Protein AF-0000000068535642 (afdb_homodimer)

Radius of gyration: 36.72 Å; Cα contacts (8 Å, |Δi|>4): 1705; chains: 2; bounding box: 105×111×89 Å

Nearest PDB structures (foldseek):
  6xg8-assembly1_B  TM=6.666E-01  e=3.489E-07  Acetivibrio thermocellus ATCC 27405
  6xg8-assembly1_A  TM=5.953E-01  e=3.306E-07  Acetivibrio thermocellus ATCC 27405
  6xgw-assembly1_B  TM=6.362E-01  e=1.494E-06  Acetivibrio thermocellus ATCC 27405
  6xgx-assembly1_B  TM=4.660E-01  e=2.065E-06  Acetivibrio thermocellus ATCC 27405
  6xg8-assembly1_B  TM=6.320E-01  e=1.899E-07  Acetivibrio thermocellus ATCC 27405

Solvent-accessible surface area (backbone atoms only — not comparable to full-atom values): 71840 Å² total; per-residue (Å²): 140,82,88,74,85,85,79,80,75,80,78,79,74,78,76,72,79,66,80,69,74,74,65,77,70,72,72,71,72,70,78,73,75,77,75,80,67,74,76,75,71,72,68,76,67,70,66,78,71,70,67,76,56,65,58,49,70,69,77,58,82,90,52,56,78,87,56,51,78,53,89,85,73,82,68,96,43,70,68,56,48,52,50,49,51,43,52,37,26,47,66,45,15,54,54,67,37,83,42,75,72,40,60,46,76,88,46,77,84,57,86,47,70,74,42,72,44,50,27,38,58,30,35,47,81,75,81,79,82,67,69,54,70,81,61,80,65,56,47,43,42,66,57,24,72,19,25,68,87,37,73,48,32,62,59,91,59,41,35,81,39,34,62,59,34,74,89,66,37,52,80,48,69,65,56,51,52,50,50,51,31,30,48,54,35,66,49,51,62,70,42,51,42,38,23,56,15,49,67,65,56,25,53,88,68,44,53,51,53,64,63,52,53,47,47,48,44,54,66,72,66,36,58,91,42,74,65,54,22,51,50,50,45,48,51,47,52,54,50,48,30,70,76,37,75,66,31,43,72,50,75,43,57,45,98,84,67,42,85,38,32,37,38,43,27,50,44,44,21,50,48,41,35,77,73,28,38,51,33,33,35,43,45,71,44,71,57,68,14,85,75,52,40,32,39,31,39,33,33,25,48,46,44,61,73,39,80,38,68,45,30,39,34,39,30,57,51,87,46,38,68,49,42,33,50,51,53,48,52,49,34,66,72,63,67,64,76,38,52,23,38,33,27,63,96,42,70,36,54,52,53,20,37,55,69,72,38,64,84,32,47,71,34,37,41,44,39,66,55,60,63,44,42,57,77,75,44,52,79,46,92,61,31,70,60,50,52,51,52,48,50,44,50,61,73,63,40,89,43,74,66,56,32,55,53,52,51,51,50,51,34,59,74,67,66,43,81,80,39,63,70,59,50,52,47,60,74,47,37,80,37,44,41,54,79,74,48,32,79,42,59,43,71,60,70,57,58,61,65,55,53,50,46,44,49,44,60,50,60,60,57,53,40,59,42,53,56,37,60,51,35,48,29,50,51,52,32,49,53,52,51,51,51,51,40,52,52,27,49,50,70,55,26,43,59,71,66,68,65,92,49,52,44,55,51,51,41,53,69,38,28,22,59,58,49,34,47,55,44,43,47,38,58,63,54,74,74,56,86,74,89,68,90,69,61,66,48,73,39,83,86,78,62,49,70,49,50,70,74,26,41,38,46,17,46,58,43,71,45,42,69,55,51,54,51,32,58,73,71,64,60,52,71,71,56,67,89,69,60,50,68,61,36,28,63,78,60,85,60,72,37,76,73,48,74,77,68,52,80,54,72,85,50,45,71,53,52,51,49,42,40,51,53,49,55,55,43,48,60,52,46,62,70,27,44,83,36,68,68,53,44,69,71,100,131,88,85,67,85,79,84,80,71,80,76,77,74,75,76,70,78,67,81,67,74,76,65,79,65,74,64,76,69,70,79,74,75,76,76,78,67,73,77,75,71,72,69,76,68,71,67,78,72,70,67,76,58,64,57,48,70,68,77,59,83,90,52,58,79,87,54,50,76,53,87,84,73,83,68,95,43,71,70,56,48,51,50,49,51,43,52,37,26,47,65,46,15,53,54,69,38,82,43,75,72,37,58,47,76,88,47,75,83,58,83,46,72,74,41,72,42,51,28,37,58,29,35,47,82,74,79,80,82,65,69,54,69,81,62,81,64,55,47,46,43,68,56,25,71,20,26,68,85,38,72,48,32,62,61,89,60,41,36,80,39,34,61,62,34,74,87,65,36,51,81,49,70,65,54,52,52,50,50,52,31,30,47,55,35,67,48,51,61,70,41,51,40,39,24,56,16,49,65,64,56,25,53,87,67,42,54,51,52,63,64,53,53,47,47,47,42,53,66,73,67,36,61,91,42,72,66,53,22,52,48,48,46,49,51,48,52,53,49,48,30,68,77,37,72,66,31,42,72,50,77,42,59,45,96,84,68,41,84,38,33,36,36,42,26,51,44,44,21,52,47,40,36,78,73,27,37,52,33,35,35,43,46,70,44,82,41,74,12,84,77,58,39,34,40,31,38,34,34,25,48,46,44,62,72,40,80,38,68,47,32,39,33,41,30,58,52,88,44,38,68,52,42,32,49,50,52,47,54,49,35,67,71,62,68,63,77,38,53,23,38,33,27,63,95,44,70,37,52,52,52,20,37,56,69,72,39,65,84,30,45,72,34,37,40,45,40,65,55,58,63,42,44,56,76,74,45,52,78,45,92,60,33,71,60,50,50,52,52,48,51,44,51,59,74,63,40,88,40,73,68,55,33,56,54,51,51,52,49,50,32,60,72,67,65,43,80,81,39,62,68,59,51,50,47,60,74,47,38,79,36,42,43,52,81,73,47,32,79,41,60,41,71,59,72,56,56,62,64,57,52,49,46,45,48,46,60,49,61,58,58,56,42,59,42,55,58,38,61,51,35,46,28,52,50,52,33,49,51,51,50,50,50,52,41,52,52,26,48,51,71,55,27,43,59,71,66,67,64,90,50,52,45,55,53,50,40,54,71,37,29,20,59,58,50,34,46,56,44,42,47,38,57,61,54,74,74,54,86,74,89,69,90,70,61,68,48,72,39,83,87,78,62,47,69,49,49,69,74,27,41,38,44,17,45,57,42,70,42,44,68,55,49,53,52,32,58,72,72,63,59,51,71,72,54,67,89,69,59,50,69,61,37,27,62,79,59,87,61,73,39,75,75,47,76,74,68,50,80,52,73,86,48,46,71,53,50,50,48,42,41,52,54,49,56,54,43,48,58,52,46,62,72,27,43,84,37,68,68,52,42,69,70,100

Secondary structure (DSSP, 8-state):
-------------------------------------------------------B----TTS-GGGS--TT---SSHHHHHHHHHHHHHHHT--EEEEEEEE-SSSSSS--EEEEEEEETT-S--------TT--PPB-------BSS---BSS---HHHHTTSGGG----HHHHHHHHHHHHTT--HHHHHHHHHHHHTSGGG-SS-HHHHHHHIIIIIS-SSHHHHHHHHHHHHHHHHHH-TT-EEEEEE-TTS-EEEEEEE-HHHHHHHHHHTTEEEEEEE-S-STT-PPEEEEEEE-TTS-EEEEEEEE-S-SSHHHHHHHHHHHHHHHSS--SEEEE-S-HHHHHHHHHH-TTSEEEE-HHHHHHHHHHHHTTSTTHHHHHHHHHHHHHH--SHHHHHHHHHHHHHHTT-TT-HHHHHHHHTGGGT-GGGTTTS--TTTTSHHHHHHHHHHHHTS-S--TTHHHHHHHHHHHHHHHHHHHHHHHHH-BPPPSS--HHHHHHHHHB-HHHHHHHHHHHHGGGS--SS---EEEETTTTEEEETT-HHHHHSS--HHHHHHHHHTT--S--GGGS-GGGBSSS--GGGGSPPP---TTS-HHHHHHHHHHHHHHHHHHHHTT-HHHHHH-/-------------------------------------------------------B----TTS-GGGS--TT---SSHHHHHHHHHHHHHHHT--EEEEEEEE-SSSTTS--EEEEEEEETT-S--------TT--PPB-------BSS---BSS---HHHHTTSGGG----HHHHHHHHHHHHTT--HHHHHHHHHHHHTSGGG-SS-HHHHHHHIIIIIS-SSHHHHHHHHHHHHHHHHHH-TT-EEEEEE-TTS-EEEEEEE-HHHHHHHHHHTTEEEEEEE----TT-PPEEEEEEE-TTS-EEEEEEEE-S-SSHHHHHHHHHHHHHHHSS--SEEEE-S-HHHHHHHHHH-TTSEEEE-HHHHHHHHHHHHTTSTTHHHHHHHHHHHHHH--SHHHHHHHHHHHHHHTT-TT-HHHHHHHHTGGGT-GGGTTTS--TTTTSHHHHHHHHHHHHTS-S--TTHHHHHHHHHHHHHHHHHHHHHHHHH-BPPPSS--HHHHHHHHHB-HHHHHHHHHHHHGGGS--SS---EEEETTTTEEEETT-HHHHHSS--HHHHHHHHHTT--S--GGGS-GGGBSSS--GGGGSPPP---TTS-HHHHHHHHHHHHHHHHHHHHTT-HHHHHH-

Structure (mmCIF, N/CA/C/O backbone):
data_AF-0000000068535642-model_v1
#
loop_
_entity.id
_entity.type
_entity.pdbx_description
1 polymer 'SWIM-type domain-containing protein'
#
loop_
_atom_site.group_PDB
_atom_site.id
_atom_site.type_symbol
_atom_site.label_atom_id
_atom_site.label_alt_id
_atom_site.label_comp_id
_atom_site.label_asym_id
_atom_site.label_entity_id
_atom_site.label_seq_id
_atom_site.pdbx_PDB_ins_code
_atom_site.Cartn_x
_atom_site.Cartn_y
_atom_site.Cartn_z
_atom_site.occupancy
_atom_site.B_iso_or_equiv
_atom_site.auth_seq_id
_atom_site.auth_comp_id
_atom_site.auth_asym_id
_atom_site.auth_atom_id
_atom_site.pdbx_PDB_model_num
ATOM 1 N N . MET A 1 1 ? -46.625 1.779 -54.188 1 20.45 1 MET A N 1
ATOM 2 C CA . MET A 1 1 ? -47.031 2.076 -52.844 1 20.45 1 MET A CA 1
ATOM 3 C C . MET A 1 1 ? -45.844 2.143 -51.906 1 20.45 1 MET A C 1
ATOM 5 O O . MET A 1 1 ? -45.125 1.157 -51.719 1 20.45 1 MET A O 1
ATOM 9 N N . GLU A 1 2 ? -45.125 3.361 -51.75 1 20.25 2 GLU A N 1
ATOM 10 C CA . GLU A 1 2 ? -43.906 4.117 -51.625 1 20.25 2 GLU A CA 1
ATOM 11 C C . GLU A 1 2 ? -43.406 4.145 -50.156 1 20.25 2 GLU A C 1
ATOM 13 O O . GLU A 1 2 ? -44.156 4.586 -49.281 1 20.25 2 GLU A O 1
ATOM 18 N N . ARG A 1 3 ? -42.562 3.078 -49.781 1 21.7 3 ARG A N 1
ATOM 19 C CA . ARG A 1 3 ? -42 2.42 -48.625 1 21.7 3 ARG A CA 1
ATOM 20 C C . ARG A 1 3 ? -41.312 3.426 -47.688 1 21.7 3 ARG A C 1
ATOM 22 O O . ARG A 1 3 ? -40.219 3.863 -47.969 1 21.7 3 ARG A O 1
ATOM 29 N N . SER A 1 4 ? -42.125 4.363 -47.125 1 19.88 4 SER A N 1
ATOM 30 C CA . SER A 1 4 ? -41.844 5.672 -46.562 1 19.88 4 SER A CA 1
ATOM 31 C C . SER A 1 4 ? -40.781 5.578 -45.469 1 19.88 4 SER A C 1
ATOM 33 O O . SER A 1 4 ? -40.531 4.492 -44.938 1 19.88 4 SER A O 1
ATOM 35 N N . ASN A 1 5 ? -40.312 6.719 -44.875 1 19.91 5 ASN A N 1
ATOM 36 C CA . ASN A 1 5 ? -39.094 7.398 -44.375 1 19.91 5 ASN A CA 1
ATOM 37 C C . ASN A 1 5 ? -38.75 6.945 -42.969 1 19.91 5 ASN A C 1
ATOM 39 O O . ASN A 1 5 ? -39.656 6.797 -42.125 1 19.91 5 ASN A O 1
ATOM 43 N N . PRO A 1 6 ? -37.531 6.371 -42.719 1 22.09 6 PRO A N 1
ATOM 44 C CA . PRO A 1 6 ? -36.75 5.535 -41.781 1 22.09 6 PRO A CA 1
ATOM 45 C C . PRO A 1 6 ? -36.562 6.188 -40.438 1 22.09 6 PRO A C 1
ATOM 47 O O . PRO A 1 6 ? -36.094 7.324 -40.344 1 22.09 6 PRO A O 1
ATOM 50 N N . GLU A 1 7 ? -37.531 6.066 -39.469 1 19.97 7 GLU A N 1
ATOM 51 C CA . GLU A 1 7 ? -37.781 6.637 -38.156 1 19.97 7 GLU A CA 1
ATOM 52 C C . GLU A 1 7 ? -36.562 6.543 -37.25 1 19.97 7 GLU A C 1
ATOM 54 O O . GLU A 1 7 ? -35.938 5.488 -37.188 1 19.97 7 GLU A O 1
ATOM 59 N N . GLY A 1 8 ? -35.875 7.688 -36.938 1 19.48 8 GLY A N 1
ATOM 60 C CA . GLY A 1 8 ? -34.656 8.227 -36.344 1 19.48 8 GLY A CA 1
ATOM 61 C C . GLY A 1 8 ? -34.469 7.82 -34.906 1 19.48 8 GLY A C 1
ATOM 62 O O . GLY A 1 8 ? -35.188 8.312 -34.031 1 19.48 8 GLY A O 1
ATOM 63 N N . LYS A 1 9 ? -34.375 6.496 -34.562 1 21.41 9 LYS A N 1
ATOM 64 C CA . LYS A 1 9 ? -34.375 5.98 -33.188 1 21.41 9 LYS A CA 1
ATOM 65 C C . LYS A 1 9 ? -33.312 6.676 -32.344 1 21.41 9 LYS A C 1
ATOM 67 O O . LYS A 1 9 ? -32.125 6.754 -32.75 1 21.41 9 LYS A O 1
ATOM 72 N N . PRO A 1 10 ? -33.688 7.664 -31.5 1 19.17 10 PRO A N 1
ATOM 73 C CA . PRO A 1 10 ? -32.812 8.555 -30.719 1 19.17 10 PRO A CA 1
ATOM 74 C C . PRO A 1 10 ? -31.828 7.789 -29.828 1 19.17 10 PRO A C 1
ATOM 76 O O . PRO A 1 10 ? -32.188 6.758 -29.266 1 19.17 10 PRO A O 1
ATOM 79 N N . ASN A 1 11 ? -30.5 7.66 -30.234 1 18.42 11 ASN A N 1
ATOM 80 C CA . ASN A 1 11 ? -29.281 7.027 -29.75 1 18.42 11 ASN A CA 1
ATOM 81 C C . ASN A 1 11 ? -29 7.41 -28.297 1 18.42 11 ASN A C 1
ATOM 83 O O . ASN A 1 11 ? -28.812 8.586 -28 1 18.42 11 ASN A O 1
ATOM 87 N N . SER A 1 12 ? -29.734 6.781 -27.328 1 19.02 12 SER A N 1
ATOM 88 C CA . SER A 1 12 ? -29.672 6.973 -25.891 1 19.02 12 SER A CA 1
ATOM 89 C C . SER A 1 12 ? -28.234 6.875 -25.375 1 19.02 12 SER A C 1
ATOM 91 O O . SER A 1 12 ? -27.578 5.84 -25.531 1 19.02 12 SER A O 1
ATOM 93 N N . THR A 1 13 ? -27.438 7.977 -25.516 1 18.81 13 THR A N 1
ATOM 94 C CA . THR A 1 13 ? -26.031 8.195 -25.188 1 18.81 13 THR A CA 1
ATOM 95 C C . THR A 1 13 ? -25.766 7.832 -23.719 1 18.81 13 THR A C 1
ATOM 97 O O . THR A 1 13 ? -26.406 8.367 -22.812 1 18.81 13 THR A O 1
ATOM 100 N N . VAL A 1 14 ? -25.547 6.566 -23.453 1 20.05 14 VAL A N 1
ATOM 101 C CA . VAL A 1 14 ? -25.188 5.965 -22.156 1 20.05 14 VAL A CA 1
ATOM 102 C C . VAL A 1 14 ? -24.016 6.723 -21.531 1 20.05 14 VAL A C 1
ATOM 104 O O . VAL A 1 14 ? -22.938 6.793 -22.125 1 20.05 14 VAL A O 1
ATOM 107 N N . ILE A 1 15 ? -24.312 7.914 -20.859 1 19.91 15 ILE A N 1
ATOM 108 C CA . ILE A 1 15 ? -23.359 8.789 -20.203 1 19.91 15 ILE A CA 1
ATOM 109 C C . ILE A 1 15 ? -22.562 7.988 -19.172 1 19.91 15 ILE A C 1
ATOM 111 O O . ILE A 1 15 ? -23.125 7.457 -18.219 1 19.91 15 ILE A O 1
ATOM 115 N N . ASN A 1 16 ? -21.672 7.145 -19.625 1 18.88 16 ASN A N 1
ATOM 116 C CA . ASN A 1 16 ? -20.703 6.434 -18.797 1 18.88 16 ASN A CA 1
ATOM 117 C C . ASN A 1 16 ? -20.016 7.363 -17.812 1 18.88 16 ASN A C 1
ATOM 119 O O . ASN A 1 16 ? -19.438 8.383 -18.203 1 18.88 16 ASN A O 1
ATOM 123 N N . ALA A 1 17 ? -20.578 7.418 -16.578 1 20.53 17 ALA A N 1
ATOM 124 C CA . ALA A 1 17 ? -20.172 8.211 -15.414 1 20.53 17 ALA A CA 1
ATOM 125 C C . ALA A 1 17 ? -18.688 8.008 -15.117 1 20.53 17 ALA A C 1
ATOM 127 O O . ALA A 1 17 ? -18.281 6.93 -14.672 1 20.53 17 ALA A O 1
ATOM 128 N N . SER A 1 18 ? -17.828 8.352 -16.125 1 20.17 18 SER A N 1
ATOM 129 C CA . SER A 1 18 ? -16.391 8.375 -15.922 1 20.17 18 SER A CA 1
ATOM 130 C C . SER A 1 18 ? -16.031 9.039 -14.602 1 20.17 18 SER A C 1
ATOM 132 O O . SER A 1 18 ? -16.516 10.125 -14.289 1 20.17 18 SER A O 1
ATOM 134 N N . GLU A 1 19 ? -15.891 8.172 -13.609 1 20.25 19 GLU A N 1
ATOM 135 C CA . GLU A 1 19 ? -15.406 8.523 -12.281 1 20.25 19 GLU A CA 1
ATOM 136 C C . GLU A 1 19 ? -14.234 9.492 -12.367 1 20.25 19 GLU A C 1
ATOM 138 O O . GLU A 1 19 ? -13.195 9.18 -12.945 1 20.25 19 GLU A O 1
ATOM 143 N N . GLY A 1 20 ? -14.57 10.719 -12.703 1 19.41 20 GLY A N 1
ATOM 144 C CA . GLY A 1 20 ? -13.719 11.875 -12.922 1 19.41 20 GLY A CA 1
ATOM 145 C C . GLY A 1 20 ? -12.648 12.031 -11.859 1 19.41 20 GLY A C 1
ATOM 146 O O . GLY A 1 20 ? -12.859 11.68 -10.695 1 19.41 20 GLY A O 1
ATOM 147 N N . ASN A 1 21 ? -11.445 11.641 -12.297 1 19.91 21 ASN A N 1
ATOM 148 C CA . ASN A 1 21 ? -10.18 12.102 -11.742 1 19.91 21 ASN A CA 1
ATOM 149 C C . ASN A 1 21 ? -10.242 13.57 -11.344 1 19.91 21 ASN A C 1
ATOM 151 O O . ASN A 1 21 ? -10.391 14.445 -12.203 1 19.91 21 ASN A O 1
ATOM 155 N N . ASP A 1 22 ? -11 13.898 -10.414 1 20.2 22 ASP A N 1
ATOM 156 C CA . ASP A 1 22 ? -11.031 15.273 -9.922 1 20.2 22 ASP A CA 1
ATOM 157 C C . ASP A 1 22 ? -9.617 15.844 -9.812 1 20.2 22 ASP A C 1
ATOM 159 O O . ASP A 1 22 ? -8.922 15.594 -8.828 1 20.2 22 ASP A O 1
ATOM 163 N N . GLU A 1 23 ? -8.719 15.516 -10.758 1 20.02 23 GLU A N 1
ATOM 164 C CA . GLU A 1 23 ? -7.621 16.484 -10.641 1 20.02 23 GLU A CA 1
ATOM 165 C C . GLU A 1 23 ? -8.148 17.906 -10.602 1 20.02 23 GLU A C 1
ATOM 167 O O . GLU A 1 23 ? -8.773 18.375 -11.547 1 20.02 23 GLU A O 1
ATOM 172 N N . LEU A 1 24 ? -8.734 18.391 -9.508 1 21.78 24 LEU A N 1
ATOM 173 C CA . LEU A 1 24 ? -8.906 19.828 -9.406 1 21.78 24 LEU A CA 1
ATOM 174 C C . LEU A 1 24 ? -7.68 20.562 -9.922 1 21.78 24 LEU A C 1
ATOM 176 O O . LEU A 1 24 ? -6.637 20.578 -9.258 1 21.78 24 LEU A O 1
ATOM 180 N N . ASN A 1 25 ? -7.219 20.219 -11.195 1 20.14 25 ASN A N 1
ATOM 181 C CA . ASN A 1 25 ? -6.316 21.219 -11.742 1 20.14 25 ASN A CA 1
ATOM 182 C C . ASN A 1 25 ? -6.938 22.609 -11.703 1 20.14 25 ASN A C 1
ATOM 184 O O . ASN A 1 25 ? -7.832 22.922 -12.492 1 20.14 25 ASN A O 1
ATOM 188 N N . ASP A 1 26 ? -7.371 23.109 -10.656 1 20.78 26 ASP A N 1
ATOM 189 C CA . ASP A 1 26 ? -7.898 24.469 -10.578 1 20.78 26 ASP A CA 1
ATOM 190 C C . ASP A 1 26 ? -7.012 25.453 -11.352 1 20.78 26 ASP A C 1
ATOM 192 O O . ASP A 1 26 ? -7.094 26.656 -11.148 1 20.78 26 ASP A O 1
ATOM 196 N N . ASP A 1 27 ? -6.055 24.953 -12.164 1 21.2 27 ASP A N 1
ATOM 197 C CA . ASP A 1 27 ? -5.305 26.031 -12.773 1 21.2 27 ASP A CA 1
ATOM 198 C C . ASP A 1 27 ? -6.176 26.812 -13.758 1 21.2 27 ASP A C 1
ATOM 200 O O . ASP A 1 27 ? -6.148 26.562 -14.961 1 21.2 27 ASP A O 1
ATOM 204 N N . GLY A 1 28 ? -7.48 26.969 -13.539 1 20.28 28 GLY A N 1
ATOM 205 C CA . GLY A 1 28 ? -8.148 27.859 -14.477 1 20.28 28 GLY A CA 1
ATOM 206 C C . GLY A 1 28 ? -7.332 29.094 -14.82 1 20.28 28 GLY A C 1
ATOM 207 O O . GLY A 1 28 ? -7.188 29.984 -13.984 1 20.28 28 GLY A O 1
ATOM 208 N N . VAL A 1 29 ? -6.285 28.875 -15.57 1 21.36 29 VAL A N 1
ATOM 209 C CA . VAL A 1 29 ? -5.621 30.031 -16.172 1 21.36 29 VAL A CA 1
ATOM 210 C C . VAL A 1 29 ? -6.633 30.844 -16.984 1 21.36 29 VAL A C 1
ATOM 212 O O . VAL A 1 29 ? -7.152 30.359 -17.984 1 21.36 29 VAL A O 1
ATOM 215 N N . VAL A 1 30 ? -7.707 31.359 -16.391 1 20.67 30 VAL A N 1
ATOM 216 C CA . VAL A 1 30 ? -8.477 32.375 -17.109 1 20.67 30 VAL A CA 1
ATOM 217 C C . VAL A 1 30 ? -7.531 33.312 -17.859 1 20.67 30 VAL A C 1
ATOM 219 O O . VAL A 1 30 ? -6.582 33.812 -17.266 1 20.67 30 VAL A O 1
ATOM 222 N N . ASN A 1 31 ? -7.41 33.094 -19.156 1 20.28 31 ASN A N 1
ATOM 223 C CA . ASN A 1 31 ? -6.781 34 -20.094 1 20.28 31 ASN A CA 1
ATOM 224 C C . ASN A 1 31 ? -7.371 35.406 -19.984 1 20.28 31 ASN A C 1
ATOM 226 O O . ASN A 1 31 ? -8.414 35.688 -20.578 1 20.28 31 ASN A O 1
ATOM 230 N N . GLN A 1 32 ? -7.586 35.969 -18.781 1 18.94 32 GLN A N 1
ATOM 231 C CA . GLN A 1 32 ? -8.062 37.344 -18.781 1 18.94 32 GLN A CA 1
ATOM 232 C C . GLN A 1 32 ? -7.211 38.219 -19.688 1 18.94 32 GLN A C 1
ATOM 234 O O . GLN A 1 32 ? -5.98 38.125 -19.656 1 18.94 32 GLN A O 1
ATOM 239 N N . GLU A 1 33 ? -7.75 38.594 -20.875 1 21.41 33 GLU A N 1
ATOM 240 C CA . GLU A 1 33 ? -7.32 39.688 -21.75 1 21.41 33 GLU A CA 1
ATOM 241 C C . GLU A 1 33 ? -6.781 40.875 -20.953 1 21.41 33 GLU A C 1
ATOM 243 O O . GLU A 1 33 ? -7.133 41.031 -19.781 1 21.41 33 GLU A O 1
ATOM 248 N N . GLY A 1 34 ? -5.797 41.719 -21.625 1 21.31 34 GLY A N 1
ATOM 249 C CA . GLY A 1 34 ? -4.836 42.75 -21.297 1 21.31 34 GLY A CA 1
ATOM 250 C C . GLY A 1 34 ? -5.48 44.031 -20.781 1 21.31 34 GLY A C 1
ATOM 251 O O . GLY A 1 34 ? -4.859 45.094 -20.781 1 21.31 34 GLY A O 1
ATOM 252 N N . SER A 1 35 ? -6.699 44.062 -20.172 1 20.83 35 SER A N 1
ATOM 253 C CA . SER A 1 35 ? -7.016 45.469 -19.969 1 20.83 35 SER A CA 1
ATOM 254 C C . SER A 1 35 ? -5.836 46.219 -19.359 1 20.83 35 SER A C 1
ATOM 256 O O . SER A 1 35 ? -5.055 45.656 -18.594 1 20.83 35 SER A O 1
ATOM 258 N N . LEU A 1 36 ? -5.461 47.438 -20 1 22.48 36 LEU A N 1
ATOM 259 C CA . LEU A 1 36 ? -4.449 48.438 -19.688 1 22.48 36 LEU A CA 1
ATOM 260 C C . LEU A 1 36 ? -4.527 48.844 -18.219 1 22.48 36 LEU A C 1
ATOM 262 O O . LEU A 1 36 ? -5.371 49.656 -17.844 1 22.48 36 LEU A O 1
ATOM 266 N N . VAL A 1 37 ? -4.875 47.938 -17.391 1 22.94 37 VAL A N 1
ATOM 267 C CA . VAL A 1 37 ? -4.945 48.562 -16.078 1 22.94 37 VAL A CA 1
ATOM 268 C C . VAL A 1 37 ? -3.656 49.344 -15.812 1 22.94 37 VAL A C 1
ATOM 270 O O . VAL A 1 37 ? -2.559 48.812 -16 1 22.94 37 VAL A O 1
ATOM 273 N N . ASP A 1 38 ? -3.779 50.656 -15.906 1 20.8 38 ASP A N 1
ATOM 274 C CA . ASP A 1 38 ? -2.789 51.656 -15.539 1 20.8 38 ASP A CA 1
ATOM 275 C C . ASP A 1 38 ? -1.975 51.219 -14.328 1 20.8 38 ASP A C 1
ATOM 277 O O . ASP A 1 38 ? -2.484 50.5 -13.461 1 20.8 38 ASP A O 1
ATOM 281 N N . GLU A 1 39 ? -0.737 51.25 -14.555 1 22.06 39 GLU A N 1
ATOM 282 C CA . GLU A 1 39 ? 0.444 51 -13.734 1 22.06 39 GLU A CA 1
ATOM 283 C C . GLU A 1 39 ? 0.351 51.719 -12.391 1 22.06 39 GLU A C 1
ATOM 285 O O . GLU A 1 39 ? 0.728 52.875 -12.266 1 22.06 39 GLU A O 1
ATOM 290 N N . ILE A 1 40 ? -0.893 51.812 -11.805 1 21.19 40 ILE A N 1
ATOM 291 C CA . ILE A 1 40 ? -0.693 52.594 -10.602 1 21.19 40 ILE A CA 1
ATOM 292 C C . ILE A 1 40 ? 0.429 52 -9.758 1 21.19 40 ILE A C 1
ATOM 294 O O . ILE A 1 40 ? 0.342 50.844 -9.328 1 21.19 40 ILE A O 1
ATOM 298 N N . THR A 1 41 ? 1.632 52.406 -10.047 1 21.81 41 THR A N 1
ATOM 299 C CA . THR A 1 41 ? 2.877 52.219 -9.312 1 21.81 41 THR A CA 1
ATOM 300 C C . THR A 1 41 ? 2.689 52.562 -7.832 1 21.81 41 THR A C 1
ATOM 302 O O . THR A 1 41 ? 2.857 53.719 -7.418 1 21.81 41 THR A O 1
ATOM 305 N N . ASP A 1 42 ? 1.51 52.312 -7.332 1 20.66 42 ASP A N 1
ATOM 306 C CA . ASP A 1 42 ? 1.566 52.781 -5.957 1 20.66 42 ASP A CA 1
ATOM 307 C C . ASP A 1 42 ? 2.76 52.188 -5.211 1 20.66 42 ASP A C 1
ATOM 309 O O . ASP A 1 42 ? 2.893 50.969 -5.113 1 20.66 42 ASP A O 1
ATOM 313 N N . VAL A 1 43 ? 3.852 52.844 -5.348 1 22 43 VAL A N 1
ATOM 314 C CA . VAL A 1 43 ? 5.059 52.719 -4.535 1 22 43 VAL A CA 1
ATOM 315 C C . VAL A 1 43 ? 4.684 52.688 -3.055 1 22 43 VAL A C 1
ATOM 317 O O . VAL A 1 43 ? 4.086 53.625 -2.539 1 22 43 VAL A O 1
ATOM 320 N N . MET A 1 44 ? 4.09 51.625 -2.662 1 23.39 44 MET A N 1
ATOM 321 C CA . MET A 1 44 ? 3.977 51.594 -1.208 1 23.39 44 MET A CA 1
ATOM 322 C C . MET A 1 44 ? 5.238 52.125 -0.546 1 23.39 44 MET A C 1
ATOM 324 O O . MET A 1 44 ? 6.312 51.531 -0.666 1 23.39 44 MET A O 1
ATOM 328 N N . VAL A 1 45 ? 5.441 53.406 -0.639 1 23.67 45 VAL A N 1
ATOM 329 C CA . VAL A 1 45 ? 6.406 54.031 0.256 1 23.67 45 VAL A CA 1
ATOM 330 C C . VAL A 1 45 ? 6.164 53.562 1.689 1 23.67 45 VAL A C 1
ATOM 332 O O . VAL A 1 45 ? 5.105 53.812 2.264 1 23.67 45 VAL A O 1
ATOM 335 N N . MET A 1 46 ? 6.531 52.344 1.999 1 25.77 46 MET A N 1
ATOM 336 C CA . MET A 1 46 ? 6.625 52.062 3.424 1 25.77 46 MET A CA 1
ATOM 337 C C . MET A 1 46 ? 7.055 53.281 4.219 1 25.77 46 MET A C 1
ATOM 339 O O . MET A 1 46 ? 8.07 53.906 3.902 1 25.77 46 MET A O 1
ATOM 343 N N . ARG A 1 47 ? 6.184 54.125 4.426 1 25.95 47 ARG A N 1
ATOM 344 C CA . ARG A 1 47 ? 6.586 55.062 5.473 1 25.95 47 ARG A CA 1
ATOM 345 C C . ARG A 1 47 ? 7.508 54.406 6.484 1 25.95 47 ARG A C 1
ATOM 347 O O . ARG A 1 47 ? 7.414 53.188 6.703 1 25.95 47 ARG A O 1
ATOM 354 N N . ASN A 1 48 ? 8.672 55 6.805 1 25.36 48 ASN A N 1
ATOM 355 C CA . ASN A 1 48 ? 9.742 54.781 7.773 1 25.36 48 ASN A CA 1
ATOM 356 C C . ASN A 1 48 ? 9.188 54.375 9.133 1 25.36 48 ASN A C 1
ATOM 358 O O . ASN A 1 48 ? 9.742 54.719 10.172 1 25.36 48 ASN A O 1
ATOM 362 N N . ASP A 1 49 ? 7.918 54.281 9.266 1 25.77 49 ASP A N 1
ATOM 363 C CA . ASP A 1 49 ? 7.598 53.938 10.648 1 25.77 49 ASP A CA 1
ATOM 364 C C . ASP A 1 49 ? 8.438 52.75 11.125 1 25.77 49 ASP A C 1
ATOM 366 O O . ASP A 1 49 ? 8.672 51.812 10.383 1 25.77 49 ASP A O 1
ATOM 370 N N . GLU A 1 50 ? 9.273 53 12.125 1 26.94 50 GLU A N 1
ATOM 371 C CA . GLU A 1 50 ? 10.242 52.25 12.93 1 26.94 50 GLU A CA 1
ATOM 372 C C . GLU A 1 50 ? 9.719 50.844 13.242 1 26.94 50 GLU A C 1
ATOM 374 O O . GLU A 1 50 ? 8.938 50.656 14.172 1 26.94 50 GLU A O 1
ATOM 379 N N . LEU A 1 51 ? 9.039 50.25 12.461 1 30.5 51 LEU A N 1
ATOM 380 C CA . LEU A 1 51 ? 9.008 48.844 12.867 1 30.5 51 LEU A CA 1
ATOM 381 C C . LEU A 1 51 ? 10.281 48.469 13.602 1 30.5 51 LEU A C 1
ATOM 383 O O . LEU A 1 51 ? 11.383 48.656 13.086 1 30.5 51 LEU A O 1
ATOM 387 N N . ASP A 1 52 ? 10.32 48.812 14.805 1 30.81 52 ASP A N 1
ATOM 388 C CA . ASP A 1 52 ? 11.406 48.438 15.711 1 30.81 52 ASP A CA 1
ATOM 389 C C . ASP A 1 52 ? 12.062 47.125 15.281 1 30.81 52 ASP A C 1
ATOM 391 O O . ASP A 1 52 ? 11.609 46.062 15.664 1 30.81 52 ASP A O 1
ATOM 395 N N . LEU A 1 53 ? 12.297 46.938 14.148 1 38.06 53 LEU A N 1
ATOM 396 C CA . LEU A 1 53 ? 13.289 45.938 13.719 1 38.06 53 LEU A CA 1
ATOM 397 C C . LEU A 1 53 ? 14.461 45.906 14.695 1 38.06 53 LEU A C 1
ATOM 399 O O . LEU A 1 53 ? 15.414 46.656 14.57 1 38.06 53 LEU A O 1
ATOM 403 N N . ARG A 1 54 ? 14.188 45.906 15.844 1 37.88 54 ARG A N 1
ATOM 404 C CA . ARG A 1 54 ? 15.312 45.688 16.75 1 37.88 54 ARG A CA 1
ATOM 405 C C . ARG A 1 54 ? 16.344 44.75 16.141 1 37.88 54 ARG A C 1
ATOM 407 O O . ARG A 1 54 ? 16 43.625 15.758 1 37.88 54 ARG A O 1
ATOM 414 N N . HIS A 1 55 ? 17.172 45.219 15.312 1 45.78 55 HIS A N 1
ATOM 415 C CA . HIS A 1 55 ? 18.453 44.594 14.992 1 45.78 55 HIS A CA 1
ATOM 416 C C . HIS A 1 55 ? 18.953 43.75 16.156 1 45.78 55 HIS A C 1
ATOM 418 O O . HIS A 1 55 ? 19.234 44.281 17.234 1 45.78 55 HIS A O 1
ATOM 424 N N . GLU A 1 56 ? 18.312 42.844 16.422 1 52.84 56 GLU A N 1
ATOM 425 C CA . GLU A 1 56 ? 18.812 42.031 17.531 1 52.84 56 GLU A CA 1
ATOM 426 C C . GLU A 1 56 ? 20.125 41.344 17.172 1 52.84 56 GLU A C 1
ATOM 428 O O . GLU A 1 56 ? 20.297 40.875 16.047 1 52.84 56 GLU A O 1
ATOM 433 N N . LEU A 1 57 ? 21.141 41.781 17.781 1 58.69 57 LEU A N 1
ATOM 434 C CA . LEU A 1 57 ? 22.406 41.062 17.734 1 58.69 57 LEU A CA 1
ATOM 435 C C . LEU A 1 57 ? 22.188 39.562 17.797 1 58.69 57 LEU A C 1
ATOM 437 O O . LEU A 1 57 ? 21.344 39.094 18.578 1 58.69 57 LEU A O 1
ATOM 441 N N . PRO A 1 58 ? 22.688 38.875 16.656 1 71.25 58 PRO A N 1
ATOM 442 C CA . PRO A 1 58 ? 22.562 37.406 16.703 1 71.25 58 PRO A CA 1
ATOM 443 C C . PRO A 1 58 ? 22.984 36.812 18.062 1 71.25 58 PRO A C 1
ATOM 445 O O . PRO A 1 58 ? 23.844 37.375 18.734 1 71.25 58 PRO A O 1
ATOM 448 N N . ASP A 1 59 ? 22.156 36.062 18.609 1 75.5 59 ASP A N 1
ATOM 449 C CA . ASP A 1 59 ? 22.484 35.344 19.828 1 75.5 59 ASP A CA 1
ATOM 450 C C . ASP A 1 59 ? 23.609 34.344 19.578 1 75.5 59 ASP A C 1
ATOM 452 O O . ASP A 1 59 ? 23.375 33.281 18.969 1 75.5 59 ASP A O 1
ATOM 456 N N . HIS A 1 60 ? 24.891 34.781 19.969 1 80.06 60 HIS A N 1
ATOM 457 C CA . HIS A 1 60 ? 26.047 33.906 19.75 1 80.06 60 HIS A CA 1
ATOM 458 C C . HIS A 1 60 ? 26.281 33 20.938 1 80.06 60 HIS A C 1
ATOM 460 O O . HIS A 1 60 ? 27.375 32.438 21.109 1 80.06 60 HIS A O 1
ATOM 466 N N . SER A 1 61 ? 25.266 32.844 21.797 1 75.5 61 SER A N 1
ATOM 467 C CA . SER A 1 61 ? 25.453 32.094 23.031 1 75.5 61 SER A CA 1
ATOM 468 C C . SER A 1 61 ? 25.906 30.672 22.75 1 75.5 61 SER A C 1
ATOM 470 O O . SER A 1 61 ? 26.688 30.094 23.516 1 75.5 61 SER A O 1
ATOM 472 N N . GLY A 1 62 ? 25.594 30.047 21.75 1 74.38 62 GLY A N 1
ATOM 473 C CA . GLY A 1 62 ? 25.984 28.656 21.5 1 74.38 62 GLY A CA 1
ATOM 474 C C . GLY A 1 62 ? 27.156 28.531 20.562 1 74.38 62 GLY A C 1
ATOM 475 O O . GLY A 1 62 ? 27.484 27.422 20.109 1 74.38 62 GLY A O 1
ATOM 476 N N . LEU A 1 63 ? 27.875 29.625 20.375 1 86.06 63 LEU A N 1
ATOM 477 C CA . LEU A 1 63 ? 28.969 29.578 19.406 1 86.06 63 LEU A CA 1
ATOM 478 C C . LEU A 1 63 ? 30.297 29.953 20.062 1 86.06 63 LEU A C 1
ATOM 480 O O . LEU A 1 63 ? 30.328 30.75 21 1 86.06 63 LEU A O 1
ATOM 484 N N . SER A 1 64 ? 31.297 29.25 19.719 1 86.94 64 SER A N 1
ATOM 485 C CA . SER A 1 64 ? 32.625 29.609 20.172 1 86.94 64 SER A CA 1
ATOM 486 C C . SER A 1 64 ? 33.156 30.844 19.438 1 86.94 64 SER A C 1
ATOM 488 O O . SER A 1 64 ? 32.688 31.172 18.359 1 86.94 64 SER A O 1
ATOM 490 N N . GLU A 1 65 ? 34.094 31.562 20 1 85.75 65 GLU A N 1
ATOM 491 C CA . GLU A 1 65 ? 34.656 32.781 19.438 1 85.75 65 GLU A CA 1
ATOM 492 C C . GLU A 1 65 ? 35.312 32.531 18.078 1 85.75 65 GLU A C 1
ATOM 494 O O . GLU A 1 65 ? 35.281 33.375 17.188 1 85.75 65 GLU A O 1
ATOM 499 N N . ALA A 1 66 ? 35.75 31.266 17.953 1 87.81 66 ALA A N 1
ATOM 500 C CA . ALA A 1 66 ? 36.406 30.891 16.719 1 87.81 66 ALA A CA 1
ATOM 501 C C . ALA A 1 66 ? 35.406 30.688 15.586 1 87.81 66 ALA A C 1
ATOM 503 O O . ALA A 1 66 ? 35.781 30.719 14.414 1 87.81 66 ALA A O 1
ATOM 504 N N . GLU A 1 67 ? 34.188 30.578 15.961 1 91.19 67 GLU A N 1
ATOM 505 C CA . GLU A 1 67 ? 33.156 30.281 14.969 1 91.19 67 GLU A CA 1
ATOM 506 C C . GLU A 1 67 ? 32.469 31.547 14.484 1 91.19 67 GLU A C 1
ATOM 508 O O . GLU A 1 67 ? 31.672 31.516 13.547 1 91.19 67 GLU A O 1
ATOM 513 N N . ILE A 1 68 ? 32.75 32.656 15.055 1 91.62 68 ILE A N 1
ATOM 514 C CA . ILE A 1 68 ? 32.125 33.906 14.711 1 91.62 68 ILE A CA 1
ATOM 515 C C . ILE A 1 68 ? 33.031 34.688 13.727 1 91.62 68 ILE A C 1
ATOM 517 O O . ILE A 1 68 ? 34.219 34.875 13.977 1 91.62 68 ILE A O 1
ATOM 521 N N . PRO A 1 69 ? 32.438 35.031 12.656 1 91.88 69 PRO A N 1
ATOM 522 C CA . PRO A 1 69 ? 33.219 35.781 11.68 1 91.88 69 PRO A CA 1
ATOM 523 C C . PRO A 1 69 ? 33.688 37.156 12.211 1 91.88 69 PRO A C 1
ATOM 525 O O . PRO A 1 69 ? 32.906 37.906 12.789 1 91.88 69 PRO A O 1
ATOM 528 N N . VAL A 1 70 ? 34.938 37.406 12.047 1 90 70 VAL A N 1
ATOM 529 C CA . VAL A 1 70 ? 35.531 38.688 12.438 1 90 70 VAL A CA 1
ATOM 530 C C . VAL A 1 70 ? 36.312 39.25 11.266 1 90 70 VAL A C 1
ATOM 532 O O . VAL A 1 70 ? 36.875 38.5 10.453 1 90 70 VAL A O 1
ATOM 535 N N . ILE A 1 71 ? 36.219 40.594 11.219 1 89.44 71 ILE A N 1
ATOM 536 C CA . ILE A 1 71 ? 36.938 41.25 10.141 1 89.44 71 ILE A CA 1
ATOM 537 C C . ILE A 1 71 ? 38.438 41 10.289 1 89.44 71 ILE A C 1
ATOM 539 O O . ILE A 1 71 ? 39 41.125 11.375 1 89.44 71 ILE A O 1
ATOM 543 N N . GLY A 1 72 ? 39.062 40.531 9.297 1 86.62 72 GLY A N 1
ATOM 544 C CA . GLY A 1 72 ? 40.5 40.281 9.305 1 86.62 72 GLY A CA 1
ATOM 545 C C . GLY A 1 72 ? 40.844 38.812 9.289 1 86.62 72 GLY A C 1
ATOM 546 O O . GLY A 1 72 ? 42.031 38.438 9.18 1 86.62 72 GLY A O 1
ATOM 547 N N . MET A 1 73 ? 39.875 37.969 9.391 1 90.56 73 MET A N 1
ATOM 548 C CA . MET A 1 73 ? 40.094 36.5 9.352 1 90.56 73 MET A CA 1
ATOM 549 C C . MET A 1 73 ? 40.656 36.062 7.996 1 90.56 73 MET A C 1
ATOM 551 O O . MET A 1 73 ? 40.25 36.594 6.961 1 90.56 73 MET A O 1
ATOM 555 N N . SER A 1 74 ? 41.656 35.156 7.93 1 90.25 74 SER A N 1
ATOM 556 C CA . SER A 1 74 ? 42.25 34.656 6.703 1 90.25 74 SER A CA 1
ATOM 557 C C . SER A 1 74 ? 41.938 33.188 6.48 1 90.25 74 SER A C 1
ATOM 559 O O . SER A 1 74 ? 41.938 32.406 7.434 1 90.25 74 SER A O 1
ATOM 561 N N . PHE A 1 75 ? 41.656 32.906 5.234 1 91.62 75 PHE A N 1
ATOM 562 C CA . PHE A 1 75 ? 41.344 31.531 4.844 1 91.62 75 PHE A CA 1
ATOM 563 C C . PHE A 1 75 ? 42.25 31.062 3.713 1 91.62 75 PHE A C 1
ATOM 565 O O . PHE A 1 75 ? 42.75 31.891 2.934 1 91.62 75 PHE A O 1
ATOM 572 N N . ASP A 1 76 ? 42.469 29.781 3.559 1 89.19 76 ASP A N 1
ATOM 573 C CA . ASP A 1 76 ? 43.375 29.219 2.557 1 89.19 76 ASP A CA 1
ATOM 574 C C . ASP A 1 76 ? 42.75 29.281 1.164 1 89.19 76 ASP A C 1
ATOM 576 O O . ASP A 1 76 ? 43.469 29.297 0.158 1 89.19 76 ASP A O 1
ATOM 580 N N . SER A 1 77 ? 41.469 29.094 1.16 1 88.5 77 SER A N 1
ATOM 581 C CA . SER A 1 77 ? 40.781 29.094 -0.118 1 88.5 77 SER A CA 1
ATOM 582 C C . SER A 1 77 ? 39.375 29.703 0.021 1 88.5 77 SER A C 1
ATOM 584 O O . SER A 1 77 ? 38.844 29.828 1.133 1 88.5 77 SER A O 1
ATOM 586 N N . LEU A 1 78 ? 38.875 30.094 -1.065 1 86.06 78 LEU A N 1
ATOM 587 C CA . LEU A 1 78 ? 37.562 30.719 -1.102 1 86.06 78 LEU A CA 1
ATOM 588 C C . LEU A 1 78 ? 36.469 29.734 -0.65 1 86.06 78 LEU A C 1
ATOM 590 O O . LEU A 1 78 ? 35.594 30.078 0.144 1 86.06 78 LEU A O 1
ATOM 594 N N . PRO A 1 79 ? 36.531 28.484 -1.055 1 88.56 79 PRO A N 1
ATOM 595 C CA . PRO A 1 79 ? 35.531 27.531 -0.603 1 88.56 79 PRO A CA 1
ATOM 596 C C . PRO A 1 79 ? 35.531 27.312 0.909 1 88.56 79 PRO A C 1
ATOM 598 O O . PRO A 1 79 ? 34.5 27.094 1.521 1 88.56 79 PRO A O 1
ATOM 601 N N . LEU A 1 80 ? 36.656 27.453 1.438 1 91.25 80 LEU A N 1
ATOM 602 C CA . LEU A 1 80 ? 36.75 27.266 2.881 1 91.25 80 LEU A CA 1
ATOM 603 C C . LEU A 1 80 ? 36.094 28.438 3.621 1 91.25 80 LEU A C 1
ATOM 605 O O . LEU A 1 80 ? 35.531 28.25 4.691 1 91.25 80 LEU A O 1
ATOM 609 N N . ALA A 1 81 ? 36.25 29.625 3.037 1 90.69 81 ALA A N 1
ATOM 610 C CA . ALA A 1 81 ? 35.594 30.797 3.623 1 90.69 81 ALA A CA 1
ATOM 611 C C . ALA A 1 81 ? 34.094 30.672 3.518 1 90.69 81 ALA A C 1
ATOM 613 O O . ALA A 1 81 ? 33.375 31.031 4.449 1 90.69 81 ALA A O 1
ATOM 614 N N . GLN A 1 82 ? 33.688 30.156 2.408 1 91.12 82 GLN A N 1
ATOM 615 C CA . GLN A 1 82 ? 32.281 29.969 2.201 1 91.12 82 GLN A CA 1
ATOM 616 C C . GLN A 1 82 ? 31.719 28.922 3.164 1 91.12 82 GLN A C 1
ATOM 618 O O . GLN A 1 82 ? 30.625 29.094 3.721 1 91.12 82 GLN A O 1
ATOM 623 N N . GLU A 1 83 ? 32.438 27.906 3.355 1 91.56 83 GLU A N 1
ATOM 624 C CA . GLU A 1 83 ? 32.031 26.828 4.266 1 91.56 83 GLU A CA 1
ATOM 625 C C . GLU A 1 83 ? 31.969 27.328 5.707 1 91.56 83 GLU A C 1
ATOM 627 O O . GLU A 1 83 ? 31.078 26.953 6.469 1 91.56 83 GLU A O 1
ATOM 632 N N . PHE A 1 84 ? 33 28.125 6.02 1 92.5 84 PHE A N 1
ATOM 633 C CA . PHE A 1 84 ? 33.031 28.688 7.359 1 92.5 84 PHE A CA 1
ATOM 634 C C . PHE A 1 84 ? 31.781 29.516 7.637 1 92.5 84 PHE A C 1
ATOM 636 O O . PHE A 1 84 ? 31.141 29.344 8.672 1 92.5 84 PHE A O 1
ATOM 643 N N . TYR A 1 85 ? 31.484 30.375 6.742 1 92.44 85 TYR A N 1
ATOM 644 C CA . TYR A 1 85 ? 30.328 31.234 6.93 1 92.44 85 TYR A CA 1
ATOM 645 C C . TYR A 1 85 ? 29.031 30.422 6.891 1 92.44 85 TYR A C 1
ATOM 647 O O . TYR A 1 85 ? 28.078 30.734 7.602 1 92.44 85 TYR A O 1
ATOM 655 N N . ALA A 1 86 ? 28.969 29.453 6.078 1 90.88 86 ALA A N 1
ATOM 656 C CA . ALA A 1 86 ? 27.797 28.594 6.004 1 90.88 86 ALA A CA 1
ATOM 657 C C . ALA A 1 86 ? 27.594 27.844 7.32 1 90.88 86 ALA A C 1
ATOM 659 O O . ALA A 1 86 ? 26.453 27.656 7.758 1 90.88 86 ALA A O 1
ATOM 660 N N . ASN A 1 87 ? 28.656 27.422 7.879 1 90 87 ASN A N 1
ATOM 661 C CA . ASN A 1 87 ? 28.562 26.734 9.172 1 90 87 ASN A CA 1
ATOM 662 C C . ASN A 1 87 ? 28.078 27.688 10.266 1 90 87 ASN A C 1
ATOM 664 O O . ASN A 1 87 ? 27.312 27.297 11.141 1 90 87 ASN A O 1
ATOM 668 N N . TYR A 1 88 ? 28.672 28.922 10.172 1 92.12 88 TYR A N 1
ATOM 669 C CA . TYR A 1 88 ? 28.203 29.953 11.094 1 92.12 88 TYR A CA 1
ATOM 670 C C . TYR A 1 88 ? 26.703 30.203 10.914 1 92.12 88 TYR A C 1
ATOM 672 O O . TYR A 1 88 ? 25.969 30.297 11.898 1 92.12 88 TYR A O 1
ATOM 680 N N . ALA A 1 89 ? 26.328 30.266 9.656 1 91.38 89 ALA A N 1
ATOM 681 C CA . ALA A 1 89 ? 24.922 30.531 9.32 1 91.38 89 ALA A CA 1
ATOM 682 C C . ALA A 1 89 ? 24.016 29.406 9.805 1 91.38 89 ALA A C 1
ATOM 684 O O . ALA A 1 89 ? 22.922 29.656 10.305 1 91.38 89 ALA A O 1
ATOM 685 N N . LYS A 1 90 ? 24.453 28.234 9.703 1 88.94 90 LYS A N 1
ATOM 686 C CA . LYS A 1 90 ? 23.672 27.062 10.141 1 88.94 90 LYS A CA 1
ATOM 687 C C . LYS A 1 90 ? 23.469 27.078 11.648 1 88.94 90 LYS A C 1
ATOM 689 O O . LYS A 1 90 ? 22.375 26.781 12.133 1 88.94 90 LYS A O 1
ATOM 694 N N . LYS A 1 91 ? 24.438 27.422 12.336 1 89.38 91 LYS A N 1
ATOM 695 C CA . LYS A 1 91 ? 24.375 27.422 13.797 1 89.38 91 LYS A CA 1
ATOM 696 C C . LYS A 1 91 ? 23.531 28.594 14.297 1 89.38 91 LYS A C 1
ATOM 698 O O . LYS A 1 91 ? 22.906 28.5 15.359 1 89.38 91 LYS A O 1
ATOM 703 N N . LEU A 1 92 ? 23.578 29.688 13.555 1 89.19 92 LEU A N 1
ATOM 704 C CA . LEU A 1 92 ? 22.766 30.844 13.945 1 89.19 92 LEU A CA 1
ATOM 705 C C . LEU A 1 92 ? 21.328 30.672 13.492 1 89.19 92 LEU A C 1
ATOM 707 O O . LEU A 1 92 ? 20.406 31.188 14.141 1 89.19 92 LEU A O 1
ATOM 711 N N . GLY A 1 93 ? 21.141 30.078 12.312 1 8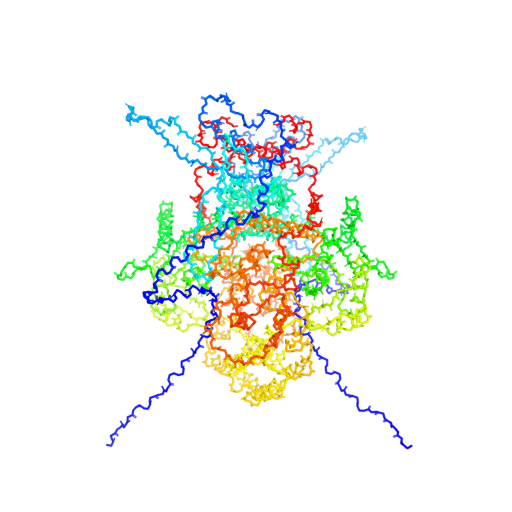8.12 93 GLY A N 1
ATOM 712 C CA . GLY A 1 93 ? 19.797 29.812 11.867 1 88.12 93 GLY A CA 1
ATOM 713 C C . GLY A 1 93 ? 19.406 30.609 10.633 1 88.12 93 GLY A C 1
ATOM 714 O O . GLY A 1 93 ? 18.297 31.141 10.57 1 88.12 93 GLY A O 1
ATOM 715 N N . PHE A 1 94 ? 20.266 30.828 9.719 1 89.62 94 PHE A N 1
ATOM 716 C CA . PHE A 1 94 ? 19.922 31.469 8.453 1 89.62 94 PHE A CA 1
ATOM 717 C C . PHE A 1 94 ? 20.688 30.828 7.301 1 89.62 94 PHE A C 1
ATOM 719 O O . PHE A 1 94 ? 21.391 29.828 7.496 1 89.62 94 PHE A O 1
ATOM 726 N N . VAL A 1 95 ? 20.438 31.219 6.035 1 91.25 95 VAL A N 1
ATOM 727 C CA . VAL A 1 95 ? 21.062 30.641 4.852 1 91.25 95 VAL A CA 1
ATOM 728 C C . VAL A 1 95 ? 21.891 31.688 4.133 1 91.25 95 VAL A C 1
ATOM 730 O O . VAL A 1 95 ? 21.562 32.875 4.141 1 91.25 95 VAL A O 1
ATOM 733 N N . THR A 1 96 ? 23 31.219 3.58 1 91.62 96 THR A N 1
ATOM 734 C CA . THR A 1 96 ? 23.938 32.156 2.945 1 91.62 96 THR A CA 1
ATOM 735 C C . THR A 1 96 ? 23.797 32.094 1.426 1 91.62 96 THR A C 1
ATOM 737 O O . THR A 1 96 ? 23.297 31.109 0.878 1 91.62 96 THR A O 1
ATOM 740 N N . LYS A 1 97 ? 24.094 33.125 0.767 1 89.88 97 LYS A N 1
ATOM 741 C CA . LYS A 1 97 ? 24.172 33.188 -0.689 1 89.88 97 LYS A CA 1
ATOM 742 C C . LYS A 1 97 ? 25.359 34.062 -1.131 1 89.88 97 LYS A C 1
ATOM 744 O O . LYS A 1 97 ? 25.781 34.938 -0.399 1 89.88 97 LYS A O 1
ATOM 749 N N . VAL A 1 98 ? 25.906 33.656 -2.27 1 88.88 98 VAL A N 1
ATOM 750 C CA . VAL A 1 98 ? 27.031 34.406 -2.818 1 88.88 98 VAL A CA 1
ATOM 751 C C . VAL A 1 98 ? 26.516 35.5 -3.758 1 88.88 98 VAL A C 1
ATOM 753 O O . VAL A 1 98 ? 25.625 35.25 -4.57 1 88.88 98 VAL A O 1
ATOM 756 N N . ARG A 1 99 ? 26.922 36.656 -3.418 1 85.12 99 ARG A N 1
ATOM 757 C CA . ARG A 1 99 ? 26.562 37.75 -4.297 1 85.12 99 ARG A CA 1
ATOM 758 C C . ARG A 1 99 ? 27.797 38.594 -4.645 1 85.12 99 ARG A C 1
ATOM 760 O O . ARG A 1 99 ? 28.844 38.469 -3.984 1 85.12 99 ARG A O 1
ATOM 767 N N . ASN A 1 100 ? 27.797 39.406 -5.734 1 80.38 100 ASN A N 1
ATOM 768 C CA . ASN A 1 100 ? 28.781 40.406 -6.141 1 80.38 100 ASN A CA 1
ATOM 769 C C . ASN A 1 100 ? 30.172 39.812 -6.324 1 80.38 100 ASN A C 1
ATOM 771 O O . ASN A 1 100 ? 31.125 40.25 -5.695 1 80.38 100 ASN A O 1
ATOM 775 N N . THR A 1 101 ? 30.25 38.75 -7.172 1 81.44 101 THR A N 1
ATOM 776 C CA . THR A 1 101 ? 31.562 38.156 -7.477 1 81.44 101 THR A CA 1
ATOM 777 C C . THR A 1 101 ? 32.281 38.969 -8.555 1 81.44 101 THR A C 1
ATOM 779 O O . THR A 1 101 ? 31.75 39.125 -9.656 1 81.44 101 THR A O 1
ATOM 782 N N . ASN A 1 102 ? 33.281 39.75 -8.18 1 78.56 102 ASN A N 1
ATOM 783 C CA . ASN A 1 102 ? 34.094 40.5 -9.125 1 78.56 102 ASN A CA 1
ATOM 784 C C . ASN A 1 102 ? 35.312 39.688 -9.555 1 78.56 102 ASN A C 1
ATOM 786 O O . ASN A 1 102 ? 36 39.062 -8.727 1 78.56 102 ASN A O 1
ATOM 790 N N . PHE A 1 103 ? 35.5 39.562 -10.867 1 80.38 103 PHE A N 1
ATOM 791 C CA . PHE A 1 103 ? 36.625 38.781 -11.398 1 80.38 103 PHE A CA 1
ATOM 792 C C . PHE A 1 103 ? 37.75 39.688 -11.836 1 80.38 103 PHE A C 1
ATOM 794 O O . PHE A 1 103 ? 37.562 40.875 -12.109 1 80.38 103 PHE A O 1
ATOM 801 N N . ASP A 1 104 ? 38.969 39.125 -11.781 1 70.69 104 ASP A N 1
ATOM 802 C CA . ASP A 1 104 ? 40.125 39.875 -12.25 1 70.69 104 ASP A CA 1
ATOM 803 C C . ASP A 1 104 ? 40.094 40.094 -13.758 1 70.69 104 ASP A C 1
ATOM 805 O O . ASP A 1 104 ? 40.062 39.125 -14.531 1 70.69 104 ASP A O 1
ATOM 809 N N . LYS A 1 105 ? 39.875 41.281 -14.25 1 71.94 105 LYS A N 1
ATOM 810 C CA . LYS A 1 105 ? 39.781 41.625 -15.672 1 71.94 105 LYS A CA 1
ATOM 811 C C . LYS A 1 105 ? 41.125 41.469 -16.359 1 71.94 105 LYS A C 1
ATOM 813 O O . LYS A 1 105 ? 41.219 41.438 -17.578 1 71.94 105 LYS A O 1
ATOM 818 N N . THR A 1 106 ? 42.219 41.656 -15.609 1 65 106 THR A N 1
ATOM 819 C CA . THR A 1 106 ? 43.531 41.625 -16.266 1 65 106 THR A CA 1
ATOM 820 C C . THR A 1 106 ? 43.875 40.188 -16.688 1 65 106 THR A C 1
ATOM 822 O O . THR A 1 106 ? 44.781 40 -17.484 1 65 106 THR A O 1
ATOM 825 N N . ARG A 1 107 ? 43.375 39.219 -15.93 1 57.56 107 ARG A N 1
ATOM 826 C CA . ARG A 1 107 ? 43.656 37.812 -16.281 1 57.56 107 ARG A CA 1
ATOM 827 C C . ARG A 1 107 ? 42.406 37.156 -16.875 1 57.56 107 ARG A C 1
ATOM 829 O O . ARG A 1 107 ? 41.531 36.719 -16.141 1 57.56 107 ARG A O 1
ATOM 836 N N . LYS A 1 108 ? 42.156 37.438 -18.109 1 56.06 108 LYS A N 1
ATOM 837 C CA . LYS A 1 108 ? 41 37.062 -18.922 1 56.06 108 LYS A CA 1
ATOM 838 C C . LYS A 1 108 ? 40.625 35.594 -18.672 1 56.06 108 LYS A C 1
ATOM 840 O O . LYS A 1 108 ? 39.438 35.25 -18.703 1 56.06 108 LYS A O 1
ATOM 845 N N . ASP A 1 109 ? 41.531 34.75 -18.641 1 55.19 109 ASP A N 1
ATOM 846 C CA . ASP A 1 109 ? 41.312 33.312 -18.844 1 55.19 109 ASP A CA 1
ATOM 847 C C . ASP A 1 109 ? 40.844 32.656 -17.547 1 55.19 109 ASP A C 1
ATOM 849 O O . ASP A 1 109 ? 40.219 31.594 -17.578 1 55.19 109 ASP A O 1
ATOM 853 N N . ALA A 1 110 ? 41.531 33.125 -16.391 1 57.94 110 ALA A N 1
ATOM 854 C CA . ALA A 1 110 ? 41.219 32.344 -15.203 1 57.94 110 ALA A CA 1
ATOM 855 C C . ALA A 1 110 ? 40.156 33.031 -14.344 1 57.94 110 ALA A C 1
ATOM 857 O O . ALA A 1 110 ? 40.344 34.188 -13.977 1 57.94 110 ALA A O 1
ATOM 858 N N . LYS A 1 111 ? 38.938 32.938 -14.477 1 64.38 111 LYS A N 1
ATOM 859 C CA . LYS A 1 111 ? 37.812 33.438 -13.719 1 64.38 111 LYS A CA 1
ATOM 860 C C . LYS A 1 111 ? 38.031 33.312 -12.219 1 64.38 111 LYS A C 1
ATOM 862 O O . LYS A 1 111 ? 37.312 32.594 -11.531 1 64.38 111 LYS A O 1
ATOM 867 N N . ILE A 1 112 ? 39.219 33.844 -11.867 1 69.5 112 ILE A N 1
ATOM 868 C CA . ILE A 1 112 ? 39.5 33.812 -10.438 1 69.5 112 ILE A CA 1
ATOM 869 C C . ILE A 1 112 ? 38.75 34.969 -9.75 1 69.5 112 ILE A C 1
ATOM 871 O O . ILE A 1 112 ? 38.969 36.125 -10.094 1 69.5 112 ILE A O 1
ATOM 875 N N . PRO A 1 113 ? 37.938 34.719 -8.773 1 77.81 113 PRO A N 1
ATOM 876 C CA . PRO A 1 113 ? 37.188 35.781 -8.062 1 77.81 113 PRO A CA 1
ATOM 877 C C . PRO A 1 113 ? 38.125 36.625 -7.18 1 77.81 113 PRO A C 1
ATOM 879 O O . PRO A 1 113 ? 38.969 36.094 -6.477 1 77.81 113 PRO A O 1
ATOM 882 N N . ILE A 1 114 ? 38.219 37.969 -7.41 1 76.38 114 ILE A N 1
ATOM 883 C CA . ILE A 1 114 ? 39 38.875 -6.598 1 76.38 114 ILE A CA 1
ATOM 884 C C . ILE A 1 114 ? 38.219 39.25 -5.332 1 76.38 114 ILE A C 1
ATOM 886 O O . ILE A 1 114 ? 38.781 39.312 -4.242 1 76.38 114 ILE A O 1
ATOM 890 N N . ASN A 1 115 ? 36.938 39.562 -5.488 1 82 115 ASN A N 1
ATOM 891 C CA . ASN A 1 115 ? 36.094 39.938 -4.359 1 82 115 ASN A CA 1
ATOM 892 C C . ASN A 1 115 ? 34.75 39.219 -4.441 1 82 115 ASN A C 1
ATOM 894 O O . ASN A 1 115 ? 34.188 39.062 -5.527 1 82 115 ASN A O 1
ATOM 898 N N . GLN A 1 116 ? 34.406 38.594 -3.328 1 87.62 116 GLN A N 1
ATOM 899 C CA . GLN A 1 116 ? 33.094 37.938 -3.23 1 87.62 116 GLN A CA 1
ATOM 900 C C . GLN A 1 116 ? 32.438 38.281 -1.908 1 87.62 116 GLN A C 1
ATOM 902 O O . GLN A 1 116 ? 33.094 38.375 -0.869 1 87.62 116 GLN A O 1
ATOM 907 N N . SER A 1 117 ? 31.234 38.688 -2.01 1 87.94 117 SER A N 1
ATOM 908 C CA . SER A 1 117 ? 30.484 38.938 -0.79 1 87.94 117 SER A CA 1
ATOM 909 C C . SER A 1 117 ? 29.516 37.812 -0.463 1 87.94 117 SER A C 1
ATOM 911 O O . SER A 1 117 ? 28.812 37.312 -1.348 1 87.94 117 SER A O 1
ATOM 913 N N . LEU A 1 118 ? 29.547 37.344 0.796 1 91.56 118 LEU A N 1
ATOM 914 C CA . LEU A 1 118 ? 28.641 36.344 1.305 1 91.56 118 LEU A CA 1
ATOM 915 C C . LEU A 1 118 ? 27.516 36.969 2.131 1 91.56 118 LEU A C 1
ATOM 917 O O . LEU A 1 118 ? 27.781 37.562 3.17 1 91.56 118 LEU A O 1
ATOM 921 N N . HIS A 1 119 ? 26.297 36.812 1.605 1 91.25 119 HIS A N 1
ATOM 922 C CA . HIS A 1 119 ? 25.141 37.5 2.193 1 91.25 119 HIS A CA 1
ATOM 923 C C . HIS A 1 119 ? 24.141 36.5 2.756 1 91.25 119 HIS A C 1
ATOM 925 O O . HIS A 1 119 ? 24.25 35.281 2.502 1 91.25 119 HIS A O 1
ATOM 931 N N . CYS A 1 120 ? 23.25 37.031 3.631 1 90.56 120 CYS A N 1
ATOM 932 C CA . CYS A 1 120 ? 22.047 36.312 3.99 1 90.56 120 CYS A CA 1
ATOM 933 C C . CYS A 1 120 ? 21.109 36.156 2.793 1 90.56 120 CYS A C 1
ATOM 935 O O . CYS A 1 120 ? 21.016 37.094 1.976 1 90.56 120 CYS A O 1
ATOM 937 N N . THR A 1 121 ? 20.453 35.062 2.605 1 88.31 121 THR A N 1
ATOM 938 C CA . THR A 1 121 ? 19.562 34.812 1.478 1 88.31 121 THR A CA 1
ATOM 939 C C . THR A 1 121 ? 18.359 35.75 1.534 1 88.31 121 THR A C 1
ATOM 941 O O . THR A 1 121 ? 17.656 35.906 0.538 1 88.31 121 THR A O 1
ATOM 944 N N . ARG A 1 122 ? 18.125 36.281 2.662 1 86.88 122 ARG A N 1
ATOM 945 C CA . ARG A 1 122 ? 16.953 37.125 2.811 1 86.88 122 ARG A CA 1
ATOM 946 C C . ARG A 1 122 ? 17.281 38.594 2.467 1 86.88 122 ARG A C 1
ATOM 948 O O . ARG A 1 122 ? 16.547 39.5 2.824 1 86.88 122 ARG A O 1
ATOM 955 N N . GLU A 1 123 ? 18.453 38.594 1.752 1 85.25 123 GLU A N 1
ATOM 956 C CA . GLU A 1 123 ? 18.828 39.906 1.272 1 85.25 123 GLU A CA 1
ATOM 957 C C . GLU A 1 123 ? 18 40.344 0.06 1 85.25 123 GLU A C 1
ATOM 959 O O . GLU A 1 123 ? 17.484 39.469 -0.666 1 85.25 123 GLU A O 1
ATOM 964 N N . GLY A 1 124 ? 17.828 41.594 -0.12 1 77.81 124 GLY A N 1
ATOM 965 C CA . GLY A 1 124 ? 17.141 42.094 -1.304 1 77.81 124 GLY A CA 1
ATOM 966 C C . GLY A 1 124 ? 15.672 42.375 -1.069 1 77.81 124 GLY A C 1
ATOM 967 O O . GLY A 1 124 ? 15.203 42.344 0.07 1 77.81 124 GLY A O 1
ATOM 968 N N . TYR A 1 125 ? 15.102 42.844 -2.066 1 77.62 125 TYR A N 1
ATOM 969 C CA . TYR A 1 125 ? 13.688 43.188 -2.018 1 77.62 125 TYR A CA 1
ATOM 970 C C . TYR A 1 125 ? 12.945 42.625 -3.219 1 77.62 125 TYR A C 1
ATOM 972 O O . TYR A 1 125 ? 13.445 42.656 -4.344 1 77.62 125 TYR A O 1
ATOM 980 N N . ARG A 1 126 ? 12.07 41.656 -2.963 1 73.75 126 ARG A N 1
ATOM 981 C CA . ARG A 1 126 ? 11.25 41.125 -4.047 1 73.75 126 ARG A CA 1
ATOM 982 C C . ARG A 1 126 ? 9.781 41.5 -3.861 1 73.75 126 ARG A C 1
ATOM 984 O O . ARG A 1 126 ? 9.227 41.344 -2.77 1 73.75 126 ARG A O 1
ATOM 991 N N . GLU A 1 127 ? 9.188 42.219 -4.855 1 67.06 127 GLU A N 1
ATOM 992 C CA . GLU A 1 127 ? 7.766 42.531 -4.855 1 67.06 127 GLU A CA 1
ATOM 993 C C . GLU A 1 127 ? 6.996 41.625 -5.809 1 67.06 127 GLU A C 1
ATOM 995 O O . GLU A 1 127 ? 7.449 41.375 -6.922 1 67.06 127 GLU A O 1
ATOM 1000 N N . SER A 1 128 ? 6.07 40.781 -5.23 1 69.88 128 SER A N 1
ATOM 1001 C CA . SER A 1 128 ? 5.25 39.969 -6.098 1 69.88 128 SER A CA 1
ATOM 1002 C C . SER A 1 128 ? 4.297 40.781 -6.945 1 69.88 128 SER A C 1
ATOM 1004 O O . SER A 1 128 ? 3.668 41.719 -6.438 1 69.88 128 SER A O 1
ATOM 1006 N N . HIS A 1 129 ? 4.473 40.594 -8.211 1 64.94 129 HIS A N 1
ATOM 1007 C CA . HIS A 1 129 ? 3.564 41.281 -9.117 1 64.94 129 HIS A CA 1
ATOM 1008 C C . HIS A 1 129 ? 2.357 40.406 -9.461 1 64.94 129 HIS A C 1
ATOM 1010 O O . HIS A 1 129 ? 1.445 40.875 -10.164 1 64.94 129 HIS A O 1
ATOM 1016 N N . VAL A 1 130 ? 2.371 39.188 -9.008 1 60.47 130 VAL A N 1
ATOM 1017 C CA . VAL A 1 130 ? 1.291 38.281 -9.375 1 60.47 130 VAL A CA 1
ATOM 1018 C C . VAL A 1 130 ? 0.118 38.469 -8.414 1 60.47 130 VAL A C 1
ATOM 1020 O O . VAL A 1 130 ? 0.286 38.375 -7.191 1 60.47 130 VAL A O 1
ATOM 1023 N N . LYS A 1 131 ? -0.978 39.031 -8.945 1 59.88 131 LYS A N 1
ATOM 1024 C CA . LYS A 1 131 ? -2.18 39.281 -8.156 1 59.88 131 LYS A CA 1
ATOM 1025 C C . LYS A 1 131 ? -3.062 38.031 -8.062 1 59.88 131 LYS A C 1
ATOM 1027 O O . LYS A 1 131 ? -4.277 38.156 -7.887 1 59.88 131 LYS A O 1
ATOM 1032 N N . VAL A 1 132 ? -2.379 36.875 -8.336 1 60.78 132 VAL A N 1
ATOM 1033 C CA . VAL A 1 132 ? -3.242 35.719 -8.281 1 60.78 132 VAL A CA 1
ATOM 1034 C C . VAL A 1 132 ? -3.174 35.094 -6.891 1 60.78 132 VAL A C 1
ATOM 1036 O O . VAL A 1 132 ? -2.086 34.875 -6.348 1 60.78 132 VAL A O 1
ATOM 1039 N N . ALA A 1 133 ? -4.348 35.156 -6.223 1 60.03 133 ALA A N 1
ATOM 1040 C CA . ALA A 1 133 ? -4.52 34.625 -4.871 1 60.03 133 ALA A CA 1
ATOM 1041 C C . ALA A 1 133 ? -4.012 33.188 -4.766 1 60.03 133 ALA A C 1
ATOM 1043 O O . ALA A 1 133 ? -3.686 32.719 -3.672 1 60.03 133 ALA A O 1
ATOM 1044 N N . THR A 1 134 ? -3.826 32.5 -5.945 1 62.12 134 THR A N 1
ATOM 1045 C CA . THR A 1 134 ? -3.527 31.062 -5.867 1 62.12 134 THR A CA 1
ATOM 1046 C C . THR A 1 134 ? -2.023 30.828 -5.766 1 62.12 134 THR A C 1
ATOM 1048 O O . THR A 1 134 ? -1.575 29.688 -5.582 1 62.12 134 THR A O 1
ATOM 1051 N N . ARG A 1 135 ? -1.307 31.969 -5.762 1 61.72 135 ARG A N 1
ATOM 1052 C CA . ARG A 1 135 ? 0.137 31.75 -5.75 1 61.72 135 ARG A CA 1
ATOM 1053 C C . ARG A 1 135 ? 0.612 31.312 -4.371 1 61.72 135 ARG A C 1
ATOM 1055 O O . ARG A 1 135 ? 0.322 31.969 -3.367 1 61.72 135 ARG A O 1
ATOM 1062 N N . SER A 1 136 ? 1.233 30.203 -4.27 1 64.19 136 SER A N 1
ATOM 1063 C CA . SER A 1 136 ? 1.638 29.609 -2.996 1 64.19 136 SER A CA 1
ATOM 1064 C C . SER A 1 136 ? 3.113 29.875 -2.713 1 64.19 136 SER A C 1
ATOM 1066 O O . SER A 1 136 ? 3.6 29.578 -1.616 1 64.19 136 SER A O 1
ATOM 1068 N N . ASN A 1 137 ? 3.752 30.734 -3.549 1 75.44 137 ASN A N 1
ATOM 1069 C CA . ASN A 1 137 ? 5.184 30.859 -3.301 1 75.44 137 ASN A CA 1
ATOM 1070 C C . ASN A 1 137 ? 5.477 31.969 -2.291 1 75.44 137 ASN A C 1
ATOM 1072 O O . ASN A 1 137 ? 4.926 33.062 -2.389 1 75.44 137 ASN A O 1
ATOM 1076 N N . ARG A 1 138 ? 6.32 31.781 -1.419 1 82.75 138 ARG A N 1
ATOM 1077 C CA . ARG A 1 138 ? 6.664 32.719 -0.342 1 82.75 138 ARG A CA 1
ATOM 1078 C C . ARG A 1 138 ? 7.801 33.625 -0.755 1 82.75 138 ARG A C 1
ATOM 1080 O O . ARG A 1 138 ? 8.633 33.281 -1.589 1 82.75 138 ARG A O 1
ATOM 1087 N N . ILE A 1 139 ? 7.684 34.781 -0.293 1 82.31 139 ILE A N 1
ATOM 1088 C CA . ILE A 1 139 ? 8.773 35.75 -0.449 1 82.31 139 ILE A CA 1
ATOM 1089 C C . ILE A 1 139 ? 9.688 35.688 0.776 1 82.31 139 ILE A C 1
ATOM 1091 O O . ILE A 1 139 ? 9.219 35.781 1.911 1 82.31 139 ILE A O 1
ATOM 1095 N N . THR A 1 140 ? 10.938 35.469 0.533 1 83.69 140 THR A N 1
ATOM 1096 C CA . THR A 1 140 ? 11.875 35.281 1.633 1 83.69 140 THR A CA 1
ATOM 1097 C C . THR A 1 140 ? 12.672 36.562 1.861 1 83.69 140 THR A C 1
ATOM 1099 O O . THR A 1 140 ? 13.242 36.781 2.936 1 83.69 140 THR A O 1
ATOM 1102 N N . ALA A 1 141 ? 12.656 37.406 0.879 1 81.44 141 ALA A N 1
ATOM 1103 C CA . ALA A 1 141 ? 13.5 38.594 0.96 1 81.44 141 ALA A CA 1
ATOM 1104 C C . ALA A 1 141 ? 12.93 39.625 1.959 1 81.44 141 ALA A C 1
ATOM 1106 O O . ALA A 1 141 ? 11.742 39.938 1.908 1 81.44 141 ALA A O 1
ATOM 1107 N N . THR A 1 142 ? 13.727 40.094 3.02 1 80.94 142 THR A N 1
ATOM 1108 C CA . THR A 1 142 ? 13.336 41.094 4.012 1 80.94 142 THR A CA 1
ATOM 1109 C C . THR A 1 142 ? 14.336 42.25 4.039 1 80.94 142 THR A C 1
ATOM 1111 O O . THR A 1 142 ? 14.5 42.906 5.07 1 80.94 142 THR A O 1
ATOM 1114 N N . ARG A 1 143 ? 15.117 42.438 3.072 1 81.06 143 ARG A N 1
ATOM 1115 C CA . ARG A 1 143 ? 16.125 43.5 2.988 1 81.06 143 ARG A CA 1
ATOM 1116 C C . ARG A 1 143 ? 17.172 43.344 4.078 1 81.06 143 ARG A C 1
ATOM 1118 O O . ARG A 1 143 ? 17.594 44.312 4.684 1 81.06 143 ARG A O 1
ATOM 1125 N N . CYS A 1 144 ? 17.406 42.125 4.371 1 87.88 144 CYS A N 1
ATOM 1126 C CA . CYS A 1 144 ? 18.422 41.875 5.387 1 87.88 144 CYS A CA 1
ATOM 1127 C C . CYS A 1 144 ? 19.812 42.25 4.895 1 87.88 144 CYS A C 1
ATOM 1129 O O . CYS A 1 144 ? 20.203 41.875 3.789 1 87.88 144 CYS A O 1
ATOM 1131 N N . LYS A 1 145 ? 20.609 42.969 5.672 1 86.31 145 LYS A N 1
ATOM 1132 C CA . LYS A 1 145 ? 21.922 43.469 5.258 1 86.31 145 LYS A CA 1
ATOM 1133 C C . LYS A 1 145 ? 23.031 42.562 5.832 1 86.31 145 LYS A C 1
ATOM 1135 O O . LYS A 1 145 ? 24.219 42.844 5.633 1 86.31 145 LYS A O 1
ATOM 1140 N N . ALA A 1 146 ? 22.625 41.562 6.438 1 90 146 ALA A N 1
ATOM 1141 C CA . ALA A 1 146 ? 23.625 40.688 7.094 1 90 146 ALA A CA 1
ATOM 1142 C C . ALA A 1 146 ? 24.547 40.062 6.07 1 90 146 ALA A C 1
ATOM 1144 O O . ALA A 1 146 ? 24.094 39.531 5.043 1 90 146 ALA A O 1
ATOM 1145 N N . ARG A 1 147 ? 25.859 40.156 6.297 1 91 147 ARG A N 1
ATOM 1146 C CA . ARG A 1 147 ? 26.938 39.531 5.527 1 91 147 ARG A CA 1
ATOM 1147 C C . ARG A 1 147 ? 28.109 39.156 6.434 1 91 147 ARG A C 1
ATOM 1149 O O . ARG A 1 147 ? 28.047 39.344 7.648 1 91 147 ARG A O 1
ATOM 1156 N N . MET A 1 148 ? 29 38.531 5.82 1 89.38 148 MET A N 1
ATOM 1157 C CA . MET A 1 148 ? 30.109 38 6.625 1 89.38 148 MET A CA 1
ATOM 1158 C C . MET A 1 148 ? 30.797 39.156 7.387 1 89.38 148 MET A C 1
ATOM 1160 O O . MET A 1 148 ? 31.328 38.938 8.484 1 89.38 148 MET A O 1
ATOM 1164 N N . VAL A 1 149 ? 30.734 40.438 6.906 1 86.75 149 VAL A N 1
ATOM 1165 C CA . VAL A 1 149 ? 31.422 41.562 7.516 1 86.75 149 VAL A CA 1
ATOM 1166 C C . VAL A 1 149 ? 30.453 42.312 8.414 1 86.75 149 VAL A C 1
ATOM 1168 O O . VAL A 1 149 ? 30.875 43.094 9.289 1 86.75 149 VAL A O 1
ATOM 1171 N N . GLU A 1 150 ? 29.188 42.125 8.258 1 88.56 150 GLU A N 1
ATOM 1172 C CA . GLU A 1 150 ? 28.125 42.719 9.062 1 88.56 150 GLU A CA 1
ATOM 1173 C C . GLU A 1 150 ? 27.125 41.656 9.516 1 88.56 150 GLU A C 1
ATOM 1175 O O . GLU A 1 150 ? 26.266 41.219 8.75 1 88.56 150 GLU A O 1
ATOM 1180 N N . LEU A 1 151 ? 27.141 41.375 10.766 1 89.06 151 LEU A N 1
ATOM 1181 C CA . LEU A 1 151 ? 26.469 40.188 11.242 1 89.06 151 LEU A CA 1
ATOM 1182 C C . LEU A 1 151 ? 25.047 40.5 11.703 1 89.06 151 LEU A C 1
ATOM 1184 O O . LEU A 1 151 ? 24.266 39.594 12.008 1 89.06 151 LEU A O 1
ATOM 1188 N N . ARG A 1 152 ? 24.625 41.719 11.633 1 87.81 152 ARG A N 1
ATOM 1189 C CA . ARG A 1 152 ? 23.312 42.094 12.125 1 87.81 152 ARG A CA 1
ATOM 1190 C C . ARG A 1 152 ? 22.219 41.719 11.133 1 87.81 152 ARG A C 1
ATOM 1192 O O . ARG A 1 152 ? 22.312 42.031 9.938 1 87.81 152 ARG A O 1
ATOM 1199 N N . HIS A 1 153 ? 21.219 41.031 11.609 1 89.38 153 HIS A N 1
ATOM 1200 C CA . HIS A 1 153 ? 20.094 40.625 10.781 1 89.38 153 HIS A CA 1
ATOM 1201 C C . HIS A 1 153 ? 18.859 41.469 11.047 1 89.38 153 HIS A C 1
ATOM 1203 O O . HIS A 1 153 ? 18.688 42 12.148 1 89.38 153 HIS A O 1
ATOM 1209 N N . SER A 1 154 ? 18 41.625 10.062 1 82.75 154 SER A N 1
ATOM 1210 C CA . SER A 1 154 ? 16.719 42.344 10.203 1 82.75 154 SER A CA 1
ATOM 1211 C C . SER A 1 154 ? 15.586 41.375 10.5 1 82.75 154 SER A C 1
ATOM 1213 O O . SER A 1 154 ? 14.414 41.75 10.484 1 82.75 154 SER A O 1
ATOM 1215 N N . HIS A 1 155 ? 15.812 40.188 10.625 1 83 155 HIS A N 1
ATOM 1216 C CA . HIS A 1 155 ? 14.844 39.125 10.891 1 83 155 HIS A CA 1
ATOM 1217 C C . HIS A 1 155 ? 15.344 38.188 11.984 1 83 155 HIS A C 1
ATOM 1219 O O . HIS A 1 155 ? 16.547 38.062 12.211 1 83 155 HIS A O 1
ATOM 1225 N N . PRO A 1 156 ? 14.422 37.562 12.641 1 81.75 156 PRO A N 1
ATOM 1226 C CA . PRO A 1 156 ? 14.859 36.625 13.664 1 81.75 156 PRO A CA 1
ATOM 1227 C C . PRO A 1 156 ? 15.5 35.344 13.078 1 81.75 156 PRO A C 1
ATOM 1229 O O . PRO A 1 156 ? 15.086 34.906 12.008 1 81.75 156 PRO A O 1
ATOM 1232 N N . CYS A 1 157 ? 16.594 34.938 13.734 1 85.88 157 CYS A N 1
ATOM 1233 C CA . CYS A 1 157 ? 17.266 33.719 13.336 1 85.88 157 CYS A CA 1
ATOM 1234 C C . CYS A 1 157 ? 17.094 32.625 14.391 1 85.88 157 CYS A C 1
ATOM 1236 O O . CYS A 1 157 ? 17.172 32.906 15.594 1 85.88 157 CYS A O 1
ATOM 1238 N N . SER A 1 158 ? 16.656 31.516 13.938 1 84.81 158 SER A N 1
ATOM 1239 C CA . SER A 1 158 ? 16.5 30.375 14.836 1 84.81 158 SER A CA 1
ATOM 1240 C C . SER A 1 158 ? 17.188 29.125 14.281 1 84.81 158 SER A C 1
ATOM 1242 O O . SER A 1 158 ? 16.797 28.625 13.227 1 84.81 158 SER A O 1
ATOM 1244 N N . ALA A 1 159 ? 18.156 28.641 15.047 1 84.12 159 ALA A N 1
ATOM 1245 C CA . ALA A 1 159 ? 18.891 27.438 14.625 1 84.12 159 ALA A CA 1
ATOM 1246 C C . ALA A 1 159 ? 17.969 26.219 14.586 1 84.12 159 ALA A C 1
ATOM 1248 O O . ALA A 1 159 ? 18.125 25.359 13.727 1 84.12 159 ALA A O 1
ATOM 1249 N N . GLU A 1 160 ? 17.031 26.219 15.414 1 81.75 160 GLU A N 1
ATOM 1250 C CA . GLU A 1 160 ? 16.125 25.078 15.516 1 81.75 160 GLU A CA 1
ATOM 1251 C C . GLU A 1 160 ? 15.227 24.969 14.289 1 81.75 160 GLU A C 1
ATOM 1253 O O . GLU A 1 160 ? 14.898 23.859 13.844 1 81.75 160 GLU A O 1
ATOM 1258 N N . LYS A 1 161 ? 14.953 26.062 13.82 1 84.38 161 LYS A N 1
ATOM 1259 C CA . LYS A 1 161 ? 14.078 26.078 12.648 1 84.38 161 LYS A CA 1
ATOM 1260 C C . LYS A 1 161 ? 14.875 25.891 11.359 1 84.38 161 LYS A C 1
ATOM 1262 O O . LYS A 1 161 ? 14.398 25.281 10.406 1 84.38 161 LYS A O 1
ATOM 1267 N N . ALA A 1 162 ? 16.078 26.406 11.367 1 84.31 162 ALA A N 1
ATOM 1268 C CA . ALA A 1 162 ? 16.906 26.422 10.156 1 84.31 162 ALA A CA 1
ATOM 1269 C C . ALA A 1 162 ? 17.266 25 9.711 1 84.31 162 ALA A C 1
ATOM 1271 O O . ALA A 1 162 ? 17.484 24.75 8.523 1 84.31 162 ALA A O 1
ATOM 1272 N N . VAL A 1 163 ? 17.281 24.094 10.688 1 82.56 163 VAL A N 1
ATOM 1273 C CA . VAL A 1 163 ? 17.625 22.719 10.375 1 82.56 163 VAL A CA 1
ATOM 1274 C C . VAL A 1 163 ? 16.609 22.141 9.383 1 82.56 163 VAL A C 1
ATOM 1276 O O . VAL A 1 163 ? 16.922 21.219 8.633 1 82.56 163 VAL A O 1
ATOM 1279 N N . HIS A 1 164 ? 15.477 22.719 9.328 1 86.44 164 HIS A N 1
ATOM 1280 C CA . HIS A 1 164 ? 14.406 22.203 8.484 1 86.44 164 HIS A CA 1
ATOM 1281 C C . HIS A 1 164 ? 14.352 22.922 7.148 1 86.44 164 HIS A C 1
ATOM 1283 O O . HIS A 1 164 ? 13.523 22.609 6.293 1 86.44 164 HIS A O 1
ATOM 1289 N N . TYR A 1 165 ? 15.281 23.906 6.98 1 87.44 165 TYR A N 1
ATOM 1290 C CA . TYR A 1 165 ? 15.336 24.594 5.691 1 87.44 165 TYR A CA 1
ATOM 1291 C C . TYR A 1 165 ? 15.82 23.656 4.594 1 87.44 165 TYR A C 1
ATOM 1293 O O . TYR A 1 165 ? 16.656 22.781 4.844 1 87.44 165 TYR A O 1
ATOM 1301 N N . HIS A 1 166 ? 15.305 23.828 3.422 1 85.62 166 HIS A N 1
ATOM 1302 C CA . HIS A 1 166 ? 15.617 22.953 2.293 1 85.62 166 HIS A CA 1
ATOM 1303 C C . HIS A 1 166 ? 17.109 22.953 1.998 1 85.62 166 HIS A C 1
ATOM 1305 O O . HIS A 1 166 ? 17.672 21.938 1.566 1 85.62 166 HIS A O 1
ATOM 1311 N N . GLU A 1 167 ? 17.781 24.094 2.275 1 86.25 167 GLU A N 1
ATOM 1312 C CA . GLU A 1 167 ? 19.203 24.234 1.957 1 86.25 167 GLU A CA 1
ATOM 1313 C C . GLU A 1 167 ? 20.062 23.359 2.861 1 86.25 167 GLU A C 1
ATOM 1315 O O . GLU A 1 167 ? 21.188 23.016 2.506 1 86.25 167 GLU A O 1
ATOM 1320 N N . TYR A 1 168 ? 19.578 23.062 3.996 1 87.25 168 TYR A N 1
ATOM 1321 C CA . TYR A 1 168 ? 20.391 22.297 4.938 1 87.25 168 TYR A CA 1
ATOM 1322 C C . TYR A 1 168 ? 19.969 20.828 4.941 1 87.25 168 TYR A C 1
ATOM 1324 O O . TYR A 1 168 ? 20.516 20.016 5.691 1 87.25 168 TYR A O 1
ATOM 1332 N N . ARG A 1 169 ? 18.984 20.469 4.145 1 88.44 169 ARG A N 1
ATOM 1333 C CA . ARG A 1 169 ? 18.547 19.078 4.027 1 88.44 169 ARG A CA 1
ATOM 1334 C C . ARG A 1 169 ? 19.312 18.359 2.924 1 88.44 169 ARG A C 1
ATOM 1336 O O . ARG A 1 169 ? 19.672 18.969 1.916 1 88.44 169 ARG A O 1
ATOM 1343 N N . GLU A 1 170 ? 19.656 17.156 3.197 1 88.56 170 GLU A N 1
ATOM 1344 C CA . GLU A 1 170 ? 20.406 16.391 2.211 1 88.56 170 GLU A CA 1
ATOM 1345 C C . GLU A 1 170 ? 19.922 14.938 2.164 1 88.56 170 GLU A C 1
ATOM 1347 O O . GLU A 1 170 ? 19.812 14.281 3.203 1 88.56 170 GLU A O 1
ATOM 1352 N N . LEU A 1 171 ? 19.688 14.539 0.933 1 90.31 171 LEU A N 1
ATOM 1353 C CA . LEU A 1 171 ? 19.375 13.125 0.714 1 90.31 171 LEU A CA 1
ATOM 1354 C C . LEU A 1 171 ? 20.641 12.305 0.556 1 90.31 171 LEU A C 1
ATOM 1356 O O . LEU A 1 171 ? 21.406 12.508 -0.395 1 90.31 171 LEU A O 1
ATOM 1360 N N . THR A 1 172 ? 20.922 11.43 1.474 1 89.06 172 THR A N 1
ATOM 1361 C CA . THR A 1 172 ? 22.109 10.594 1.418 1 89.06 172 THR A CA 1
ATOM 1362 C C . THR A 1 172 ? 22.062 9.648 0.227 1 89.06 172 THR A C 1
ATOM 1364 O O . THR A 1 172 ? 20.984 9.383 -0.315 1 89.06 172 THR A O 1
ATOM 1367 N N . LYS A 1 173 ? 23.188 9.172 -0.231 1 88.56 173 LYS A N 1
ATOM 1368 C CA . LYS A 1 173 ? 23.234 8.219 -1.331 1 88.56 173 LYS A CA 1
ATOM 1369 C C . LYS A 1 173 ? 22.5 6.93 -0.973 1 88.56 173 LYS A C 1
ATOM 1371 O O . LYS A 1 173 ? 21.797 6.352 -1.812 1 88.56 173 LYS A O 1
ATOM 1376 N N . HIS A 1 174 ? 22.703 6.551 0.259 1 90.88 174 HIS A N 1
ATOM 1377 C CA . HIS A 1 174 ? 21.984 5.367 0.73 1 90.88 174 HIS A CA 1
ATOM 1378 C C . HIS A 1 174 ? 20.484 5.539 0.591 1 90.88 174 HIS A C 1
ATOM 1380 O O . HIS A 1 174 ? 19.797 4.648 0.09 1 90.88 174 HIS A O 1
ATOM 1386 N N . ALA A 1 175 ? 19.984 6.676 1.051 1 92.69 175 ALA A N 1
ATOM 1387 C CA . ALA A 1 175 ? 18.547 6.945 0.979 1 92.69 175 ALA A CA 1
ATOM 1388 C C . ALA A 1 175 ? 18.062 6.949 -0.468 1 92.69 175 ALA A C 1
ATOM 1390 O O . ALA A 1 175 ? 16.984 6.418 -0.77 1 92.69 175 ALA A O 1
ATOM 1391 N N . LYS A 1 176 ? 18.891 7.52 -1.327 1 90.75 176 LYS A N 1
ATOM 1392 C CA . LYS A 1 176 ? 18.516 7.578 -2.738 1 90.75 176 LYS A CA 1
ATOM 1393 C C . LYS A 1 176 ? 18.359 6.18 -3.324 1 90.75 176 LYS A C 1
ATOM 1395 O O . LYS A 1 176 ? 17.406 5.914 -4.066 1 90.75 176 LYS A O 1
ATOM 1400 N N . TYR A 1 177 ? 19.234 5.344 -2.959 1 87.94 177 TYR A N 1
ATOM 1401 C CA . TYR A 1 177 ? 19.203 3.99 -3.498 1 87.94 177 TYR A CA 1
ATOM 1402 C C . TYR A 1 177 ? 18.031 3.197 -2.92 1 87.94 177 TYR A C 1
ATOM 1404 O O . TYR A 1 177 ? 17.375 2.441 -3.635 1 87.94 177 TYR A O 1
ATOM 1412 N N . VAL A 1 178 ? 17.781 3.4 -1.649 1 90.81 178 VAL A N 1
ATOM 1413 C CA . VAL A 1 178 ? 16.656 2.721 -1.022 1 90.81 178 VAL A CA 1
ATOM 1414 C C . VAL A 1 178 ? 15.344 3.213 -1.639 1 90.81 178 VAL A C 1
ATOM 1416 O O . VAL A 1 178 ? 14.43 2.422 -1.892 1 90.81 178 VAL A O 1
ATOM 1419 N N . ILE A 1 179 ? 15.266 4.523 -1.84 1 91.94 179 ILE A N 1
ATOM 1420 C CA . ILE A 1 179 ? 14.07 5.113 -2.438 1 91.94 179 ILE A CA 1
ATOM 1421 C C . ILE A 1 179 ? 13.844 4.516 -3.824 1 91.94 179 ILE A C 1
ATOM 1423 O O . ILE A 1 179 ? 12.711 4.164 -4.172 1 91.94 179 ILE A O 1
ATOM 1427 N N . THR A 1 180 ? 14.898 4.348 -4.547 1 86.75 180 THR A N 1
ATOM 1428 C CA . THR A 1 180 ? 14.797 3.803 -5.898 1 86.75 180 THR A CA 1
ATOM 1429 C C . THR A 1 180 ? 14.328 2.352 -5.859 1 86.75 180 THR A C 1
ATOM 1431 O O . THR A 1 180 ? 13.422 1.968 -6.605 1 86.75 180 THR A O 1
ATOM 1434 N N . ASP A 1 181 ? 14.875 1.58 -5.008 1 85.75 181 ASP A N 1
ATOM 1435 C CA . ASP A 1 181 ? 14.508 0.172 -4.891 1 85.75 181 ASP A CA 1
ATOM 1436 C C . ASP A 1 181 ? 13.062 0.017 -4.426 1 85.75 181 ASP A C 1
ATOM 1438 O O . ASP A 1 181 ? 12.336 -0.853 -4.914 1 85.75 181 ASP A O 1
ATOM 1442 N N . ASN A 1 182 ? 12.711 0.823 -3.438 1 88.94 182 ASN A N 1
ATOM 1443 C CA . ASN A 1 182 ? 11.352 0.756 -2.91 1 88.94 182 ASN A CA 1
ATOM 1444 C C . ASN A 1 182 ? 10.328 1.214 -3.943 1 88.94 182 ASN A C 1
ATOM 1446 O O . ASN A 1 182 ? 9.227 0.664 -4.02 1 88.94 182 ASN A O 1
ATOM 1450 N N . ASP A 1 183 ? 10.695 2.217 -4.66 1 86.12 183 ASP A N 1
ATOM 1451 C CA . ASP A 1 183 ? 9.781 2.684 -5.699 1 86.12 183 ASP A CA 1
ATOM 1452 C C . ASP A 1 183 ? 9.562 1.608 -6.762 1 86.12 183 ASP A C 1
ATOM 1454 O O . ASP A 1 183 ? 8.453 1.436 -7.258 1 86.12 183 ASP A O 1
ATOM 1458 N N . GLU A 1 184 ? 10.633 0.943 -7.086 1 81.25 184 GLU A N 1
ATOM 1459 C CA . GLU A 1 184 ? 10.547 -0.14 -8.062 1 81.25 184 GLU A CA 1
ATOM 1460 C C . GLU A 1 184 ? 9.672 -1.281 -7.539 1 81.25 184 GLU A C 1
ATOM 1462 O O . GLU A 1 184 ? 9.047 -1.996 -8.32 1 81.25 184 GLU A O 1
ATOM 1467 N N . ALA A 1 185 ? 9.695 -1.44 -6.258 1 84.69 185 ALA A N 1
ATOM 1468 C CA . ALA A 1 185 ? 8.891 -2.484 -5.629 1 84.69 185 ALA A CA 1
ATOM 1469 C C . ALA A 1 185 ? 7.434 -2.049 -5.492 1 84.69 185 ALA A C 1
ATOM 1471 O O . ALA A 1 185 ? 6.57 -2.85 -5.129 1 84.69 185 ALA A O 1
ATOM 1472 N N . GLY A 1 186 ? 7.133 -0.777 -5.785 1 80.81 186 GLY A N 1
ATOM 1473 C CA . GLY A 1 186 ? 5.773 -0.263 -5.707 1 80.81 186 GLY A CA 1
ATOM 1474 C C . GLY A 1 186 ? 5.402 0.231 -4.324 1 80.81 186 GLY A C 1
ATOM 1475 O O . GLY A 1 186 ? 4.223 0.276 -3.971 1 80.81 186 GLY A O 1
ATOM 1476 N N . ILE A 1 187 ? 6.406 0.491 -3.541 1 87.06 187 ILE A N 1
ATOM 1477 C CA . ILE A 1 187 ? 6.152 1.015 -2.203 1 87.06 187 ILE A CA 1
ATOM 1478 C C . ILE A 1 187 ? 5.891 2.518 -2.279 1 87.06 187 ILE A C 1
ATOM 1480 O O . ILE A 1 187 ? 6.613 3.244 -2.969 1 87.06 187 ILE A O 1
ATOM 1484 N N . ARG A 1 188 ? 4.895 2.998 -1.567 1 84.69 188 ARG A N 1
ATOM 1485 C CA . ARG A 1 188 ? 4.516 4.406 -1.572 1 84.69 188 ARG A CA 1
ATOM 1486 C C . ARG A 1 188 ? 5.609 5.27 -0.946 1 84.69 188 ARG A C 1
ATOM 1488 O O . ARG A 1 188 ? 6.316 4.82 -0.043 1 84.69 188 ARG A O 1
ATOM 1495 N N . PRO A 1 189 ? 5.668 6.516 -1.436 1 89.69 189 PRO A N 1
ATOM 1496 C CA . PRO A 1 189 ? 6.711 7.406 -0.925 1 89.69 189 PRO A CA 1
ATOM 1497 C C . PRO A 1 189 ? 6.594 7.656 0.577 1 89.69 189 PRO A C 1
ATOM 1499 O O . PRO A 1 189 ? 7.609 7.746 1.273 1 89.69 189 PRO A O 1
ATOM 1502 N N . ASN A 1 190 ? 5.426 7.793 1.055 1 88 190 ASN A N 1
ATOM 1503 C CA . ASN A 1 190 ? 5.25 8.039 2.482 1 88 190 ASN A CA 1
ATOM 1504 C C . ASN A 1 190 ? 5.758 6.859 3.316 1 88 190 ASN A C 1
ATOM 1506 O O . ASN A 1 190 ? 6.344 7.059 4.383 1 88 190 ASN A O 1
ATOM 1510 N N . LYS A 1 191 ? 5.5 5.609 2.861 1 89.12 191 LYS A N 1
ATOM 1511 C CA . LYS A 1 191 ? 5.969 4.43 3.582 1 89.12 191 LYS A CA 1
ATOM 1512 C C . LYS A 1 191 ? 7.484 4.285 3.475 1 89.12 191 LYS A C 1
ATOM 1514 O O . LYS A 1 191 ? 8.133 3.83 4.418 1 89.12 191 LYS A O 1
ATOM 1519 N N . THR A 1 192 ? 7.945 4.645 2.277 1 92.44 192 THR A N 1
ATOM 1520 C CA . THR A 1 192 ? 9.398 4.637 2.113 1 92.44 192 THR A CA 1
ATOM 1521 C C . THR A 1 192 ? 10.055 5.605 3.09 1 92.44 192 THR A C 1
ATOM 1523 O O . THR A 1 192 ? 11.086 5.281 3.691 1 92.44 192 THR A O 1
ATOM 1526 N N . TYR A 1 193 ? 9.43 6.797 3.24 1 94.19 193 TYR A N 1
ATOM 1527 C CA . TYR A 1 193 ? 9.938 7.785 4.184 1 94.19 193 TYR A CA 1
ATOM 1528 C C . TYR A 1 193 ? 9.93 7.234 5.605 1 94.19 193 TYR A C 1
ATOM 1530 O O . TYR A 1 193 ? 10.914 7.379 6.34 1 94.19 193 TYR A O 1
ATOM 1538 N N . LEU A 1 194 ? 8.922 6.531 5.957 1 88.88 194 LEU A N 1
ATOM 1539 C CA . LEU A 1 194 ? 8.797 5.984 7.305 1 88.88 194 LEU A CA 1
ATOM 1540 C C . LEU A 1 194 ? 9.805 4.867 7.535 1 88.88 194 LEU A C 1
ATOM 1542 O O . LEU A 1 194 ? 10.344 4.727 8.633 1 88.88 194 LEU A O 1
ATOM 1546 N N . ALA A 1 195 ? 10 4.035 6.52 1 90.19 195 ALA A N 1
ATOM 1547 C CA . ALA A 1 195 ? 10.984 2.963 6.641 1 90.19 195 ALA A CA 1
ATOM 1548 C C . ALA A 1 195 ? 12.383 3.523 6.898 1 90.19 195 ALA A C 1
ATOM 1550 O O . ALA A 1 195 ? 13.125 3 7.734 1 90.19 195 ALA A O 1
ATOM 1551 N N . LEU A 1 196 ? 12.719 4.605 6.176 1 91.88 196 LEU A N 1
ATOM 1552 C CA . LEU A 1 196 ? 14.023 5.246 6.355 1 91.88 196 LEU A CA 1
ATOM 1553 C C . LEU A 1 196 ? 14.109 5.922 7.719 1 91.88 196 LEU A C 1
ATOM 1555 O O . LEU A 1 196 ? 15.172 5.93 8.344 1 91.88 196 LEU A O 1
ATOM 1559 N N . ALA A 1 197 ? 12.977 6.527 8.125 1 89.31 197 ALA A N 1
ATOM 1560 C CA . ALA A 1 197 ? 12.938 7.145 9.453 1 89.31 197 ALA A CA 1
ATOM 1561 C C . ALA A 1 197 ? 13.156 6.105 10.547 1 89.31 197 ALA A C 1
ATOM 1563 O O . ALA A 1 197 ? 13.875 6.355 11.516 1 89.31 197 ALA A O 1
ATOM 1564 N N . ASN A 1 198 ? 12.555 4.953 10.383 1 85.19 198 ASN A N 1
ATOM 1565 C CA . ASN A 1 198 ? 12.695 3.885 11.359 1 85.19 198 ASN A CA 1
ATOM 1566 C C . ASN A 1 198 ? 14.133 3.377 11.43 1 85.19 198 ASN A C 1
ATOM 1568 O O . ASN A 1 198 ? 14.617 2.994 12.5 1 85.19 198 ASN A O 1
ATOM 1572 N N . GLU A 1 199 ? 14.789 3.352 10.289 1 85.69 199 GLU A N 1
ATOM 1573 C CA . GLU A 1 199 ? 16.172 2.885 10.234 1 85.69 199 GLU A CA 1
ATOM 1574 C C . GLU A 1 199 ? 17.078 3.732 11.117 1 85.69 199 GLU A C 1
ATOM 1576 O O . GLU A 1 199 ? 18.047 3.225 11.695 1 85.69 199 GLU A O 1
ATOM 1581 N N . VAL A 1 200 ? 16.75 5.078 11.258 1 86.06 200 VAL A N 1
ATOM 1582 C CA . VAL A 1 200 ? 17.641 5.977 11.992 1 86.06 200 VAL A CA 1
ATOM 1583 C C . VAL A 1 200 ? 17.062 6.242 13.383 1 86.06 200 VAL A C 1
ATOM 1585 O O . VAL A 1 200 ? 17.672 6.965 14.18 1 86.06 200 VAL A O 1
ATOM 1588 N N . GLY A 1 201 ? 15.93 5.758 13.727 1 79.62 201 GLY A N 1
ATOM 1589 C CA . GLY A 1 201 ? 15.359 5.91 15.055 1 79.62 201 GLY A CA 1
ATOM 1590 C C . GLY A 1 201 ? 14.305 7 15.133 1 79.62 201 GLY A C 1
ATOM 1591 O O . GLY A 1 201 ? 14.125 7.617 16.188 1 79.62 201 GLY A O 1
ATOM 1592 N N . GLY A 1 202 ? 13.75 7.359 14.016 1 83.69 202 GLY A N 1
ATOM 1593 C CA . GLY A 1 202 ? 12.68 8.344 14.016 1 83.69 202 GLY A CA 1
ATOM 1594 C C . GLY A 1 202 ? 12.852 9.406 12.953 1 83.69 202 GLY A C 1
ATOM 1595 O O . GLY A 1 202 ? 13.953 9.602 12.43 1 83.69 202 GLY A O 1
ATOM 1596 N N . PRO A 1 203 ? 11.797 10.102 12.648 1 85.69 203 PRO A N 1
ATOM 1597 C CA . PRO A 1 203 ? 11.844 11.133 11.609 1 85.69 203 PRO A CA 1
ATOM 1598 C C . PRO A 1 203 ? 12.711 12.328 12.008 1 85.69 203 PRO A C 1
ATOM 1600 O O . PRO A 1 203 ? 13.258 13.016 11.141 1 85.69 203 PRO A O 1
ATOM 1603 N N . SER A 1 204 ? 12.852 12.57 13.305 1 84.5 204 SER A N 1
ATOM 1604 C CA . SER A 1 204 ? 13.617 13.719 13.781 1 84.5 204 SER A CA 1
ATOM 1605 C C . SER A 1 204 ? 15.109 13.547 13.492 1 84.5 204 SER A C 1
ATOM 1607 O O . SER A 1 204 ? 15.852 14.523 13.422 1 84.5 204 SER A O 1
ATOM 1609 N N . LYS A 1 205 ? 15.523 12.359 13.227 1 85.31 205 LYS A N 1
ATOM 1610 C CA . LYS A 1 205 ? 16.938 12.086 13.023 1 85.31 205 LYS A CA 1
ATOM 1611 C C . LYS A 1 205 ? 17.281 12.016 11.539 1 85.31 205 LYS A C 1
ATOM 1613 O O . LYS A 1 205 ? 18.438 11.844 11.164 1 85.31 205 LYS A O 1
ATOM 1618 N N . LEU A 1 206 ? 16.297 12.172 10.734 1 88.81 206 LEU A N 1
ATOM 1619 C CA . LEU A 1 206 ? 16.516 12.133 9.297 1 88.81 206 LEU A CA 1
ATOM 1620 C C . LEU A 1 206 ? 16.969 13.492 8.781 1 88.81 206 LEU A C 1
ATOM 1622 O O . LEU A 1 206 ? 16.484 14.531 9.234 1 88.81 206 LEU A O 1
ATOM 1626 N N . SER A 1 207 ? 17.875 13.531 7.871 1 89.38 207 SER A N 1
ATOM 1627 C CA . SER A 1 207 ? 18.391 14.766 7.309 1 89.38 207 SER A CA 1
ATOM 1628 C C . SER A 1 207 ? 17.531 15.273 6.164 1 89.38 207 SER A C 1
ATOM 1630 O O . SER A 1 207 ? 17.891 16.234 5.477 1 89.38 207 SER A O 1
ATOM 1632 N N . PHE A 1 208 ? 16.484 14.609 5.871 1 92.69 208 PHE A N 1
ATOM 1633 C CA . PHE A 1 208 ? 15.609 15.016 4.781 1 92.69 208 PHE A CA 1
ATOM 1634 C C . PHE A 1 208 ? 14.148 14.82 5.164 1 92.69 208 PHE A C 1
ATOM 1636 O O . PHE A 1 208 ? 13.844 14.164 6.164 1 92.69 208 PHE A O 1
ATOM 1643 N N . SER A 1 209 ? 13.289 15.438 4.406 1 91.38 209 SER A N 1
ATOM 1644 C CA . SER A 1 209 ? 11.859 15.383 4.695 1 91.38 209 SER A CA 1
ATOM 1645 C C . SER A 1 209 ? 11.133 14.445 3.727 1 91.38 209 SER A C 1
ATOM 1647 O O . SER A 1 209 ? 11.734 13.953 2.77 1 91.38 209 SER A O 1
ATOM 1649 N N . GLU A 1 210 ? 9.906 14.18 4.098 1 91.88 210 GLU A N 1
ATOM 1650 C CA . GLU A 1 210 ? 9.07 13.367 3.221 1 91.88 210 GLU A CA 1
ATOM 1651 C C . GLU A 1 210 ? 8.922 14.016 1.845 1 91.88 210 GLU A C 1
ATOM 1653 O O . GLU A 1 210 ? 8.891 13.312 0.829 1 91.88 210 GLU A O 1
ATOM 1658 N N . LYS A 1 211 ? 8.828 15.305 1.834 1 90.12 211 LYS A N 1
ATOM 1659 C CA . LYS A 1 211 ? 8.719 16.047 0.578 1 90.12 211 LYS A CA 1
ATOM 1660 C C . LYS A 1 211 ? 9.938 15.82 -0.304 1 90.12 211 LYS A C 1
ATOM 1662 O O . LYS A 1 211 ? 9.828 15.75 -1.529 1 90.12 211 LYS A O 1
ATOM 1667 N N . ASP A 1 212 ? 11.039 15.742 0.378 1 92.94 212 ASP A N 1
ATOM 1668 C CA . ASP A 1 212 ? 12.266 15.5 -0.379 1 92.94 212 ASP A CA 1
ATOM 1669 C C . ASP A 1 212 ? 12.219 14.141 -1.074 1 92.94 212 ASP A C 1
ATOM 1671 O O . ASP A 1 212 ? 12.703 14 -2.199 1 92.94 212 ASP A O 1
ATOM 1675 N N . VAL A 1 213 ? 11.703 13.172 -0.371 1 93.81 213 VAL A N 1
ATOM 1676 C CA . VAL A 1 213 ? 11.555 11.836 -0.951 1 93.81 213 VAL A CA 1
ATOM 1677 C C . VAL A 1 213 ? 10.625 11.898 -2.16 1 93.81 213 VAL A C 1
ATOM 1679 O O . VAL A 1 213 ? 10.945 11.367 -3.225 1 93.81 213 VAL A O 1
ATOM 1682 N N . LYS A 1 214 ? 9.531 12.578 -2.039 1 90.56 214 LYS A N 1
ATOM 1683 C CA . LYS A 1 214 ? 8.57 12.711 -3.127 1 90.56 214 LYS A CA 1
ATOM 1684 C C . LYS A 1 214 ? 9.172 13.461 -4.309 1 90.56 214 LYS A C 1
ATOM 1686 O O . LYS A 1 214 ? 8.977 13.07 -5.465 1 90.56 214 LYS A O 1
ATOM 1691 N N . ASN A 1 215 ? 9.898 14.508 -3.975 1 89.19 215 ASN A N 1
ATOM 1692 C CA . ASN A 1 215 ? 10.547 15.289 -5.023 1 89.19 215 ASN A CA 1
ATOM 1693 C C . ASN A 1 215 ? 11.586 14.461 -5.777 1 89.19 215 ASN A C 1
ATOM 1695 O O . ASN A 1 215 ? 11.703 14.57 -7 1 89.19 215 ASN A O 1
ATOM 1699 N N . TYR A 1 216 ? 12.328 13.734 -5.027 1 91.69 216 TYR A N 1
ATOM 1700 C CA . TYR A 1 216 ? 13.328 12.883 -5.664 1 91.69 216 TYR A CA 1
ATOM 1701 C C . TYR A 1 216 ? 12.672 11.906 -6.633 1 91.69 216 TYR A C 1
ATOM 1703 O O . TYR A 1 216 ? 13.164 11.703 -7.75 1 91.69 216 TYR A O 1
ATOM 1711 N N . ILE A 1 217 ? 11.617 11.32 -6.234 1 87.56 217 ILE A N 1
ATOM 1712 C CA . ILE A 1 217 ? 10.906 10.352 -7.066 1 87.56 217 ILE A CA 1
ATOM 1713 C C . ILE A 1 217 ? 10.352 11.047 -8.305 1 87.56 217 ILE A C 1
ATOM 1715 O O . ILE A 1 217 ? 10.516 10.555 -9.43 1 87.56 217 ILE A O 1
ATOM 1719 N N . THR A 1 218 ? 9.75 12.219 -8.133 1 83 218 THR A N 1
ATOM 1720 C CA . THR A 1 218 ? 9.117 12.945 -9.234 1 83 218 THR A CA 1
ATOM 1721 C C . THR A 1 218 ? 10.164 13.438 -10.227 1 83 218 THR A C 1
ATOM 1723 O O . THR A 1 218 ? 9.953 13.375 -11.438 1 83 218 THR A O 1
ATOM 1726 N N . ARG A 1 219 ? 11.328 13.836 -9.719 1 82.5 219 ARG A N 1
ATOM 1727 C CA . ARG A 1 219 ? 12.344 14.445 -10.57 1 82.5 219 ARG A CA 1
ATOM 1728 C C . ARG A 1 219 ? 13.203 13.375 -11.242 1 82.5 219 ARG A C 1
ATOM 1730 O O . ARG A 1 219 ? 13.578 13.516 -12.406 1 82.5 219 ARG A O 1
ATOM 1737 N N . ASN A 1 220 ? 13.523 12.375 -10.469 1 77.69 220 ASN A N 1
ATOM 1738 C CA . ASN A 1 220 ? 14.539 11.445 -10.953 1 77.69 220 ASN A CA 1
ATOM 1739 C C . ASN A 1 220 ? 13.922 10.148 -11.453 1 77.69 220 ASN A C 1
ATOM 1741 O O . ASN A 1 220 ? 14.508 9.453 -12.289 1 77.69 220 ASN A O 1
ATOM 1745 N N . LEU A 1 221 ? 12.836 9.852 -10.961 1 75.38 221 LEU A N 1
ATOM 1746 C CA . LEU A 1 221 ? 12.328 8.523 -11.273 1 75.38 221 LEU A CA 1
ATOM 1747 C C . LEU A 1 221 ? 11.094 8.609 -12.164 1 75.38 221 LEU A C 1
ATOM 1749 O O . LEU A 1 221 ? 10.672 7.613 -12.75 1 75.38 221 LEU A O 1
ATOM 1753 N N . ARG A 1 222 ? 10.492 9.828 -12.211 1 72.06 222 ARG A N 1
ATOM 1754 C CA . ARG A 1 222 ? 9.328 9.992 -13.07 1 72.06 222 ARG A CA 1
ATOM 1755 C C . ARG A 1 222 ? 9.648 10.898 -14.258 1 72.06 222 ARG A C 1
ATOM 1757 O O . ARG A 1 222 ? 10.516 11.773 -14.164 1 72.06 222 ARG A O 1
ATOM 1764 N N . CYS A 1 223 ? 9.18 10.43 -15.336 1 61.75 223 CYS A N 1
ATOM 1765 C CA . CYS A 1 223 ? 9.391 11.258 -16.516 1 61.75 223 CYS A CA 1
ATOM 1766 C C . CYS A 1 223 ? 8.336 12.344 -16.625 1 61.75 223 CYS A C 1
ATOM 1768 O O . CYS A 1 223 ? 7.176 12.125 -16.266 1 61.75 223 CYS A O 1
ATOM 1770 N N . SER A 1 224 ? 8.734 13.586 -16.703 1 58.09 224 SER A N 1
ATOM 1771 C CA . SER A 1 224 ? 7.824 14.719 -16.812 1 58.09 224 SER A CA 1
ATOM 1772 C C . SER A 1 224 ? 7.055 14.68 -18.141 1 58.09 224 SER A C 1
ATOM 1774 O O . SER A 1 224 ? 5.926 15.172 -18.219 1 58.09 224 SER A O 1
ATOM 1776 N N . ASP A 1 225 ? 7.715 14.102 -19.047 1 64.62 225 ASP A N 1
ATOM 1777 C CA . ASP A 1 225 ? 7.141 14.195 -20.391 1 64.62 225 ASP A CA 1
ATOM 1778 C C . ASP A 1 225 ? 6.75 12.812 -20.922 1 64.62 225 ASP A C 1
ATOM 1780 O O . ASP A 1 225 ? 7.461 11.836 -20.688 1 64.62 225 ASP A O 1
ATOM 1784 N N . ASP A 1 226 ? 5.566 12.711 -21.516 1 66.12 226 ASP A N 1
ATOM 1785 C CA . ASP A 1 226 ? 5.035 11.492 -22.109 1 66.12 226 ASP A CA 1
ATOM 1786 C C . ASP A 1 226 ? 6.008 10.906 -23.125 1 66.12 226 ASP A C 1
ATOM 1788 O O . ASP A 1 226 ? 6.168 9.688 -23.219 1 66.12 226 ASP A O 1
ATOM 1792 N N . ASN A 1 227 ? 6.688 11.789 -23.734 1 70.56 227 ASN A N 1
ATOM 1793 C CA . ASN A 1 227 ? 7.609 11.336 -24.766 1 70.56 227 ASN A CA 1
ATOM 1794 C C . ASN A 1 227 ? 8.828 10.641 -24.172 1 70.56 227 ASN A C 1
ATOM 1796 O O . ASN A 1 227 ? 9.328 9.656 -24.719 1 70.56 227 ASN A O 1
ATOM 1800 N N . GLU A 1 228 ? 9.195 11.109 -23.062 1 73.75 228 GLU A N 1
ATOM 1801 C CA . GLU A 1 228 ? 10.344 10.492 -22.391 1 73.75 228 GLU A CA 1
ATOM 1802 C C . GLU A 1 228 ? 9.992 9.102 -21.859 1 73.75 228 GLU A C 1
ATOM 1804 O O . GLU A 1 228 ? 10.828 8.195 -21.891 1 73.75 228 GLU A O 1
ATOM 1809 N N . ASP A 1 229 ? 8.797 8.992 -21.484 1 73.62 229 ASP A N 1
ATOM 1810 C CA . ASP A 1 229 ? 8.336 7.695 -21 1 73.62 229 ASP A CA 1
ATOM 1811 C C . ASP A 1 229 ? 8.297 6.668 -22.125 1 73.62 229 ASP A C 1
ATOM 1813 O O . ASP A 1 229 ? 8.688 5.512 -21.938 1 73.62 229 ASP A O 1
ATOM 1817 N N . PHE A 1 230 ? 7.898 7.105 -23.203 1 76 230 PHE A N 1
ATOM 1818 C CA . PHE A 1 230 ? 7.812 6.207 -24.344 1 76 230 PHE A CA 1
ATOM 1819 C C . PHE A 1 230 ? 9.203 5.824 -24.844 1 76 230 PHE A C 1
ATOM 1821 O O . PHE A 1 230 ? 9.43 4.68 -25.25 1 76 230 PHE A O 1
ATOM 1828 N N . GLN A 1 231 ? 10.039 6.77 -24.766 1 78.31 231 GLN A N 1
ATOM 1829 C CA . GLN A 1 231 ? 11.406 6.473 -25.172 1 78.31 231 GLN A CA 1
ATOM 1830 C C . GLN A 1 231 ? 12.07 5.496 -24.203 1 78.31 231 GLN A C 1
ATOM 1832 O O . GLN A 1 231 ? 12.836 4.625 -24.625 1 78.31 231 GLN A O 1
ATOM 1837 N N . GLY A 1 232 ? 11.742 5.684 -22.969 1 78.31 232 GLY A N 1
ATOM 1838 C CA . GLY A 1 232 ? 12.242 4.742 -21.984 1 78.31 232 GLY A CA 1
ATOM 1839 C C . GLY A 1 232 ? 11.742 3.324 -22.203 1 78.31 232 GLY A C 1
ATOM 1840 O O . GLY A 1 232 ? 12.5 2.363 -22.062 1 78.31 232 GLY A O 1
ATOM 1841 N N . MET A 1 233 ? 10.531 3.205 -22.594 1 81.31 233 MET A N 1
ATOM 1842 C CA . MET A 1 233 ? 9.938 1.903 -22.891 1 81.31 233 MET A CA 1
ATOM 1843 C C . MET A 1 233 ? 10.586 1.276 -24.125 1 81.31 233 MET A C 1
ATOM 1845 O O . MET A 1 233 ? 10.906 0.087 -24.125 1 81.31 233 MET A O 1
ATOM 1849 N N . MET A 1 234 ? 10.797 2.139 -25.062 1 83.69 234 MET A N 1
ATOM 1850 C CA . MET A 1 234 ? 11.422 1.657 -26.297 1 83.69 234 MET A CA 1
ATOM 1851 C C . MET A 1 234 ? 12.844 1.174 -26.031 1 83.69 234 MET A C 1
ATOM 1853 O O . MET A 1 234 ? 13.25 0.136 -26.547 1 83.69 234 MET A O 1
ATOM 1857 N N . ASN A 1 235 ? 13.492 1.915 -25.234 1 82.69 235 ASN A N 1
ATOM 1858 C CA . ASN A 1 235 ? 14.852 1.511 -24.891 1 82.69 235 ASN A CA 1
ATOM 1859 C C . ASN A 1 235 ? 14.867 0.178 -24.156 1 82.69 235 ASN A C 1
ATOM 1861 O O . ASN A 1 235 ? 15.766 -0.643 -24.359 1 82.69 235 ASN A O 1
ATOM 1865 N N . TYR A 1 236 ? 13.938 0.044 -23.375 1 84.19 236 TYR A N 1
ATOM 1866 C CA . TYR A 1 236 ? 13.82 -1.219 -22.656 1 84.19 236 TYR A CA 1
ATOM 1867 C C . TYR A 1 236 ? 13.57 -2.375 -23.609 1 84.19 236 TYR A C 1
ATOM 1869 O O . TYR A 1 236 ? 14.195 -3.432 -23.5 1 84.19 236 TYR A O 1
ATOM 1877 N N . PHE A 1 237 ? 12.672 -2.201 -24.531 1 88.62 237 PHE A N 1
ATOM 1878 C CA . PHE A 1 237 ? 12.336 -3.256 -25.484 1 88.62 237 PHE A CA 1
ATOM 1879 C C . PHE A 1 237 ? 13.555 -3.635 -26.328 1 88.62 237 PHE A C 1
ATOM 1881 O O . PHE A 1 237 ? 13.82 -4.816 -26.547 1 88.62 237 PHE A O 1
ATOM 1888 N N . VAL A 1 238 ? 14.188 -2.594 -26.703 1 89.69 238 VAL A N 1
ATOM 1889 C CA . VAL A 1 238 ? 15.367 -2.832 -27.531 1 89.69 238 VAL A CA 1
ATOM 1890 C C . VAL A 1 238 ? 16.422 -3.602 -26.719 1 89.69 238 VAL A C 1
ATOM 1892 O O . VAL A 1 238 ? 17.016 -4.559 -27.219 1 89.69 238 VAL A O 1
ATOM 1895 N N . ARG A 1 239 ? 16.609 -3.252 -25.547 1 87 239 ARG A N 1
ATOM 1896 C CA . ARG A 1 239 ? 17.578 -3.926 -24.688 1 87 239 ARG A CA 1
ATOM 1897 C C . ARG A 1 239 ? 17.172 -5.375 -24.438 1 87 239 ARG A C 1
ATOM 1899 O O . ARG A 1 239 ? 18.016 -6.273 -24.453 1 87 239 ARG A O 1
ATOM 1906 N N . MET A 1 240 ? 15.93 -5.57 -24.125 1 88.12 240 MET A N 1
ATOM 1907 C CA . MET A 1 240 ? 15.445 -6.922 -23.859 1 88.12 240 MET A CA 1
ATOM 1908 C C . MET A 1 240 ? 15.625 -7.816 -25.078 1 88.12 240 MET A C 1
ATOM 1910 O O . MET A 1 240 ? 15.945 -9 -24.953 1 88.12 240 MET A O 1
ATOM 1914 N N . LYS A 1 241 ? 15.406 -7.25 -26.234 1 91.38 241 LYS A N 1
ATOM 1915 C CA . LYS A 1 241 ? 15.586 -8 -27.469 1 91.38 241 LYS A CA 1
ATOM 1916 C C . LYS A 1 241 ? 17.062 -8.32 -27.719 1 91.38 241 LYS A C 1
ATOM 1918 O O . LYS A 1 241 ? 17.375 -9.367 -28.281 1 91.38 241 LYS A O 1
ATOM 1923 N N . GLU A 1 242 ? 17.891 -7.453 -27.297 1 89.94 242 GLU A N 1
ATOM 1924 C CA . GLU A 1 242 ? 19.328 -7.684 -27.422 1 89.94 242 GLU A CA 1
ATOM 1925 C C . GLU A 1 242 ? 19.797 -8.805 -26.5 1 89.94 242 GLU A C 1
ATOM 1927 O O . GLU A 1 242 ? 20.672 -9.594 -26.875 1 89.94 242 GLU A O 1
ATOM 1932 N N . ILE A 1 243 ? 19.234 -8.859 -25.359 1 87.25 243 ILE A N 1
ATOM 1933 C CA . ILE A 1 243 ? 19.609 -9.883 -24.391 1 87.25 243 ILE A CA 1
ATOM 1934 C C . ILE A 1 243 ? 19.094 -11.242 -24.844 1 87.25 243 ILE A C 1
ATOM 1936 O O . ILE A 1 243 ? 19.812 -12.242 -24.797 1 87.25 243 ILE A O 1
ATOM 1940 N N . ASN A 1 244 ? 17.828 -11.266 -25.234 1 90.69 244 ASN A N 1
ATOM 1941 C CA . ASN A 1 244 ? 17.203 -12.477 -25.75 1 90.69 244 ASN A CA 1
ATOM 1942 C C . ASN A 1 244 ? 16.422 -12.195 -27.031 1 90.69 244 ASN A C 1
ATOM 1944 O O . ASN A 1 244 ? 15.359 -11.562 -27 1 90.69 244 ASN A O 1
ATOM 1948 N N . PRO A 1 245 ? 16.859 -12.703 -28.062 1 92.19 245 PRO A N 1
ATOM 1949 C CA . PRO A 1 245 ? 16.25 -12.414 -29.359 1 92.19 245 PRO A CA 1
ATOM 1950 C C . PRO A 1 245 ? 14.805 -12.914 -29.453 1 92.19 245 PRO A C 1
ATOM 1952 O O . PRO A 1 245 ? 14.055 -12.484 -30.328 1 92.19 245 PRO A O 1
ATOM 1955 N N . ASN A 1 246 ? 14.398 -13.742 -28.594 1 92.62 246 ASN A N 1
ATOM 1956 C CA . ASN A 1 246 ? 13.039 -14.258 -28.656 1 92.62 246 ASN A CA 1
ATOM 1957 C C . ASN A 1 246 ? 12.055 -13.32 -27.953 1 92.62 246 ASN A C 1
ATOM 1959 O O . ASN A 1 246 ? 10.844 -13.555 -27.969 1 92.62 246 ASN A O 1
ATOM 1963 N N . PHE A 1 247 ? 12.656 -12.32 -27.406 1 93.06 247 PHE A N 1
ATOM 1964 C CA . PHE A 1 247 ? 11.789 -11.258 -26.906 1 93.06 247 PHE A CA 1
ATOM 1965 C C . PHE A 1 247 ? 11.078 -10.555 -28.062 1 93.06 247 PHE A C 1
ATOM 1967 O O . PHE A 1 247 ? 11.719 -10.148 -29.031 1 93.06 247 PHE A O 1
ATOM 1974 N N . PHE A 1 248 ? 9.742 -10.445 -27.938 1 96 248 PHE A N 1
ATOM 1975 C CA . PHE A 1 248 ? 8.953 -9.867 -29.016 1 96 248 PHE A CA 1
ATOM 1976 C C . PHE A 1 248 ? 8.281 -8.578 -28.562 1 96 248 PHE A C 1
ATOM 1978 O O . PHE A 1 248 ? 7.785 -8.492 -27.438 1 96 248 PHE A O 1
ATOM 1985 N N . TYR A 1 249 ? 8.391 -7.574 -29.406 1 94.25 249 TYR A N 1
ATOM 1986 C CA . TYR A 1 249 ? 7.621 -6.363 -29.141 1 94.25 249 TYR A CA 1
ATOM 1987 C C . TYR A 1 249 ? 7.133 -5.727 -30.438 1 94.25 249 TYR A C 1
ATOM 1989 O O . TYR A 1 249 ? 7.707 -5.953 -31.5 1 94.25 249 TYR A O 1
ATOM 1997 N N . ALA A 1 250 ? 6.008 -5.102 -30.391 1 95.38 250 ALA A N 1
ATOM 1998 C CA . ALA A 1 250 ? 5.422 -4.344 -31.5 1 95.38 250 ALA A CA 1
ATOM 1999 C C . ALA A 1 250 ? 4.836 -3.023 -31.016 1 95.38 250 ALA A C 1
ATOM 2001 O O . ALA A 1 250 ? 4.242 -2.963 -29.922 1 95.38 250 ALA A O 1
ATOM 2002 N N . ILE A 1 251 ? 5.109 -1.982 -31.781 1 92.12 251 ILE A N 1
ATOM 2003 C CA . ILE A 1 251 ? 4.613 -0.659 -31.422 1 92.12 251 ILE A CA 1
ATOM 2004 C C . ILE A 1 251 ? 3.785 -0.092 -32.562 1 92.12 251 ILE A C 1
ATOM 2006 O O . ILE A 1 251 ? 4.168 -0.214 -33.75 1 92.12 251 ILE A O 1
ATOM 2010 N N . ASP A 1 252 ? 2.615 0.367 -32.156 1 90.88 252 ASP A N 1
ATOM 2011 C CA . ASP A 1 252 ? 1.747 1.041 -33.125 1 90.88 252 ASP A CA 1
ATOM 2012 C C . ASP A 1 252 ? 1.837 2.559 -32.969 1 90.88 252 ASP A C 1
ATOM 2014 O O . ASP A 1 252 ? 1.699 3.088 -31.859 1 90.88 252 ASP A O 1
ATOM 2018 N N . VAL A 1 253 ? 2.18 3.258 -34 1 87.12 253 VAL A N 1
ATOM 2019 C CA . VAL A 1 253 ? 2.275 4.715 -34 1 87.12 253 VAL A CA 1
ATOM 2020 C C . VAL A 1 253 ? 1.321 5.297 -35.031 1 87.12 253 VAL A C 1
ATOM 2022 O O . VAL A 1 253 ? 1.023 4.652 -36.031 1 87.12 253 VAL A O 1
ATOM 2025 N N . ASP A 1 254 ? 0.774 6.41 -34.688 1 82.69 254 ASP A N 1
ATOM 2026 C CA . ASP A 1 254 ? -0.126 7.066 -35.656 1 82.69 254 ASP A CA 1
ATOM 2027 C C . ASP A 1 254 ? 0.655 7.738 -36.781 1 82.69 254 ASP A C 1
ATOM 2029 O O . ASP A 1 254 ? 1.884 7.652 -36.812 1 82.69 254 ASP A O 1
ATOM 2033 N N . ASP A 1 255 ? -0.151 8.375 -37.656 1 81.25 255 ASP A N 1
ATOM 2034 C CA . ASP A 1 255 ? 0.428 9.031 -38.812 1 81.25 255 ASP A CA 1
ATOM 2035 C C . ASP A 1 255 ? 1.377 10.148 -38.406 1 81.25 255 ASP A C 1
ATOM 2037 O O . ASP A 1 255 ? 2.326 10.469 -39.125 1 81.25 255 ASP A O 1
ATOM 2041 N N . ASP A 1 256 ? 1.142 10.789 -37.188 1 79.94 256 ASP A N 1
ATOM 2042 C CA . ASP A 1 256 ? 1.999 11.844 -36.656 1 79.94 256 ASP A CA 1
ATOM 2043 C C . ASP A 1 256 ? 3.109 11.273 -35.781 1 79.94 256 ASP A C 1
ATOM 2045 O O . ASP A 1 256 ? 3.764 12.008 -35.031 1 79.94 256 ASP A O 1
ATOM 2049 N N . ASN A 1 257 ? 3.281 10.008 -35.844 1 78.5 257 ASN A N 1
ATOM 2050 C CA . ASN A 1 257 ? 4.309 9.289 -35.094 1 78.5 257 ASN A CA 1
ATOM 2051 C C . ASN A 1 257 ? 4.07 9.375 -33.562 1 78.5 257 ASN A C 1
ATOM 2053 O O . ASN A 1 257 ? 5.02 9.445 -32.781 1 78.5 257 ASN A O 1
ATOM 2057 N N . LYS A 1 258 ? 2.811 9.594 -33.281 1 79.5 258 LYS A N 1
ATOM 2058 C CA . LYS A 1 258 ? 2.445 9.562 -31.875 1 79.5 258 LYS A CA 1
ATOM 2059 C C . LYS A 1 258 ? 2.094 8.148 -31.422 1 79.5 258 LYS A C 1
ATOM 2061 O O . LYS A 1 258 ? 1.468 7.395 -32.156 1 79.5 258 LYS A O 1
ATOM 2066 N N . PHE A 1 259 ? 2.521 7.836 -30.234 1 81.69 259 PHE A N 1
ATOM 2067 C CA . PHE A 1 259 ? 2.328 6.508 -29.656 1 81.69 259 PHE A CA 1
ATOM 2068 C C . PHE A 1 259 ? 0.846 6.164 -29.578 1 81.69 259 PHE A C 1
ATOM 2070 O O . PHE A 1 259 ? 0.04 6.977 -29.125 1 81.69 259 PHE A O 1
ATOM 2077 N N . LYS A 1 260 ? 0.474 4.965 -30.047 1 85.25 260 LYS A N 1
ATOM 2078 C CA . LYS A 1 260 ? -0.901 4.48 -29.953 1 85.25 260 LYS A CA 1
ATOM 2079 C C . LYS A 1 260 ? -0.992 3.254 -29.047 1 85.25 260 LYS A C 1
ATOM 2081 O O . LYS A 1 260 ? -1.632 3.299 -28 1 85.25 260 LYS A O 1
ATOM 2086 N N . SER A 1 261 ? -0.358 2.131 -29.516 1 88.12 261 SER A N 1
ATOM 2087 C CA . SER A 1 261 ? -0.416 0.89 -28.75 1 88.12 261 SER A CA 1
ATOM 2088 C C . SER A 1 261 ? 0.923 0.161 -28.766 1 88.12 261 SER A C 1
ATOM 2090 O O . SER A 1 261 ? 1.767 0.431 -29.625 1 88.12 261 SER A O 1
ATOM 2092 N N . ALA A 1 262 ? 1.113 -0.623 -27.75 1 89.38 262 ALA A N 1
ATOM 2093 C CA . ALA A 1 262 ? 2.322 -1.44 -27.688 1 89.38 262 ALA A CA 1
ATOM 2094 C C . ALA A 1 262 ? 2.01 -2.838 -27.156 1 89.38 262 ALA A C 1
ATOM 2096 O O . ALA A 1 262 ? 1.14 -3.002 -26.297 1 89.38 262 ALA A O 1
ATOM 2097 N N . LEU A 1 263 ? 2.625 -3.803 -27.734 1 93.12 263 LEU A N 1
ATOM 2098 C CA . LEU A 1 263 ? 2.549 -5.188 -27.281 1 93.12 263 LEU A CA 1
ATOM 2099 C C . LEU A 1 263 ? 3.943 -5.762 -27.047 1 93.12 263 LEU A C 1
ATOM 2101 O O . LEU A 1 263 ? 4.855 -5.527 -27.844 1 93.12 263 LEU A O 1
ATOM 2105 N N . TRP A 1 264 ? 4.145 -6.379 -25.922 1 91.69 264 TRP A N 1
ATOM 2106 C CA . TRP A 1 264 ? 5.418 -7.059 -25.719 1 91.69 264 TRP A CA 1
ATOM 2107 C C . TRP A 1 264 ? 5.207 -8.414 -25.047 1 91.69 264 TRP A C 1
ATOM 2109 O O . TRP A 1 264 ? 4.281 -8.578 -24.25 1 91.69 264 TRP A O 1
ATOM 2119 N N . VAL A 1 265 ? 5.965 -9.344 -25.406 1 93.31 265 VAL A N 1
ATOM 2120 C CA . VAL A 1 265 ? 5.945 -10.719 -24.906 1 93.31 265 VAL A CA 1
ATOM 2121 C C . VAL A 1 265 ? 7.367 -11.172 -24.594 1 93.31 265 VAL A C 1
ATOM 2123 O O . VAL A 1 265 ? 8.188 -11.328 -25.5 1 93.31 265 VAL A O 1
ATOM 2126 N N . ASP A 1 266 ? 7.605 -11.398 -23.328 1 91.12 266 ASP A N 1
ATOM 2127 C CA . ASP A 1 266 ? 8.914 -11.898 -22.906 1 91.12 266 ASP A CA 1
ATOM 2128 C C . ASP A 1 266 ? 9.188 -13.281 -23.484 1 91.12 266 ASP A C 1
ATOM 2130 O O . ASP A 1 266 ? 8.258 -14.023 -23.812 1 91.12 266 ASP A O 1
ATOM 2134 N N . ALA A 1 267 ? 10.508 -13.602 -23.562 1 92.69 267 ALA A N 1
ATOM 2135 C CA . ALA A 1 267 ? 10.922 -14.875 -24.156 1 92.69 267 ALA A CA 1
ATOM 2136 C C . ALA A 1 267 ? 10.344 -16.047 -23.375 1 92.69 267 ALA A C 1
ATOM 2138 O O . ALA A 1 267 ? 9.922 -17.047 -23.969 1 92.69 267 ALA A O 1
ATOM 2139 N N . ARG A 1 268 ? 10.32 -15.938 -22.125 1 92.56 268 ARG A N 1
ATOM 2140 C CA . ARG A 1 268 ? 9.781 -17 -21.281 1 92.56 268 ARG A CA 1
ATOM 2141 C C . ARG A 1 268 ? 8.281 -17.156 -21.469 1 92.56 268 ARG A C 1
ATOM 2143 O O . ARG A 1 268 ? 7.758 -18.266 -21.531 1 92.56 268 ARG A O 1
ATOM 2150 N N . CYS A 1 269 ? 7.621 -16.047 -21.594 1 92.38 269 CYS A N 1
ATOM 2151 C CA . CYS A 1 269 ? 6.18 -16.062 -21.812 1 92.38 269 CYS A CA 1
ATOM 2152 C C . CYS A 1 269 ? 5.824 -16.672 -23.156 1 92.38 269 CYS A C 1
ATOM 2154 O O . CYS A 1 269 ? 4.863 -17.438 -23.266 1 92.38 269 CYS A O 1
ATOM 2156 N N . ARG A 1 270 ? 6.625 -16.344 -24.109 1 93.81 270 ARG A N 1
ATOM 2157 C CA . ARG A 1 270 ? 6.422 -16.875 -25.453 1 93.81 270 ARG A CA 1
ATOM 2158 C C . ARG A 1 270 ? 6.594 -18.391 -25.469 1 93.81 270 ARG A C 1
ATOM 2160 O O . ARG A 1 270 ? 5.789 -19.109 -26.078 1 93.81 270 ARG A O 1
ATOM 2167 N N . ALA A 1 271 ? 7.555 -18.828 -24.766 1 93.94 271 ALA A N 1
ATOM 2168 C CA . ALA A 1 271 ? 7.824 -20.266 -24.703 1 93.94 271 ALA A CA 1
ATOM 2169 C C . ALA A 1 271 ? 6.758 -20.984 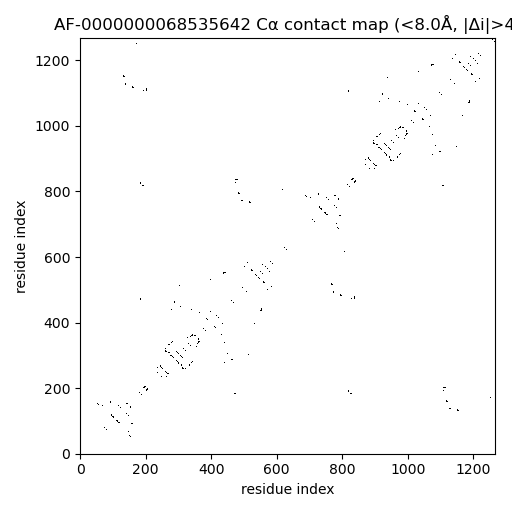-23.891 1 93.94 271 ALA A C 1
ATOM 2171 O O . ALA A 1 271 ? 6.383 -22.125 -24.219 1 93.94 271 ALA A O 1
ATOM 2172 N N . SER A 1 272 ? 6.266 -20.375 -22.859 1 93.81 272 SER A N 1
ATOM 2173 C CA . SER A 1 272 ? 5.266 -21.016 -22 1 93.81 272 SER A CA 1
ATOM 2174 C C . SER A 1 272 ? 3.926 -21.141 -22.719 1 93.81 272 SER A C 1
ATOM 2176 O O . SER A 1 272 ? 3.104 -21.984 -22.359 1 93.81 272 SER A O 1
ATOM 2178 N N . TYR A 1 273 ? 3.76 -20.328 -23.719 1 95.31 273 TYR A N 1
ATOM 2179 C CA . TYR A 1 273 ? 2.514 -20.359 -24.469 1 95.31 273 TYR A CA 1
ATOM 2180 C C . TYR A 1 273 ? 2.334 -21.719 -25.156 1 95.31 273 TYR A C 1
ATOM 2182 O O . TYR A 1 273 ? 1.207 -22.172 -25.359 1 95.31 273 TYR A O 1
ATOM 2190 N N . GLU A 1 274 ? 3.395 -22.344 -25.422 1 92 274 GLU A N 1
ATOM 2191 C CA . GLU A 1 274 ? 3.326 -23.656 -26.062 1 92 274 GLU A CA 1
ATOM 2192 C C . GLU A 1 274 ? 2.65 -24.688 -25.156 1 92 274 GLU A C 1
ATOM 2194 O O . GLU A 1 274 ? 2 -25.609 -25.641 1 92 274 GLU A O 1
ATOM 2199 N N . TYR A 1 275 ? 2.75 -24.453 -23.953 1 93.5 275 TYR A N 1
ATOM 2200 C CA . TYR A 1 275 ? 2.223 -25.422 -23 1 93.5 275 TYR A CA 1
ATOM 2201 C C . TYR A 1 275 ? 0.886 -24.953 -22.438 1 93.5 275 TYR A C 1
ATOM 2203 O O . TYR A 1 275 ? 0.039 -25.781 -22.078 1 93.5 275 TYR A O 1
ATOM 2211 N N . TYR A 1 276 ? 0.701 -23.656 -22.375 1 92.94 276 TYR A N 1
ATOM 2212 C CA . TYR A 1 276 ? -0.441 -23.156 -21.609 1 92.94 276 TYR A CA 1
ATOM 2213 C C . TYR A 1 276 ? -1.292 -22.219 -22.469 1 92.94 276 TYR A C 1
ATOM 2215 O O . TYR A 1 276 ? -2.111 -21.469 -21.938 1 92.94 276 TYR A O 1
ATOM 2223 N N . GLY A 1 277 ? -1.136 -22.234 -23.719 1 91.19 277 GLY A N 1
ATOM 2224 C CA . GLY A 1 277 ? -1.847 -21.312 -24.594 1 91.19 277 GLY A CA 1
ATOM 2225 C C . GLY A 1 277 ? -3.232 -21.812 -24.969 1 91.19 277 GLY A C 1
ATOM 2226 O O . GLY A 1 277 ? -3.887 -21.234 -25.844 1 91.19 277 GLY A O 1
ATOM 2227 N N . ASP A 1 278 ? -3.76 -22.875 -24.328 1 92.19 278 ASP A N 1
ATOM 2228 C CA . ASP A 1 278 ? -5.086 -23.406 -24.625 1 92.19 278 ASP A CA 1
ATOM 2229 C C . ASP A 1 278 ? -6.18 -22.422 -24.219 1 92.19 278 ASP A C 1
ATOM 2231 O O . ASP A 1 278 ? -7.109 -22.156 -24.969 1 92.19 278 ASP A O 1
ATOM 2235 N N . VAL A 1 279 ? -6.027 -21.953 -23.078 1 93.12 279 VAL A N 1
ATOM 2236 C CA . VAL A 1 279 ? -6.984 -20.969 -22.578 1 93.12 279 VAL A CA 1
ATOM 2237 C C . VAL A 1 279 ? -6.238 -19.734 -22.078 1 93.12 279 VAL A C 1
ATOM 2239 O O . VAL A 1 279 ? -5.273 -19.844 -21.328 1 93.12 279 VAL A O 1
ATOM 2242 N N . VAL A 1 280 ? -6.742 -18.578 -22.516 1 93.12 280 VAL A N 1
ATOM 2243 C CA . VAL A 1 280 ? -6.078 -17.328 -22.156 1 93.12 280 VAL A CA 1
ATOM 2244 C C . VAL A 1 280 ? -7.109 -16.328 -21.641 1 93.12 280 VAL A C 1
ATOM 2246 O O . VAL A 1 280 ? -8.219 -16.234 -22.172 1 93.12 280 VAL A O 1
ATOM 2249 N N . SER A 1 281 ? -6.809 -15.695 -20.578 1 91.12 281 SER A N 1
ATOM 2250 C CA . SER A 1 281 ? -7.617 -14.586 -20.078 1 91.12 281 SER A CA 1
ATOM 2251 C C . SER A 1 281 ? -7.004 -13.242 -20.469 1 91.12 281 SER A C 1
ATOM 2253 O O . SER A 1 281 ? -5.793 -13.047 -20.344 1 91.12 281 SER A O 1
ATOM 2255 N N . PHE A 1 282 ? -7.812 -12.453 -21.062 1 89.88 282 PHE A N 1
ATOM 2256 C CA . PHE A 1 282 ? -7.391 -11.109 -21.453 1 89.88 282 PHE A CA 1
ATOM 2257 C C . PHE A 1 282 ? -8.172 -10.055 -20.688 1 89.88 282 PHE A C 1
ATOM 2259 O O . PHE A 1 282 ? -9.398 -9.992 -20.766 1 89.88 282 PHE A O 1
ATOM 2266 N N . ASP A 1 283 ? -7.473 -9.273 -19.906 1 81.19 283 ASP A N 1
ATOM 2267 C CA . ASP A 1 283 ? -8.117 -8.297 -19.031 1 81.19 283 ASP A CA 1
ATOM 2268 C C . ASP A 1 283 ? -7.434 -6.934 -19.125 1 81.19 283 ASP A C 1
ATOM 2270 O O . ASP A 1 283 ? -6.203 -6.855 -19.172 1 81.19 283 ASP A O 1
ATOM 2274 N N . THR A 1 284 ? -8.312 -5.977 -19.344 1 75.94 284 THR A N 1
ATOM 2275 C CA . THR A 1 284 ? -7.785 -4.617 -19.375 1 75.94 284 THR A CA 1
ATOM 2276 C C . THR A 1 284 ? -7.988 -3.918 -18.031 1 75.94 284 THR A C 1
ATOM 2278 O O . THR A 1 284 ? -9 -4.133 -17.375 1 75.94 284 THR A O 1
ATOM 2281 N N . THR A 1 285 ? -7.066 -3.49 -17.516 1 63.03 285 THR A N 1
ATOM 2282 C CA . THR A 1 285 ? -7.211 -2.682 -16.297 1 63.03 285 THR A CA 1
ATOM 2283 C C . THR A 1 285 ? -7.098 -1.196 -16.625 1 63.03 285 THR A C 1
ATOM 2285 O O . THR A 1 285 ? -6.316 -0.806 -17.5 1 63.03 285 THR A O 1
ATOM 2288 N N . TYR A 1 286 ? -8.32 -0.523 -16.562 1 49.84 286 TYR A N 1
ATOM 2289 C CA . TYR A 1 286 ? -8.383 0.896 -16.891 1 49.84 286 TYR A CA 1
ATOM 2290 C C . TYR A 1 286 ? -7.25 1.659 -16.203 1 49.84 286 TYR A C 1
ATOM 2292 O O . TYR A 1 286 ? -6.555 1.112 -15.352 1 49.84 286 TYR A O 1
ATOM 2300 N N . ARG A 1 287 ? -7.578 3.113 -15.586 1 51.25 287 ARG A N 1
ATOM 2301 C CA . ARG A 1 287 ? -6.98 4.441 -15.648 1 51.25 287 ARG A CA 1
ATOM 2302 C C . ARG A 1 287 ? -5.809 4.559 -14.672 1 51.25 287 ARG A C 1
ATOM 2304 O O . ARG A 1 287 ? -5.297 5.656 -14.445 1 51.25 287 ARG A O 1
ATOM 2311 N N . ARG A 1 288 ? -5.234 3.836 -14.039 1 50.69 288 ARG A N 1
ATOM 2312 C CA . ARG A 1 288 ? -4.488 4.574 -13.023 1 50.69 288 ARG A CA 1
ATOM 2313 C C . ARG A 1 288 ? -3.195 5.145 -13.594 1 50.69 288 ARG A C 1
ATOM 2315 O O . ARG A 1 288 ? -2.426 5.793 -12.883 1 50.69 288 ARG A O 1
ATOM 2322 N N . ASN A 1 289 ? -2.947 4.773 -15.086 1 52.09 289 ASN A N 1
ATOM 2323 C CA . ASN A 1 289 ? -1.653 5.344 -15.445 1 52.09 289 ASN A CA 1
ATOM 2324 C C . ASN A 1 289 ? -1.753 6.844 -15.703 1 52.09 289 ASN A C 1
ATOM 2326 O O . ASN A 1 289 ? -2.846 7.367 -15.93 1 52.09 289 ASN A O 1
ATOM 2330 N N . ARG A 1 290 ? -0.731 7.465 -15.398 1 56.56 290 ARG A N 1
ATOM 2331 C CA . ARG A 1 290 ? -0.624 8.906 -15.609 1 56.56 290 ARG A CA 1
ATOM 2332 C C . ARG A 1 290 ? -1.121 9.297 -17 1 56.56 290 ARG A C 1
ATOM 2334 O O . ARG A 1 290 ? -1.626 10.406 -17.188 1 56.56 290 ARG A O 1
ATOM 2341 N N . HIS A 1 291 ? -0.983 8.297 -17.953 1 61.84 291 HIS A N 1
ATOM 2342 C CA . HIS A 1 291 ? -1.304 8.633 -19.328 1 61.84 291 HIS A CA 1
ATOM 2343 C C . HIS A 1 291 ? -2.721 8.195 -19.703 1 61.84 291 HIS A C 1
ATOM 2345 O O . HIS A 1 291 ? -3.199 8.477 -20.797 1 61.84 291 HIS A O 1
ATOM 2351 N N . GLY A 1 292 ? -3.312 7.539 -18.75 1 64.31 292 GLY A N 1
ATOM 2352 C CA . GLY A 1 292 ? -4.676 7.094 -18.984 1 64.31 292 GLY A CA 1
ATOM 2353 C C . GLY A 1 292 ? -4.766 5.949 -19.984 1 64.31 292 GLY A C 1
ATOM 2354 O O . GLY A 1 292 ? -5.781 5.793 -20.672 1 64.31 292 GLY A O 1
ATOM 2355 N N . LEU A 1 293 ? -3.594 5.328 -20.344 1 73.44 293 LEU A N 1
ATOM 2356 C CA . LEU A 1 293 ? -3.596 4.23 -21.297 1 73.44 293 LEU A CA 1
ATOM 2357 C C . LEU A 1 293 ? -3.957 2.914 -20.625 1 73.44 293 LEU A C 1
ATOM 2359 O O . LEU A 1 293 ? -3.334 2.531 -19.625 1 73.44 293 LEU A O 1
ATOM 2363 N N . PRO A 1 294 ? -4.957 2.238 -21.172 1 78.5 294 PRO A N 1
ATOM 2364 C CA . PRO A 1 294 ? -5.316 0.954 -20.562 1 78.5 294 PRO A CA 1
ATOM 2365 C C . PRO A 1 294 ? -4.211 -0.093 -20.703 1 78.5 294 PRO A C 1
ATOM 2367 O O . PRO A 1 294 ? -3.598 -0.214 -21.766 1 78.5 294 PRO A O 1
ATOM 2370 N N . PHE A 1 295 ? -3.871 -0.734 -19.641 1 81.62 295 PHE A N 1
ATOM 2371 C CA . PHE A 1 295 ? -2.941 -1.857 -19.625 1 81.62 295 PHE A CA 1
ATOM 2372 C C . PHE A 1 295 ? -3.689 -3.182 -19.734 1 81.62 295 PHE A C 1
ATOM 2374 O O . PHE A 1 295 ? -4.707 -3.383 -19.078 1 81.62 295 PHE A O 1
ATOM 2381 N N . ALA A 1 296 ? -3.281 -3.986 -20.594 1 84.69 296 ALA A N 1
ATOM 2382 C CA . ALA A 1 296 ? -3.91 -5.289 -20.781 1 84.69 296 ALA A CA 1
ATOM 2383 C C . ALA A 1 296 ? -2.9 -6.418 -20.594 1 84.69 296 ALA A C 1
ATOM 2385 O O . ALA A 1 296 ? -1.717 -6.258 -20.891 1 84.69 296 ALA A O 1
ATOM 2386 N N . SER A 1 297 ? -3.344 -7.531 -20.109 1 87.44 297 SER A N 1
ATOM 2387 C CA . SER A 1 297 ? -2.477 -8.688 -19.891 1 87.44 297 SER A CA 1
ATOM 2388 C C . SER A 1 297 ? -3.119 -9.969 -20.406 1 87.44 297 SER A C 1
ATOM 2390 O O . SER A 1 297 ? -4.336 -10.133 -20.328 1 87.44 297 SER A O 1
ATOM 2392 N N . PHE A 1 298 ? -2.281 -10.781 -20.984 1 90.19 298 PHE A N 1
ATOM 2393 C CA . PHE A 1 298 ? -2.65 -12.141 -21.344 1 90.19 298 PHE A CA 1
ATOM 2394 C C . PHE A 1 298 ? -2.234 -13.125 -20.25 1 90.19 298 PHE A C 1
ATOM 2396 O O . PHE A 1 298 ? -1.047 -13.258 -19.938 1 90.19 298 PHE A O 1
ATOM 2403 N N . ILE A 1 299 ? -3.211 -13.766 -19.688 1 89.38 299 ILE A N 1
ATOM 2404 C CA . ILE A 1 299 ? -2.922 -14.625 -18.531 1 89.38 299 ILE A CA 1
ATOM 2405 C C . ILE A 1 299 ? -3.342 -16.062 -18.844 1 89.38 299 ILE A C 1
ATOM 2407 O O . ILE A 1 299 ? -4.422 -16.297 -19.391 1 89.38 299 ILE A O 1
ATOM 2411 N N . GLY A 1 300 ? -2.447 -16.953 -18.578 1 91.19 300 GLY A N 1
ATOM 2412 C CA . GLY A 1 300 ? -2.744 -18.375 -18.641 1 91.19 300 GLY A CA 1
ATOM 2413 C C . GLY A 1 300 ? -2.65 -19.062 -17.297 1 91.19 300 GLY A C 1
ATOM 2414 O O . GLY A 1 300 ? -2.578 -18.406 -16.25 1 91.19 300 GLY A O 1
ATOM 2415 N N . VAL A 1 301 ? -2.787 -20.391 -17.328 1 91.5 301 VAL A N 1
ATOM 2416 C CA . VAL A 1 301 ? -2.674 -21.203 -16.125 1 91.5 301 VAL A CA 1
ATOM 2417 C C . VAL A 1 301 ? -1.569 -22.25 -16.297 1 91.5 301 VAL A C 1
ATOM 2419 O O . VAL A 1 301 ? -1.551 -22.984 -17.281 1 91.5 301 VAL A O 1
ATOM 2422 N N . ASN A 1 302 ? -0.67 -22.281 -15.375 1 93 302 ASN A N 1
ATOM 2423 C CA . ASN A 1 302 ? 0.441 -23.219 -15.508 1 93 302 ASN A CA 1
ATOM 2424 C C . ASN A 1 302 ? 0.081 -24.594 -14.953 1 93 302 ASN A C 1
ATOM 2426 O O . ASN A 1 302 ? -1.082 -24.859 -14.641 1 93 302 ASN A O 1
ATOM 2430 N N . HIS A 1 303 ? 1.008 -25.547 -14.875 1 94.81 303 HIS A N 1
ATOM 2431 C CA . HIS A 1 303 ? 0.771 -26.938 -14.516 1 94.81 303 HIS A CA 1
ATOM 2432 C C . HIS A 1 303 ? 0.447 -27.078 -13.039 1 94.81 303 HIS A C 1
ATOM 2434 O O . HIS A 1 303 ? -0.023 -28.125 -12.594 1 94.81 303 HIS A O 1
ATOM 2440 N N . HIS A 1 304 ? 0.679 -26.047 -12.234 1 93.25 304 HIS A N 1
ATOM 2441 C CA . HIS A 1 304 ? 0.315 -26.047 -10.82 1 93.25 304 HIS A CA 1
ATOM 2442 C C . HIS A 1 304 ? -1.07 -25.453 -10.602 1 93.25 304 HIS A C 1
ATOM 2444 O O . HIS A 1 304 ? -1.516 -25.297 -9.461 1 93.25 304 HIS A O 1
ATOM 2450 N N . GLY A 1 305 ? -1.721 -25.109 -11.656 1 90.56 305 GLY A N 1
ATOM 2451 C CA . GLY A 1 305 ? -3.02 -24.469 -11.531 1 90.56 305 GLY A CA 1
ATOM 2452 C C . GLY A 1 305 ? -2.928 -23 -11.133 1 90.56 305 GLY A C 1
ATOM 2453 O O . GLY A 1 305 ? -3.883 -22.438 -10.594 1 90.56 305 GLY A O 1
ATOM 2454 N N . LYS A 1 306 ? -1.827 -22.438 -11.328 1 89.12 306 LYS A N 1
ATOM 2455 C CA . LYS A 1 306 ? -1.614 -21.031 -10.969 1 89.12 306 LYS A CA 1
ATOM 2456 C C . LYS A 1 306 ? -1.499 -20.156 -12.211 1 89.12 306 LYS A C 1
ATOM 2458 O O . LYS A 1 306 ? -1.107 -20.625 -13.281 1 89.12 306 LYS A O 1
ATOM 2463 N N . SER A 1 307 ? -1.789 -18.906 -12.047 1 87.88 307 SER A N 1
ATOM 2464 C CA . SER A 1 307 ? -1.776 -17.969 -13.172 1 87.88 307 SER A CA 1
ATOM 2465 C C . SER A 1 307 ? -0.355 -17.703 -13.656 1 87.88 307 SER A C 1
ATOM 2467 O O . SER A 1 307 ? 0.579 -17.641 -12.852 1 87.88 307 SER A O 1
ATOM 2469 N N . THR A 1 308 ? -0.203 -17.609 -14.875 1 88.88 308 THR A N 1
ATOM 2470 C CA . THR A 1 308 ? 1.067 -17.266 -15.508 1 88.88 308 THR A CA 1
ATOM 2471 C C . THR A 1 308 ? 0.875 -16.188 -16.562 1 88.88 308 THR A C 1
ATOM 2473 O O . THR A 1 308 ? -0.213 -16.062 -17.141 1 88.88 308 THR A O 1
ATOM 2476 N N . LEU A 1 309 ? 1.897 -15.438 -16.828 1 88.56 309 LEU A N 1
ATOM 2477 C CA . LEU A 1 309 ? 1.83 -14.352 -17.797 1 88.56 309 LEU A CA 1
ATOM 2478 C C . LEU A 1 309 ? 2.223 -14.828 -19.188 1 88.56 309 LEU A C 1
ATOM 2480 O O . LEU A 1 309 ? 3.195 -15.57 -19.344 1 88.56 309 LEU A O 1
ATOM 2484 N N . LEU A 1 310 ? 1.43 -14.406 -20.188 1 92.69 310 LEU A N 1
ATOM 2485 C CA . LEU A 1 310 ? 1.683 -14.844 -21.562 1 92.69 310 LEU A CA 1
ATOM 2486 C C . LEU A 1 310 ? 1.928 -13.648 -22.484 1 92.69 310 LEU A C 1
ATOM 2488 O O . LEU A 1 310 ? 2.23 -13.82 -23.656 1 92.69 310 LEU A O 1
ATOM 2492 N N . GLY A 1 311 ? 1.732 -12.508 -21.938 1 90.12 311 GLY A N 1
ATOM 2493 C CA . GLY A 1 311 ? 1.971 -11.281 -22.688 1 90.12 311 GLY A CA 1
ATOM 2494 C C . GLY A 1 311 ? 1.295 -10.07 -22.062 1 90.12 311 GLY A C 1
ATOM 2495 O O . GLY A 1 311 ? 0.438 -10.211 -21.188 1 90.12 311 GLY A O 1
ATOM 2496 N N . CYS A 1 312 ? 1.721 -8.906 -22.562 1 88.06 312 CYS A N 1
ATOM 2497 C CA . CYS A 1 312 ? 1.143 -7.66 -22.078 1 88.06 312 CYS A CA 1
ATOM 2498 C C . CYS A 1 312 ? 0.979 -6.656 -23.219 1 88.06 312 CYS A C 1
ATOM 2500 O O . CYS A 1 312 ? 1.649 -6.762 -24.25 1 88.06 312 CYS A O 1
ATOM 2502 N N . ALA A 1 313 ? 0.011 -5.742 -22.984 1 88.56 313 ALA A N 1
ATOM 2503 C CA . ALA A 1 313 ? -0.222 -4.719 -24 1 88.56 313 ALA A CA 1
ATOM 2504 C C . ALA A 1 313 ? -0.642 -3.398 -23.359 1 88.56 313 ALA A C 1
ATOM 2506 O O . ALA A 1 313 ? -1.22 -3.383 -22.266 1 88.56 313 ALA A O 1
ATOM 2507 N N . LEU A 1 314 ? -0.204 -2.346 -24 1 84.12 314 LEU A N 1
ATOM 2508 C CA . LEU A 1 314 ? -0.699 -1.003 -23.719 1 84.12 314 LEU A CA 1
ATOM 2509 C C . LEU A 1 314 ? -1.562 -0.494 -24.875 1 84.12 314 LEU A C 1
ATOM 2511 O O . LEU A 1 314 ? -1.138 -0.513 -26.031 1 84.12 314 LEU A O 1
ATOM 2515 N N . LEU A 1 315 ? -2.766 -0.084 -24.5 1 85.44 315 LEU A N 1
ATOM 2516 C CA . LEU A 1 315 ? -3.703 0.329 -25.547 1 85.44 315 LEU A CA 1
ATOM 2517 C C . LEU A 1 315 ? -3.883 1.844 -25.547 1 85.44 315 LEU A C 1
ATOM 2519 O O . LEU A 1 315 ? -3.912 2.469 -24.484 1 85.44 315 LEU A O 1
ATOM 2523 N N . GLY A 1 316 ? -3.842 2.457 -26.734 1 76.56 316 GLY A N 1
ATOM 2524 C CA . GLY A 1 316 ? -4.141 3.877 -26.828 1 76.56 316 GLY A CA 1
ATOM 2525 C C . GLY A 1 316 ? -5.574 4.211 -26.453 1 76.56 316 GLY A C 1
ATOM 2526 O O . GLY A 1 316 ? -5.84 5.258 -25.859 1 76.56 316 GLY A O 1
ATOM 2527 N N . ASN A 1 317 ? -6.41 3.408 -26.844 1 78.25 317 ASN A N 1
ATOM 2528 C CA . ASN A 1 317 ? -7.828 3.52 -26.531 1 78.25 317 ASN A CA 1
ATOM 2529 C C . ASN A 1 317 ? -8.492 2.148 -26.453 1 78.25 317 ASN A C 1
ATOM 2531 O O . ASN A 1 317 ? -7.859 1.13 -26.734 1 78.25 317 ASN A O 1
ATOM 2535 N N . GLU A 1 318 ? -9.688 2.197 -26 1 78.94 318 GLU A N 1
ATOM 2536 C CA . GLU A 1 318 ? -10.414 0.938 -25.875 1 78.94 318 GLU A CA 1
ATOM 2537 C C . GLU A 1 318 ? -11.43 0.762 -27 1 78.94 318 GLU A C 1
ATOM 2539 O O . GLU A 1 318 ? -12.555 0.326 -26.766 1 78.94 318 GLU A O 1
ATOM 2544 N N . GLU A 1 319 ? -10.914 1.102 -28.156 1 85.19 319 GLU A N 1
ATOM 2545 C CA . GLU A 1 319 ? -11.758 0.938 -29.344 1 85.19 319 GLU A CA 1
ATOM 2546 C C . GLU A 1 319 ? -11.422 -0.351 -30.078 1 85.19 319 GLU A C 1
ATOM 2548 O O . GLU A 1 319 ? -10.391 -0.971 -29.828 1 85.19 319 GLU A O 1
ATOM 2553 N N . ILE A 1 320 ? -12.266 -0.733 -31.031 1 90.12 320 ILE A N 1
ATOM 2554 C CA . ILE A 1 320 ? -12.172 -2.01 -31.734 1 90.12 320 ILE A CA 1
ATOM 2555 C C . ILE A 1 320 ? -10.852 -2.086 -32.5 1 90.12 320 ILE A C 1
ATOM 2557 O O . ILE A 1 320 ? -10.133 -3.08 -32.406 1 90.12 320 ILE A O 1
ATOM 2561 N N . PRO A 1 321 ? -10.414 -1.031 -33.125 1 90.38 321 PRO A N 1
ATOM 2562 C CA . PRO A 1 321 ? -9.18 -1.146 -33.906 1 90.38 321 PRO A CA 1
ATOM 2563 C C . PRO A 1 321 ? -7.953 -1.387 -33.031 1 90.38 321 PRO A C 1
ATOM 2565 O O . PRO A 1 321 ? -7.031 -2.104 -33.438 1 90.38 321 PRO A O 1
ATOM 2568 N N . SER A 1 322 ? -7.969 -0.818 -31.906 1 90.56 322 SER A N 1
ATOM 2569 C CA . SER A 1 322 ? -6.855 -1.017 -30.984 1 90.56 322 SER A CA 1
ATOM 2570 C C . SER A 1 322 ? -6.77 -2.469 -30.531 1 90.56 322 SER A C 1
ATOM 2572 O O . SER A 1 322 ? -5.68 -3.047 -30.484 1 90.56 322 SER A O 1
ATOM 2574 N N . PHE A 1 323 ? -7.906 -3.02 -30.25 1 94.31 323 PHE A N 1
ATOM 2575 C CA . PHE A 1 323 ? -7.934 -4.418 -29.844 1 94.31 323 PHE A CA 1
ATOM 2576 C C . PHE A 1 323 ? -7.559 -5.328 -31 1 94.31 323 PHE A C 1
ATOM 2578 O O . PHE A 1 323 ? -6.859 -6.324 -30.812 1 94.31 323 PHE A O 1
ATOM 2585 N N . GLU A 1 324 ? -8.023 -4.984 -32.156 1 95.88 324 GLU A N 1
ATOM 2586 C CA . GLU A 1 324 ? -7.688 -5.77 -33.344 1 95.88 324 GLU A CA 1
ATOM 2587 C C . GLU A 1 324 ? -6.176 -5.809 -33.562 1 95.88 324 GLU A C 1
ATOM 2589 O O . GLU A 1 324 ? -5.617 -6.863 -33.875 1 95.88 324 GLU A O 1
ATOM 2594 N N . TRP A 1 325 ? -5.621 -4.684 -33.406 1 95.31 325 TRP A N 1
ATOM 2595 C CA . TRP A 1 325 ? -4.18 -4.602 -33.594 1 95.31 325 TRP A CA 1
ATOM 2596 C C . TRP A 1 325 ? -3.445 -5.465 -32.562 1 95.31 325 TRP A C 1
ATOM 2598 O O . TRP A 1 325 ? -2.533 -6.215 -32.938 1 95.31 325 TRP A O 1
ATOM 2608 N N . VAL A 1 326 ? -3.803 -5.402 -31.328 1 95.25 326 VAL A N 1
ATOM 2609 C CA . VAL A 1 326 ? -3.145 -6.129 -30.25 1 95.25 326 VAL A CA 1
ATOM 2610 C C . VAL A 1 326 ? -3.268 -7.633 -30.5 1 95.25 326 VAL A C 1
ATOM 2612 O O . VAL A 1 326 ? -2.279 -8.367 -30.406 1 95.25 326 VAL A O 1
ATOM 2615 N N . PHE A 1 327 ? -4.453 -8.094 -30.844 1 96.81 327 PHE A N 1
ATOM 2616 C CA . PHE A 1 327 ? -4.668 -9.516 -31.062 1 96.81 327 PHE A CA 1
ATOM 2617 C C . PHE A 1 327 ? -3.916 -9.992 -32.312 1 96.81 327 PHE A C 1
ATOM 2619 O O . PHE A 1 327 ? -3.379 -11.102 -32.312 1 96.81 327 PHE A O 1
ATOM 2626 N N . THR A 1 328 ? -3.887 -9.133 -33.25 1 96.56 328 THR A N 1
ATOM 2627 C CA . THR A 1 328 ? -3.172 -9.492 -34.469 1 96.56 328 THR A CA 1
ATOM 2628 C C . THR A 1 328 ? -1.681 -9.656 -34.188 1 96.56 328 THR A C 1
ATOM 2630 O O . THR A 1 328 ? -1.073 -10.648 -34.625 1 96.56 328 THR A O 1
ATOM 2633 N N . GLN A 1 329 ? -1.134 -8.695 -33.5 1 96.44 329 GLN A N 1
ATOM 2634 C CA . GLN A 1 329 ? 0.288 -8.758 -33.156 1 96.44 329 GLN A CA 1
ATOM 2635 C C . GLN A 1 329 ? 0.585 -9.922 -32.219 1 96.44 329 GLN A C 1
ATOM 2637 O O . GLN A 1 329 ? 1.637 -10.562 -32.312 1 96.44 329 GLN A O 1
ATOM 2642 N N . TRP A 1 330 ? -0.289 -10.133 -31.312 1 96.12 330 TRP A N 1
ATOM 2643 C CA . TRP A 1 330 ? -0.102 -11.219 -30.359 1 96.12 330 TRP A CA 1
ATOM 2644 C C . TRP A 1 330 ? -0.088 -12.57 -31.062 1 96.12 330 TRP A C 1
ATOM 2646 O O . TRP A 1 330 ? 0.766 -13.414 -30.781 1 96.12 330 TRP A O 1
ATOM 2656 N N . VAL A 1 331 ? -0.987 -12.773 -32 1 95.5 331 VAL A N 1
ATOM 2657 C CA . VAL A 1 331 ? -1.053 -14.016 -32.781 1 95.5 331 VAL A CA 1
ATOM 2658 C C . VAL A 1 331 ? 0.19 -14.156 -33.656 1 95.5 331 VAL A C 1
ATOM 2660 O O . VAL A 1 331 ? 0.718 -15.258 -33.812 1 95.5 331 VAL A O 1
ATOM 2663 N N . ARG A 1 332 ? 0.613 -13.07 -34.125 1 94.75 332 ARG A N 1
ATOM 2664 C CA . ARG A 1 332 ? 1.841 -13.078 -34.938 1 94.75 332 ARG A CA 1
ATOM 2665 C C . ARG A 1 332 ? 3.025 -13.547 -34.094 1 94.75 332 ARG A C 1
ATOM 2667 O O . ARG A 1 332 ? 3.896 -14.266 -34.594 1 94.75 332 ARG A O 1
ATOM 2674 N N . CYS A 1 333 ? 3.064 -13.164 -32.875 1 94.75 333 CYS A N 1
ATOM 2675 C CA . CYS A 1 333 ? 4.148 -13.508 -31.953 1 94.75 333 CYS A CA 1
ATOM 2676 C C . CYS A 1 333 ? 4.074 -14.977 -31.547 1 94.75 333 CYS A C 1
ATOM 2678 O O . CYS A 1 333 ? 5.066 -15.703 -31.656 1 94.75 333 CYS A O 1
ATOM 2680 N N . ILE A 1 334 ? 2.9 -15.414 -31.141 1 92.56 334 ILE A N 1
ATOM 2681 C CA . ILE A 1 334 ? 2.766 -16.734 -30.531 1 92.56 334 ILE A CA 1
ATOM 2682 C C . ILE A 1 334 ? 2.535 -17.781 -31.625 1 92.56 334 ILE A C 1
ATOM 2684 O O . ILE A 1 334 ? 2.77 -18.969 -31.406 1 92.56 334 ILE A O 1
ATOM 2688 N N . GLY A 1 335 ? 2.004 -17.438 -32.75 1 89.19 335 GLY A N 1
ATOM 2689 C CA . GLY A 1 335 ? 1.853 -18.344 -33.875 1 89.19 335 GLY A CA 1
ATOM 2690 C C . GLY A 1 335 ? 0.477 -18.969 -33.969 1 89.19 335 GLY A C 1
ATOM 2691 O O . GLY A 1 335 ? -0.155 -18.984 -35.031 1 89.19 335 GLY A O 1
ATOM 2692 N N . THR A 1 336 ? -0.012 -19.547 -32.812 1 92.44 336 THR A N 1
ATOM 2693 C CA . THR A 1 336 ? -1.303 -20.234 -32.812 1 92.44 336 THR A CA 1
ATOM 2694 C C . THR A 1 336 ? -2.275 -19.547 -31.859 1 92.44 336 THR A C 1
ATOM 2696 O O . THR A 1 336 ? -1.922 -19.25 -30.719 1 92.44 336 THR A O 1
ATOM 2699 N N . ALA A 1 337 ? -3.502 -19.375 -32.375 1 94.81 337 ALA A N 1
ATOM 2700 C CA . ALA A 1 337 ? -4.535 -18.766 -31.547 1 94.81 337 ALA A CA 1
ATOM 2701 C C . ALA A 1 337 ? -4.98 -19.719 -30.438 1 94.81 337 ALA A C 1
ATOM 2703 O O . ALA A 1 337 ? -4.934 -20.938 -30.594 1 94.81 337 ALA A O 1
ATOM 2704 N N . PRO A 1 338 ? -5.32 -19.141 -29.344 1 95.12 338 PRO A N 1
ATOM 2705 C CA . PRO A 1 338 ? -5.824 -20 -28.266 1 95.12 338 PRO A CA 1
ATOM 2706 C C . PRO A 1 338 ? -7.176 -20.625 -28.609 1 95.12 338 PRO A C 1
ATOM 2708 O O . PRO A 1 338 ? -7.895 -20.125 -29.469 1 95.12 338 PRO A O 1
ATOM 2711 N N . LYS A 1 339 ? -7.484 -21.719 -27.938 1 93.75 339 LYS A N 1
ATOM 2712 C CA . LYS A 1 339 ? -8.773 -22.375 -28.125 1 93.75 339 LYS A CA 1
ATOM 2713 C C . LYS A 1 339 ? -9.898 -21.594 -27.453 1 93.75 339 LYS A C 1
ATOM 2715 O O . LYS A 1 339 ? -11.016 -21.516 -27.969 1 93.75 339 LYS A O 1
ATOM 2720 N N . GLY A 1 340 ? -9.555 -21.125 -26.344 1 93.81 340 GLY A N 1
ATOM 2721 C CA . GLY A 1 340 ? -10.516 -20.312 -25.609 1 93.81 340 GLY A CA 1
ATOM 2722 C C . GLY A 1 340 ? -9.93 -19.016 -25.078 1 93.81 340 GLY A C 1
ATOM 2723 O O . GLY A 1 340 ? -8.758 -18.969 -24.688 1 93.81 340 GLY A O 1
ATOM 2724 N N . ILE A 1 341 ? -10.734 -17.953 -25.078 1 93.56 341 ILE A N 1
ATOM 2725 C CA . ILE A 1 341 ? -10.312 -16.656 -24.531 1 93.56 341 ILE A CA 1
ATOM 2726 C C . ILE A 1 341 ? -11.406 -16.094 -23.641 1 93.56 341 ILE A C 1
ATOM 2728 O O . ILE A 1 341 ? -12.594 -16.188 -23.953 1 93.56 341 ILE A O 1
ATOM 2732 N N . ILE A 1 342 ? -11.023 -15.641 -22.5 1 92.06 342 ILE A N 1
ATOM 2733 C CA . ILE A 1 342 ? -11.945 -15.055 -21.531 1 92.06 342 ILE A CA 1
ATOM 2734 C C . ILE A 1 342 ? -11.68 -13.562 -21.391 1 92.06 342 ILE A C 1
ATOM 2736 O O . ILE A 1 342 ? -10.531 -13.141 -21.234 1 92.06 342 ILE A O 1
ATOM 2740 N N . THR A 1 343 ? -12.695 -12.719 -21.484 1 91.44 343 THR A N 1
ATOM 2741 C CA . THR A 1 343 ? -12.555 -11.273 -21.359 1 91.44 343 THR A CA 1
ATOM 2742 C C . THR A 1 343 ? -13.664 -10.703 -20.484 1 91.44 343 THR A C 1
ATOM 2744 O O . THR A 1 343 ? -14.594 -11.422 -20.094 1 91.44 343 THR A O 1
ATOM 2747 N N . ASP A 1 344 ? -13.516 -9.453 -20.156 1 86 344 ASP A N 1
ATOM 2748 C CA . ASP A 1 344 ? -14.609 -8.742 -19.5 1 86 344 ASP A CA 1
ATOM 2749 C C . ASP A 1 344 ? -15.734 -8.43 -20.484 1 86 344 ASP A C 1
ATOM 2751 O O . ASP A 1 344 ? -15.602 -8.68 -21.688 1 86 344 ASP A O 1
ATOM 2755 N N . GLN A 1 345 ? -16.797 -7.91 -19.906 1 87 345 GLN A N 1
ATOM 2756 C CA . GLN A 1 345 ? -17.938 -7.547 -20.75 1 87 345 GLN A CA 1
ATOM 2757 C C . GLN A 1 345 ? -17.641 -6.293 -21.562 1 87 345 GLN A C 1
ATOM 2759 O O . GLN A 1 345 ? -17.922 -5.176 -21.109 1 87 345 GLN A O 1
ATOM 2764 N N . CYS A 1 346 ? -17.047 -6.441 -22.719 1 86.31 346 CYS A N 1
ATOM 2765 C CA . CYS A 1 346 ? -16.672 -5.332 -23.578 1 86.31 346 CYS A CA 1
ATOM 2766 C C . CYS A 1 346 ? -17.016 -5.633 -25.031 1 86.31 346 CYS A C 1
ATOM 2768 O O . CYS A 1 346 ? -16.469 -6.574 -25.625 1 86.31 346 CYS A O 1
ATOM 2770 N N . LYS A 1 347 ? -17.875 -4.824 -25.578 1 87.75 347 LYS A N 1
ATOM 2771 C CA . LYS A 1 347 ? -18.328 -5.027 -26.953 1 87.75 347 LYS A CA 1
ATOM 2772 C C . LYS A 1 347 ? -17.188 -4.836 -27.938 1 87.75 347 LYS A C 1
ATOM 2774 O O . LYS A 1 347 ? -17.094 -5.555 -28.938 1 87.75 347 LYS A O 1
ATOM 2779 N N . ALA A 1 348 ? -16.359 -3.932 -27.594 1 91.44 348 ALA A N 1
ATOM 2780 C CA . ALA A 1 348 ? -15.234 -3.664 -28.484 1 91.44 348 ALA A CA 1
ATOM 2781 C C . ALA A 1 348 ? -14.297 -4.863 -28.547 1 91.44 348 ALA A C 1
ATOM 2783 O O . ALA A 1 348 ? -13.844 -5.25 -29.625 1 91.44 348 ALA A O 1
ATOM 2784 N N . MET A 1 349 ? -14.062 -5.469 -27.469 1 92.44 349 MET A N 1
ATOM 2785 C CA . MET A 1 349 ? -13.203 -6.648 -27.422 1 92.44 349 MET A CA 1
ATOM 2786 C C . MET A 1 349 ? -13.844 -7.816 -28.172 1 92.44 349 MET A C 1
ATOM 2788 O O . MET A 1 349 ? -13.156 -8.531 -28.906 1 92.44 349 MET A O 1
ATOM 2792 N N . ALA A 1 350 ? -15.102 -7.941 -27.906 1 92.56 350 ALA A N 1
ATOM 2793 C CA . ALA A 1 350 ? -15.82 -9.023 -28.562 1 92.56 350 ALA A CA 1
ATOM 2794 C C . ALA A 1 350 ? -15.773 -8.875 -30.094 1 92.56 350 ALA A C 1
ATOM 2796 O O . ALA A 1 350 ? -15.602 -9.859 -30.812 1 92.56 350 ALA A O 1
ATOM 2797 N N . GLY A 1 351 ? -15.93 -7.652 -30.516 1 93.81 351 GLY A N 1
ATOM 2798 C CA . GLY A 1 351 ? -15.836 -7.398 -31.938 1 93.81 351 GLY A CA 1
ATOM 2799 C C . GLY A 1 351 ? -14.469 -7.703 -32.5 1 93.81 351 GLY A C 1
ATOM 2800 O O . GLY A 1 351 ? -14.359 -8.297 -33.594 1 93.81 351 GLY A O 1
ATOM 2801 N N . ALA A 1 352 ? -13.461 -7.336 -31.844 1 96.06 352 ALA A N 1
ATOM 2802 C CA . ALA A 1 352 ? -12.086 -7.582 -32.281 1 96.06 352 ALA A CA 1
ATOM 2803 C C . ALA A 1 352 ? -11.781 -9.078 -32.312 1 96.06 352 ALA A C 1
ATOM 2805 O O . ALA A 1 352 ? -11.133 -9.562 -33.25 1 96.06 352 ALA A O 1
ATOM 2806 N N . ILE A 1 353 ? -12.273 -9.812 -31.344 1 95.81 353 ILE A N 1
ATOM 2807 C CA . ILE A 1 353 ? -12.031 -11.242 -31.234 1 95.81 353 ILE A CA 1
ATOM 2808 C C . ILE A 1 353 ? -12.719 -11.969 -32.375 1 95.81 353 ILE A C 1
ATOM 2810 O O . ILE A 1 353 ? -12.148 -12.875 -33 1 95.81 353 ILE A O 1
ATOM 2814 N N . ARG A 1 354 ? -13.883 -11.57 -32.688 1 94.69 354 ARG A N 1
ATOM 2815 C CA . ARG A 1 354 ? -14.625 -12.18 -33.781 1 94.69 354 ARG A CA 1
ATOM 2816 C C . ARG A 1 354 ? -13.898 -12 -35.094 1 94.69 354 ARG A C 1
ATOM 2818 O O . ARG A 1 354 ? -13.914 -12.891 -35.969 1 94.69 354 ARG A O 1
ATOM 2825 N N . LYS A 1 355 ? -13.234 -10.938 -35.219 1 95.75 355 LYS A N 1
ATOM 2826 C CA . LYS A 1 355 ? -12.562 -10.609 -36.469 1 95.75 355 LYS A CA 1
ATOM 2827 C C . LYS A 1 355 ? -11.195 -11.273 -36.562 1 95.75 355 LYS A C 1
ATOM 2829 O O . LYS A 1 355 ? -10.852 -11.875 -37.594 1 95.75 355 LYS A O 1
ATOM 2834 N N . VAL A 1 356 ? -10.406 -11.188 -35.531 1 96.44 356 VAL A N 1
ATOM 2835 C CA . VAL A 1 356 ? -9.008 -11.602 -35.562 1 96.44 356 VAL A CA 1
ATOM 2836 C C . VAL A 1 356 ? -8.898 -13.07 -35.156 1 96.44 356 VAL A C 1
ATOM 2838 O O . VAL A 1 356 ? -8.016 -13.789 -35.625 1 96.44 356 VAL A O 1
ATOM 2841 N N . LEU A 1 357 ? -9.766 -13.5 -34.156 1 96.06 357 LEU A N 1
ATOM 2842 C CA . LEU A 1 357 ? -9.75 -14.859 -33.656 1 96.06 357 LEU A CA 1
ATOM 2843 C C . LEU A 1 357 ? -11.086 -15.555 -33.906 1 96.06 357 LEU A C 1
ATOM 2845 O O . LEU A 1 357 ? -11.766 -15.969 -32.969 1 96.06 357 LEU A O 1
ATOM 2849 N N . PRO A 1 358 ? -11.328 -15.852 -35.062 1 93.75 358 PRO A N 1
ATOM 2850 C CA . PRO A 1 358 ? -12.648 -16.391 -35.375 1 93.75 358 PRO A CA 1
ATOM 2851 C C . PRO A 1 358 ? -12.844 -17.812 -34.844 1 93.75 358 PRO A C 1
ATOM 2853 O O . PRO A 1 358 ? -13.969 -18.219 -34.562 1 93.75 358 PRO A O 1
ATOM 2856 N N . ASP A 1 359 ? -11.781 -18.562 -34.719 1 93.5 359 ASP A N 1
ATOM 2857 C CA . ASP A 1 359 ? -11.891 -19.953 -34.312 1 93.5 359 ASP A CA 1
ATOM 2858 C C . ASP A 1 359 ? -11.766 -20.109 -32.781 1 93.5 359 ASP A C 1
ATOM 2860 O O . ASP A 1 359 ? -11.875 -21.203 -32.25 1 93.5 359 ASP A O 1
ATOM 2864 N N . THR A 1 360 ? -11.492 -19.031 -32.125 1 95.38 360 THR A N 1
ATOM 2865 C CA . THR A 1 360 ? -11.352 -19.062 -30.672 1 95.38 360 THR A CA 1
ATOM 2866 C C . THR A 1 360 ? -12.703 -18.875 -29.984 1 95.38 360 THR A C 1
ATOM 2868 O O . THR A 1 360 ? -13.484 -18 -30.375 1 95.38 360 THR A O 1
ATOM 2871 N N . VAL A 1 361 ? -13.008 -19.766 -29.078 1 94.5 361 VAL A N 1
ATOM 2872 C CA . VAL A 1 361 ? -14.242 -19.625 -28.312 1 94.5 361 VAL A CA 1
ATOM 2873 C C . VAL A 1 361 ? -14.109 -18.484 -27.312 1 94.5 361 VAL A C 1
ATOM 2875 O O . VAL A 1 361 ? -13.164 -18.453 -26.516 1 94.5 361 VAL A O 1
ATOM 2878 N N . HIS A 1 362 ? -15.008 -17.562 -27.469 1 93.5 362 HIS A N 1
ATOM 2879 C CA . HIS A 1 362 ? -14.961 -16.375 -26.625 1 93.5 362 HIS A CA 1
ATOM 2880 C C . HIS A 1 362 ? -16 -16.453 -25.516 1 93.5 362 HIS A C 1
ATOM 2882 O O . HIS A 1 362 ? -17.172 -16.719 -25.766 1 93.5 362 HIS A O 1
ATOM 2888 N N . ARG A 1 363 ? -15.547 -16.188 -24.297 1 91.94 363 ARG A N 1
ATOM 2889 C CA . ARG A 1 363 ? -16.438 -16.172 -23.125 1 91.94 363 ARG A CA 1
ATOM 2890 C C . ARG A 1 363 ? -16.172 -14.961 -22.25 1 91.94 363 ARG A C 1
ATOM 2892 O O . ARG A 1 363 ? -15.023 -14.5 -22.156 1 91.94 363 ARG A O 1
ATOM 2899 N N . TRP A 1 364 ? -17.281 -14.516 -21.609 1 90.62 364 TRP A N 1
ATOM 2900 C CA . TRP A 1 364 ? -17.125 -13.438 -20.641 1 90.62 364 TRP A CA 1
ATOM 2901 C C . TRP A 1 364 ? -16.75 -13.984 -19.266 1 90.62 364 TRP A C 1
ATOM 2903 O O . TRP A 1 364 ? -17.125 -15.109 -18.922 1 90.62 364 TRP A O 1
ATOM 2913 N N . CYS A 1 365 ? -15.992 -13.125 -18.594 1 87.94 365 CYS A N 1
ATOM 2914 C CA . CYS A 1 365 ? -15.578 -13.531 -17.266 1 87.94 365 CYS A CA 1
ATOM 2915 C C . CYS A 1 365 ? -16.734 -13.445 -16.281 1 87.94 365 CYS A C 1
ATOM 2917 O O . CYS A 1 365 ? -17.219 -12.352 -15.969 1 87.94 365 CYS A O 1
ATOM 2919 N N . ILE A 1 366 ? -17.172 -14.547 -15.766 1 86.38 366 ILE A N 1
ATOM 2920 C CA . ILE A 1 366 ? -18.328 -14.648 -14.883 1 86.38 366 ILE A CA 1
ATOM 2921 C C . ILE A 1 366 ? -18.047 -13.914 -13.57 1 86.38 366 ILE A C 1
ATOM 2923 O O . ILE A 1 366 ? -18.938 -13.32 -12.977 1 86.38 366 ILE A O 1
ATOM 2927 N N . TRP A 1 367 ? -16.828 -13.938 -13.203 1 81.31 367 TRP A N 1
ATOM 2928 C CA . TRP A 1 367 ? -16.484 -13.273 -11.953 1 81.31 367 TRP A CA 1
ATOM 2929 C C . TRP A 1 367 ? -16.75 -11.781 -12.031 1 81.31 367 TRP A C 1
ATOM 2931 O O . TRP A 1 367 ? -17.297 -11.188 -11.102 1 81.31 367 TRP A O 1
ATOM 2941 N N . HIS A 1 368 ? -16.375 -11.195 -13.055 1 79.69 368 HIS A N 1
ATOM 2942 C CA . HIS A 1 368 ? -16.594 -9.766 -13.242 1 79.69 368 HIS A CA 1
ATOM 2943 C C . HIS A 1 368 ? -18.078 -9.43 -13.273 1 79.69 368 HIS A C 1
ATOM 2945 O O . HIS A 1 368 ? -18.484 -8.375 -12.789 1 79.69 368 HIS A O 1
ATOM 2951 N N . ILE A 1 369 ? -18.781 -10.297 -13.805 1 85.94 369 ILE A N 1
ATOM 2952 C CA . ILE A 1 369 ? -20.219 -10.094 -13.906 1 85.94 369 ILE A CA 1
ATOM 2953 C C . ILE A 1 369 ? -20.844 -10.188 -12.516 1 85.94 369 ILE A C 1
ATOM 2955 O O . ILE A 1 369 ? -21.609 -9.305 -12.109 1 85.94 369 ILE A O 1
ATOM 2959 N N . MET A 1 370 ? -20.484 -11.227 -11.789 1 85.56 370 MET A N 1
ATOM 2960 C CA . MET A 1 370 ? -21.078 -11.477 -10.484 1 85.56 370 MET A CA 1
ATOM 2961 C C . MET A 1 370 ? -20.641 -10.43 -9.469 1 85.56 370 MET A C 1
ATOM 2963 O O . MET A 1 370 ? -21.375 -10.109 -8.539 1 85.56 370 MET A O 1
ATOM 2967 N N . LYS A 1 371 ? -19.5 -9.883 -9.672 1 79.94 371 LYS A N 1
ATOM 2968 C CA . LYS A 1 371 ? -19 -8.844 -8.789 1 79.94 371 LYS A CA 1
ATOM 2969 C C . LYS A 1 371 ? -19.844 -7.578 -8.883 1 79.94 371 LYS A C 1
ATOM 2971 O O . LYS A 1 371 ? -19.969 -6.836 -7.906 1 79.94 371 LYS A O 1
ATOM 2976 N N . LYS A 1 372 ? -20.422 -7.355 -10 1 80.75 372 LYS A N 1
ATOM 2977 C CA . LYS A 1 372 ? -21.234 -6.16 -10.227 1 80.75 372 LYS A CA 1
ATOM 2978 C C . LYS A 1 372 ? -22.609 -6.285 -9.578 1 80.75 372 LYS A C 1
ATOM 2980 O O . LYS A 1 372 ? -23.344 -5.305 -9.477 1 80.75 372 LYS A O 1
ATOM 2985 N N . THR A 1 373 ? -22.906 -7.453 -9.141 1 84.69 373 THR A N 1
ATOM 2986 C CA . THR A 1 373 ? -24.234 -7.727 -8.602 1 84.69 373 THR A CA 1
ATOM 2987 C C . THR A 1 373 ? -24.516 -6.824 -7.402 1 84.69 373 THR A C 1
ATOM 2989 O O . THR A 1 373 ? -25.625 -6.277 -7.285 1 84.69 373 THR A O 1
ATOM 2992 N N . GLN A 1 374 ? -23.5 -6.641 -6.613 1 77.75 374 GLN A N 1
ATOM 2993 C CA . GLN A 1 374 ? -23.719 -5.836 -5.418 1 77.75 374 GLN A CA 1
ATOM 2994 C C . GLN A 1 374 ? -23.984 -4.375 -5.777 1 77.75 374 GLN A C 1
ATOM 2996 O O . GLN A 1 374 ? -24.828 -3.725 -5.164 1 77.75 374 GLN A O 1
ATOM 3001 N N . PHE A 1 375 ? -23.312 -3.98 -6.703 1 74.69 375 PHE A N 1
ATOM 3002 C CA . PHE A 1 375 ? -23.438 -2.594 -7.133 1 74.69 375 PHE A CA 1
ATOM 3003 C C . PHE A 1 375 ? -24.766 -2.379 -7.863 1 74.69 375 PHE A C 1
ATOM 3005 O O . PHE A 1 375 ? -25.422 -1.349 -7.68 1 74.69 375 PHE A O 1
ATOM 3012 N N . LYS A 1 376 ? -25.188 -3.385 -8.656 1 78.81 376 LYS A N 1
ATOM 3013 C CA . LYS A 1 376 ? -26.344 -3.229 -9.531 1 78.81 376 LYS A CA 1
ATOM 3014 C C . LYS A 1 376 ? -27.641 -3.57 -8.797 1 78.81 376 LYS A C 1
ATOM 3016 O O . LYS A 1 376 ? -28.688 -3.004 -9.086 1 78.81 376 LYS A O 1
ATOM 3021 N N . LEU A 1 377 ? -27.516 -4.465 -7.832 1 82.75 377 LEU A N 1
ATOM 3022 C CA . LEU A 1 377 ? -28.75 -4.969 -7.223 1 82.75 377 LEU A CA 1
ATOM 3023 C C . LEU A 1 377 ? -28.766 -4.699 -5.723 1 82.75 377 LEU A C 1
ATOM 3025 O O . LEU A 1 377 ? -29.719 -5.043 -5.031 1 82.75 377 LEU A O 1
ATOM 3029 N N . GLY A 1 378 ? -27.812 -4.082 -5.238 1 74.75 378 GLY A N 1
ATOM 3030 C CA . GLY A 1 378 ? -27.688 -3.871 -3.805 1 74.75 378 GLY A CA 1
ATOM 3031 C C . GLY A 1 378 ? -28.797 -2.994 -3.232 1 74.75 378 GLY A C 1
ATOM 3032 O O . GLY A 1 378 ? -29.094 -3.062 -2.039 1 74.75 378 GLY A O 1
ATOM 3033 N N . GLY A 1 379 ? -29.469 -2.225 -3.986 1 69.25 379 GLY A N 1
ATOM 3034 C CA . GLY A 1 379 ? -30.5 -1.308 -3.525 1 69.25 379 GLY A CA 1
ATOM 3035 C C . GLY A 1 379 ? -31.828 -1.988 -3.27 1 69.25 379 GLY A C 1
ATOM 3036 O O . GLY A 1 379 ? -32.719 -1.408 -2.643 1 69.25 379 GLY A O 1
ATOM 3037 N N . TYR A 1 380 ? -31.906 -3.236 -3.604 1 75.5 380 TYR A N 1
ATOM 3038 C CA . TYR A 1 380 ? -33.188 -3.943 -3.426 1 75.5 380 TYR A CA 1
ATOM 3039 C C . TYR A 1 380 ? -33.312 -4.469 -2 1 75.5 380 TYR A C 1
ATOM 3041 O O . TYR A 1 380 ? -32.312 -4.809 -1.36 1 75.5 380 TYR A O 1
ATOM 3049 N N . THR A 1 381 ? -34.406 -4.473 -1.348 1 72.31 381 THR A N 1
ATOM 3050 C CA . THR A 1 381 ? -34.719 -4.762 0.052 1 72.31 381 THR A CA 1
ATOM 3051 C C . THR A 1 381 ? -34.281 -6.18 0.412 1 72.31 381 THR A C 1
ATOM 3053 O O . THR A 1 381 ? -33.719 -6.406 1.484 1 72.31 381 THR A O 1
ATOM 3056 N N . ARG A 1 382 ? -34.594 -7.246 -0.446 1 82.62 382 ARG A N 1
ATOM 3057 C CA . ARG A 1 382 ? -34.25 -8.641 -0.179 1 82.62 382 ARG A CA 1
ATOM 3058 C C . ARG A 1 382 ? -33 -9.047 -0.938 1 82.62 382 ARG A C 1
ATOM 3060 O O . ARG A 1 382 ? -32.938 -10.125 -1.533 1 82.62 382 ARG A O 1
ATOM 3067 N N . TYR A 1 383 ? -32.031 -8.25 -0.812 1 83.44 383 TYR A N 1
ATOM 3068 C CA . TYR A 1 383 ? -30.844 -8.477 -1.612 1 83.44 383 TYR A CA 1
ATOM 3069 C C . TYR A 1 383 ? -30.156 -9.773 -1.216 1 83.44 383 TYR A C 1
ATOM 3071 O O . TYR A 1 383 ? -29.641 -10.5 -2.07 1 83.44 383 TYR A O 1
ATOM 3079 N N . GLY A 1 384 ? -30.016 -10.062 0.056 1 85.81 384 GLY A N 1
ATOM 3080 C CA . GLY A 1 384 ? -29.406 -11.312 0.488 1 85.81 384 GLY A CA 1
ATOM 3081 C C . GLY A 1 384 ? -30 -12.531 -0.189 1 85.81 384 GLY A C 1
ATOM 3082 O O . GLY A 1 384 ? -29.266 -13.367 -0.728 1 85.81 384 GLY A O 1
ATOM 3083 N N . GLU A 1 385 ? -31.25 -12.609 -0.154 1 90.19 385 GLU A N 1
ATOM 3084 C CA . GLU A 1 385 ? -31.969 -13.711 -0.791 1 90.19 385 GLU A CA 1
ATOM 3085 C C . GLU A 1 385 ? -31.828 -13.648 -2.311 1 90.19 385 GLU A C 1
ATOM 3087 O O . GLU A 1 385 ? -31.656 -14.68 -2.967 1 90.19 385 GLU A O 1
ATOM 3092 N N . LEU A 1 386 ? -31.953 -12.539 -2.773 1 91.5 386 LEU A N 1
ATOM 3093 C CA . LEU A 1 386 ? -31.812 -12.305 -4.207 1 91.5 386 LEU A CA 1
ATOM 3094 C C . LEU A 1 386 ? -30.438 -12.773 -4.695 1 91.5 386 LEU A C 1
ATOM 3096 O O . LEU A 1 386 ? -30.344 -13.5 -5.688 1 91.5 386 LEU A O 1
ATOM 3100 N N . SER A 1 387 ? -29.422 -12.406 -4.012 1 90.38 387 SER A N 1
ATOM 3101 C CA . SER A 1 387 ? -28.062 -12.773 -4.383 1 90.38 387 SER A CA 1
ATOM 3102 C C . SER A 1 387 ? -27.844 -14.281 -4.281 1 90.38 387 SER A C 1
ATOM 3104 O O . SER A 1 387 ? -27.203 -14.883 -5.145 1 90.38 387 SER A O 1
ATOM 3106 N N . ALA A 1 388 ? -28.375 -14.836 -3.291 1 89.5 388 ALA A N 1
ATOM 3107 C CA . ALA A 1 388 ? -28.25 -16.281 -3.104 1 89.5 388 ALA A CA 1
ATOM 3108 C C . ALA A 1 388 ? -28.953 -17.047 -4.227 1 89.5 388 ALA A C 1
ATOM 3110 O O . ALA A 1 388 ? -28.406 -18.016 -4.762 1 89.5 388 ALA A O 1
ATOM 3111 N N . MET A 1 389 ? -30.109 -16.656 -4.516 1 91.94 389 MET A N 1
ATOM 3112 C CA . MET A 1 389 ? -30.859 -17.312 -5.582 1 91.94 389 MET A CA 1
ATOM 3113 C C . MET A 1 389 ? -30.156 -17.141 -6.926 1 91.94 389 MET A C 1
ATOM 3115 O O . MET A 1 389 ? -30.078 -18.094 -7.715 1 91.94 389 MET A O 1
ATOM 3119 N N . MET A 1 390 ? -29.656 -16 -7.172 1 92.88 390 MET A N 1
ATOM 3120 C CA . MET A 1 390 ? -28.922 -15.766 -8.414 1 92.88 390 MET A CA 1
ATOM 3121 C C . MET A 1 390 ? -27.688 -16.656 -8.5 1 92.88 390 MET A C 1
ATOM 3123 O O . MET A 1 390 ? -27.422 -17.25 -9.539 1 92.88 390 MET A O 1
ATOM 3127 N N . ASN A 1 391 ? -26.984 -16.688 -7.461 1 89.31 391 ASN A N 1
ATOM 3128 C CA . ASN A 1 391 ? -25.797 -17.547 -7.422 1 89.31 391 ASN A CA 1
ATOM 3129 C C . ASN A 1 391 ? -26.141 -19 -7.699 1 89.31 391 ASN A C 1
ATOM 3131 O O . ASN A 1 391 ? -25.438 -19.672 -8.453 1 89.31 391 ASN A O 1
ATOM 3135 N N . HIS A 1 392 ? -27.156 -19.406 -7.133 1 86.56 392 HIS A N 1
ATOM 3136 C CA . HIS A 1 392 ? -27.594 -20.781 -7.328 1 86.56 392 HIS A CA 1
ATOM 3137 C C . HIS A 1 392 ? -27.984 -21.047 -8.781 1 86.56 392 HIS A C 1
ATOM 3139 O O . HIS A 1 392 ? -27.594 -22.062 -9.359 1 86.56 392 HIS A O 1
ATOM 3145 N N . ILE A 1 393 ? -28.703 -20.188 -9.32 1 91.12 393 ILE A N 1
ATOM 3146 C CA . ILE A 1 393 ? -29.172 -20.344 -10.688 1 91.12 393 ILE A CA 1
ATOM 3147 C C . ILE A 1 393 ? -27.984 -20.312 -11.648 1 91.12 393 ILE A C 1
ATOM 3149 O O . ILE A 1 393 ? -27.922 -21.109 -12.594 1 91.12 393 ILE A O 1
ATOM 3153 N N . VAL A 1 394 ? -27.047 -19.484 -11.344 1 89.56 394 VAL A N 1
ATOM 3154 C CA . VAL A 1 394 ? -25.922 -19.25 -12.258 1 89.56 394 VAL A CA 1
ATOM 3155 C C . VAL A 1 394 ? -24.953 -20.422 -12.172 1 89.56 394 VAL A C 1
ATOM 3157 O O . VAL A 1 394 ? -24.516 -20.953 -13.195 1 89.56 394 VAL A O 1
ATOM 3160 N N . TYR A 1 395 ? -24.672 -20.922 -11.008 1 82 395 TYR A N 1
ATOM 3161 C CA . TYR A 1 395 ? -23.578 -21.875 -10.852 1 82 395 TYR A CA 1
ATOM 3162 C C . TYR A 1 395 ? -24.109 -23.312 -10.789 1 82 395 TYR A C 1
ATOM 3164 O O . TYR A 1 395 ? -23.391 -24.25 -11.117 1 82 395 TYR A O 1
ATOM 3172 N N . ASN A 1 396 ? -25.328 -23.484 -10.438 1 80.38 396 ASN A N 1
ATOM 3173 C CA . ASN A 1 396 ? -25.766 -24.844 -10.133 1 80.38 396 ASN A CA 1
ATOM 3174 C C . ASN A 1 396 ? -26.891 -25.281 -11.055 1 80.38 396 ASN A C 1
ATOM 3176 O O . ASN A 1 396 ? -27.5 -26.344 -10.836 1 80.38 396 ASN A O 1
ATOM 3180 N N . SER A 1 397 ? -27.141 -24.562 -12.07 1 85 397 SER A N 1
ATOM 3181 C CA . SER A 1 397 ? -28.156 -25.016 -13.008 1 85 397 SER A CA 1
ATOM 3182 C C . SER A 1 397 ? -27.688 -26.234 -13.789 1 85 397 SER A C 1
ATOM 3184 O O . SER A 1 397 ? -26.609 -26.234 -14.367 1 85 397 SER A O 1
ATOM 3186 N N . PRO A 1 398 ? -28.438 -27.328 -13.867 1 80.19 398 PRO A N 1
ATOM 3187 C CA . PRO A 1 398 ? -28 -28.578 -14.516 1 80.19 398 PRO A CA 1
ATOM 3188 C C . PRO A 1 398 ? -28.094 -28.516 -16.031 1 80.19 398 PRO A C 1
ATOM 3190 O O . PRO A 1 398 ? -27.359 -29.203 -16.734 1 80.19 398 PRO A O 1
ATOM 3193 N N . SER A 1 399 ? -29.141 -27.844 -16.5 1 85.12 399 SER A N 1
ATOM 3194 C CA . SER A 1 399 ? -29.359 -27.766 -17.938 1 85.12 399 SER A CA 1
ATOM 3195 C C . SER A 1 399 ? -29.828 -26.391 -18.344 1 85.12 399 SER A C 1
ATOM 3197 O O . SER A 1 399 ? -30.203 -25.578 -17.5 1 85.12 399 SER A O 1
ATOM 3199 N N . SER A 1 400 ? -29.781 -26.203 -19.688 1 89.81 400 SER A N 1
ATOM 3200 C CA . SER A 1 400 ? -30.219 -24.922 -20.219 1 89.81 400 SER A CA 1
ATOM 3201 C C . SER A 1 400 ? -31.719 -24.703 -19.984 1 89.81 400 SER A C 1
ATOM 3203 O O . SER A 1 400 ? -32.156 -23.578 -19.719 1 89.81 400 SER A O 1
ATOM 3205 N N . GLU A 1 401 ? -32.438 -25.766 -20.016 1 90.69 401 GLU A N 1
ATOM 3206 C CA . GLU A 1 401 ? -33.875 -25.672 -19.812 1 90.69 401 GLU A CA 1
ATOM 3207 C C . GLU A 1 401 ? -34.219 -25.312 -18.359 1 90.69 401 GLU A C 1
ATOM 3209 O O . GLU A 1 401 ? -35.062 -24.453 -18.109 1 90.69 401 GLU A O 1
ATOM 3214 N N . SER A 1 402 ? -33.531 -25.969 -17.547 1 88.81 402 SER A N 1
ATOM 3215 C CA . SER A 1 402 ? -33.75 -25.688 -16.141 1 88.81 402 SER A CA 1
ATOM 3216 C C . SER A 1 402 ? -33.375 -24.234 -15.805 1 88.81 402 SER A C 1
ATOM 3218 O O . SER A 1 402 ? -34 -23.609 -14.969 1 88.81 402 SER A O 1
ATOM 3220 N N . PHE A 1 403 ? -32.344 -23.75 -16.484 1 93.44 403 PHE A N 1
ATOM 3221 C CA . PHE A 1 403 ? -31.906 -22.375 -16.266 1 93.44 403 PHE A CA 1
ATOM 3222 C C . PHE A 1 403 ? -33 -21.406 -16.656 1 93.44 403 PHE A C 1
ATOM 3224 O O . PHE A 1 403 ? -33.281 -20.438 -15.93 1 93.44 403 PHE A O 1
ATOM 3231 N N . GLU A 1 404 ? -33.625 -21.625 -17.797 1 94.81 404 GLU A N 1
ATOM 3232 C CA . GLU A 1 404 ? -34.656 -20.719 -18.297 1 94.81 404 GLU A CA 1
ATOM 3233 C C . GLU A 1 404 ? -35.844 -20.625 -17.328 1 94.81 404 GLU A C 1
ATOM 3235 O O . GLU A 1 404 ? -36.344 -19.531 -17.062 1 94.81 404 GLU A O 1
ATOM 3240 N N . VAL A 1 405 ? -36.156 -21.703 -16.75 1 94.06 405 VAL A N 1
ATOM 3241 C CA . VAL A 1 405 ? -37.281 -21.766 -15.812 1 94.06 405 VAL A CA 1
ATOM 3242 C C . VAL A 1 405 ? -36.906 -21.047 -14.523 1 94.06 405 VAL A C 1
ATOM 3244 O O . VAL A 1 405 ? -37.656 -20.219 -14.023 1 94.06 405 VAL A O 1
ATOM 3247 N N . ASP A 1 406 ? -35.781 -21.391 -14.055 1 94.06 406 ASP A N 1
ATOM 3248 C CA . ASP A 1 406 ? -35.344 -20.812 -12.789 1 94.06 406 ASP A CA 1
ATOM 3249 C C . ASP A 1 406 ? -35.125 -19.312 -12.906 1 94.06 406 ASP A C 1
ATOM 3251 O O . ASP A 1 406 ? -35.406 -18.562 -11.969 1 94.06 406 ASP A O 1
ATOM 3255 N N . TRP A 1 407 ? -34.531 -18.922 -14.07 1 95.81 407 TRP A N 1
ATOM 3256 C CA . TRP A 1 407 ? -34.281 -17.5 -14.289 1 95.81 407 TRP A CA 1
ATOM 3257 C C . TRP A 1 407 ? -35.594 -16.703 -14.352 1 95.81 407 TRP A C 1
ATOM 3259 O O . TRP A 1 407 ? -35.688 -15.617 -13.781 1 95.81 407 TRP A O 1
ATOM 3269 N N . ALA A 1 408 ? -36.594 -17.266 -14.969 1 95.06 408 ALA A N 1
ATOM 3270 C CA . ALA A 1 408 ? -37.906 -16.609 -15.039 1 95.06 408 ALA A CA 1
ATOM 3271 C C . ALA A 1 408 ? -38.531 -16.5 -13.656 1 95.06 408 ALA A C 1
ATOM 3273 O O . ALA A 1 408 ? -39.125 -15.469 -13.328 1 95.06 408 ALA A O 1
ATOM 3274 N N . ALA A 1 409 ? -38.406 -17.484 -12.898 1 94.56 409 ALA A N 1
ATOM 3275 C CA . ALA A 1 409 ? -38.938 -17.484 -11.531 1 94.56 409 ALA A CA 1
ATOM 3276 C C . ALA A 1 409 ? -38.219 -16.422 -10.68 1 94.56 409 ALA A C 1
ATOM 3278 O O . ALA A 1 409 ? -38.844 -15.758 -9.859 1 94.56 409 ALA A O 1
ATOM 3279 N N . PHE A 1 410 ? -36.938 -16.344 -10.93 1 94.81 410 PHE A N 1
ATOM 3280 C CA . PHE A 1 410 ? -36.094 -15.375 -10.227 1 94.81 410 PHE A CA 1
ATOM 3281 C C . PHE A 1 410 ? -36.562 -13.945 -10.523 1 94.81 410 PHE A C 1
ATOM 3283 O O . PHE A 1 410 ? -36.719 -13.148 -9.609 1 94.81 410 PHE A O 1
ATOM 3290 N N . ILE A 1 411 ? -36.781 -13.648 -11.75 1 94.31 411 ILE A N 1
ATOM 3291 C CA . ILE A 1 411 ? -37.188 -12.312 -12.172 1 94.31 411 ILE A CA 1
ATOM 3292 C C . ILE A 1 411 ? -38.562 -11.984 -11.602 1 94.31 411 ILE A C 1
ATOM 3294 O O . ILE A 1 411 ? -38.812 -10.867 -11.156 1 94.31 411 ILE A O 1
ATOM 3298 N N . LYS A 1 412 ? -39.438 -12.93 -11.555 1 93.44 412 LYS A N 1
ATOM 3299 C CA . LYS A 1 412 ? -40.812 -12.75 -11.055 1 93.44 412 LYS A CA 1
ATOM 3300 C C . LYS A 1 412 ? -40.812 -12.594 -9.531 1 93.44 412 LYS A C 1
ATOM 3302 O O . LYS A 1 412 ? -41.5 -11.719 -9 1 93.44 412 LYS A O 1
ATOM 3307 N N . GLU A 1 413 ? -40.094 -13.383 -8.922 1 93.44 413 GLU A N 1
ATOM 3308 C CA . GLU A 1 413 ? -40.094 -13.422 -7.461 1 93.44 413 GLU A CA 1
ATOM 3309 C C . GLU A 1 413 ? -39.625 -12.086 -6.879 1 93.44 413 GLU A C 1
ATOM 3311 O O . GLU A 1 413 ? -40.188 -11.609 -5.891 1 93.44 413 GLU A O 1
ATOM 3316 N N . PHE A 1 414 ? -38.688 -11.523 -7.52 1 91.19 414 PHE A N 1
ATOM 3317 C CA . PHE A 1 414 ? -38.125 -10.312 -6.945 1 91.19 414 PHE A CA 1
ATOM 3318 C C . PHE A 1 414 ? -38.531 -9.086 -7.758 1 91.19 414 PHE A C 1
ATOM 3320 O O . PHE A 1 414 ? -37.969 -8.008 -7.586 1 91.19 414 PHE A O 1
ATOM 3327 N N . ALA A 1 415 ? -39.438 -9.297 -8.664 1 86.19 415 ALA A N 1
ATOM 3328 C CA . ALA A 1 415 ? -39.969 -8.211 -9.477 1 86.19 415 ALA A CA 1
ATOM 3329 C C . ALA A 1 415 ? -38.875 -7.434 -10.172 1 86.19 415 ALA A C 1
ATOM 3331 O O . ALA A 1 415 ? -38.812 -6.207 -10.07 1 86.19 415 ALA A O 1
ATOM 3332 N N . LEU A 1 416 ? -38.031 -8.148 -10.891 1 88.56 416 LEU A N 1
ATOM 3333 C CA . LEU A 1 416 ? -36.875 -7.555 -11.523 1 88.56 416 LEU A CA 1
ATOM 3334 C C . LEU A 1 416 ? -37.094 -7.332 -13.008 1 88.56 416 LEU A C 1
ATOM 3336 O O . LEU A 1 416 ? -36.156 -7.137 -13.773 1 88.56 416 LEU A O 1
ATOM 3340 N N . GLY A 1 417 ? -38.25 -7.375 -13.469 1 86.25 417 GLY A N 1
ATOM 3341 C CA . GLY A 1 417 ? -38.594 -7.297 -14.883 1 86.25 417 GLY A CA 1
ATOM 3342 C C . GLY A 1 417 ? -38.094 -6.027 -15.547 1 86.25 417 GLY A C 1
ATOM 3343 O O . GLY A 1 417 ? -37.75 -6.031 -16.734 1 86.25 417 GLY A O 1
ATOM 3344 N N . GLN A 1 418 ? -37.906 -5.02 -14.797 1 82.06 418 GLN A N 1
ATOM 3345 C CA . GLN A 1 418 ? -37.531 -3.734 -15.383 1 82.06 418 GLN A CA 1
ATOM 3346 C C . GLN A 1 418 ? -36.062 -3.465 -15.227 1 82.06 418 GLN A C 1
ATOM 3348 O O . GLN A 1 418 ? -35.562 -2.41 -15.633 1 82.06 418 GLN A O 1
ATOM 3353 N N . ASN A 1 419 ? -35.375 -4.352 -14.734 1 84.88 419 ASN A N 1
ATOM 3354 C CA . ASN A 1 419 ? -33.938 -4.176 -14.578 1 84.88 419 ASN A CA 1
ATOM 3355 C C . ASN A 1 419 ? -33.188 -4.41 -15.891 1 84.88 419 ASN A C 1
ATOM 3357 O O . ASN A 1 419 ? -33.094 -5.547 -16.359 1 84.88 419 ASN A O 1
ATOM 3361 N N . ARG A 1 420 ? -32.688 -3.377 -16.391 1 85.12 420 ARG A N 1
ATOM 3362 C CA . ARG A 1 420 ? -32.062 -3.43 -17.719 1 85.12 420 ARG A CA 1
ATOM 3363 C C . ARG A 1 420 ? -30.797 -4.27 -17.672 1 85.12 420 ARG A C 1
ATOM 3365 O O . ARG A 1 420 ? -30.469 -4.953 -18.656 1 85.12 420 ARG A O 1
ATOM 3372 N N . TRP A 1 421 ? -30.047 -4.191 -16.609 1 88.75 421 TRP A N 1
ATOM 3373 C CA . TRP A 1 421 ? -28.797 -4.945 -16.5 1 88.75 421 TRP A CA 1
ATOM 3374 C C . TRP A 1 421 ? -29.062 -6.445 -16.547 1 88.75 421 TRP A C 1
ATOM 3376 O O . TRP A 1 421 ? -28.375 -7.176 -17.266 1 88.75 421 TRP A O 1
ATOM 3386 N N . LEU A 1 422 ? -30.078 -6.887 -15.875 1 91.94 422 LEU A N 1
ATOM 3387 C CA . LEU A 1 422 ? -30.422 -8.305 -15.875 1 91.94 422 LEU A CA 1
ATOM 3388 C C . LEU A 1 422 ? -30.984 -8.727 -17.219 1 91.94 422 LEU A C 1
ATOM 3390 O O . LEU A 1 422 ? -30.75 -9.852 -17.672 1 91.94 422 LEU A O 1
ATOM 3394 N N . ALA A 1 423 ? -31.688 -7.891 -17.781 1 92.12 423 ALA A N 1
ATOM 3395 C CA . ALA A 1 423 ? -32.219 -8.172 -19.109 1 92.12 423 ALA A CA 1
ATOM 3396 C C . ALA A 1 423 ? -31.094 -8.352 -20.125 1 92.12 423 ALA A C 1
ATOM 3398 O O . ALA A 1 423 ? -31.141 -9.242 -20.969 1 92.12 423 ALA A O 1
ATOM 3399 N N . ASP A 1 424 ? -30.094 -7.551 -19.969 1 91.19 424 ASP A N 1
ATOM 3400 C CA . ASP A 1 424 ? -28.938 -7.648 -20.844 1 91.19 424 ASP A CA 1
ATOM 3401 C C . ASP A 1 424 ? -28.172 -8.945 -20.609 1 91.19 424 ASP A C 1
ATOM 3403 O O . ASP A 1 424 ? -27.688 -9.586 -21.547 1 91.19 424 ASP A O 1
ATOM 3407 N N . LEU A 1 425 ? -28.047 -9.305 -19.375 1 93 425 LEU A N 1
ATOM 3408 C CA . LEU A 1 425 ? -27.359 -10.539 -19.031 1 93 425 LEU A CA 1
ATOM 3409 C C . LEU A 1 425 ? -28.094 -11.75 -19.594 1 93 425 LEU A C 1
ATOM 3411 O O . LEU A 1 425 ? -27.469 -12.688 -20.094 1 93 425 LEU A O 1
ATOM 3415 N N . TYR A 1 426 ? -29.391 -11.641 -19.469 1 94.69 426 TYR A N 1
ATOM 3416 C CA . TYR A 1 426 ? -30.203 -12.734 -20 1 94.69 426 TYR A CA 1
ATOM 3417 C C . TYR A 1 426 ? -30.094 -12.812 -21.516 1 94.69 426 TYR A C 1
ATOM 3419 O O . TYR A 1 426 ? -29.984 -13.906 -22.078 1 94.69 426 TYR A O 1
ATOM 3427 N N . ALA A 1 427 ? -30.062 -11.719 -22.141 1 93.56 427 ALA A N 1
ATOM 3428 C CA . ALA A 1 427 ? -29.969 -11.68 -23.594 1 93.56 427 ALA A CA 1
ATOM 3429 C C . ALA A 1 427 ? -28.641 -12.266 -24.062 1 93.56 427 ALA A C 1
ATOM 3431 O O . ALA A 1 427 ? -28.578 -12.914 -25.109 1 93.56 427 ALA A O 1
ATOM 3432 N N . ASN A 1 428 ? -27.625 -12.102 -23.312 1 93.12 428 ASN A N 1
ATOM 3433 C CA . ASN A 1 428 ? -26.297 -12.578 -23.672 1 93.12 428 ASN A CA 1
ATOM 3434 C C . ASN A 1 428 ? -25.875 -13.781 -22.828 1 93.12 428 ASN A C 1
ATOM 3436 O O . ASN A 1 428 ? -24.688 -14 -22.609 1 93.12 428 ASN A O 1
ATOM 3440 N N . ARG A 1 429 ? -26.766 -14.547 -22.344 1 93.69 429 ARG A N 1
ATOM 3441 C CA . ARG A 1 429 ? -26.5 -15.625 -21.391 1 93.69 429 ARG A CA 1
ATOM 3442 C C . ARG A 1 429 ? -25.562 -16.656 -22 1 93.69 429 ARG A C 1
ATOM 3444 O O . ARG A 1 429 ? -24.797 -17.297 -21.266 1 93.69 429 ARG A O 1
ATOM 3451 N N . ARG A 1 430 ? -25.469 -16.828 -23.25 1 92.25 430 ARG A N 1
ATOM 3452 C CA . ARG A 1 430 ? -24.641 -17.828 -23.906 1 92.25 430 ARG A CA 1
ATOM 3453 C C . ARG A 1 430 ? -23.172 -17.406 -23.906 1 92.25 430 ARG A C 1
ATOM 3455 O O . ARG A 1 430 ? -22.297 -18.219 -24.188 1 92.25 430 ARG A O 1
ATOM 3462 N N . LYS A 1 431 ? -22.953 -16.219 -23.453 1 91.88 431 LYS A N 1
ATOM 3463 C CA . LYS A 1 431 ? -21.578 -15.711 -23.484 1 91.88 431 LYS A CA 1
ATOM 3464 C C . LYS A 1 431 ? -20.922 -15.828 -22.109 1 91.88 431 LYS A C 1
ATOM 3466 O O . LYS A 1 431 ? -19.703 -15.68 -21.984 1 91.88 431 LYS A O 1
ATOM 3471 N N . TRP A 1 432 ? -21.703 -16.156 -21.125 1 90.62 432 TRP A N 1
ATOM 3472 C CA . TRP A 1 432 ? -21.047 -16.094 -19.828 1 90.62 432 TRP A CA 1
ATOM 3473 C C . TRP A 1 432 ? -21.516 -17.234 -18.922 1 90.62 432 TRP A C 1
ATOM 3475 O O . TRP A 1 432 ? -20.812 -17.609 -17.969 1 90.62 432 TRP A O 1
ATOM 3485 N N . LEU A 1 433 ? -22.625 -17.812 -19.156 1 91.12 433 LEU A N 1
ATOM 3486 C CA . LEU A 1 433 ? -23.156 -18.844 -18.281 1 91.12 433 LEU A CA 1
ATOM 3487 C C . LEU A 1 433 ? -22.359 -20.141 -18.422 1 91.12 433 LEU A C 1
ATOM 3489 O O . LEU A 1 433 ? -22.156 -20.625 -19.547 1 91.12 433 LEU A O 1
ATOM 3493 N N . PRO A 1 434 ? -21.984 -20.766 -17.375 1 87.12 434 PRO A N 1
ATOM 3494 C CA . PRO A 1 434 ? -21.141 -21.969 -17.406 1 87.12 434 PRO A CA 1
ATOM 3495 C C . PRO A 1 434 ? -21.812 -23.141 -18.125 1 87.12 434 PRO A C 1
ATOM 3497 O O . PRO A 1 434 ? -21.125 -23.969 -18.734 1 87.12 434 PRO A O 1
ATOM 3500 N N . ILE A 1 435 ? -23.109 -23.281 -18.109 1 87.81 435 ILE A N 1
ATOM 3501 C CA . ILE A 1 435 ? -23.828 -24.422 -18.688 1 87.81 435 ILE A CA 1
ATOM 3502 C C . ILE A 1 435 ? -23.562 -24.5 -20.188 1 87.81 435 ILE A C 1
ATOM 3504 O O . ILE A 1 435 ? -23.562 -25.594 -20.766 1 87.81 435 ILE A O 1
ATOM 3508 N N . PHE A 1 436 ? -23.188 -23.391 -20.766 1 89.31 436 PHE A N 1
ATOM 3509 C CA . PHE A 1 436 ? -22.984 -23.359 -22.203 1 89.31 436 PHE A CA 1
ATOM 3510 C C . PHE A 1 436 ? -21.531 -23.609 -22.562 1 89.31 436 PHE A C 1
ATOM 3512 O O . PHE A 1 436 ? -21.188 -23.75 -23.734 1 89.31 436 PHE A O 1
ATOM 3519 N N . PHE A 1 437 ? -20.672 -23.719 -21.594 1 88.19 437 PHE A N 1
ATOM 3520 C CA . PHE A 1 437 ? -19.234 -23.859 -21.859 1 88.19 437 PHE A CA 1
ATOM 3521 C C . PHE A 1 437 ? -18.672 -25.078 -21.141 1 88.19 437 PHE A C 1
ATOM 3523 O O . PHE A 1 437 ? -17.469 -25.266 -21.078 1 88.19 437 PHE A O 1
ATOM 3530 N N . LYS A 1 438 ? -19.391 -25.922 -20.641 1 85.5 438 LYS A N 1
ATOM 3531 C CA . LYS A 1 438 ? -18.938 -27.031 -19.828 1 85.5 438 LYS A CA 1
ATOM 3532 C C . LYS A 1 438 ? -18.266 -28.109 -20.672 1 85.5 438 LYS A C 1
ATOM 3534 O O . LYS A 1 438 ? -17.5 -28.922 -20.172 1 85.5 438 LYS A O 1
ATOM 3539 N N . THR A 1 439 ? -18.469 -28.062 -21.938 1 87.56 439 THR A N 1
ATOM 3540 C CA . THR A 1 439 ? -17.938 -29.109 -22.812 1 87.56 439 THR A CA 1
ATOM 3541 C C . THR A 1 439 ? -16.562 -28.719 -23.328 1 87.56 439 THR A C 1
ATOM 3543 O O . THR A 1 439 ? -15.852 -29.562 -23.906 1 87.56 439 THR A O 1
ATOM 3546 N N . GLU A 1 440 ? -16.219 -27.531 -23.141 1 90.44 440 GLU A N 1
ATOM 3547 C CA . GLU A 1 440 ? -14.914 -27.062 -23.594 1 90.44 440 GLU A CA 1
ATOM 3548 C C . GLU A 1 440 ? -13.938 -26.953 -22.422 1 90.44 440 GLU A C 1
ATOM 3550 O O . GLU A 1 440 ? -14.344 -26.891 -21.266 1 90.44 440 GLU A O 1
ATOM 3555 N N . PHE A 1 441 ? -12.68 -26.953 -22.781 1 92.31 441 PHE A N 1
ATOM 3556 C CA . PHE A 1 441 ? -11.641 -26.922 -21.75 1 92.31 441 PHE A CA 1
ATOM 3557 C C . PHE A 1 441 ? -11.328 -25.484 -21.359 1 92.31 441 PHE A C 1
ATOM 3559 O O . PHE A 1 441 ? -11.031 -24.641 -22.219 1 92.31 441 PHE A O 1
ATOM 3566 N N . TRP A 1 442 ? -11.352 -25.203 -20.062 1 91.31 442 TRP A N 1
ATOM 3567 C CA . TRP A 1 442 ? -11.109 -23.844 -19.609 1 91.31 442 TRP A CA 1
ATOM 3568 C C . TRP A 1 442 ? -10.086 -23.828 -18.484 1 91.31 442 TRP A C 1
ATOM 3570 O O . TRP A 1 442 ? -9.922 -22.812 -17.797 1 91.31 442 TRP A O 1
ATOM 3580 N N . ALA A 1 443 ? -9.352 -24.891 -18.25 1 89.12 443 ALA A N 1
ATOM 3581 C CA . ALA A 1 443 ? -8.273 -25 -17.266 1 89.12 443 ALA A CA 1
ATOM 3582 C C . ALA A 1 443 ? -8.734 -24.5 -15.891 1 89.12 443 ALA A C 1
ATOM 3584 O O . ALA A 1 443 ? -7.957 -23.875 -15.156 1 89.12 443 ALA A O 1
ATOM 3585 N N . GLY A 1 444 ? -9.984 -24.594 -15.578 1 79.88 444 GLY A N 1
ATOM 3586 C CA . GLY A 1 444 ? -10.484 -24.203 -14.273 1 79.88 444 GLY A CA 1
ATOM 3587 C C . GLY A 1 444 ? -10.578 -22.688 -14.102 1 79.88 444 GLY A C 1
ATOM 3588 O O . GLY A 1 444 ? -10.828 -22.203 -12.992 1 79.88 444 GLY A O 1
ATOM 3589 N N . MET A 1 445 ? -10.227 -21.906 -15.086 1 75.38 445 MET A N 1
ATOM 3590 C CA . MET A 1 445 ? -10.258 -20.453 -15 1 75.38 445 MET A CA 1
ATOM 3591 C C . MET A 1 445 ? -11.672 -19.953 -14.75 1 75.38 445 MET A C 1
ATOM 3593 O O . MET A 1 445 ? -12.586 -20.25 -15.516 1 75.38 445 MET A O 1
ATOM 3597 N N . ARG A 1 446 ? -12.414 -20.766 -14.039 1 54.81 446 ARG A N 1
ATOM 3598 C CA . ARG A 1 446 ? -13.75 -20.25 -13.797 1 54.81 446 ARG A CA 1
ATOM 3599 C C . ARG A 1 446 ? -13.688 -18.906 -13.055 1 54.81 446 ARG A C 1
ATOM 3601 O O . ARG A 1 446 ? -14.391 -17.969 -13.414 1 54.81 446 ARG A O 1
ATOM 3608 N N . SER A 1 447 ? -13.586 -19.219 -11.719 1 41.94 447 SER A N 1
ATOM 3609 C CA . SER A 1 447 ? -14.18 -18.672 -10.5 1 41.94 447 SER A CA 1
ATOM 3610 C C . SER A 1 447 ? -13.469 -17.391 -10.062 1 41.94 447 SER A C 1
ATOM 3612 O O . SER A 1 447 ? -12.367 -17.094 -10.539 1 41.94 447 SER A O 1
ATOM 3614 N N . THR A 1 448 ? -13.922 -16.812 -8.922 1 37.94 448 THR A N 1
ATOM 3615 C CA . THR A 1 448 ? -13.797 -15.672 -8.031 1 37.94 448 THR A CA 1
ATOM 3616 C C . THR A 1 448 ? -12.328 -15.375 -7.746 1 37.94 448 THR A C 1
ATOM 3618 O O . THR A 1 448 ? -11.914 -14.211 -7.719 1 37.94 448 THR A O 1
ATOM 3621 N N . GLN A 1 449 ? -11.703 -16.453 -7.371 1 39.75 449 GLN A N 1
ATOM 3622 C CA . GLN A 1 449 ? -10.469 -16.297 -6.605 1 39.75 449 GLN A CA 1
ATOM 3623 C C . GLN A 1 449 ? -9.289 -15.969 -7.52 1 39.75 449 GLN A C 1
ATOM 3625 O O . GLN A 1 449 ? -8.398 -15.203 -7.145 1 39.75 449 GLN A O 1
ATOM 3630 N N . ARG A 1 450 ? -9.352 -16.578 -8.711 1 41.44 450 ARG A N 1
ATOM 3631 C CA . ARG A 1 450 ? -8.164 -16.375 -9.531 1 41.44 450 ARG A CA 1
ATOM 3632 C C . ARG A 1 450 ? -8.133 -14.969 -10.109 1 41.44 450 ARG A C 1
ATOM 3634 O O . ARG A 1 450 ? -7.062 -14.375 -10.258 1 41.44 450 ARG A O 1
ATOM 3641 N N . SER A 1 451 ? -9.398 -14.625 -10.492 1 43.16 451 SER A N 1
ATOM 3642 C CA . SER A 1 451 ? -9.469 -13.289 -11.07 1 43.16 451 SER A CA 1
ATOM 3643 C C . SER A 1 451 ? -9.062 -12.219 -10.055 1 43.16 451 SER A C 1
ATOM 3645 O O . SER A 1 451 ? -8.469 -11.203 -10.422 1 43.16 451 SER A O 1
ATOM 3647 N N . GLU A 1 452 ? -9.445 -12.57 -8.82 1 45 452 GLU A N 1
ATOM 3648 C CA . GLU A 1 452 ? -8.984 -11.641 -7.797 1 45 452 GLU A CA 1
ATOM 3649 C C . GLU A 1 452 ? -7.457 -11.594 -7.738 1 45 452 GLU A C 1
ATOM 3651 O O . GLU A 1 452 ? -6.875 -10.523 -7.523 1 45 452 GLU A O 1
ATOM 3656 N N . GLN A 1 453 ? -6.977 -12.867 -7.891 1 43.66 453 GLN A N 1
ATOM 3657 C CA . GLN A 1 453 ? -5.52 -12.93 -7.922 1 43.66 453 GLN A CA 1
ATOM 3658 C C . GLN A 1 453 ? -4.965 -12.18 -9.133 1 43.66 453 GLN A C 1
ATOM 3660 O O . GLN A 1 453 ? -3.908 -11.547 -9.047 1 43.66 453 GLN A O 1
ATOM 3665 N N . HIS A 1 454 ? -5.77 -12.398 -10.211 1 44.91 454 HIS A N 1
ATOM 3666 C CA . HIS A 1 454 ? -5.395 -11.695 -11.43 1 44.91 454 HIS A CA 1
ATOM 3667 C C . HIS A 1 454 ? -5.414 -10.18 -11.227 1 44.91 454 HIS A C 1
ATOM 3669 O O . HIS A 1 454 ? -4.504 -9.477 -11.664 1 44.91 454 HIS A O 1
ATOM 3675 N N . ALA A 1 455 ? -6.598 -9.93 -10.648 1 43.75 455 ALA A N 1
ATOM 3676 C CA . ALA A 1 455 ? -6.715 -8.5 -10.367 1 43.75 455 ALA A CA 1
ATOM 3677 C C . ALA A 1 455 ? -5.559 -8.016 -9.5 1 43.75 455 ALA A C 1
ATOM 3679 O O . ALA A 1 455 ? -5.078 -6.895 -9.664 1 43.75 455 ALA A O 1
ATOM 3680 N N . ARG A 1 456 ? -5.137 -9.016 -8.711 1 45.91 456 ARG A N 1
ATOM 3681 C CA . ARG A 1 456 ? -4.02 -8.695 -7.828 1 45.91 456 ARG A CA 1
ATOM 3682 C C . ARG A 1 456 ? -2.723 -8.555 -8.617 1 45.91 456 ARG A C 1
ATOM 3684 O O . ARG A 1 456 ? -1.879 -7.715 -8.289 1 45.91 456 ARG A O 1
ATOM 3691 N N . ILE A 1 457 ? -2.576 -9.625 -9.508 1 41.22 457 ILE A N 1
ATOM 3692 C CA . ILE A 1 457 ? -1.36 -9.539 -10.312 1 41.22 457 ILE A CA 1
ATOM 3693 C C . ILE A 1 457 ? -1.275 -8.172 -10.977 1 41.22 457 ILE A C 1
ATOM 3695 O O . ILE A 1 457 ? -0.204 -7.562 -11.023 1 41.22 457 ILE A O 1
ATOM 3699 N N . LEU A 1 458 ? -2.467 -7.824 -11.516 1 43.25 458 LEU A N 1
ATOM 3700 C CA . LEU A 1 458 ? -2.504 -6.59 -12.289 1 43.25 458 LEU A CA 1
ATOM 3701 C C . LEU A 1 458 ? -2.447 -5.371 -11.383 1 43.25 458 LEU A C 1
ATOM 3703 O O . LEU A 1 458 ? -1.943 -4.316 -11.773 1 43.25 458 LEU A O 1
ATOM 3707 N N . TRP A 1 459 ? -3.123 -5.59 -10.219 1 42.91 459 TRP A N 1
ATOM 3708 C CA . TRP A 1 459 ? -3.057 -4.465 -9.289 1 42.91 459 TRP A CA 1
ATOM 3709 C C . TRP A 1 459 ? -1.611 -4.051 -9.039 1 42.91 459 TRP A C 1
ATOM 3711 O O . TRP A 1 459 ? -1.345 -2.914 -8.641 1 42.91 459 TRP A O 1
ATOM 3721 N N . TRP A 1 460 ? -0.84 -4.984 -9.312 1 41.66 460 TRP A N 1
ATOM 3722 C CA . TRP A 1 460 ? 0.57 -4.719 -9.047 1 41.66 460 TRP A CA 1
ATOM 3723 C C . TRP A 1 460 ? 1.155 -3.783 -10.102 1 41.66 460 TRP A C 1
ATOM 3725 O O . TRP A 1 460 ? 2.262 -3.266 -9.938 1 41.66 460 TRP A O 1
ATOM 3735 N N . ILE A 1 461 ? 0.522 -3.855 -11.305 1 40.88 461 ILE A N 1
ATOM 3736 C CA . ILE A 1 461 ? 1.171 -3.01 -12.297 1 40.88 461 ILE A CA 1
ATOM 3737 C C . ILE A 1 461 ? 0.659 -1.576 -12.172 1 40.88 461 ILE A C 1
ATOM 3739 O O . ILE A 1 461 ? -0.456 -1.268 -12.602 1 40.88 461 ILE A O 1
ATOM 3743 N N . PRO A 1 462 ? 0.921 -0.902 -11.148 1 38.88 462 PRO A N 1
ATOM 3744 C CA . PRO A 1 462 ? 0.5 0.493 -10.992 1 38.88 462 PRO A CA 1
ATOM 3745 C C . PRO A 1 462 ? 0.515 1.259 -12.312 1 38.88 462 PRO A C 1
ATOM 3747 O O . PRO A 1 462 ? 1.106 0.798 -13.297 1 38.88 462 PRO A O 1
ATOM 3750 N N . ALA A 1 463 ? 0.051 2.479 -12.32 1 39.16 463 ALA A N 1
ATOM 3751 C CA . ALA A 1 463 ? 0.022 3.521 -13.344 1 39.16 463 ALA A CA 1
ATOM 3752 C C . ALA A 1 463 ? 1.305 3.514 -14.164 1 39.16 463 ALA A C 1
ATOM 3754 O O . ALA A 1 463 ? 2.398 3.338 -13.625 1 39.16 463 ALA A O 1
ATOM 3755 N N . LEU A 1 464 ? 1.171 3.164 -15.508 1 42.66 464 LEU A N 1
ATOM 3756 C CA . LEU A 1 464 ? 2.16 3.139 -16.578 1 42.66 464 LEU A CA 1
ATOM 3757 C C . LEU A 1 464 ? 3.168 4.273 -16.406 1 42.66 464 LEU A C 1
ATOM 3759 O O . LEU A 1 464 ? 3.004 5.344 -17 1 42.66 464 LEU A O 1
ATOM 3763 N N . GLN A 1 465 ? 3.467 4.699 -15.328 1 43.22 465 GLN A N 1
ATOM 3764 C CA . GLN A 1 465 ? 4.645 5.559 -15.344 1 43.22 465 GLN A CA 1
ATOM 3765 C C . GLN A 1 465 ? 5.816 4.867 -16.031 1 43.22 465 GLN A C 1
ATOM 3767 O O . GLN A 1 465 ? 5.801 3.65 -16.234 1 43.22 465 GLN A O 1
ATOM 3772 N N . GLU A 1 466 ? 6.703 5.582 -16.734 1 46.66 466 GLU A N 1
ATOM 3773 C CA . GLU A 1 466 ? 7.934 5.109 -17.359 1 46.66 466 GLU A CA 1
ATOM 3774 C C . GLU A 1 466 ? 8.328 3.736 -16.812 1 46.66 466 GLU A C 1
ATOM 3776 O O . GLU A 1 466 ? 8.852 2.902 -17.562 1 46.66 466 GLU A O 1
ATOM 3781 N N . TRP A 1 467 ? 7.898 3.486 -15.578 1 52.97 467 TRP A N 1
ATOM 3782 C CA . TRP A 1 467 ? 8.609 2.498 -14.773 1 52.97 467 TRP A CA 1
ATOM 3783 C C . TRP A 1 467 ? 7.77 1.234 -14.602 1 52.97 467 TRP A C 1
ATOM 3785 O O . TRP A 1 467 ? 8.055 0.408 -13.734 1 52.97 467 TRP A O 1
ATOM 3795 N N . PHE A 1 468 ? 6.934 1.137 -15.711 1 61.28 468 PHE A N 1
ATOM 3796 C CA . PHE A 1 468 ? 6.133 -0.081 -15.641 1 61.28 468 PHE A CA 1
ATOM 3797 C C . PHE A 1 468 ? 6.98 -1.306 -15.961 1 61.28 468 PHE A C 1
ATOM 3799 O O . PHE A 1 468 ? 6.723 -2.398 -15.453 1 61.28 468 PHE A O 1
ATOM 3806 N N . VAL A 1 469 ? 8.07 -0.914 -16.672 1 65.19 469 VAL A N 1
ATOM 3807 C CA . VAL A 1 469 ? 8.859 -2.037 -17.172 1 65.19 469 VAL A CA 1
ATOM 3808 C C . VAL A 1 469 ? 9.555 -2.742 -16.016 1 65.19 469 VAL A C 1
ATOM 3810 O O . VAL A 1 469 ? 9.68 -3.969 -16.016 1 65.19 469 VAL A O 1
ATOM 3813 N N . HIS A 1 470 ? 9.875 -1.916 -15.023 1 68.12 470 HIS A N 1
ATOM 3814 C CA . HIS A 1 470 ? 10.531 -2.545 -13.883 1 68.12 470 HIS A CA 1
ATOM 3815 C C . HIS A 1 470 ? 9.547 -3.352 -13.047 1 68.12 470 HIS A C 1
ATOM 3817 O O . HIS A 1 470 ? 9.891 -4.406 -12.516 1 68.12 470 HIS A O 1
ATOM 3823 N N . LYS A 1 471 ? 8.43 -2.846 -13.086 1 74.38 471 LYS A N 1
ATOM 3824 C CA . LYS A 1 471 ? 7.395 -3.572 -12.359 1 74.38 471 LYS A CA 1
ATOM 3825 C C . LYS A 1 471 ? 7.02 -4.863 -13.086 1 74.38 471 LYS A C 1
ATOM 3827 O O . LYS A 1 471 ? 6.719 -5.875 -12.445 1 74.38 471 LYS A O 1
ATOM 3832 N N . TYR A 1 472 ? 7.27 -4.77 -14.414 1 79.31 472 TYR A N 1
ATOM 3833 C CA . TYR A 1 472 ? 7.035 -5.957 -15.234 1 79.31 472 TYR A CA 1
ATOM 3834 C C . TYR A 1 472 ? 8.047 -7.047 -14.914 1 79.31 472 TYR A C 1
ATOM 3836 O O . TYR A 1 472 ? 7.684 -8.211 -14.734 1 79.31 472 TYR A O 1
ATOM 3844 N N . ASP A 1 473 ? 9.242 -6.641 -14.742 1 80.81 473 ASP A N 1
ATOM 3845 C CA . ASP A 1 473 ? 10.305 -7.594 -14.438 1 80.81 473 ASP A CA 1
ATOM 3846 C C . ASP A 1 473 ? 10.102 -8.219 -13.055 1 80.81 473 ASP A C 1
ATOM 3848 O O . ASP A 1 473 ? 10.391 -9.398 -12.859 1 80.81 473 ASP A O 1
ATOM 3852 N N . ASN A 1 474 ? 9.672 -7.414 -12.188 1 81.19 474 ASN A N 1
ATOM 3853 C CA . ASN A 1 474 ? 9.422 -7.914 -10.844 1 81.19 474 ASN A CA 1
ATOM 3854 C C . ASN A 1 474 ? 8.305 -8.945 -10.82 1 81.19 474 ASN A C 1
ATOM 3856 O O . ASN A 1 474 ? 8.398 -9.953 -10.125 1 81.19 474 ASN A O 1
ATOM 3860 N N . VAL A 1 475 ? 7.32 -8.727 -11.633 1 81.56 475 VAL A N 1
ATOM 3861 C CA . VAL A 1 475 ? 6.191 -9.648 -11.688 1 81.56 475 VAL A CA 1
ATOM 3862 C C . VAL A 1 475 ? 6.629 -10.969 -12.32 1 81.56 475 VAL A C 1
ATOM 3864 O O . VAL A 1 475 ? 6.34 -12.047 -11.797 1 81.56 475 VAL A O 1
ATOM 3867 N N . LEU A 1 476 ? 7.328 -10.789 -13.414 1 85.25 476 LEU A N 1
ATOM 3868 C CA . LEU A 1 476 ? 7.797 -11.984 -14.102 1 85.25 476 LEU A CA 1
ATOM 3869 C C . LEU A 1 476 ? 8.75 -12.781 -13.219 1 85.25 476 LEU A C 1
ATOM 3871 O O . LEU A 1 476 ? 8.648 -14.008 -13.141 1 85.25 476 LEU A O 1
ATOM 3875 N N . GLY A 1 477 ? 9.602 -12.047 -12.57 1 85.5 477 GLY A N 1
ATOM 3876 C CA . GLY A 1 477 ? 10.57 -12.711 -11.703 1 85.5 477 GLY A CA 1
ATOM 3877 C C . GLY A 1 477 ? 9.922 -13.406 -10.523 1 85.5 477 GLY A C 1
ATOM 3878 O O . GLY A 1 477 ? 10.328 -14.516 -10.156 1 85.5 477 GLY A O 1
ATOM 3879 N N . THR A 1 478 ? 8.961 -12.828 -9.969 1 86.12 478 THR A N 1
ATOM 3880 C CA . THR A 1 478 ? 8.281 -13.406 -8.82 1 86.12 478 THR A CA 1
ATOM 3881 C C . THR A 1 478 ? 7.473 -14.641 -9.234 1 86.12 478 THR A C 1
ATOM 3883 O O . THR A 1 478 ? 7.434 -15.633 -8.508 1 86.12 478 THR A O 1
ATOM 3886 N N . LYS A 1 479 ? 6.828 -14.555 -10.359 1 87.62 479 LYS A N 1
ATOM 3887 C CA . LYS A 1 479 ? 6.051 -15.688 -10.844 1 87.62 479 LYS A CA 1
ATOM 3888 C C . LYS A 1 479 ? 6.961 -16.875 -11.164 1 87.62 479 LYS A C 1
ATOM 3890 O O . LYS A 1 479 ? 6.609 -18.031 -10.875 1 87.62 479 LYS A O 1
ATOM 3895 N N . GLU A 1 480 ? 8.031 -16.531 -11.766 1 89.56 480 GLU A N 1
ATOM 3896 C CA . GLU A 1 480 ? 9.008 -17.578 -12.062 1 89.56 480 GLU A CA 1
ATOM 3897 C C . GLU A 1 480 ? 9.516 -18.234 -10.781 1 89.56 480 GLU A C 1
ATOM 3899 O O . GLU A 1 480 ? 9.578 -19.453 -10.695 1 89.56 480 GLU A O 1
ATOM 3904 N N . GLN A 1 481 ? 9.828 -17.375 -9.828 1 89.56 481 GLN A N 1
ATOM 3905 C CA . GLN A 1 481 ? 10.367 -17.891 -8.57 1 89.56 481 GLN A CA 1
ATOM 3906 C C . GLN A 1 481 ? 9.336 -18.766 -7.852 1 89.56 481 GLN A C 1
ATOM 3908 O O . GLN A 1 481 ? 9.68 -19.797 -7.285 1 89.56 481 GLN A O 1
ATOM 3913 N N . LYS A 1 482 ? 8.141 -18.422 -7.891 1 89.44 482 LYS A N 1
ATOM 3914 C CA . LYS A 1 482 ? 7.086 -19.188 -7.238 1 89.44 482 LYS A CA 1
ATOM 3915 C C . LYS A 1 482 ? 6.883 -20.531 -7.926 1 89.44 482 LYS A C 1
ATOM 3917 O O . LYS A 1 482 ? 6.641 -21.547 -7.262 1 89.44 482 LYS A O 1
ATOM 3922 N N . GLU A 1 483 ? 6.934 -20.516 -9.211 1 91.44 483 GLU A N 1
ATOM 3923 C CA . GLU A 1 483 ? 6.809 -21.75 -9.969 1 91.44 483 GLU A CA 1
ATOM 3924 C C . GLU A 1 483 ? 7.949 -22.719 -9.633 1 91.44 483 GLU A C 1
ATOM 3926 O O . GLU A 1 483 ? 7.727 -23.906 -9.453 1 91.44 483 GLU A O 1
ATOM 3931 N N . LEU A 1 484 ? 9.141 -22.156 -9.539 1 90 484 LEU A N 1
ATOM 3932 C CA . LEU A 1 484 ? 10.305 -22.969 -9.211 1 90 484 LEU A CA 1
ATOM 3933 C C . LEU A 1 484 ? 10.18 -23.547 -7.801 1 90 484 LEU A C 1
ATOM 3935 O O . LEU A 1 484 ? 10.547 -24.703 -7.566 1 90 484 LEU A O 1
ATOM 3939 N N . GLU A 1 485 ? 9.695 -22.781 -6.941 1 90.69 485 GLU A N 1
ATOM 3940 C CA . GLU A 1 485 ? 9.492 -23.25 -5.574 1 90.69 485 GLU A CA 1
ATOM 3941 C C . GLU A 1 485 ? 8.445 -24.359 -5.512 1 90.69 485 GLU A C 1
ATOM 3943 O O . GLU A 1 485 ? 8.594 -25.312 -4.758 1 90.69 485 GLU A O 1
ATOM 3948 N N . ASP A 1 486 ? 7.406 -24.219 -6.281 1 91.88 486 ASP A N 1
ATOM 3949 C CA . ASP A 1 486 ? 6.379 -25.266 -6.328 1 91.88 486 ASP A CA 1
ATOM 3950 C C . ASP A 1 486 ? 6.938 -26.562 -6.91 1 91.88 486 ASP A C 1
ATOM 3952 O O . ASP A 1 486 ? 6.621 -27.641 -6.426 1 91.88 486 ASP A O 1
ATOM 3956 N N . ASP A 1 487 ? 7.742 -26.406 -7.926 1 91.19 487 ASP A N 1
ATOM 3957 C CA . ASP A 1 487 ? 8.383 -27.578 -8.516 1 91.19 487 ASP A CA 1
ATOM 3958 C C . ASP A 1 487 ? 9.305 -28.266 -7.512 1 91.19 487 ASP A C 1
ATOM 3960 O O . ASP A 1 487 ? 9.336 -29.5 -7.438 1 91.19 487 ASP A O 1
ATOM 3964 N N . ALA A 1 488 ? 10.023 -27.438 -6.793 1 89.62 488 ALA A N 1
ATOM 3965 C CA . ALA A 1 488 ? 10.922 -27.984 -5.785 1 89.62 488 ALA A CA 1
ATOM 3966 C C . ALA A 1 488 ? 10.148 -28.688 -4.68 1 89.62 488 ALA A C 1
ATOM 3968 O O . ALA A 1 488 ? 10.57 -29.75 -4.199 1 89.62 488 ALA A O 1
ATOM 3969 N N . ALA A 1 489 ? 9.078 -28.172 -4.305 1 88.56 489 ALA A N 1
ATOM 3970 C CA . ALA A 1 489 ? 8.25 -28.781 -3.27 1 88.56 489 ALA A CA 1
ATOM 3971 C C . ALA A 1 489 ? 7.695 -30.125 -3.734 1 88.56 489 ALA A C 1
ATOM 3973 O O . ALA A 1 489 ? 7.586 -31.062 -2.943 1 88.56 489 ALA A O 1
ATOM 3974 N N . ASP A 1 490 ? 7.312 -30.188 -5.008 1 89 490 ASP A N 1
ATOM 3975 C CA . ASP A 1 490 ? 6.789 -31.422 -5.578 1 89 490 ASP A CA 1
ATOM 3976 C C . ASP A 1 490 ? 7.871 -32.5 -5.641 1 89 490 ASP A C 1
ATOM 3978 O O . ASP A 1 490 ? 7.578 -33.688 -5.512 1 89 490 ASP A O 1
ATOM 3982 N N . SER A 1 491 ? 9.07 -32.062 -5.859 1 84.75 491 SER A N 1
ATOM 3983 C CA . SER A 1 491 ? 10.188 -33 -5.934 1 84.75 491 SER A CA 1
ATOM 3984 C C . SER A 1 491 ? 10.586 -33.469 -4.543 1 84.75 491 SER A C 1
ATOM 3986 O O . SER A 1 491 ? 11.109 -34.594 -4.398 1 84.75 491 SER A O 1
ATOM 3988 N N . LYS A 1 492 ? 10.359 -32.75 -3.541 1 84.69 492 LYS A N 1
ATOM 3989 C CA . LYS A 1 492 ? 10.781 -33.062 -2.18 1 84.69 492 LYS A CA 1
ATOM 3990 C C . LYS A 1 492 ? 9.82 -34.031 -1.513 1 84.69 492 LYS A C 1
ATOM 3992 O O . LYS A 1 492 ? 10.242 -34.875 -0.729 1 84.69 492 LYS A O 1
ATOM 3997 N N . GLY A 1 493 ? 8.523 -33.781 -1.821 1 83.25 493 GLY A N 1
ATOM 3998 C CA . GLY A 1 493 ? 7.559 -34.625 -1.161 1 83.25 493 GLY A CA 1
ATOM 3999 C C . GLY A 1 493 ? 6.223 -34.688 -1.874 1 83.25 493 GLY A C 1
ATOM 4000 O O . GLY A 1 493 ? 5.984 -33.938 -2.814 1 83.25 493 GLY A O 1
ATOM 4001 N N . ALA A 1 494 ? 5.43 -35.75 -1.378 1 84.5 494 ALA A N 1
ATOM 4002 C CA . ALA A 1 494 ? 4.117 -35.938 -1.989 1 84.5 494 ALA A CA 1
ATOM 4003 C C . ALA A 1 494 ? 3.012 -35.906 -0.937 1 84.5 494 ALA A C 1
ATOM 4005 O O . ALA A 1 494 ? 3.244 -36.25 0.227 1 84.5 494 ALA A O 1
ATOM 4006 N N . ILE A 1 495 ? 1.83 -35.406 -1.396 1 86.62 495 ILE A N 1
ATOM 4007 C CA . ILE A 1 495 ? 0.645 -35.469 -0.548 1 86.62 495 ILE A CA 1
ATOM 4008 C C . ILE A 1 495 ? 0.15 -36.906 -0.419 1 86.62 495 ILE A C 1
ATOM 4010 O O . ILE A 1 495 ? 0.068 -37.625 -1.413 1 86.62 495 ILE A O 1
ATOM 4014 N N . PRO A 1 496 ? -0.154 -37.281 0.771 1 83.31 496 PRO A N 1
ATOM 4015 C CA . PRO A 1 496 ? -0.569 -38.688 0.957 1 83.31 496 PRO A CA 1
ATOM 4016 C C . PRO A 1 496 ? -1.953 -38.969 0.377 1 83.31 496 PRO A C 1
ATOM 4018 O O . PRO A 1 496 ? -2.797 -38.062 0.312 1 83.31 496 PRO A O 1
ATOM 4021 N N . CYS A 1 497 ? -2.092 -40.188 -0.028 1 82.88 497 CYS A N 1
ATOM 4022 C CA . CYS A 1 497 ? -3.387 -40.656 -0.521 1 82.88 497 CYS A CA 1
ATOM 4023 C C . CYS A 1 497 ? -4.363 -40.875 0.628 1 82.88 497 CYS A C 1
ATOM 4025 O O . CYS A 1 497 ? -3.957 -41.219 1.737 1 82.88 497 CYS A O 1
ATOM 4027 N N . ILE A 1 498 ? -5.547 -40.531 0.438 1 76.94 498 ILE A N 1
ATOM 4028 C CA . ILE A 1 498 ? -6.582 -40.719 1.446 1 76.94 498 ILE A CA 1
ATOM 4029 C C . ILE A 1 498 ? -7.129 -42.156 1.349 1 76.94 498 ILE A C 1
ATOM 4031 O O . ILE A 1 498 ? -7.316 -42.812 2.367 1 76.94 498 ILE A O 1
ATOM 4035 N N . GLY A 1 499 ? -7.406 -42.625 0.147 1 71.06 499 GLY A N 1
ATOM 4036 C CA . GLY A 1 499 ? -7.945 -43.969 -0.027 1 71.06 499 GLY A CA 1
ATOM 4037 C C . GLY A 1 499 ? -6.934 -44.938 -0.584 1 71.06 499 GLY A C 1
ATOM 4038 O O . GLY A 1 499 ? -5.789 -44.562 -0.855 1 71.06 499 GLY A O 1
ATOM 4039 N N . SER A 1 500 ? -7.141 -46.25 -0.437 1 62.66 500 SER A N 1
ATOM 4040 C CA . SER A 1 500 ? -6.246 -47.344 -0.833 1 62.66 500 SER A CA 1
ATOM 4041 C C . SER A 1 500 ? -6.426 -47.688 -2.305 1 62.66 500 SER A C 1
ATOM 4043 O O . SER A 1 500 ? -5.934 -48.719 -2.764 1 62.66 500 SER A O 1
ATOM 4045 N N . THR A 1 501 ? -6.961 -46.75 -3.047 1 71.81 501 THR A N 1
ATOM 4046 C CA . THR A 1 501 ? -7.23 -47.156 -4.414 1 71.81 501 THR A CA 1
ATOM 4047 C C . THR A 1 501 ? -6.035 -46.875 -5.316 1 71.81 501 THR A C 1
ATOM 4049 O O . THR A 1 501 ? -5.234 -46 -5.035 1 71.81 501 THR A O 1
ATOM 4052 N N . GLY A 1 502 ? -5.75 -47.719 -6.262 1 82.75 502 GLY A N 1
ATOM 4053 C CA . GLY A 1 502 ? -4.715 -47.562 -7.27 1 82.75 502 GLY A CA 1
ATOM 4054 C C . GLY A 1 502 ? -4.852 -46.281 -8.086 1 82.75 502 GLY A C 1
ATOM 4055 O O . GLY A 1 502 ? -3.855 -45.75 -8.547 1 82.75 502 GLY A O 1
ATOM 4056 N N . ILE A 1 503 ? -6.039 -45.812 -8.078 1 86.56 503 ILE A N 1
ATOM 4057 C CA . ILE A 1 503 ? -6.32 -44.594 -8.867 1 86.56 503 ILE A CA 1
ATOM 4058 C C . ILE A 1 503 ? -5.664 -43.406 -8.211 1 86.56 503 ILE A C 1
ATOM 4060 O O . ILE A 1 503 ? -4.996 -42.594 -8.883 1 86.56 503 ILE A O 1
ATOM 4064 N N . GLU A 1 504 ? -5.848 -43.219 -6.973 1 86.75 504 GLU A N 1
ATOM 4065 C CA . GLU A 1 504 ? -5.273 -42.094 -6.258 1 86.75 504 GLU A CA 1
ATOM 4066 C C . GLU A 1 504 ? -3.748 -42.094 -6.332 1 86.75 504 GLU A C 1
ATOM 4068 O O . GLU A 1 504 ? -3.117 -41.062 -6.477 1 86.75 504 GLU A O 1
ATOM 4073 N N . ARG A 1 505 ? -3.229 -43.188 -6.281 1 87.31 505 ARG A N 1
ATOM 4074 C CA . ARG A 1 505 ? -1.776 -43.344 -6.34 1 87.31 505 ARG A CA 1
ATOM 4075 C C . ARG A 1 505 ? -1.242 -42.938 -7.711 1 87.31 505 ARG A C 1
ATOM 4077 O O . ARG A 1 505 ? -0.172 -42.312 -7.812 1 87.31 505 ARG A O 1
ATOM 4084 N N . GLN A 1 506 ? -1.957 -43.375 -8.664 1 91.12 506 GLN A N 1
ATOM 4085 C CA . GLN A 1 506 ? -1.554 -43 -10.016 1 91.12 506 GLN A CA 1
ATOM 4086 C C . GLN A 1 506 ? -1.522 -41.469 -10.188 1 91.12 506 GLN A C 1
ATOM 4088 O O . GLN A 1 506 ? -0.559 -40.938 -10.719 1 91.12 506 GLN A O 1
ATOM 4093 N N . PHE A 1 507 ? -2.525 -40.844 -9.695 1 92.06 507 PHE A N 1
ATOM 4094 C CA . PHE A 1 507 ? -2.578 -39.375 -9.82 1 92.06 507 PHE A CA 1
ATOM 4095 C C . PHE A 1 507 ? -1.566 -38.719 -8.891 1 92.06 507 PHE A C 1
ATOM 4097 O O . PHE A 1 507 ? -1.028 -37.656 -9.203 1 92.06 507 PHE A O 1
ATOM 4104 N N . GLN A 1 508 ? -1.331 -39.281 -7.77 1 89.81 508 GLN A N 1
ATOM 4105 C CA . GLN A 1 508 ? -0.313 -38.75 -6.859 1 89.81 508 GLN A CA 1
ATOM 4106 C C . GLN A 1 508 ? 1.057 -38.719 -7.531 1 89.81 508 GLN A C 1
ATOM 4108 O O . GLN A 1 508 ? 1.822 -37.781 -7.34 1 89.81 508 GLN A O 1
ATOM 4113 N N . GLN A 1 509 ? 1.304 -39.688 -8.383 1 88.88 509 GLN A N 1
ATOM 4114 C CA . GLN A 1 509 ? 2.604 -39.812 -9.031 1 88.88 509 GLN A CA 1
ATOM 4115 C C . GLN A 1 509 ? 2.682 -38.906 -10.273 1 88.88 509 GLN A C 1
ATOM 4117 O O . GLN A 1 509 ? 3.76 -38.438 -10.633 1 88.88 509 GLN A O 1
ATOM 4122 N N . GLU A 1 510 ? 1.583 -38.719 -10.836 1 92.81 510 GLU A N 1
ATOM 4123 C CA . GLU A 1 510 ? 1.61 -38.062 -12.141 1 92.81 510 GLU A CA 1
ATOM 4124 C C . GLU A 1 510 ? 1.316 -36.562 -12.016 1 92.81 510 GLU A C 1
ATOM 4126 O O . GLU A 1 510 ? 1.912 -35.75 -12.727 1 92.81 510 GLU A O 1
ATOM 4131 N N . TYR A 1 511 ? 0.416 -36.188 -11.18 1 94.19 511 TYR A N 1
ATOM 4132 C CA . TYR A 1 511 ? -0.036 -34.812 -11.102 1 94.19 511 TYR A CA 1
ATOM 4133 C C . TYR A 1 511 ? 0.777 -34.031 -10.078 1 94.19 511 TYR A C 1
ATOM 4135 O O . TYR A 1 511 ? 1.397 -34.625 -9.188 1 94.19 511 TYR A O 1
ATOM 4143 N N . THR A 1 512 ? 0.852 -32.719 -10.359 1 94.06 512 THR A N 1
ATOM 4144 C CA . THR A 1 512 ? 1.44 -31.844 -9.352 1 94.06 512 THR A CA 1
ATOM 4145 C C . THR A 1 512 ? 0.632 -31.891 -8.055 1 94.06 512 THR A C 1
ATOM 4147 O O . THR A 1 512 ? -0.543 -32.25 -8.062 1 94.06 512 THR A O 1
ATOM 4150 N N . SER A 1 513 ? 1.245 -31.562 -6.969 1 90.38 513 SER A N 1
ATOM 4151 C CA . SER A 1 513 ? 0.609 -31.656 -5.656 1 90.38 513 SER A CA 1
ATOM 4152 C C . SER A 1 513 ? -0.653 -30.797 -5.594 1 90.38 513 SER A C 1
ATOM 4154 O O . SER A 1 513 ? -1.652 -31.203 -4.996 1 90.38 513 SER A O 1
ATOM 4156 N N . ASN A 1 514 ? -0.626 -29.656 -6.211 1 89.38 514 ASN A N 1
ATOM 4157 C CA . ASN A 1 514 ? -1.784 -28.781 -6.184 1 89.38 514 ASN A CA 1
ATOM 4158 C C . ASN A 1 514 ? -2.967 -29.375 -6.938 1 89.38 514 ASN A C 1
ATOM 4160 O O . ASN A 1 514 ? -4.098 -29.344 -6.449 1 89.38 514 ASN A O 1
ATOM 4164 N N . MET A 1 515 ? -2.658 -29.938 -8.07 1 91.5 515 MET A N 1
ATOM 4165 C CA . MET A 1 515 ? -3.727 -30.516 -8.875 1 91.5 515 MET A CA 1
ATOM 4166 C C . MET A 1 515 ? -4.211 -31.828 -8.273 1 91.5 515 MET A C 1
ATOM 4168 O O . MET A 1 515 ? -5.395 -32.156 -8.367 1 91.5 515 MET A O 1
ATOM 4172 N N . PHE A 1 516 ? -3.283 -32.531 -7.66 1 91.38 516 PHE A N 1
ATOM 4173 C CA . PHE A 1 516 ? -3.662 -33.781 -6.973 1 91.38 516 PHE A CA 1
ATOM 4174 C C . PHE A 1 516 ? -4.582 -33.469 -5.793 1 91.38 516 PHE A C 1
ATOM 4176 O O . PHE A 1 516 ? -5.551 -34.188 -5.555 1 91.38 516 PHE A O 1
ATOM 4183 N N . ARG A 1 517 ? -4.281 -32.406 -5.102 1 88.12 517 ARG A N 1
ATOM 4184 C CA . ARG A 1 517 ? -5.129 -32 -3.988 1 88.12 517 ARG A CA 1
ATOM 4185 C C . ARG A 1 517 ? -6.531 -31.656 -4.469 1 88.12 517 ARG A C 1
ATOM 4187 O O . ARG A 1 517 ? -7.52 -31.984 -3.811 1 88.12 517 ARG A O 1
ATOM 4194 N N . THR A 1 518 ? -6.59 -31 -5.555 1 86.06 518 THR A N 1
ATOM 4195 C CA . THR A 1 518 ? -7.887 -30.656 -6.137 1 86.06 518 THR A CA 1
ATOM 4196 C C . THR A 1 518 ? -8.672 -31.922 -6.473 1 86.06 518 THR A C 1
ATOM 4198 O O . THR A 1 518 ? -9.891 -31.969 -6.289 1 86.06 518 THR A O 1
ATOM 4201 N N . LEU A 1 519 ? -8.016 -32.906 -6.902 1 87 519 LEU A N 1
ATOM 4202 C CA . LEU A 1 519 ? -8.633 -34.188 -7.23 1 87 519 LEU A CA 1
ATOM 4203 C C . LEU A 1 519 ? -9.117 -34.906 -5.969 1 87 519 LEU A C 1
ATOM 4205 O O . LEU A 1 519 ? -10.195 -35.5 -5.961 1 87 519 LEU A O 1
ATOM 4209 N N . GLN A 1 520 ? -8.32 -34.75 -4.918 1 84.25 520 GLN A N 1
ATOM 4210 C CA . GLN A 1 520 ? -8.688 -35.406 -3.656 1 84.25 520 GLN A CA 1
ATOM 4211 C C . GLN A 1 520 ? -9.938 -34.75 -3.057 1 84.25 520 GLN A C 1
ATOM 4213 O O . GLN A 1 520 ? -10.766 -35.438 -2.457 1 84.25 520 GLN A O 1
ATOM 4218 N N . LEU A 1 521 ? -10.016 -33.531 -3.221 1 78 521 LEU A N 1
ATOM 4219 C CA . LEU A 1 521 ? -11.172 -32.812 -2.688 1 78 521 LEU A CA 1
ATOM 4220 C C . LEU A 1 521 ? -12.453 -33.219 -3.41 1 78 521 LEU A C 1
ATOM 4222 O O . LEU A 1 521 ? -13.531 -33.219 -2.812 1 78 521 LEU A O 1
ATOM 4226 N N . GLU A 1 522 ? -12.391 -33.531 -4.645 1 75.62 522 GLU A N 1
ATOM 4227 C CA . GLU A 1 522 ? -13.531 -34.031 -5.395 1 75.62 522 GLU A CA 1
ATOM 4228 C C . GLU A 1 522 ? -13.992 -35.375 -4.855 1 75.62 522 GLU A C 1
ATOM 4230 O O . GLU A 1 522 ? -15.188 -35.656 -4.816 1 75.62 522 GLU A O 1
ATOM 4235 N N . LYS A 1 523 ? -13.062 -36.062 -4.332 1 66.69 523 LYS A N 1
ATOM 4236 C CA . LYS A 1 523 ? -13.375 -37.406 -3.859 1 66.69 523 LYS A CA 1
ATOM 4237 C C . LYS A 1 523 ? -14.062 -37.375 -2.498 1 66.69 523 LYS A C 1
ATOM 4239 O O . LYS A 1 523 ? -14.898 -38.219 -2.193 1 66.69 523 LYS A O 1
ATOM 4244 N N . VAL A 1 524 ? -13.672 -36.344 -1.693 1 62.66 524 VAL A N 1
ATOM 4245 C CA . VAL A 1 524 ? -14.227 -36.25 -0.347 1 62.66 524 VAL A CA 1
ATOM 4246 C C . VAL A 1 524 ? -15.648 -35.719 -0.413 1 62.66 524 VAL A C 1
ATOM 4248 O O . VAL A 1 524 ? -16.453 -35.969 0.493 1 62.66 524 VAL A O 1
ATOM 4251 N N . PHE A 1 525 ? -16.047 -34.938 -1.373 1 57.19 525 PHE A N 1
ATOM 4252 C CA . PHE A 1 525 ? -17.391 -34.375 -1.492 1 57.19 525 PHE A CA 1
ATOM 4253 C C . PHE A 1 525 ? -18.422 -35.5 -1.555 1 57.19 525 PHE A C 1
ATOM 4255 O O . PHE A 1 525 ? -19.609 -35.25 -1.741 1 57.19 525 PHE A O 1
ATOM 4262 N N . TRP A 1 526 ? -18.094 -36.75 -1.316 1 51.16 526 TRP A N 1
ATOM 4263 C CA . TRP A 1 526 ? -19.031 -37.875 -1.325 1 51.16 526 TRP A CA 1
ATOM 4264 C C . TRP A 1 526 ? -20.219 -37.594 -0.413 1 51.16 526 TRP A C 1
ATOM 4266 O O . TRP A 1 526 ? -21.328 -38.062 -0.674 1 51.16 526 TRP A O 1
ATOM 4276 N N . GLY A 1 527 ? -20.047 -36.656 0.557 1 48.25 527 GLY A N 1
ATOM 4277 C CA . GLY A 1 527 ? -21.109 -36.594 1.542 1 48.25 527 GLY A CA 1
ATOM 4278 C C . GLY A 1 527 ? -22.016 -35.375 1.375 1 48.25 527 GLY A C 1
ATOM 4279 O O . GLY A 1 527 ? -22.953 -35.188 2.146 1 48.25 527 GLY A O 1
ATOM 4280 N N . LYS A 1 528 ? -21.719 -34.531 0.488 1 52.22 528 LYS A N 1
ATOM 4281 C CA . LYS A 1 528 ? -22.594 -33.375 0.472 1 52.22 528 LYS A CA 1
ATOM 4282 C C . LYS A 1 528 ? -23.844 -33.625 -0.365 1 52.22 528 LYS A C 1
ATOM 4284 O O . LYS A 1 528 ? -23.812 -34.469 -1.278 1 52.22 528 LYS A O 1
ATOM 4289 N N . PRO A 1 529 ? -24.984 -33.188 0.109 1 50.44 529 PRO A N 1
ATOM 4290 C CA . PRO A 1 529 ? -26.25 -33.406 -0.598 1 50.44 529 PRO A CA 1
ATOM 4291 C C . PRO A 1 529 ? -26.156 -33.031 -2.082 1 50.44 529 PRO A C 1
ATOM 4293 O O . PRO A 1 529 ? -25.594 -32 -2.441 1 50.44 529 PRO A O 1
ATOM 4296 N N . VAL A 1 530 ? -26.203 -34.094 -2.879 1 55.38 530 VAL A N 1
ATOM 4297 C CA . VAL A 1 530 ? -26.156 -34 -4.336 1 55.38 530 VAL A CA 1
ATOM 4298 C C . VAL A 1 530 ? -27.406 -33.281 -4.848 1 55.38 530 VAL A C 1
ATOM 4300 O O . VAL A 1 530 ? -28.531 -33.75 -4.578 1 55.38 530 VAL A O 1
ATOM 4303 N N . TYR A 1 531 ? -27.375 -32.062 -5.242 1 58.38 531 TYR A N 1
ATOM 4304 C CA . TYR A 1 531 ? -28.516 -31.297 -5.73 1 58.38 531 TYR A CA 1
ATOM 4305 C C . TYR A 1 531 ? -29.016 -31.859 -7.055 1 58.38 531 TYR A C 1
ATOM 4307 O O . TYR A 1 531 ? -30.219 -31.781 -7.348 1 58.38 531 TYR A O 1
ATOM 4315 N N . HIS A 1 532 ? -28.125 -32.5 -7.855 1 71 532 HIS A N 1
ATOM 4316 C CA . HIS A 1 532 ? -28.547 -32.938 -9.18 1 71 532 HIS A CA 1
ATOM 4317 C C . HIS A 1 532 ? -27.984 -34.312 -9.508 1 71 532 HIS A C 1
ATOM 4319 O O . HIS A 1 532 ? -26.938 -34.688 -8.977 1 71 532 HIS A O 1
ATOM 4325 N N . THR A 1 533 ? -28.797 -35.125 -10.148 1 79.44 533 THR A N 1
ATOM 4326 C CA . THR A 1 533 ? -28.359 -36.406 -10.664 1 79.44 533 THR A CA 1
ATOM 4327 C C . THR A 1 533 ? -27.719 -36.281 -12.031 1 79.44 533 THR A C 1
ATOM 4329 O O . THR A 1 533 ? -28.219 -35.531 -12.891 1 79.44 533 THR A O 1
ATOM 4332 N N . PHE A 1 534 ? -26.547 -36.844 -12.148 1 85.44 534 PHE A N 1
ATOM 4333 C CA . PHE A 1 534 ? -25.844 -36.812 -13.422 1 85.44 534 PHE A CA 1
ATOM 4334 C C . PHE A 1 534 ? -25.719 -38.219 -14.023 1 85.44 534 PHE A C 1
ATOM 4336 O O . PHE A 1 534 ? -25.531 -39.188 -13.289 1 85.44 534 PHE A O 1
ATOM 4343 N N . ILE A 1 535 ? -25.797 -38.281 -15.328 1 88.69 535 ILE A N 1
ATOM 4344 C CA . ILE A 1 535 ? -25.641 -39.531 -16.047 1 88.69 535 ILE A CA 1
ATOM 4345 C C . ILE A 1 535 ? -24.188 -39.75 -16.422 1 88.69 535 ILE A C 1
ATOM 4347 O O . ILE A 1 535 ? -23.562 -38.875 -17.031 1 88.69 535 ILE A O 1
ATOM 4351 N N . VAL A 1 536 ? -23.688 -40.906 -15.961 1 93.75 536 VAL A N 1
ATOM 4352 C CA . VAL A 1 536 ? -22.312 -41.25 -16.312 1 93.75 536 VAL A CA 1
ATOM 4353 C C . VAL A 1 536 ? -22.328 -42.406 -17.297 1 93.75 536 VAL A C 1
ATOM 4355 O O . VAL A 1 536 ? -22.922 -43.469 -17.047 1 93.75 536 VAL A O 1
ATOM 4358 N N . GLN A 1 537 ? -21.75 -42.125 -18.438 1 94.25 537 GLN A N 1
ATOM 4359 C CA . GLN A 1 537 ? -21.578 -43.188 -19.438 1 94.25 537 GLN A CA 1
ATOM 4360 C C . GLN A 1 537 ? -20.25 -43.938 -19.203 1 94.25 537 GLN A C 1
ATOM 4362 O O . GLN A 1 537 ? -19.188 -43.312 -19.141 1 94.25 537 GLN A O 1
ATOM 4367 N N . PHE A 1 538 ? -20.391 -45.25 -19.031 1 94.44 538 PHE A N 1
ATOM 4368 C CA . PHE A 1 538 ? -19.219 -46.062 -18.734 1 94.44 538 PHE A CA 1
ATOM 4369 C C . PHE A 1 538 ? -19.109 -47.219 -19.703 1 94.44 538 PHE A C 1
ATOM 4371 O O . PHE A 1 538 ? -20.062 -47.969 -19.906 1 94.44 538 PHE A O 1
ATOM 4378 N N . ASP A 1 539 ? -17.969 -47.281 -20.391 1 92.25 539 ASP A N 1
ATOM 4379 C CA . ASP A 1 539 ? -17.672 -48.406 -21.25 1 92.25 539 ASP A CA 1
ATOM 4380 C C . ASP A 1 539 ? -16.781 -49.438 -20.531 1 92.25 539 ASP A C 1
ATOM 4382 O O . ASP A 1 539 ? -15.594 -49.188 -20.312 1 92.25 539 ASP A O 1
ATOM 4386 N N . PRO A 1 540 ? -17.203 -50.594 -20.328 1 88 540 PRO A N 1
ATOM 4387 C CA . PRO A 1 540 ? -16.438 -51.594 -19.562 1 88 540 PRO A CA 1
ATOM 4388 C C . PRO A 1 540 ? -15.234 -52.125 -20.328 1 88 540 PRO A C 1
ATOM 4390 O O . PRO A 1 540 ? -14.258 -52.562 -19.719 1 88 540 PRO A O 1
ATOM 4393 N N . LEU A 1 541 ? -15.289 -52.062 -21.625 1 87.5 541 LEU A N 1
ATOM 4394 C CA . LEU A 1 541 ? -14.188 -52.594 -22.422 1 87.5 541 LEU A CA 1
ATOM 4395 C C . LEU A 1 541 ? -13.008 -51.625 -22.422 1 87.5 541 LEU A C 1
ATOM 4397 O O . LEU A 1 541 ? -11.891 -52.031 -22.078 1 87.5 541 LEU A O 1
ATOM 4401 N N . SER A 1 542 ? -13.273 -50.406 -22.703 1 87.94 542 SER A N 1
ATOM 4402 C CA . SER A 1 542 ? -12.219 -49.406 -22.781 1 87.94 542 SER A CA 1
ATOM 4403 C C . SER A 1 542 ? -12.008 -48.719 -21.438 1 87.94 542 SER A C 1
ATOM 4405 O O . SER A 1 542 ? -11 -48.062 -21.234 1 87.94 542 SER A O 1
ATOM 4407 N N . GLN A 1 543 ? -12.906 -48.938 -20.531 1 87.75 543 GLN A N 1
ATOM 4408 C CA . GLN A 1 543 ? -12.906 -48.344 -19.203 1 87.75 543 GLN A CA 1
ATOM 4409 C C . GLN A 1 543 ? -12.969 -46.812 -19.297 1 87.75 543 GLN A C 1
ATOM 4411 O O . GLN A 1 543 ? -12.469 -46.125 -18.406 1 87.75 543 GLN A O 1
ATOM 4416 N N . LYS A 1 544 ? -13.492 -46.312 -20.359 1 91.88 544 LYS A N 1
ATOM 4417 C CA . LYS A 1 544 ? -13.672 -44.875 -20.531 1 91.88 544 LYS A CA 1
ATOM 4418 C C . LYS A 1 544 ? -15.039 -44.438 -20 1 91.88 544 LYS A C 1
ATOM 4420 O O . LYS A 1 544 ? -16.016 -45.156 -20.094 1 91.88 544 LYS A O 1
ATOM 4425 N N . SER A 1 545 ? -15.008 -43.312 -19.359 1 93.5 545 SER A N 1
ATOM 4426 C CA . SER A 1 545 ? -16.234 -42.781 -18.781 1 93.5 545 SER A CA 1
ATOM 4427 C C . SER A 1 545 ? -16.438 -41.312 -19.188 1 93.5 545 SER A C 1
ATOM 4429 O O . SER A 1 545 ? -15.477 -40.594 -19.453 1 93.5 545 SER A O 1
ATOM 4431 N N . ARG A 1 546 ? -17.672 -40.938 -19.328 1 93.19 546 ARG A N 1
ATOM 4432 C CA . ARG A 1 546 ? -18.047 -39.562 -19.562 1 93.19 546 ARG A CA 1
ATOM 4433 C C . ARG A 1 546 ? -19.219 -39.156 -18.688 1 93.19 546 ARG A C 1
ATOM 4435 O O . ARG A 1 546 ? -20.234 -39.875 -18.609 1 93.19 546 ARG A O 1
ATOM 4442 N N . CYS A 1 547 ? -19.016 -38.156 -17.938 1 92 547 CYS A N 1
ATOM 4443 C CA . CYS A 1 547 ? -20.047 -37.656 -17.031 1 92 547 CYS A CA 1
ATOM 4444 C C . CYS A 1 547 ? -20.734 -36.406 -17.594 1 92 547 CYS A C 1
ATOM 4446 O O . CYS A 1 547 ? -20.094 -35.594 -18.234 1 92 547 CYS A O 1
ATOM 4448 N N . GLU A 1 548 ? -21.953 -36.312 -17.328 1 88.06 548 GLU A N 1
ATOM 4449 C CA . GLU A 1 548 ? -22.719 -35.188 -17.812 1 88.06 548 GLU A CA 1
ATOM 4450 C C . GLU A 1 548 ? -22.312 -33.875 -17.109 1 88.06 548 GLU A C 1
ATOM 4452 O O . GLU A 1 548 ? -22.641 -32.781 -17.578 1 88.06 548 GLU A O 1
ATOM 4457 N N . CYS A 1 549 ? -21.641 -33.969 -16.031 1 85.25 549 CYS A N 1
ATOM 4458 C CA . CYS A 1 549 ? -21.188 -32.781 -15.344 1 85.25 549 CYS A CA 1
ATOM 4459 C C . CYS A 1 549 ? -20.062 -32.094 -16.125 1 85.25 549 CYS A C 1
ATOM 4461 O O . CYS A 1 549 ? -19.828 -30.906 -15.961 1 85.25 549 CYS A O 1
ATOM 4463 N N . ASN A 1 550 ? -19.328 -32.812 -16.938 1 89.5 550 ASN A N 1
ATOM 4464 C CA . ASN A 1 550 ? -18.281 -32.375 -17.844 1 89.5 550 ASN A CA 1
ATOM 4465 C C . ASN A 1 550 ? -17.141 -31.688 -17.094 1 89.5 550 ASN A C 1
ATOM 4467 O O . ASN A 1 550 ? -16.562 -30.719 -17.594 1 89.5 550 ASN A O 1
ATOM 4471 N N . LYS A 1 551 ? -16.859 -32.156 -15.898 1 89.06 551 LYS A N 1
ATOM 4472 C CA . LYS A 1 551 ? -15.766 -31.562 -15.125 1 89.06 551 LYS A CA 1
ATOM 4473 C C . LYS A 1 551 ? -14.414 -31.906 -15.75 1 89.06 551 LYS A C 1
ATOM 4475 O O . LYS A 1 551 ? -13.516 -31.062 -15.781 1 89.06 551 LYS A O 1
ATOM 4480 N N . PHE A 1 552 ? -14.273 -33.094 -16.172 1 92.81 552 PHE A N 1
ATOM 4481 C CA . PHE A 1 552 ? -13.016 -33.469 -16.797 1 92.81 552 PHE A CA 1
ATOM 4482 C C . PHE A 1 552 ? -12.781 -32.656 -18.078 1 92.81 552 PHE A C 1
ATOM 4484 O O . PHE A 1 552 ? -11.672 -32.188 -18.312 1 92.81 552 PHE A O 1
ATOM 4491 N N . GLU A 1 553 ? -13.812 -32.438 -18.812 1 91.5 553 GLU A N 1
ATOM 4492 C CA . GLU A 1 553 ? -13.703 -31.719 -20.062 1 91.5 553 GLU A CA 1
ATOM 4493 C C . GLU A 1 553 ? -13.414 -30.234 -19.812 1 91.5 553 GLU A C 1
ATOM 4495 O O . GLU A 1 553 ? -12.688 -29.609 -20.578 1 91.5 553 GLU A O 1
ATOM 4500 N N . SER A 1 554 ? -13.883 -29.812 -18.797 1 89.81 554 SER A N 1
ATOM 4501 C CA . SER A 1 554 ? -13.789 -28.375 -18.547 1 89.81 554 SER A CA 1
ATOM 4502 C C . SER A 1 554 ? -12.516 -28.031 -17.781 1 89.81 554 SER A C 1
ATOM 4504 O O . SER A 1 554 ? -11.859 -27.016 -18.062 1 89.81 554 SER A O 1
ATOM 4506 N N . VAL A 1 555 ? -12.148 -28.812 -16.766 1 90.44 555 VAL A N 1
ATOM 4507 C CA . VAL A 1 555 ? -11.055 -28.484 -15.859 1 90.44 555 VAL A CA 1
ATOM 4508 C C . VAL A 1 555 ? -9.891 -29.438 -16.094 1 90.44 555 VAL A C 1
ATOM 4510 O O . VAL A 1 555 ? -8.734 -29.109 -15.812 1 90.44 555 VAL A O 1
ATOM 4513 N N . GLY A 1 556 ? -10.148 -30.562 -16.516 1 90.44 556 GLY A N 1
ATOM 4514 C CA . GLY A 1 556 ? -9.109 -31.562 -16.703 1 90.44 556 GLY A CA 1
ATOM 4515 C C . GLY A 1 556 ? -8.922 -32.469 -15.5 1 90.44 556 GLY A C 1
ATOM 4516 O O . GLY A 1 556 ? -7.879 -33.094 -15.352 1 90.44 556 GLY A O 1
ATOM 4517 N N . ILE A 1 557 ? -9.883 -32.438 -14.562 1 91.81 557 ILE A N 1
ATOM 4518 C CA . ILE A 1 557 ? -9.852 -33.312 -13.383 1 91.81 557 ILE A CA 1
ATOM 4519 C C . ILE A 1 557 ? -11.109 -34.156 -13.328 1 91.81 557 ILE A C 1
ATOM 4521 O O . ILE A 1 557 ? -12.203 -33.688 -13.648 1 91.81 557 ILE A O 1
ATOM 4525 N N . LEU A 1 558 ? -10.914 -35.375 -13.008 1 91.44 558 LEU A N 1
ATOM 4526 C CA . LEU A 1 558 ? -12.047 -36.312 -12.945 1 91.44 558 LEU A CA 1
ATOM 4527 C C . LEU A 1 558 ? -13 -35.938 -11.82 1 91.44 558 LEU A C 1
ATOM 4529 O O . LEU A 1 558 ? -12.562 -35.531 -10.742 1 91.44 558 LEU A O 1
ATOM 4533 N N . CYS A 1 559 ? -14.266 -36.094 -12.141 1 88.88 559 CYS A N 1
ATOM 4534 C CA . CYS A 1 559 ? -15.289 -35.719 -11.172 1 88.88 559 CYS A CA 1
ATOM 4535 C C . CYS A 1 559 ? -15.594 -36.844 -10.219 1 88.88 559 CYS A C 1
ATOM 4537 O O . CYS A 1 559 ? -15.242 -38 -10.492 1 88.88 559 CYS A O 1
ATOM 4539 N N . TYR A 1 560 ? -16.25 -36.531 -9.219 1 86 560 TYR A N 1
ATOM 4540 C CA . TYR A 1 560 ? -16.656 -37.531 -8.211 1 86 560 TYR A CA 1
ATOM 4541 C C . TYR A 1 560 ? -17.609 -38.562 -8.797 1 86 560 TYR A C 1
ATOM 4543 O O . TYR A 1 560 ? -17.594 -39.719 -8.406 1 86 560 TYR A O 1
ATOM 4551 N N . HIS A 1 561 ? -18.422 -38.188 -9.789 1 87.12 561 HIS A N 1
ATOM 4552 C CA . HIS A 1 561 ? -19.391 -39.094 -10.398 1 87.12 561 HIS A CA 1
ATOM 4553 C C . HIS A 1 561 ? -18.703 -40.25 -11.094 1 87.12 561 HIS A C 1
ATOM 4555 O O . HIS A 1 561 ? -19.125 -41.406 -10.961 1 87.12 561 HIS A O 1
ATOM 4561 N N . ILE A 1 562 ? -17.656 -39.906 -11.711 1 90.25 562 ILE A N 1
ATOM 4562 C CA . ILE A 1 562 ? -16.906 -40.938 -12.414 1 90.25 562 ILE A CA 1
ATOM 4563 C C . ILE A 1 562 ? -16.234 -41.875 -11.406 1 90.25 562 ILE A C 1
ATOM 4565 O O . ILE A 1 562 ? -16.234 -43.094 -11.578 1 90.25 562 ILE A O 1
ATOM 4569 N N . PHE A 1 563 ? -15.742 -41.344 -10.344 1 88.44 563 PHE A N 1
ATOM 4570 C CA . PHE A 1 563 ? -15.094 -42.156 -9.32 1 88.44 563 PHE A CA 1
ATOM 4571 C C . PHE A 1 563 ? -16.094 -43.125 -8.688 1 88.44 563 PHE A C 1
ATOM 4573 O O . PHE A 1 563 ? -15.742 -44.25 -8.383 1 88.44 563 PHE A O 1
ATOM 4580 N N . ALA A 1 564 ? -17.25 -42.594 -8.516 1 85.75 564 ALA A N 1
ATOM 4581 C CA . ALA A 1 564 ? -18.297 -43.438 -7.918 1 85.75 564 ALA A CA 1
ATOM 4582 C C . ALA A 1 564 ? -18.609 -44.625 -8.82 1 85.75 564 ALA A C 1
ATOM 4584 O O . ALA A 1 564 ? -18.734 -45.75 -8.336 1 85.75 564 ALA A O 1
ATOM 4585 N N . VAL A 1 565 ? -18.719 -44.375 -10.07 1 89.69 565 VAL A N 1
ATOM 4586 C CA . VAL A 1 565 ? -19 -45.438 -11.031 1 89.69 565 VAL A CA 1
ATOM 4587 C C . VAL A 1 565 ? -17.828 -46.406 -11.109 1 89.69 565 VAL A C 1
ATOM 4589 O O . VAL A 1 565 ? -18 -47.625 -11.156 1 89.69 565 VAL A O 1
ATOM 4592 N N . TRP A 1 566 ? -16.641 -45.875 -11.125 1 89.38 566 TRP A N 1
ATOM 4593 C CA . TRP A 1 566 ? -15.43 -46.688 -11.195 1 89.38 566 TRP A CA 1
ATOM 4594 C C . TRP A 1 566 ? -15.305 -47.562 -9.961 1 89.38 566 TRP A C 1
ATOM 4596 O O . TRP A 1 566 ? -14.828 -48.719 -10.047 1 89.38 566 TRP A O 1
ATOM 4606 N N . SER A 1 567 ? -15.695 -47.031 -8.836 1 84.12 567 SER A N 1
ATOM 4607 C CA . SER A 1 567 ? -15.68 -47.812 -7.613 1 84.12 567 SER A CA 1
ATOM 4608 C C . SER A 1 567 ? -16.672 -48.969 -7.691 1 84.12 567 SER A C 1
ATOM 4610 O O . SER A 1 567 ? -16.391 -50.094 -7.23 1 84.12 567 SER A O 1
ATOM 4612 N N . TYR A 1 568 ? -17.766 -48.688 -8.297 1 85.5 568 TYR A N 1
ATOM 4613 C CA . TYR A 1 568 ? -18.812 -49.688 -8.438 1 85.5 568 TYR A CA 1
ATOM 4614 C C . TYR A 1 568 ? -18.359 -50.844 -9.352 1 85.5 568 TYR A C 1
ATOM 4616 O O . TYR A 1 568 ? -18.609 -52 -9.07 1 85.5 568 TYR A O 1
ATOM 4624 N N . TYR A 1 569 ? -17.672 -50.531 -10.336 1 88.44 569 TYR A N 1
ATOM 4625 C CA . TYR A 1 569 ? -17.234 -51.5 -11.312 1 88.44 569 TYR A CA 1
ATOM 4626 C C . TYR A 1 569 ? -15.82 -52 -11.008 1 88.44 569 TYR A C 1
ATOM 4628 O O . TYR A 1 569 ? -15.219 -52.719 -11.812 1 88.44 569 TYR A O 1
ATOM 4636 N N . ARG A 1 570 ? -15.172 -51.5 -9.891 1 86.31 570 ARG A N 1
ATOM 4637 C CA . ARG A 1 570 ? -13.875 -51.906 -9.375 1 86.31 570 ARG A CA 1
ATOM 4638 C C . ARG A 1 570 ? -12.773 -51.625 -10.391 1 86.31 570 ARG A C 1
ATOM 4640 O O . ARG A 1 570 ? -11.961 -52.531 -10.688 1 86.31 570 ARG A O 1
ATOM 4647 N N . VAL A 1 571 ? -12.867 -50.5 -10.969 1 87.44 571 VAL A N 1
ATOM 4648 C CA . VAL A 1 571 ? -11.781 -50.031 -11.82 1 87.44 571 VAL A CA 1
ATOM 4649 C C . VAL A 1 571 ? -10.578 -49.625 -10.969 1 87.44 571 VAL A C 1
ATOM 4651 O O . VAL A 1 571 ? -10.719 -48.844 -10.016 1 87.44 571 VAL A O 1
ATOM 4654 N N . ASP A 1 572 ? -9.391 -50.156 -11.289 1 85.38 572 ASP A N 1
ATOM 4655 C CA . ASP A 1 572 ? -8.227 -49.906 -10.438 1 85.38 572 ASP A CA 1
ATOM 4656 C C . ASP A 1 572 ? -7.168 -49.094 -11.188 1 85.38 572 ASP A C 1
ATOM 4658 O O . ASP A 1 572 ? -6.227 -48.562 -10.578 1 85.38 572 ASP A O 1
ATOM 4662 N N . THR A 1 573 ? -7.34 -49 -12.453 1 89.31 573 THR A N 1
ATOM 4663 C CA . THR A 1 573 ? -6.348 -48.25 -13.242 1 89.31 573 THR A CA 1
ATOM 4664 C C . THR A 1 573 ? -7.012 -47.156 -14.07 1 89.31 573 THR A C 1
ATOM 4666 O O . THR A 1 573 ? -8.086 -47.375 -14.633 1 89.31 573 THR A O 1
ATOM 4669 N N . VAL A 1 574 ? -6.363 -46.094 -14.07 1 91.38 574 VAL A N 1
ATOM 4670 C CA . VAL A 1 574 ? -6.891 -44.969 -14.828 1 91.38 574 VAL A CA 1
ATOM 4671 C C . VAL A 1 574 ? -6.367 -45 -16.266 1 91.38 574 VAL A C 1
ATOM 4673 O O . VAL A 1 574 ? -5.156 -45.062 -16.484 1 91.38 574 VAL A O 1
ATOM 4676 N N . PRO A 1 575 ? -7.254 -44.969 -17.125 1 90.69 575 PRO A N 1
ATOM 4677 C CA . PRO A 1 575 ? -6.793 -44.875 -18.5 1 90.69 575 PRO A CA 1
ATOM 4678 C C . PRO A 1 575 ? -5.941 -43.625 -18.75 1 90.69 575 PRO A C 1
ATOM 4680 O O . PRO A 1 575 ? -6.191 -42.562 -18.156 1 90.69 575 PRO A O 1
ATOM 4683 N N . SER A 1 576 ? -4.992 -43.688 -19.641 1 90.12 576 SER A N 1
ATOM 4684 C CA . SER A 1 576 ? -4.004 -42.625 -19.891 1 90.12 576 SER A CA 1
ATOM 4685 C C . SER A 1 576 ? -4.656 -41.375 -20.453 1 90.12 576 SER A C 1
ATOM 4687 O O . SER A 1 576 ? -4.121 -40.281 -20.297 1 90.12 576 SER A O 1
ATOM 4689 N N . CYS A 1 577 ? -5.816 -41.562 -21.047 1 91.12 577 CYS A N 1
ATOM 4690 C CA . CYS A 1 577 ? -6.48 -40.438 -21.641 1 91.12 577 CYS A CA 1
ATOM 4691 C C . CYS A 1 577 ? -6.938 -39.438 -20.578 1 91.12 577 CYS A C 1
ATOM 4693 O O . CYS A 1 577 ? -7.172 -38.25 -20.875 1 91.12 577 CYS A O 1
ATOM 4695 N N . TYR A 1 578 ? -7.027 -39.938 -19.328 1 93.56 578 TYR A N 1
ATOM 4696 C CA . TYR A 1 578 ? -7.52 -39.062 -18.266 1 93.56 578 TYR A CA 1
ATOM 4697 C C . TYR A 1 578 ? -6.363 -38.375 -17.547 1 93.56 578 TYR A C 1
ATOM 4699 O O . TYR A 1 578 ? -6.582 -37.5 -16.688 1 93.56 578 TYR A O 1
ATOM 4707 N N . VAL A 1 579 ? -5.164 -38.781 -17.828 1 92.94 579 VAL A N 1
ATOM 4708 C CA . VAL A 1 579 ? -3.982 -38.125 -17.266 1 92.94 579 VAL A CA 1
ATOM 4709 C C . VAL A 1 579 ? -3.441 -37.094 -18.234 1 92.94 579 VAL A C 1
ATOM 4711 O O . VAL A 1 579 ? -2.76 -37.406 -19.203 1 92.94 579 VAL A O 1
ATOM 4714 N N . LEU A 1 580 ? -3.715 -35.906 -17.922 1 93 580 LEU A N 1
ATOM 4715 C CA . LEU A 1 580 ? -3.338 -34.812 -18.828 1 93 580 LEU A CA 1
ATOM 4716 C C . LEU A 1 580 ? -1.898 -34.375 -18.578 1 93 580 LEU A C 1
ATOM 4718 O O . LEU A 1 580 ? -1.521 -34.062 -17.438 1 93 580 LEU A O 1
ATOM 4722 N N . PRO A 1 581 ? -1.123 -34.25 -19.625 1 92.25 581 PRO A N 1
ATOM 4723 C CA . PRO A 1 581 ? 0.257 -33.781 -19.469 1 92.25 581 PRO A CA 1
ATOM 4724 C C . PRO A 1 581 ? 0.343 -32.375 -18.922 1 92.25 581 PRO A C 1
ATOM 4726 O O . PRO A 1 581 ? 1.332 -32.031 -18.266 1 92.25 581 PRO A O 1
ATOM 4729 N N . ARG A 1 582 ? -0.669 -31.641 -19.078 1 91.94 582 ARG A N 1
ATOM 4730 C CA . ARG A 1 582 ? -0.664 -30.25 -18.641 1 91.94 582 ARG A CA 1
ATOM 4731 C C . ARG A 1 582 ? -0.541 -30.156 -17.125 1 91.94 582 ARG A C 1
ATOM 4733 O O . ARG A 1 582 ? 0.034 -29.188 -16.594 1 91.94 582 ARG A O 1
ATOM 4740 N N . TRP A 1 583 ? -1.094 -31.141 -16.438 1 94.56 583 TRP A N 1
ATOM 4741 C CA . TRP A 1 583 ? -1.1 -31.109 -14.977 1 94.56 583 TRP A CA 1
ATOM 4742 C C . TRP A 1 583 ? 0.013 -31.969 -14.406 1 94.56 583 TRP A C 1
ATOM 4744 O O . TRP A 1 583 ? 0.155 -32.094 -13.188 1 94.56 583 TRP A O 1
ATOM 4754 N N . SER A 1 584 ? 0.837 -32.562 -15.266 1 94.19 584 SER A N 1
ATOM 4755 C CA . SER A 1 584 ? 1.814 -33.562 -14.836 1 94.19 584 SER A CA 1
ATOM 4756 C C . SER A 1 584 ? 3.082 -32.906 -14.305 1 94.19 584 SER A C 1
ATOM 4758 O O . SER A 1 584 ? 3.539 -31.891 -14.852 1 94.19 584 SER A O 1
ATOM 4760 N N . LYS A 1 585 ? 3.633 -33.469 -13.281 1 91.94 585 LYS A N 1
ATOM 4761 C CA . LYS A 1 585 ? 4.895 -32.969 -12.742 1 91.94 585 LYS A CA 1
ATOM 4762 C C . LYS A 1 585 ? 6.086 -33.625 -13.43 1 91.94 585 LYS A C 1
ATOM 4764 O O . LYS A 1 585 ? 7.223 -33.156 -13.289 1 91.94 585 LYS A O 1
ATOM 4769 N N . ASN A 1 586 ? 5.781 -34.594 -14.25 1 88.88 586 ASN A N 1
ATOM 4770 C CA . ASN A 1 586 ? 6.859 -35.375 -14.852 1 88.88 586 ASN A CA 1
ATOM 4771 C C . ASN A 1 586 ? 7.199 -34.844 -16.25 1 88.88 586 ASN A C 1
ATOM 4773 O O . ASN A 1 586 ? 8.164 -35.312 -16.859 1 88.88 586 ASN A O 1
ATOM 4777 N N . VAL A 1 587 ? 6.484 -33.938 -16.703 1 90.62 587 VAL A N 1
ATOM 4778 C CA . VAL A 1 587 ? 6.738 -33.406 -18.047 1 90.62 587 VAL A CA 1
ATOM 4779 C C . VAL A 1 587 ? 7.848 -32.344 -17.969 1 90.62 587 VAL A C 1
ATOM 4781 O O . VAL A 1 587 ? 7.816 -31.469 -17.109 1 90.62 587 VAL A O 1
ATOM 4784 N N . ILE A 1 588 ? 8.844 -32.562 -18.75 1 87.25 588 ILE A N 1
ATOM 4785 C CA . ILE A 1 588 ? 9.922 -31.562 -18.828 1 87.25 588 ILE A CA 1
ATOM 4786 C C . ILE A 1 588 ? 9.492 -30.391 -19.703 1 87.25 588 ILE A C 1
ATOM 4788 O O . ILE A 1 588 ? 9.172 -30.578 -20.875 1 87.25 588 ILE A O 1
ATOM 4792 N N . ARG A 1 589 ? 9.5 -29.344 -19.125 1 91.25 589 ARG A N 1
ATOM 4793 C CA . ARG A 1 589 ? 9.055 -28.141 -19.828 1 91.25 589 ARG A CA 1
ATOM 4794 C C . ARG A 1 589 ? 10.242 -27.234 -20.188 1 91.25 589 ARG A C 1
ATOM 4796 O O . ARG A 1 589 ? 10.914 -26.703 -19.297 1 91.25 589 ARG A O 1
ATOM 4803 N N . LYS A 1 590 ? 10.406 -26.953 -21.391 1 89.06 590 LYS A N 1
ATOM 4804 C CA . LYS A 1 590 ? 11.594 -26.297 -21.922 1 89.06 590 LYS A CA 1
ATOM 4805 C C . LYS A 1 590 ? 11.648 -24.828 -21.516 1 89.06 590 LYS A C 1
ATOM 4807 O O . LYS A 1 590 ? 12.734 -24.25 -21.406 1 89.06 590 LYS A O 1
ATOM 4812 N N . TYR A 1 591 ? 10.508 -24.297 -21.281 1 91.81 591 TYR A N 1
ATOM 4813 C CA . TYR A 1 591 ? 10.516 -22.875 -20.984 1 91.81 591 TYR A CA 1
ATOM 4814 C C . TYR A 1 591 ? 11.164 -22.609 -19.625 1 91.81 591 TYR A C 1
ATOM 4816 O O . TYR A 1 591 ? 11.555 -21.469 -19.328 1 91.81 591 TYR A O 1
ATOM 4824 N N . THR A 1 592 ? 11.305 -23.609 -18.766 1 87.06 592 THR A N 1
ATOM 4825 C CA . THR A 1 592 ? 11.883 -23.453 -17.438 1 87.06 592 THR A CA 1
ATOM 4826 C C . THR A 1 592 ? 13.383 -23.156 -17.531 1 87.06 592 THR A C 1
ATOM 4828 O O . THR A 1 592 ? 13.984 -22.672 -16.578 1 87.06 592 THR A O 1
ATOM 4831 N N . TYR A 1 593 ? 13.922 -23.359 -18.719 1 85.56 593 TYR A N 1
ATOM 4832 C CA . TYR A 1 593 ? 15.344 -23.109 -18.906 1 85.56 593 TYR A CA 1
ATOM 4833 C C . TYR A 1 593 ? 15.594 -21.641 -19.25 1 85.56 593 TYR A C 1
ATOM 4835 O O . TYR A 1 593 ? 16.734 -21.172 -19.203 1 85.56 593 TYR A O 1
ATOM 4843 N N . ILE A 1 594 ? 14.562 -21 -19.609 1 88.38 594 ILE A N 1
ATOM 4844 C CA . ILE A 1 594 ? 14.688 -19.578 -19.906 1 88.38 594 ILE A CA 1
ATOM 4845 C C . ILE A 1 594 ? 14.516 -18.766 -18.641 1 88.38 594 ILE A C 1
ATOM 4847 O O . ILE A 1 594 ? 13.453 -18.766 -18.016 1 88.38 594 ILE A O 1
ATOM 4851 N N . LYS A 1 595 ? 15.555 -18.109 -18.25 1 82.75 595 LYS A N 1
ATOM 4852 C CA . LYS A 1 595 ? 15.5 -17.312 -17.031 1 82.75 595 LYS A CA 1
ATOM 4853 C C . LYS A 1 595 ? 14.992 -15.898 -17.328 1 82.75 595 LYS A C 1
ATOM 4855 O O . LYS A 1 595 ? 15.273 -15.336 -18.375 1 82.75 595 LYS A O 1
ATOM 4860 N N . SER A 1 596 ? 14.156 -15.516 -16.359 1 80 596 SER A N 1
ATOM 4861 C CA . SER A 1 596 ? 13.672 -14.141 -16.484 1 80 596 SER A CA 1
ATOM 4862 C C . SER A 1 596 ? 14.789 -13.141 -16.25 1 80 596 SER A C 1
ATOM 4864 O O . SER A 1 596 ? 15.68 -13.375 -15.422 1 80 596 SER A O 1
ATOM 4866 N N . ILE A 1 597 ? 14.758 -12.125 -17.047 1 73.81 597 ILE A N 1
ATOM 4867 C CA . ILE A 1 597 ? 15.797 -11.102 -16.953 1 73.81 597 ILE A CA 1
ATOM 4868 C C . ILE A 1 597 ? 15.312 -9.961 -16.062 1 73.81 597 ILE A C 1
ATOM 4870 O O . ILE A 1 597 ? 14.164 -9.516 -16.172 1 73.81 597 ILE A O 1
ATOM 4874 N N . HIS A 1 598 ? 16.094 -9.703 -15.078 1 73 598 HIS A N 1
ATOM 4875 C CA . HIS A 1 598 ? 15.828 -8.539 -14.242 1 73 598 HIS A CA 1
ATOM 4876 C C . HIS A 1 598 ? 16.719 -7.363 -14.641 1 73 598 HIS A C 1
ATOM 4878 O O . HIS A 1 598 ? 17.922 -7.383 -14.406 1 73 598 HIS A O 1
ATOM 4884 N N . ASP A 1 599 ? 15.969 -6.484 -15.43 1 67.75 599 ASP A N 1
ATOM 4885 C CA . ASP A 1 599 ? 16.719 -5.344 -15.945 1 67.75 599 ASP A CA 1
ATOM 4886 C C . ASP A 1 599 ? 17.156 -4.418 -14.812 1 67.75 599 ASP A C 1
ATOM 4888 O O . ASP A 1 599 ? 16.312 -3.781 -14.164 1 67.75 599 ASP A O 1
ATOM 4892 N N . VAL A 1 600 ? 18.469 -4.543 -14.5 1 58.88 600 VAL A N 1
ATOM 4893 C CA . VAL A 1 600 ? 19.094 -3.701 -13.484 1 58.88 600 VAL A CA 1
ATOM 4894 C C . VAL A 1 600 ? 19.453 -2.346 -14.078 1 58.88 600 VAL A C 1
ATOM 4896 O O . VAL A 1 600 ? 20.062 -1.508 -13.414 1 58.88 600 VAL A O 1
ATOM 4899 N N . ALA A 1 601 ? 19.125 -2.176 -15.289 1 54.06 601 ALA A N 1
ATOM 4900 C CA . ALA A 1 601 ? 19.625 -0.993 -15.992 1 54.06 601 ALA A CA 1
ATOM 4901 C C . ALA A 1 601 ? 19.219 0.284 -15.258 1 54.06 601 ALA A C 1
ATOM 4903 O O . ALA A 1 601 ? 19.891 1.312 -15.383 1 54.06 601 ALA A O 1
ATOM 4904 N N . ARG A 1 602 ? 18.094 0.284 -14.477 1 57.81 602 ARG A N 1
ATOM 4905 C CA . ARG A 1 602 ? 17.875 1.553 -13.789 1 57.81 602 ARG A CA 1
ATOM 4906 C C . ARG A 1 602 ? 19.031 1.871 -12.844 1 57.81 602 ARG A C 1
ATOM 4908 O O . ARG A 1 602 ? 19.25 3.035 -12.508 1 57.81 602 ARG A O 1
ATOM 4915 N N . SER A 1 603 ? 19.719 0.762 -12.492 1 61.66 603 SER A N 1
ATOM 4916 C CA . SER A 1 603 ? 20.734 1.034 -11.492 1 61.66 603 SER A CA 1
ATOM 4917 C C . SER A 1 603 ? 22.062 1.396 -12.148 1 61.66 603 SER A C 1
ATOM 4919 O O . SER A 1 603 ? 22.547 0.679 -13.031 1 61.66 603 SER A O 1
ATOM 4921 N N . ASN A 1 604 ? 22.312 2.672 -12.086 1 71 604 ASN A N 1
ATOM 4922 C CA . ASN A 1 604 ? 23.609 3.168 -12.531 1 71 604 ASN A CA 1
ATOM 4923 C C . ASN A 1 604 ? 24.75 2.334 -11.969 1 71 604 ASN A C 1
ATOM 4925 O O . ASN A 1 604 ? 24.562 1.588 -11 1 71 604 ASN A O 1
ATOM 4929 N N . GLU A 1 605 ? 25.781 2.309 -12.672 1 77.44 605 GLU A N 1
ATOM 4930 C CA . GLU A 1 605 ? 26.969 1.57 -12.266 1 77.44 605 GLU A CA 1
ATOM 4931 C C . GLU A 1 605 ? 27.375 1.928 -10.836 1 77.44 605 GLU A C 1
ATOM 4933 O O . GLU A 1 605 ? 27.781 1.057 -10.07 1 77.44 605 GLU A O 1
ATOM 4938 N N . SER A 1 606 ? 27.078 3.189 -10.547 1 80.25 606 SER A N 1
ATOM 4939 C CA . SER A 1 606 ? 27.406 3.633 -9.203 1 80.25 606 SER A CA 1
ATOM 4940 C C . SER A 1 606 ? 26.484 2.998 -8.172 1 80.25 606 SER A C 1
ATOM 4942 O O . SER A 1 606 ? 26.922 2.627 -7.078 1 80.25 606 SER A O 1
ATOM 4944 N N . HIS A 1 607 ? 25.281 2.814 -8.594 1 82.81 607 HIS A N 1
ATOM 4945 C CA . HIS A 1 607 ? 24.297 2.203 -7.711 1 82.81 607 HIS A CA 1
ATOM 4946 C C . HIS A 1 607 ? 24.609 0.732 -7.465 1 82.81 607 HIS A C 1
ATOM 4948 O O . HIS A 1 607 ? 24.516 0.254 -6.332 1 82.81 607 HIS A O 1
ATOM 4954 N N . ASN A 1 608 ? 25.031 0.083 -8.492 1 82.62 608 ASN A N 1
ATOM 4955 C CA . ASN A 1 608 ? 25.359 -1.333 -8.375 1 82.62 608 ASN A CA 1
ATOM 4956 C C . ASN A 1 608 ? 26.609 -1.546 -7.527 1 82.62 608 ASN A C 1
ATOM 4958 O O . ASN A 1 608 ? 26.672 -2.49 -6.738 1 82.62 608 ASN A O 1
ATOM 4962 N N . MET A 1 609 ? 27.547 -0.593 -7.754 1 86.44 609 MET A N 1
ATOM 4963 C CA . MET A 1 609 ? 28.766 -0.68 -6.965 1 86.44 609 MET A CA 1
ATOM 4964 C C . MET A 1 609 ? 28.484 -0.425 -5.488 1 86.44 609 MET A C 1
ATOM 4966 O O . MET A 1 609 ? 29.016 -1.117 -4.621 1 86.44 609 MET A O 1
ATOM 4970 N N . PHE A 1 610 ? 27.719 0.562 -5.242 1 88.75 610 PHE A N 1
ATOM 4971 C CA . PHE A 1 610 ? 27.328 0.867 -3.871 1 88.75 610 PHE A CA 1
ATOM 4972 C C . PHE A 1 610 ? 26.625 -0.326 -3.229 1 88.75 610 PHE A C 1
ATOM 4974 O O . PHE A 1 610 ? 26.922 -0.684 -2.086 1 88.75 610 PHE A O 1
ATOM 4981 N N . ARG A 1 611 ? 25.812 -1.016 -3.955 1 85.44 611 ARG A N 1
ATOM 4982 C CA . ARG A 1 611 ? 25.062 -2.176 -3.475 1 85.44 611 ARG A CA 1
ATOM 4983 C C . ARG A 1 611 ? 26 -3.328 -3.139 1 85.44 611 ARG A C 1
ATOM 4985 O O . ARG A 1 611 ? 25.828 -4.008 -2.127 1 85.44 611 ARG A O 1
ATOM 4992 N N . GLN A 1 612 ? 26.828 -3.49 -4.023 1 86.94 612 GLN A N 1
ATOM 4993 C CA . GLN A 1 612 ? 27.781 -4.578 -3.824 1 86.94 612 GLN A CA 1
ATOM 4994 C C . GLN A 1 612 ? 28.641 -4.344 -2.582 1 86.94 612 GLN A C 1
ATOM 4996 O O . GLN A 1 612 ? 28.859 -5.262 -1.793 1 86.94 612 GLN A O 1
ATOM 5001 N N . LEU A 1 613 ? 29.078 -3.074 -2.441 1 90.12 613 LEU A N 1
ATOM 5002 C CA . LEU A 1 613 ? 29.875 -2.729 -1.273 1 90.12 613 LEU A CA 1
ATOM 5003 C C . LEU A 1 613 ? 29.078 -2.934 0.011 1 90.12 613 LEU A C 1
ATOM 5005 O O . LEU A 1 613 ? 29.594 -3.502 0.979 1 90.12 613 LEU A O 1
ATOM 5009 N N . CYS A 1 614 ? 27.859 -2.521 -0.027 1 90.25 614 CYS A N 1
ATOM 5010 C CA . CYS A 1 614 ? 27.031 -2.639 1.16 1 90.25 614 CYS A CA 1
ATOM 5011 C C . CYS A 1 614 ? 26.703 -4.098 1.462 1 90.25 614 CYS A C 1
ATOM 5013 O O . CYS A 1 614 ? 26.703 -4.512 2.623 1 90.25 614 CYS A O 1
ATOM 5015 N N . SER A 1 615 ? 26.453 -4.887 0.423 1 88.75 615 SER A N 1
ATOM 5016 C CA . SER A 1 615 ? 26.156 -6.301 0.608 1 88.75 615 SER A CA 1
ATOM 5017 C C . SER A 1 615 ? 27.312 -7.031 1.267 1 88.75 615 SER A C 1
ATOM 5019 O O . SER A 1 615 ? 27.109 -7.871 2.145 1 88.75 615 SER A O 1
ATOM 5021 N N . GLU A 1 616 ? 28.516 -6.695 0.875 1 90.75 616 GLU A N 1
ATOM 5022 C CA . GLU A 1 616 ? 29.703 -7.305 1.468 1 90.75 616 GLU A CA 1
ATOM 5023 C C . GLU A 1 616 ? 29.875 -6.875 2.924 1 90.75 616 GLU A C 1
ATOM 5025 O O . GLU A 1 616 ? 30.281 -7.68 3.77 1 90.75 616 GLU A O 1
ATOM 5030 N N . PHE A 1 617 ? 29.547 -5.625 3.102 1 92.88 617 PHE A N 1
ATOM 5031 C CA . PHE A 1 617 ? 29.703 -5.129 4.465 1 92.88 617 PHE A CA 1
ATOM 5032 C C . PHE A 1 617 ? 28.672 -5.754 5.391 1 92.88 617 PHE A C 1
ATOM 5034 O O . PHE A 1 617 ? 28.922 -5.949 6.578 1 92.88 617 PHE A O 1
ATOM 5041 N N . TYR A 1 618 ? 27.5 -6.02 4.898 1 91.69 618 TYR A N 1
ATOM 5042 C CA . TYR A 1 618 ? 26.484 -6.656 5.727 1 91.69 618 TYR A CA 1
ATOM 5043 C C . TYR A 1 618 ? 27 -7.977 6.293 1 91.69 618 TYR A C 1
ATOM 5045 O O . TYR A 1 618 ? 26.734 -8.312 7.449 1 91.69 618 TYR A O 1
ATOM 5053 N N . ASN A 1 619 ? 27.703 -8.695 5.465 1 88.69 619 ASN A N 1
ATOM 5054 C CA . ASN A 1 619 ? 28.266 -9.969 5.906 1 88.69 619 ASN A CA 1
ATOM 5055 C C . ASN A 1 619 ? 29.297 -9.781 7.012 1 88.69 619 ASN A C 1
ATOM 5057 O O . ASN A 1 619 ? 29.344 -10.555 7.969 1 88.69 619 ASN A O 1
ATOM 5061 N N . VAL A 1 620 ? 30.062 -8.711 6.867 1 90.81 620 VAL A N 1
ATOM 5062 C CA . VAL A 1 620 ? 31.062 -8.398 7.875 1 90.81 620 VAL A CA 1
ATOM 5063 C C . VAL A 1 620 ? 30.391 -7.949 9.164 1 90.81 620 VAL A C 1
ATOM 5065 O O . VAL A 1 620 ? 30.766 -8.391 10.258 1 90.81 620 VAL A O 1
ATOM 5068 N N . ALA A 1 621 ? 29.453 -7.062 9.008 1 91.5 621 ALA A N 1
ATOM 5069 C CA . ALA A 1 621 ? 28.75 -6.527 10.172 1 91.5 621 ALA A CA 1
ATOM 5070 C C . ALA A 1 621 ? 28.062 -7.637 10.953 1 91.5 621 ALA A C 1
ATOM 5072 O O . ALA A 1 621 ? 28.016 -7.605 12.188 1 91.5 621 ALA A O 1
ATOM 5073 N N . GLN A 1 622 ? 27.562 -8.625 10.266 1 88.12 622 GLN A N 1
ATOM 5074 C CA . GLN A 1 622 ? 26.844 -9.734 10.891 1 88.12 622 GLN A CA 1
ATOM 5075 C C . GLN A 1 622 ? 27.781 -10.539 11.797 1 88.12 622 GLN A C 1
ATOM 5077 O O . GLN A 1 622 ? 27.359 -11.023 12.852 1 88.12 622 GLN A O 1
ATOM 5082 N N . GLU A 1 623 ? 28.984 -10.656 11.406 1 87.19 623 GLU A N 1
ATOM 5083 C CA . GLU A 1 623 ? 29.953 -11.438 12.164 1 87.19 623 GLU A CA 1
ATOM 5084 C C . GLU A 1 623 ? 30.438 -10.68 13.398 1 87.19 623 GLU A C 1
ATOM 5086 O O . GLU A 1 623 ? 30.766 -11.289 14.414 1 87.19 623 GLU A O 1
ATOM 5091 N N . PHE A 1 624 ? 30.312 -9.352 13.391 1 87.25 624 PHE A N 1
ATOM 5092 C CA . PHE A 1 624 ? 30.938 -8.562 14.445 1 87.25 624 PHE A CA 1
ATOM 5093 C C . PHE A 1 624 ? 29.891 -8.039 15.422 1 87.25 624 PHE A C 1
ATOM 5095 O O . PHE A 1 624 ? 30.219 -7.586 16.516 1 87.25 624 PHE A O 1
ATOM 5102 N N . VAL A 1 625 ? 28.609 -8.078 15.102 1 85.81 625 VAL A N 1
ATOM 5103 C CA . VAL A 1 625 ? 27.547 -7.477 15.906 1 85.81 625 VAL A CA 1
ATOM 5104 C C . VAL A 1 625 ? 27.344 -8.289 17.188 1 85.81 625 VAL A C 1
ATOM 5106 O O . VAL A 1 625 ? 26.875 -7.762 18.188 1 85.81 625 VAL A O 1
ATOM 5109 N N . ALA A 1 626 ? 27.781 -9.57 17.203 1 80.25 626 ALA A N 1
ATOM 5110 C CA . ALA A 1 626 ? 27.578 -10.438 18.359 1 80.25 626 ALA A CA 1
ATOM 5111 C C . ALA A 1 626 ? 28.438 -10 19.531 1 80.25 626 ALA A C 1
ATOM 5113 O O . ALA A 1 626 ? 28.109 -10.266 20.688 1 80.25 626 ALA A O 1
ATOM 5114 N N . CYS A 1 627 ? 29.594 -9.344 19.234 1 84.06 627 CYS A N 1
ATOM 5115 C CA . CYS A 1 627 ? 30.516 -8.883 20.266 1 84.06 627 CYS A CA 1
ATOM 5116 C C . CYS A 1 627 ? 30.672 -7.367 20.234 1 84.06 627 CYS A C 1
ATOM 5118 O O . CYS A 1 627 ? 31.141 -6.809 19.25 1 84.06 627 CYS A O 1
ATOM 5120 N N . GLU A 1 628 ? 30.312 -6.691 21.297 1 85.69 628 GLU A N 1
ATOM 5121 C CA . GLU A 1 628 ? 30.312 -5.234 21.375 1 85.69 628 GLU A CA 1
ATOM 5122 C C . GLU A 1 628 ? 31.719 -4.672 21.156 1 85.69 628 GLU A C 1
ATOM 5124 O O . GLU A 1 628 ? 31.891 -3.643 20.5 1 85.69 628 GLU A O 1
ATOM 5129 N N . GLU A 1 629 ? 32.688 -5.391 21.734 1 87.06 629 GLU A N 1
ATOM 5130 C CA . GLU A 1 629 ? 34.062 -4.926 21.594 1 87.06 629 GLU A CA 1
ATOM 5131 C C . GLU A 1 629 ? 34.531 -4.988 20.141 1 87.06 629 GLU A C 1
ATOM 5133 O O . GLU A 1 629 ? 35.156 -4.051 19.641 1 87.06 629 GLU A O 1
ATOM 5138 N N . GLU A 1 630 ? 34.156 -6.098 19.547 1 89 630 GLU A N 1
ATOM 5139 C CA . GLU A 1 630 ? 34.562 -6.27 18.156 1 89 630 GLU A CA 1
ATOM 5140 C C . GLU A 1 630 ? 33.812 -5.277 17.25 1 89 630 GLU A C 1
ATOM 5142 O O . GLU A 1 630 ? 34.406 -4.77 16.297 1 89 630 GLU A O 1
ATOM 5147 N N . ALA A 1 631 ? 32.656 -4.957 17.594 1 89.25 631 ALA A N 1
ATOM 5148 C CA . ALA A 1 631 ? 31.859 -4.004 16.812 1 89.25 631 ALA A CA 1
ATOM 5149 C C . ALA A 1 631 ? 32.438 -2.596 16.922 1 89.25 631 ALA A C 1
ATOM 5151 O O . ALA A 1 631 ? 32.469 -1.852 15.938 1 89.25 631 ALA A O 1
ATOM 5152 N N . THR A 1 632 ? 32.938 -2.26 18.109 1 88.5 632 THR A N 1
ATOM 5153 C CA . THR A 1 632 ? 33.531 -0.943 18.328 1 88.5 632 THR A CA 1
ATOM 5154 C C . THR A 1 632 ? 34.812 -0.797 17.516 1 88.5 632 THR A C 1
ATOM 5156 O O . THR A 1 632 ? 35.094 0.266 16.953 1 88.5 632 THR A O 1
ATOM 5159 N N . ILE A 1 633 ? 35.562 -1.907 17.453 1 87.25 633 ILE A N 1
ATOM 5160 C CA . ILE A 1 633 ? 36.812 -1.894 16.688 1 87.25 633 ILE A CA 1
ATOM 5161 C C . ILE A 1 633 ? 36.5 -1.694 15.203 1 87.25 633 ILE A C 1
ATOM 5163 O O . ILE A 1 633 ? 37.156 -0.904 14.523 1 87.25 633 ILE A O 1
ATOM 5167 N N . LEU A 1 634 ? 35.562 -2.363 14.82 1 87.44 634 LEU A N 1
ATOM 5168 C CA . LEU A 1 634 ? 35.188 -2.232 13.422 1 87.44 634 LEU A CA 1
ATOM 5169 C C . LEU A 1 634 ? 34.781 -0.801 13.102 1 87.44 634 LEU A C 1
ATOM 5171 O O . LEU A 1 634 ? 35.125 -0.261 12.055 1 87.44 634 LEU A O 1
ATOM 5175 N N . MET B 1 1 ? -61.094 -0.9 33.406 1 21.73 1 MET B N 1
ATOM 5176 C CA . MET B 1 1 ? -61.656 -1.257 32.094 1 21.73 1 MET B CA 1
ATOM 5177 C C . MET B 1 1 ? -60.531 -1.542 31.109 1 21.73 1 MET B C 1
ATOM 5179 O O . MET B 1 1 ? -59.562 -0.768 31 1 21.73 1 MET B O 1
ATOM 5183 N N . GLU B 1 2 ? -60.219 -2.816 30.406 1 18.47 2 GLU B N 1
ATOM 5184 C CA . GLU B 1 2 ? -59.031 -3.623 30.703 1 18.47 2 GLU B CA 1
ATOM 5185 C C . GLU B 1 2 ? -57.906 -3.293 29.75 1 18.47 2 GLU B C 1
ATOM 5187 O O . GLU B 1 2 ? -58.094 -3.244 28.531 1 18.47 2 GLU B O 1
ATOM 5192 N N . ARG B 1 3 ? -56.875 -2.562 30.172 1 19.77 3 ARG B N 1
ATOM 5193 C CA . ARG B 1 3 ? -55.75 -1.739 29.719 1 19.77 3 ARG B CA 1
ATOM 5194 C C . ARG B 1 3 ? -54.812 -2.541 28.828 1 19.77 3 ARG B C 1
ATOM 5196 O O . ARG B 1 3 ? -53.688 -2.104 28.547 1 19.77 3 ARG B O 1
ATOM 5203 N N . SER B 1 4 ? -55.344 -3.807 28.422 1 18.3 4 SER B N 1
ATOM 5204 C CA . SER B 1 4 ? -54.406 -4.93 28.359 1 18.3 4 SER B CA 1
ATOM 5205 C C . SER B 1 4 ? -53.375 -4.73 27.266 1 18.3 4 SER B C 1
ATOM 5207 O O . SER B 1 4 ? -53.5 -3.822 26.438 1 18.3 4 SER B O 1
ATOM 5209 N N . ASN B 1 5 ? -52.875 -5.871 26.578 1 19.27 5 ASN B N 1
ATOM 5210 C CA . ASN B 1 5 ? -51.594 -6.539 26.391 1 19.27 5 ASN B CA 1
ATOM 5211 C C . ASN B 1 5 ? -50.938 -6.148 25.047 1 19.27 5 ASN B C 1
ATOM 5213 O O . ASN B 1 5 ? -51.438 -6.539 23.984 1 19.27 5 ASN B O 1
ATOM 5217 N N . PRO B 1 6 ? -50.562 -4.875 24.875 1 21.27 6 PRO B N 1
ATOM 5218 C CA . PRO B 1 6 ? -50.406 -4.285 23.531 1 21.27 6 PRO B CA 1
ATOM 5219 C C . PRO B 1 6 ? -49.531 -5.137 22.625 1 21.27 6 PRO B C 1
ATOM 5221 O O . PRO B 1 6 ? -48.781 -5.992 23.094 1 21.27 6 PRO B O 1
ATOM 5224 N N . GLU B 1 7 ? -49.719 -5.023 21.266 1 19.55 7 GLU B N 1
ATOM 5225 C CA . GLU B 1 7 ? -49.469 -5.523 19.906 1 19.55 7 GLU B CA 1
ATOM 5226 C C . GLU B 1 7 ? -48 -5.559 19.594 1 19.55 7 GLU B C 1
ATOM 5228 O O . GLU B 1 7 ? -47.281 -4.566 19.797 1 19.55 7 GLU B O 1
ATOM 5233 N N . GLY B 1 8 ? -47.312 -6.754 19.719 1 19.45 8 GLY B N 1
ATOM 5234 C CA . GLY B 1 8 ? -45.969 -7.34 19.703 1 19.45 8 GLY B CA 1
ATOM 5235 C C . GLY B 1 8 ? -45.188 -6.977 18.469 1 19.45 8 GLY B C 1
ATOM 5236 O O . GLY B 1 8 ? -45.469 -7.445 17.375 1 19.45 8 GLY B O 1
ATOM 5237 N N . LYS B 1 9 ? -44.938 -5.641 18.234 1 21.64 9 LYS B N 1
ATOM 5238 C CA . LYS B 1 9 ? -44.344 -5.102 17.016 1 21.64 9 LYS B CA 1
ATOM 5239 C C . LYS B 1 9 ? -43.094 -5.863 16.625 1 21.64 9 LYS B C 1
ATOM 5241 O O . LYS B 1 9 ? -42.188 -6.047 17.438 1 21.64 9 LYS B O 1
ATOM 5246 N N . PRO B 1 10 ? -43.219 -6.785 15.641 1 19.14 10 PRO B N 1
ATOM 5247 C CA . PRO B 1 10 ? -42.188 -7.754 15.258 1 19.14 10 PRO B CA 1
ATOM 5248 C C . PRO B 1 10 ? -40.844 -7.09 14.945 1 19.14 10 PRO B C 1
ATOM 5250 O O . PRO B 1 10 ? -40.812 -5.969 14.43 1 19.14 10 PRO B O 1
ATOM 5253 N N . ASN B 1 11 ? -39.844 -7.199 15.883 1 18.47 11 ASN B N 1
ATOM 5254 C CA . ASN B 1 11 ? -38.438 -6.742 16.047 1 18.47 11 ASN B CA 1
ATOM 5255 C C . ASN B 1 11 ? -37.625 -6.988 14.781 1 18.47 11 ASN B C 1
ATOM 5257 O O . ASN B 1 11 ? -37.438 -8.141 14.367 1 18.47 11 ASN B O 1
ATOM 5261 N N . SER B 1 12 ? -37.906 -6.141 13.727 1 18.72 12 SER B N 1
ATOM 5262 C CA . SER B 1 12 ? -37.281 -6.188 12.406 1 18.72 12 SER B CA 1
ATOM 5263 C C . SER B 1 12 ? -35.75 -6.27 12.516 1 18.72 12 SER B C 1
ATOM 5265 O O . SER B 1 12 ? -35.125 -5.375 13.07 1 18.72 12 SER B O 1
ATOM 5267 N N . THR B 1 13 ? -35.281 -7.5 12.812 1 18.59 13 THR B N 1
ATOM 5268 C CA . THR B 1 13 ? -33.906 -7.883 13.039 1 18.59 13 THR B CA 1
ATOM 5269 C C . THR B 1 13 ? -33 -7.387 11.898 1 18.59 13 THR B C 1
ATOM 5271 O O . THR B 1 13 ? -33.219 -7.73 10.734 1 18.59 13 THR B O 1
ATOM 5274 N N . VAL B 1 14 ? -32.688 -6.105 11.914 1 19.84 14 VAL B N 1
ATOM 5275 C CA . VAL B 1 14 ? -31.797 -5.418 11 1 19.84 14 VAL B CA 1
ATOM 5276 C C . VAL B 1 14 ? -30.516 -6.219 10.844 1 19.84 14 VAL B C 1
ATOM 5278 O O . VAL B 1 14 ? -29.781 -6.418 11.812 1 19.84 14 VAL B O 1
ATOM 5281 N N . ILE B 1 15 ? -30.594 -7.332 10.016 1 19.91 15 ILE B N 1
ATOM 5282 C CA . ILE B 1 15 ? -29.453 -8.203 9.75 1 19.91 15 ILE B CA 1
ATOM 5283 C C . ILE B 1 15 ? -28.281 -7.375 9.242 1 19.91 15 ILE B C 1
ATOM 5285 O O . ILE B 1 15 ? -28.375 -6.73 8.195 1 19.91 15 ILE B O 1
ATOM 5289 N N . ASN B 1 16 ? -27.688 -6.605 10.148 1 18.86 16 ASN B N 1
ATOM 5290 C CA . ASN B 1 16 ? -26.438 -5.898 9.898 1 18.86 16 ASN B CA 1
ATOM 5291 C C . ASN B 1 16 ? -25.438 -6.789 9.172 1 18.86 16 ASN B C 1
ATOM 5293 O O . ASN B 1 16 ? -25.125 -7.887 9.633 1 18.86 16 ASN B O 1
ATOM 5297 N N . ALA B 1 17 ? -25.484 -6.684 7.828 1 20.36 17 ALA B N 1
ATOM 5298 C CA . ALA B 1 17 ? -24.641 -7.402 6.879 1 20.36 17 ALA B CA 1
ATOM 5299 C C . ALA B 1 17 ? -23.172 -7.289 7.262 1 20.36 17 ALA B C 1
ATOM 5301 O O . ALA B 1 17 ? -22.562 -6.219 7.141 1 20.36 17 ALA B O 1
ATOM 5302 N N . SER B 1 18 ? -22.891 -7.719 8.547 1 20.02 18 SER B N 1
ATOM 5303 C CA . SER B 1 18 ? -21.5 -7.785 8.977 1 20.02 18 SER B CA 1
ATOM 5304 C C . SER B 1 18 ? -20.609 -8.383 7.887 1 20.02 18 SER B C 1
ATOM 5306 O O . SER B 1 18 ? -20.969 -9.383 7.266 1 20.02 18 SER B O 1
ATOM 5308 N N . GLU B 1 19 ? -19.969 -7.465 7.152 1 20.5 19 GLU B N 1
ATOM 5309 C CA . GLU B 1 19 ? -18.922 -7.734 6.18 1 20.5 19 GLU B CA 1
ATOM 5310 C C . GLU B 1 19 ? -17.969 -8.82 6.676 1 20.5 19 GLU B C 1
ATOM 5312 O O . GLU B 1 19 ? -17.266 -8.633 7.668 1 20.5 19 GLU B O 1
ATOM 5317 N N . GLY B 1 20 ? -18.578 -10.016 6.852 1 19.27 20 GLY B N 1
ATOM 5318 C CA . GLY B 1 20 ? -17.938 -11.203 7.398 1 19.27 20 GLY B CA 1
ATOM 5319 C C . GLY B 1 20 ? -16.547 -11.445 6.852 1 19.27 20 GLY B C 1
ATOM 5320 O O . GLY B 1 20 ? -16.25 -11.086 5.711 1 19.27 20 GLY B O 1
ATOM 5321 N N . ASN B 1 21 ? -15.609 -11.219 7.766 1 20.45 21 ASN B N 1
ATOM 5322 C CA . ASN B 1 21 ? -14.258 -11.758 7.777 1 20.45 21 ASN B CA 1
ATOM 5323 C C . ASN B 1 21 ? -14.227 -13.211 7.316 1 20.45 21 ASN B C 1
ATOM 5325 O O . ASN B 1 21 ? -14.742 -14.094 8 1 20.45 21 ASN B O 1
ATOM 5329 N N . ASP B 1 22 ? -14.664 -13.492 6.129 1 20.41 22 ASP B N 1
ATOM 5330 C CA . ASP B 1 22 ? -14.539 -14.875 5.676 1 20.41 22 ASP B CA 1
ATOM 5331 C C . ASP B 1 22 ? -13.211 -15.477 6.121 1 20.41 22 ASP B C 1
ATOM 5333 O O . ASP B 1 22 ? -12.156 -15.156 5.566 1 20.41 22 ASP B O 1
ATOM 5337 N N . GLU B 1 23 ? -12.906 -15.297 7.418 1 20.02 23 GLU B N 1
ATOM 5338 C CA . GLU B 1 23 ? -11.891 -16.25 7.863 1 20.02 23 GLU B CA 1
ATOM 5339 C C . GLU B 1 23 ? -12.227 -17.672 7.414 1 20.02 23 GLU B C 1
ATOM 5341 O O . GLU B 1 23 ? -13.289 -18.203 7.758 1 20.02 23 GLU B O 1
ATOM 5346 N N . LEU B 1 24 ? -11.93 -18.062 6.145 1 21.17 24 LEU B N 1
ATOM 5347 C CA . LEU B 1 24 ? -11.922 -19.484 5.816 1 21.17 24 LEU B CA 1
ATOM 5348 C C . LEU B 1 24 ? -11.312 -20.297 6.953 1 21.17 24 LEU B C 1
ATOM 5350 O O . LEU B 1 24 ? -10.094 -20.297 7.145 1 21.17 24 LEU B O 1
ATOM 5354 N N . ASN B 1 25 ? -11.797 -19.984 8.234 1 19.92 25 ASN B N 1
ATOM 5355 C CA . ASN B 1 25 ? -11.375 -21 9.195 1 19.92 25 ASN B CA 1
ATOM 5356 C C . ASN B 1 25 ? -11.742 -22.406 8.734 1 19.92 25 ASN B C 1
ATOM 5358 O O . ASN B 1 25 ? -12.922 -22.75 8.68 1 19.92 25 ASN B O 1
ATOM 5362 N N . ASP B 1 26 ? -11.188 -22.922 7.762 1 20.92 26 ASP B N 1
ATOM 5363 C CA . ASP B 1 26 ? -11.344 -24.312 7.328 1 20.92 26 ASP B CA 1
ATOM 5364 C C . ASP B 1 26 ? -11.289 -25.266 8.523 1 20.92 26 ASP B C 1
ATOM 5366 O O . ASP B 1 26 ? -11.258 -26.484 8.344 1 20.92 26 ASP B O 1
ATOM 5370 N N . ASP B 1 27 ? -11.102 -24.656 9.734 1 21.09 27 ASP B N 1
ATOM 5371 C CA . ASP B 1 27 ? -10.828 -25.703 10.703 1 21.09 27 ASP B CA 1
ATOM 5372 C C . ASP B 1 27 ? -12.094 -26.5 11.023 1 21.09 27 ASP B C 1
ATOM 5374 O O . ASP B 1 27 ? -12.203 -27.094 12.094 1 21.09 27 ASP B O 1
ATOM 5378 N N . GLY B 1 28 ? -13.172 -26.391 10.297 1 20.59 28 GLY B N 1
ATOM 5379 C CA . GLY B 1 28 ? -14.25 -27.219 10.828 1 20.59 28 GLY B CA 1
ATOM 5380 C C . GLY B 1 28 ? -13.812 -28.609 11.227 1 20.59 28 GLY B C 1
ATOM 5381 O O . GLY B 1 28 ? -13.672 -29.484 10.367 1 20.59 28 GLY B O 1
ATOM 5382 N N . VAL B 1 29 ? -12.977 -28.656 12.258 1 21.61 29 VAL B N 1
ATOM 5383 C CA . VAL B 1 29 ? -12.672 -29.953 12.852 1 21.61 29 VAL B CA 1
ATOM 5384 C C . VAL B 1 29 ? -13.961 -30.641 13.297 1 21.61 29 VAL B C 1
ATOM 5386 O O . VAL B 1 29 ? -14.672 -30.125 14.172 1 21.61 29 VAL B O 1
ATOM 5389 N N . VAL B 1 30 ? -14.867 -30.969 12.414 1 20.7 30 VAL B N 1
ATOM 5390 C CA . VAL B 1 30 ? -15.938 -31.859 12.828 1 20.7 30 VAL B CA 1
ATOM 5391 C C . VAL B 1 30 ? -15.375 -32.938 13.773 1 20.7 30 VAL B C 1
ATOM 5393 O O . VAL B 1 30 ? -14.359 -33.562 13.484 1 20.7 30 VAL B O 1
ATOM 5396 N N . ASN B 1 31 ? -15.656 -32.719 15.055 1 20.34 31 ASN B N 1
ATOM 5397 C CA . ASN B 1 31 ? -15.438 -33.719 16.094 1 20.34 31 ASN B CA 1
ATOM 5398 C C . ASN B 1 31 ? -16.109 -35.062 15.742 1 20.34 31 ASN B C 1
ATOM 5400 O O . ASN B 1 31 ? -17.312 -35.219 15.953 1 20.34 31 ASN B O 1
ATOM 5404 N N . GLN B 1 32 ? -15.992 -35.594 14.523 1 19.19 32 GLN B N 1
ATOM 5405 C CA . GLN B 1 32 ? -16.594 -36.906 14.32 1 19.19 32 GLN B CA 1
ATOM 5406 C C . GLN B 1 32 ? -16.188 -37.875 15.43 1 19.19 32 GLN B C 1
ATOM 5408 O O . GLN B 1 32 ? -15.023 -37.938 15.812 1 19.19 32 GLN B O 1
ATOM 5413 N N . GLU B 1 33 ? -17.125 -38.156 16.375 1 21.52 33 GLU B N 1
ATOM 5414 C CA . GLU B 1 33 ? -17.125 -39.25 17.328 1 21.52 33 GLU B CA 1
ATOM 5415 C C . GLU B 1 33 ? -16.5 -40.5 16.719 1 21.52 33 GLU B C 1
ATOM 5417 O O . GLU B 1 33 ? -16.469 -40.656 15.492 1 21.52 33 GLU B O 1
ATOM 5422 N N . GLY B 1 34 ? -15.867 -41.438 17.656 1 21.16 34 GLY B N 1
ATOM 5423 C CA . GLY B 1 34 ? -14.969 -42.562 17.641 1 21.16 34 GLY B CA 1
ATOM 5424 C C . GLY B 1 34 ? -15.547 -43.781 16.938 1 21.16 34 GLY B C 1
ATOM 5425 O O . GLY B 1 34 ? -15.195 -44.938 17.25 1 21.16 34 GLY B O 1
ATOM 5426 N N . SER B 1 35 ? -16.516 -43.719 15.969 1 20.86 35 SER B N 1
ATOM 5427 C CA . SER B 1 35 ? -16.891 -45.094 15.648 1 20.86 35 SER B CA 1
ATOM 5428 C C . SER B 1 35 ? -15.672 -45.969 15.445 1 20.86 35 SER B C 1
ATOM 5430 O O . SER B 1 35 ? -14.625 -45.5 14.984 1 20.86 35 SER B O 1
ATOM 5432 N N . LEU B 1 36 ? -15.609 -47.156 16.172 1 22.55 36 LEU B N 1
ATOM 5433 C CA . LEU B 1 36 ? -14.656 -48.281 16.188 1 22.55 36 LEU B CA 1
ATOM 5434 C C . LEU B 1 36 ? -14.297 -48.719 14.773 1 22.55 36 LEU B C 1
ATOM 5436 O O . LEU B 1 36 ? -15.047 -49.469 14.141 1 22.55 36 LEU B O 1
ATOM 5440 N N . VAL B 1 37 ? -14.305 -47.812 13.883 1 22.42 37 VAL B N 1
ATOM 5441 C CA . VAL B 1 37 ? -14.023 -48.438 12.602 1 22.42 37 VAL B CA 1
ATOM 5442 C C . VAL B 1 37 ? -12.773 -49.312 12.727 1 22.42 37 VAL B C 1
ATOM 5444 O O . VAL B 1 37 ? -11.742 -48.875 13.234 1 22.42 37 VAL B O 1
ATOM 5447 N N . ASP B 1 38 ? -13.008 -50.625 12.789 1 20.95 38 ASP B N 1
ATOM 5448 C CA . ASP B 1 38 ? -12.023 -51.719 12.734 1 20.95 38 ASP B CA 1
ATOM 5449 C C . ASP B 1 38 ? -10.852 -51.344 11.828 1 20.95 38 ASP B C 1
ATOM 5451 O O . ASP B 1 38 ? -11.031 -50.656 10.828 1 20.95 38 ASP B O 1
ATOM 5455 N N . GLU B 1 39 ? -9.742 -51.438 12.43 1 22.19 39 GLU B N 1
ATOM 5456 C CA . GLU B 1 39 ? -8.359 -51.25 12.016 1 22.19 39 GLU B CA 1
ATOM 5457 C C . GLU B 1 39 ? -8.062 -52 10.727 1 22.19 39 GLU B C 1
ATOM 5459 O O . GLU B 1 39 ? -7.75 -53.188 10.75 1 22.19 39 GLU B O 1
ATOM 5464 N N . ILE B 1 40 ? -9.055 -52.031 9.75 1 21.33 40 ILE B N 1
ATOM 5465 C CA . ILE B 1 40 ? -8.531 -52.844 8.672 1 21.33 40 ILE B CA 1
ATOM 5466 C C . ILE B 1 40 ? -7.141 -52.375 8.266 1 21.33 40 ILE B C 1
ATOM 5468 O O . ILE B 1 40 ? -6.973 -51.219 7.855 1 21.33 40 ILE B O 1
ATOM 5472 N N . THR B 1 41 ? -6.137 -52.906 8.938 1 21.91 41 THR B N 1
ATOM 5473 C CA . THR B 1 41 ? -4.703 -52.812 8.688 1 21.91 41 THR B CA 1
ATOM 5474 C C . THR B 1 41 ? -4.395 -53.156 7.227 1 21.91 41 THR B C 1
ATOM 5476 O O . THR B 1 41 ? -4.328 -54.312 6.848 1 21.91 41 THR B O 1
ATOM 5479 N N . ASP B 1 42 ? -5.289 -52.781 6.352 1 20.72 42 ASP B N 1
ATOM 5480 C CA . ASP B 1 42 ? -4.801 -53.281 5.07 1 20.72 42 ASP B CA 1
ATOM 5481 C C . ASP B 1 42 ? -3.379 -52.812 4.797 1 20.72 42 ASP B C 1
ATOM 5483 O O . ASP B 1 42 ? -3.121 -51.594 4.781 1 20.72 42 ASP B O 1
ATOM 5487 N N . VAL B 1 43 ? -2.453 -53.562 5.277 1 21.98 43 VAL B N 1
ATOM 5488 C CA . VAL B 1 43 ? -1.029 -53.531 4.957 1 21.98 43 VAL B CA 1
ATOM 5489 C C . VAL B 1 43 ? -0.842 -53.5 3.443 1 21.98 43 VAL B C 1
ATOM 5491 O O . VAL B 1 43 ? -1.277 -54.375 2.727 1 21.98 43 VAL B O 1
ATOM 5494 N N . MET B 1 44 ? -1.147 -52.375 2.887 1 23.38 44 MET B N 1
ATOM 5495 C CA . MET B 1 44 ? -0.73 -52.312 1.489 1 23.38 44 MET B CA 1
ATOM 5496 C C . MET B 1 44 ? 0.648 -52.938 1.307 1 23.38 44 MET B C 1
ATOM 5498 O O . MET B 1 44 ? 1.642 -52.438 1.822 1 23.38 44 MET B O 1
ATOM 5502 N N . VAL B 1 45 ? 0.752 -54.219 1.426 1 23.84 45 VAL B N 1
ATOM 5503 C CA . VAL B 1 45 ? 1.943 -54.906 0.938 1 23.84 45 VAL B CA 1
ATOM 5504 C C . VAL B 1 45 ? 2.281 -54.438 -0.47 1 23.84 45 VAL B C 1
ATOM 5506 O O . VAL B 1 45 ? 1.498 -54.625 -1.404 1 23.84 45 VAL B O 1
ATOM 5509 N N . MET B 1 46 ? 2.816 -53.281 -0.589 1 25.69 46 MET B N 1
ATOM 5510 C CA . MET B 1 46 ? 3.451 -52.969 -1.871 1 25.69 46 MET B CA 1
ATOM 5511 C C . MET B 1 46 ? 4.082 -54.219 -2.467 1 25.69 46 MET B C 1
ATOM 5513 O O . MET B 1 46 ? 4.871 -54.906 -1.806 1 25.69 46 MET B O 1
ATOM 5517 N N . ARG B 1 47 ? 3.326 -55.062 -2.996 1 26.09 47 ARG B N 1
ATOM 5518 C CA . ARG B 1 47 ? 4.031 -56.031 -3.814 1 26.09 47 ARG B CA 1
ATOM 5519 C C . ARG B 1 47 ? 5.305 -55.438 -4.406 1 26.09 47 ARG B C 1
ATOM 5521 O O . ARG B 1 47 ? 5.379 -54.219 -4.645 1 26.09 47 ARG B O 1
ATOM 5528 N N . ASN B 1 48 ? 6.484 -56.125 -4.297 1 25.42 48 ASN B N 1
ATOM 5529 C CA . ASN B 1 48 ? 7.848 -55.969 -4.793 1 25.42 48 ASN B CA 1
ATOM 5530 C C . ASN B 1 48 ? 7.871 -55.562 -6.258 1 25.42 48 ASN B C 1
ATOM 5532 O O . ASN B 1 48 ? 8.805 -55.875 -6.996 1 25.42 48 ASN B O 1
ATOM 5536 N N . ASP B 1 49 ? 6.758 -55.406 -6.859 1 25.62 49 ASP B N 1
ATOM 5537 C CA . ASP B 1 49 ? 7.008 -55.094 -8.258 1 25.62 49 ASP B CA 1
ATOM 5538 C C . ASP B 1 49 ? 8.023 -53.938 -8.383 1 25.62 49 ASP B C 1
ATOM 5540 O O . ASP B 1 49 ? 7.984 -53 -7.602 1 25.62 49 ASP B O 1
ATOM 5544 N N . GLU B 1 50 ? 9.188 -54.219 -8.992 1 27.06 50 GLU B N 1
ATOM 5545 C CA . GLU B 1 50 ? 10.414 -53.531 -9.359 1 27.06 50 GLU B CA 1
ATOM 5546 C C . GLU B 1 50 ? 10.133 -52.125 -9.844 1 27.06 50 GLU B C 1
ATOM 5548 O O . GLU B 1 50 ? 9.766 -51.906 -11 1 27.06 50 GLU B O 1
ATOM 5553 N N . LEU B 1 51 ? 9.258 -51.5 -9.367 1 30.42 51 LEU B N 1
ATOM 5554 C CA . LEU B 1 51 ? 9.469 -50.125 -9.758 1 30.42 51 LEU B CA 1
ATOM 5555 C C . LEU B 1 51 ? 10.953 -49.812 -9.922 1 30.42 51 LEU B C 1
ATOM 5557 O O . LEU B 1 51 ? 11.742 -50.062 -9.008 1 30.42 51 LEU B O 1
ATOM 5561 N N . ASP B 1 52 ? 11.445 -50.156 -11.023 1 30.88 52 ASP B N 1
ATOM 5562 C CA . ASP B 1 52 ? 12.82 -49.875 -11.43 1 30.88 52 ASP B CA 1
ATOM 5563 C C . ASP B 1 52 ? 13.32 -48.594 -10.789 1 30.88 52 ASP B C 1
ATOM 5565 O O . ASP B 1 52 ? 13.125 -47.5 -11.336 1 30.88 52 ASP B O 1
ATOM 5569 N N . LEU B 1 53 ? 13.07 -48.375 -9.656 1 37.94 53 LEU B N 1
ATOM 5570 C CA . LEU B 1 53 ? 13.859 -47.406 -8.906 1 37.94 53 LEU B CA 1
ATOM 5571 C C . LEU B 1 53 ? 15.328 -47.469 -9.32 1 37.94 53 LEU B C 1
ATOM 5573 O O . LEU B 1 53 ? 16.078 -48.281 -8.812 1 37.94 53 LEU B O 1
ATOM 5577 N N . ARG B 1 54 ? 15.547 -47.469 -10.484 1 38.22 54 ARG B N 1
ATOM 5578 C CA . ARG B 1 54 ? 16.953 -47.375 -10.891 1 38.22 54 ARG B CA 1
ATOM 5579 C C . ARG B 1 54 ? 17.75 -46.531 -9.914 1 38.22 54 ARG B C 1
ATOM 5581 O O . ARG B 1 54 ? 17.391 -45.375 -9.664 1 38.22 54 ARG B O 1
ATOM 5588 N N . HIS B 1 55 ? 18.172 -47.094 -8.859 1 45.84 55 HIS B N 1
ATOM 5589 C CA . HIS B 1 55 ? 19.281 -46.531 -8.086 1 45.84 55 HIS B CA 1
ATOM 5590 C C . HIS B 1 55 ? 20.25 -45.781 -8.984 1 45.84 55 HIS B C 1
ATOM 5592 O O . HIS B 1 55 ? 20.844 -46.344 -9.891 1 45.84 55 HIS B O 1
ATOM 5598 N N . GLU B 1 56 ? 19.844 -44.812 -9.469 1 53.03 56 GLU B N 1
ATOM 5599 C CA . GLU B 1 56 ? 20.781 -44.094 -10.305 1 53.03 56 GLU B CA 1
ATOM 5600 C C . GLU B 1 56 ? 21.922 -43.5 -9.477 1 53.03 56 GLU B C 1
ATOM 5602 O O . GLU B 1 56 ? 21.703 -43 -8.367 1 53.03 56 GLU B O 1
ATOM 5607 N N . LEU B 1 57 ? 23.047 -44 -9.664 1 59.38 57 LEU B N 1
ATOM 5608 C CA . LEU B 1 57 ? 24.266 -43.375 -9.156 1 59.38 57 LEU B CA 1
ATOM 5609 C C . LEU B 1 57 ? 24.188 -41.875 -9.281 1 59.38 57 LEU B C 1
ATOM 5611 O O . LEU B 1 57 ? 23.734 -41.344 -10.312 1 59.38 57 LEU B O 1
ATOM 5615 N N . PRO B 1 58 ? 24.266 -41.188 -8.016 1 71.88 58 PRO B N 1
ATOM 5616 C CA . PRO B 1 58 ? 24.266 -39.719 -8.102 1 71.88 58 PRO B CA 1
ATOM 5617 C C . PRO B 1 58 ? 25.188 -39.188 -9.195 1 71.88 58 PRO B C 1
ATOM 5619 O O . PRO B 1 58 ? 26.203 -39.812 -9.508 1 71.88 58 PRO B O 1
ATOM 5622 N N . ASP B 1 59 ? 24.688 -38.375 -10.008 1 75.44 59 ASP B N 1
ATOM 5623 C CA . ASP B 1 59 ? 25.5 -37.688 -11.016 1 75.44 59 ASP B CA 1
ATOM 5624 C C . ASP B 1 59 ? 26.531 -36.781 -10.352 1 75.44 59 ASP B C 1
ATOM 5626 O O . ASP B 1 59 ? 26.188 -35.719 -9.852 1 75.44 59 ASP B O 1
ATOM 5630 N N . HIS B 1 60 ? 27.828 -37.312 -10.266 1 80.25 60 HIS B N 1
ATOM 5631 C CA . HIS B 1 60 ? 28.906 -36.562 -9.625 1 80.25 60 HIS B CA 1
ATOM 5632 C C . HIS B 1 60 ? 29.609 -35.656 -10.641 1 80.25 60 HIS B C 1
ATOM 5634 O O . HIS B 1 60 ? 30.734 -35.219 -10.391 1 80.25 60 HIS B O 1
ATOM 5640 N N . SER B 1 61 ? 28.984 -35.469 -11.812 1 75.81 61 SER B N 1
ATOM 5641 C CA . SER B 1 61 ? 29.656 -34.75 -12.883 1 75.81 61 SER B CA 1
ATOM 5642 C C . SER B 1 61 ? 30.078 -33.344 -12.438 1 75.81 61 SER B C 1
ATOM 5644 O O . SER B 1 61 ? 31.125 -32.844 -12.852 1 75.81 61 SER B O 1
ATOM 5646 N N . GLY B 1 62 ? 29.469 -32.688 -11.609 1 74.56 62 GLY B N 1
ATOM 5647 C CA . GLY B 1 62 ? 29.828 -31.328 -11.211 1 74.56 62 GLY B CA 1
ATOM 5648 C C . GLY B 1 62 ? 30.594 -31.266 -9.906 1 74.56 62 GLY B C 1
ATOM 5649 O O . GLY B 1 62 ? 30.812 -30.188 -9.352 1 74.56 62 GLY B O 1
ATOM 5650 N N . LEU B 1 63 ? 31.125 -32.406 -9.477 1 86.25 63 LEU B N 1
ATOM 5651 C CA . LEU B 1 63 ? 31.781 -32.438 -8.18 1 86.25 63 LEU B CA 1
ATOM 5652 C C . LEU B 1 63 ? 33.219 -32.906 -8.32 1 86.25 63 LEU B C 1
ATOM 5654 O O . LEU B 1 63 ? 33.531 -33.719 -9.195 1 86.25 63 LEU B O 1
ATOM 5658 N N . SER B 1 64 ? 34.094 -32.281 -7.645 1 87.12 64 SER B N 1
ATOM 5659 C CA . SER B 1 64 ? 35.469 -32.719 -7.586 1 87.12 64 SER B CA 1
ATOM 5660 C C . SER B 1 64 ? 35.594 -33.969 -6.73 1 87.12 64 SER B C 1
ATOM 5662 O O . SER B 1 64 ? 34.75 -34.281 -5.902 1 87.12 64 SER B O 1
ATOM 5664 N N . GLU B 1 65 ? 36.625 -34.781 -6.91 1 85.81 65 GLU B N 1
ATOM 5665 C CA . GLU B 1 65 ? 36.844 -36.031 -6.191 1 85.81 65 GLU B CA 1
ATOM 5666 C C . GLU B 1 65 ? 36.969 -35.812 -4.691 1 85.81 65 GLU B C 1
ATOM 5668 O O . GLU B 1 65 ? 36.594 -36.656 -3.887 1 85.81 65 GLU B O 1
ATOM 5673 N N . ALA B 1 66 ? 37.438 -34.562 -4.398 1 88.06 66 ALA B N 1
ATOM 5674 C CA . ALA B 1 66 ? 37.625 -34.25 -2.99 1 88.06 66 ALA B CA 1
ATOM 5675 C C . ALA B 1 66 ? 36.312 -33.938 -2.303 1 88.06 66 ALA B C 1
ATOM 5677 O O . ALA B 1 66 ? 36.188 -34 -1.074 1 88.06 66 ALA B O 1
ATOM 5678 N N . GLU B 1 67 ? 35.312 -33.75 -3.082 1 91.25 67 GLU B N 1
ATOM 5679 C CA . GLU B 1 67 ? 34.031 -33.375 -2.527 1 91.25 67 GLU B CA 1
ATOM 5680 C C . GLU B 1 67 ? 33.125 -34.562 -2.35 1 91.25 67 GLU B C 1
ATOM 5682 O O . GLU B 1 67 ? 32.031 -34.469 -1.772 1 91.25 67 GLU B O 1
ATOM 5687 N N . ILE B 1 68 ? 33.5 -35.719 -2.801 1 91.56 68 ILE B N 1
ATOM 5688 C CA . ILE B 1 68 ? 32.719 -36.938 -2.725 1 91.56 68 ILE B CA 1
ATOM 5689 C C . ILE B 1 68 ? 33.125 -37.75 -1.5 1 91.56 68 ILE B C 1
ATOM 5691 O O . ILE B 1 68 ? 34.312 -38.031 -1.311 1 91.56 68 ILE B O 1
ATOM 5695 N N . PRO B 1 69 ? 32.188 -38.031 -0.723 1 91.81 69 PRO B N 1
ATOM 5696 C CA . PRO B 1 69 ? 32.5 -38.844 0.462 1 91.81 69 PRO B CA 1
ATOM 5697 C C . PRO B 1 69 ? 33.031 -40.219 0.112 1 91.81 69 PRO B C 1
ATOM 5699 O O . PRO B 1 69 ? 32.438 -40.906 -0.721 1 91.81 69 PRO B O 1
ATOM 5702 N N . VAL B 1 70 ? 34.094 -40.562 0.708 1 89.94 70 VAL B N 1
ATOM 5703 C CA . VAL B 1 70 ? 34.688 -41.875 0.542 1 89.94 70 VAL B CA 1
ATOM 5704 C C . VAL B 1 70 ? 34.969 -42.5 1.91 1 89.94 70 VAL B C 1
ATOM 5706 O O . VAL B 1 70 ? 35.25 -41.812 2.879 1 89.94 70 VAL B O 1
ATOM 5709 N N . ILE B 1 71 ? 34.75 -43.844 1.892 1 89.69 71 ILE B N 1
ATOM 5710 C CA . ILE B 1 71 ? 35 -44.531 3.145 1 89.69 71 ILE B CA 1
ATOM 5711 C C . ILE B 1 71 ? 36.469 -44.406 3.553 1 89.69 71 ILE B C 1
ATOM 5713 O O . ILE B 1 71 ? 37.344 -44.594 2.734 1 89.69 71 ILE B O 1
ATOM 5717 N N . GLY B 1 72 ? 36.719 -43.969 4.715 1 86.94 72 GLY B N 1
ATOM 5718 C CA . GLY B 1 72 ? 38.062 -43.844 5.227 1 86.94 72 GLY B CA 1
ATOM 5719 C C . GLY B 1 72 ? 38.5 -42.375 5.383 1 86.94 72 GLY B C 1
ATOM 5720 O O . GLY B 1 72 ? 39.594 -42.094 5.906 1 86.94 72 GLY B O 1
ATOM 5721 N N . MET B 1 73 ? 37.688 -41.469 4.957 1 90.75 73 MET B N 1
ATOM 5722 C CA . MET B 1 73 ? 38 -40.031 5.086 1 90.75 73 MET B CA 1
ATOM 5723 C C . MET B 1 73 ? 38.062 -39.625 6.555 1 90.75 73 MET B C 1
ATOM 5725 O O . MET B 1 73 ? 37.25 -40.094 7.367 1 90.75 73 MET B O 1
ATOM 5729 N N . SER B 1 74 ? 39.031 -38.781 6.992 1 90.5 74 SER B N 1
ATOM 5730 C CA . SER B 1 74 ? 39.188 -38.312 8.367 1 90.5 74 SER B CA 1
ATOM 5731 C C . SER B 1 74 ? 38.938 -36.844 8.484 1 90.5 74 SER B C 1
ATOM 5733 O O . SER B 1 74 ? 39.312 -36.062 7.598 1 90.5 74 SER B O 1
ATOM 5735 N N . PHE B 1 75 ? 38.219 -36.5 9.539 1 91.81 75 PHE B N 1
ATOM 5736 C CA . PHE B 1 75 ? 37.906 -35.094 9.82 1 91.81 75 PHE B CA 1
ATOM 5737 C C . PHE B 1 75 ? 38.375 -34.719 11.211 1 91.81 75 PHE B C 1
ATOM 5739 O O . PHE B 1 75 ? 38.5 -35.562 12.102 1 91.81 75 PHE B O 1
ATOM 5746 N N . ASP B 1 76 ? 38.625 -33.438 11.453 1 89.31 76 ASP B N 1
ATOM 5747 C CA . ASP B 1 76 ? 39.156 -32.938 12.727 1 89.31 76 ASP B CA 1
ATOM 5748 C C . ASP B 1 76 ? 38.062 -32.906 13.797 1 89.31 76 ASP B C 1
ATOM 5750 O O . ASP B 1 76 ? 38.375 -32.969 14.992 1 89.31 76 ASP B O 1
ATOM 5754 N N . SER B 1 77 ? 36.875 -32.656 13.344 1 88.5 77 SER B N 1
ATOM 5755 C CA . SER B 1 77 ? 35.781 -32.562 14.281 1 88.5 77 SER B CA 1
ATOM 5756 C C . SER B 1 77 ? 34.469 -33.062 13.641 1 88.5 77 SER B C 1
ATOM 5758 O O . SER B 1 77 ? 34.375 -33.188 12.414 1 88.5 77 SER B O 1
ATOM 5760 N N . LEU B 1 78 ? 33.594 -33.406 14.469 1 86.06 78 LEU B N 1
ATOM 5761 C CA . LEU B 1 78 ? 32.312 -33.938 14.016 1 86.06 78 LEU B CA 1
ATOM 5762 C C . LEU B 1 78 ? 31.547 -32.875 13.219 1 86.06 78 LEU B C 1
ATOM 5764 O O . LEU B 1 78 ? 31 -33.156 12.156 1 86.06 78 LEU B O 1
ATOM 5768 N N . PRO B 1 79 ? 31.531 -31.625 13.648 1 88.5 79 PRO B N 1
ATOM 5769 C CA . PRO B 1 79 ? 30.812 -30.609 12.867 1 88.5 79 PRO B CA 1
ATOM 5770 C C . PRO B 1 79 ? 31.406 -30.422 11.477 1 88.5 79 PRO B C 1
ATOM 5772 O O . PRO B 1 79 ? 30.672 -30.125 10.531 1 88.5 79 PRO B O 1
ATOM 5775 N N . LEU B 1 80 ? 32.625 -30.656 11.359 1 91.31 80 LEU B N 1
ATOM 5776 C CA . LEU B 1 80 ? 33.25 -30.516 10.047 1 91.31 80 LEU B CA 1
ATOM 5777 C C . LEU B 1 80 ? 32.812 -31.625 9.102 1 91.31 80 LEU B C 1
ATOM 5779 O O . LEU B 1 80 ? 32.656 -31.406 7.898 1 91.31 80 LEU B O 1
ATOM 5783 N N . ALA B 1 81 ? 32.688 -32.812 9.695 1 90.75 81 ALA B N 1
ATOM 5784 C CA . ALA B 1 81 ? 32.188 -33.906 8.891 1 90.75 81 ALA B CA 1
ATOM 5785 C C . ALA B 1 81 ? 30.75 -33.688 8.445 1 90.75 81 ALA B C 1
ATOM 5787 O O . ALA B 1 81 ? 30.391 -34 7.309 1 90.75 81 ALA B O 1
ATOM 5788 N N . GLN B 1 82 ? 30.016 -33.156 9.367 1 91.06 82 GLN B N 1
ATOM 5789 C CA . GLN B 1 82 ? 28.625 -32.844 9.047 1 91.06 82 GLN B CA 1
ATOM 5790 C C . GLN B 1 82 ? 28.531 -31.781 7.969 1 91.06 82 GLN B C 1
ATOM 5792 O O . GLN B 1 82 ? 27.703 -31.891 7.051 1 91.06 82 GLN B O 1
ATOM 5797 N N . GLU B 1 83 ? 29.328 -30.812 8.062 1 91.56 83 GLU B N 1
ATOM 5798 C CA . GLU B 1 83 ? 29.359 -29.734 7.082 1 91.56 83 GLU B CA 1
ATOM 5799 C C . GLU B 1 83 ? 29.797 -30.234 5.715 1 91.56 83 GLU B C 1
ATOM 5801 O O . GLU B 1 83 ? 29.281 -29.812 4.688 1 91.56 83 GLU B O 1
ATOM 5806 N N . PHE B 1 84 ? 30.797 -31.109 5.781 1 92.62 84 PHE B N 1
ATOM 5807 C CA . PHE B 1 84 ? 31.281 -31.703 4.535 1 92.62 84 PHE B CA 1
ATOM 5808 C C . PHE B 1 84 ? 30.156 -32.438 3.816 1 92.62 84 PHE B C 1
ATOM 5810 O O . PHE B 1 84 ? 29.938 -32.219 2.619 1 92.62 84 PHE B O 1
ATOM 5817 N N . TYR B 1 85 ? 29.5 -33.25 4.523 1 92.44 85 TYR B N 1
ATOM 5818 C CA . TYR B 1 85 ? 28.422 -34.031 3.914 1 92.44 85 TYR B CA 1
ATOM 5819 C C . TYR B 1 85 ? 27.266 -33.125 3.496 1 92.44 85 TYR B C 1
ATOM 5821 O O . TYR B 1 85 ? 26.609 -33.375 2.48 1 92.44 85 TYR B O 1
ATOM 5829 N N . ALA B 1 86 ? 26.984 -32.125 4.25 1 90.88 86 ALA B N 1
ATOM 5830 C CA . ALA B 1 86 ? 25.938 -31.188 3.912 1 90.88 86 ALA B CA 1
ATOM 5831 C C . ALA B 1 86 ? 26.266 -30.438 2.617 1 90.88 86 ALA B C 1
ATOM 5833 O O . ALA B 1 86 ? 25.375 -30.172 1.803 1 90.88 86 ALA B O 1
ATOM 5834 N N . ASN B 1 87 ? 27.5 -30.109 2.48 1 90 87 ASN B N 1
ATOM 5835 C CA . ASN B 1 87 ? 27.922 -29.438 1.254 1 90 87 ASN B CA 1
ATOM 5836 C C . ASN B 1 87 ? 27.797 -30.359 0.046 1 90 87 ASN B C 1
ATOM 5838 O O . ASN B 1 87 ? 27.422 -29.922 -1.042 1 90 87 ASN B O 1
ATOM 5842 N N . TYR B 1 88 ? 28.219 -31.641 0.325 1 92.06 88 TYR B N 1
ATOM 5843 C CA . TYR B 1 88 ? 28.047 -32.656 -0.715 1 92.06 88 TYR B CA 1
ATOM 5844 C C . TYR B 1 88 ? 26.578 -32.781 -1.094 1 92.06 88 TYR B C 1
ATOM 5846 O O . TYR B 1 88 ? 26.234 -32.844 -2.277 1 92.06 88 TYR B O 1
ATOM 5854 N N . ALA B 1 89 ? 25.75 -32.781 -0.054 1 91.38 89 ALA B N 1
ATOM 5855 C CA . ALA B 1 89 ? 24.312 -32.938 -0.253 1 91.38 89 ALA B CA 1
ATOM 5856 C C . ALA B 1 89 ? 23.734 -31.75 -1.013 1 91.38 89 ALA B C 1
ATOM 5858 O O . ALA B 1 89 ? 22.875 -31.922 -1.883 1 91.38 89 ALA B O 1
ATOM 5859 N N . LYS B 1 90 ? 24.188 -30.609 -0.749 1 88.88 90 LYS B N 1
ATOM 5860 C CA . LYS B 1 90 ? 23.703 -29.406 -1.414 1 88.88 90 LYS B CA 1
ATOM 5861 C C . LYS B 1 90 ? 24.062 -29.422 -2.9 1 88.88 90 LYS B C 1
ATOM 5863 O O . LYS B 1 90 ? 23.234 -29.047 -3.738 1 88.88 90 LYS B O 1
ATOM 5868 N N . LYS B 1 91 ? 25.188 -29.828 -3.201 1 89.38 91 LYS B N 1
ATOM 5869 C CA . LYS B 1 91 ? 25.641 -29.844 -4.586 1 89.38 91 LYS B CA 1
ATOM 5870 C C . LYS B 1 91 ? 24.953 -30.953 -5.379 1 89.38 91 LYS B C 1
ATOM 5872 O O . LYS B 1 91 ? 24.766 -30.828 -6.59 1 89.38 91 LYS B O 1
ATOM 5877 N N . LEU B 1 92 ? 24.641 -32.062 -4.684 1 89.12 92 LEU B N 1
ATOM 5878 C CA . LEU B 1 92 ? 23.953 -33.156 -5.355 1 89.12 92 LEU B CA 1
ATOM 5879 C C . LEU B 1 92 ? 22.453 -32.875 -5.445 1 89.12 92 LEU B C 1
ATOM 5881 O O . LEU B 1 92 ? 21.797 -33.312 -6.379 1 89.12 92 LEU B O 1
ATOM 5885 N N . GLY B 1 93 ? 21.906 -32.25 -4.402 1 88.12 93 GLY B N 1
ATOM 5886 C CA . GLY B 1 93 ? 20.5 -31.875 -4.465 1 88.12 93 GLY B CA 1
ATOM 5887 C C . GLY B 1 93 ? 19.641 -32.625 -3.471 1 88.12 93 GLY B C 1
ATOM 5888 O O . GLY B 1 93 ? 18.547 -33.094 -3.814 1 88.12 93 GLY B O 1
ATOM 5889 N N . PHE B 1 94 ? 20.094 -32.906 -2.309 1 89.62 94 PHE B N 1
ATOM 5890 C CA . PHE B 1 94 ? 19.281 -33.5 -1.258 1 89.62 94 PHE B CA 1
ATOM 5891 C C . PHE B 1 94 ? 19.625 -32.906 0.1 1 89.62 94 PHE B C 1
ATOM 5893 O O . PHE B 1 94 ? 20.422 -31.969 0.188 1 89.62 94 PHE B O 1
ATOM 5900 N N . VAL B 1 95 ? 18.891 -33.281 1.199 1 91.19 95 VAL B N 1
ATOM 5901 C CA . VAL B 1 95 ? 19.094 -32.719 2.537 1 91.19 95 VAL B CA 1
ATOM 5902 C C . VAL B 1 95 ? 19.531 -33.812 3.492 1 91.19 95 VAL B C 1
ATOM 5904 O O . VAL B 1 95 ? 19.125 -34.969 3.346 1 91.19 95 VAL B O 1
ATOM 5907 N N . THR B 1 96 ? 20.406 -33.406 4.402 1 91.69 96 THR B N 1
ATOM 5908 C CA . THR B 1 96 ? 20.969 -34.406 5.312 1 91.69 96 THR B CA 1
ATOM 5909 C C . THR B 1 96 ? 20.297 -34.344 6.68 1 91.69 96 THR B C 1
ATOM 5911 O O . THR B 1 96 ? 19.688 -33.312 7.02 1 91.69 96 THR B O 1
ATOM 5914 N N . LYS B 1 97 ? 20.25 -35.375 7.395 1 89.88 97 LYS B N 1
ATOM 5915 C CA . LYS B 1 97 ? 19.797 -35.438 8.781 1 89.88 97 LYS B CA 1
ATOM 5916 C C . LYS B 1 97 ? 20.672 -36.375 9.602 1 89.88 97 LYS B C 1
ATOM 5918 O O . LYS B 1 97 ? 21.281 -37.312 9.062 1 89.88 97 LYS B O 1
ATOM 5923 N N . VAL B 1 98 ? 20.812 -36.031 10.859 1 88.94 98 VAL B N 1
ATOM 5924 C CA . VAL B 1 98 ? 21.609 -36.844 11.766 1 88.94 98 VAL B CA 1
ATOM 5925 C C . VAL B 1 98 ? 20.719 -37.875 12.445 1 88.94 98 VAL B C 1
ATOM 5927 O O . VAL B 1 98 ? 19.609 -37.562 12.883 1 88.94 98 VAL B O 1
ATOM 5930 N N . ARG B 1 99 ? 21.125 -39.062 12.273 1 85.44 99 ARG B N 1
ATOM 5931 C CA . ARG B 1 99 ? 20.406 -40.125 12.953 1 85.44 99 ARG B CA 1
ATOM 5932 C C . ARG B 1 99 ? 21.375 -41.062 13.703 1 85.44 99 ARG B C 1
ATOM 5934 O O . ARG B 1 99 ? 22.578 -41.031 13.469 1 85.44 99 ARG B O 1
ATOM 5941 N N . ASN B 1 100 ? 20.906 -41.875 14.688 1 80.5 100 ASN B N 1
ATOM 5942 C CA . ASN B 1 100 ? 21.594 -42.938 15.398 1 80.5 100 ASN B CA 1
ATOM 5943 C C . ASN B 1 100 ? 22.859 -42.438 16.078 1 80.5 100 ASN B C 1
ATOM 5945 O O . ASN B 1 100 ? 23.938 -43 15.867 1 80.5 100 ASN B O 1
ATOM 5949 N N . THR B 1 101 ? 22.703 -41.344 16.906 1 82.38 101 THR B N 1
ATOM 5950 C CA . THR B 1 101 ? 23.844 -40.844 17.672 1 82.38 101 THR B CA 1
ATOM 5951 C C . THR B 1 101 ? 24.047 -41.688 18.922 1 82.38 101 THR B C 1
ATOM 5953 O O . THR B 1 101 ? 23.156 -41.781 19.766 1 82.38 101 THR B O 1
ATOM 5956 N N . ASN B 1 102 ? 25.062 -42.5 18.953 1 79.56 102 ASN B N 1
ATOM 5957 C CA . ASN B 1 102 ? 25.422 -43.281 20.125 1 79.56 102 ASN B CA 1
ATOM 5958 C C . ASN B 1 102 ? 26.484 -42.594 20.969 1 79.56 102 ASN B C 1
ATOM 5960 O O . ASN B 1 102 ? 27.453 -42.031 20.438 1 79.56 102 ASN B O 1
ATOM 5964 N N . PHE B 1 103 ? 26.188 -42.438 22.266 1 80.75 103 PHE B N 1
ATOM 5965 C CA . PHE B 1 103 ? 27.094 -41.75 23.172 1 80.75 103 PHE B CA 1
ATOM 5966 C C . PHE B 1 103 ? 27.922 -42.719 23.969 1 80.75 103 PHE B C 1
ATOM 5968 O O . PHE B 1 103 ? 27.531 -43.875 24.141 1 80.75 103 PHE B O 1
ATOM 5975 N N . ASP B 1 104 ? 29.109 -42.25 24.375 1 70.81 104 ASP B N 1
ATOM 5976 C CA . ASP B 1 104 ? 29.969 -43.062 25.219 1 70.81 104 ASP B CA 1
ATOM 5977 C C . ASP B 1 104 ? 29.359 -43.281 26.609 1 70.81 104 ASP B C 1
ATOM 5979 O O . ASP B 1 104 ? 29.125 -42.312 27.328 1 70.81 104 ASP B O 1
ATOM 5983 N N . LYS B 1 105 ? 28.922 -44.438 27.016 1 71.06 105 LYS B N 1
ATOM 5984 C CA . LYS B 1 105 ? 28.312 -44.75 28.297 1 71.06 105 LYS B CA 1
ATOM 5985 C C . LYS B 1 105 ? 29.344 -44.688 29.422 1 71.06 105 LYS B C 1
ATOM 5987 O O . LYS B 1 105 ? 29 -44.625 30.594 1 71.06 105 LYS B O 1
ATOM 5992 N N . THR B 1 106 ? 30.625 -44.969 29.156 1 64.81 106 THR B N 1
ATOM 5993 C CA . THR B 1 106 ? 31.609 -45.031 30.234 1 64.81 106 THR B CA 1
ATOM 5994 C C . THR B 1 106 ? 31.891 -43.625 30.766 1 64.81 106 THR B C 1
ATOM 5996 O O . THR B 1 106 ? 32.438 -43.469 31.859 1 64.81 106 THR B O 1
ATOM 5999 N N . ARG B 1 107 ? 31.828 -42.594 29.922 1 57.34 107 ARG B N 1
ATOM 6000 C CA . ARG B 1 107 ? 32.031 -41.219 30.344 1 57.34 107 ARG B CA 1
ATOM 6001 C C . ARG B 1 107 ? 30.719 -40.469 30.469 1 57.34 107 ARG B C 1
ATOM 6003 O O . ARG B 1 107 ? 30.234 -39.906 29.469 1 57.34 107 ARG B O 1
ATOM 6010 N N . LYS B 1 108 ? 30.016 -40.688 31.516 1 55.53 108 LYS B N 1
ATOM 6011 C CA . LYS B 1 108 ? 28.672 -40.219 31.859 1 55.53 108 LYS B CA 1
ATOM 6012 C C . LYS B 1 108 ? 28.516 -38.75 31.516 1 55.53 108 LYS B C 1
ATOM 6014 O O . LYS B 1 108 ? 27.438 -38.312 31.109 1 55.53 108 LYS B O 1
ATOM 6019 N N . ASP B 1 109 ? 29.406 -37.969 31.812 1 55.47 109 ASP B N 1
ATOM 6020 C CA . ASP B 1 109 ? 29.219 -36.531 31.906 1 55.47 109 ASP B CA 1
ATOM 6021 C C . ASP B 1 109 ? 29.328 -35.875 30.547 1 55.47 109 ASP B C 1
ATOM 6023 O O . ASP B 1 109 ? 28.844 -34.75 30.344 1 55.47 109 ASP B O 1
ATOM 6027 N N . ALA B 1 110 ? 30.375 -36.406 29.672 1 57.34 110 ALA B N 1
ATOM 6028 C CA . ALA B 1 110 ? 30.609 -35.625 28.453 1 57.34 110 ALA B CA 1
ATOM 6029 C C . ALA B 1 110 ? 29.859 -36.25 27.281 1 57.34 110 ALA B C 1
ATOM 6031 O O . ALA B 1 110 ? 30.031 -37.438 26.984 1 57.34 110 ALA B O 1
ATOM 6032 N N . LYS B 1 111 ? 28.656 -36.062 27 1 65.19 111 LYS B N 1
ATOM 6033 C CA . LYS B 1 111 ? 27.812 -36.469 25.891 1 65.19 111 LYS B CA 1
ATOM 6034 C C . LYS B 1 111 ? 28.547 -36.375 24.562 1 65.19 111 LYS B C 1
ATOM 6036 O O . LYS B 1 111 ? 28.156 -35.625 23.672 1 65.19 111 LYS B O 1
ATOM 6041 N N . ILE B 1 112 ? 29.719 -37.031 24.578 1 69.38 112 ILE B N 1
ATOM 6042 C CA . ILE B 1 112 ? 30.484 -37.031 23.344 1 69.38 112 ILE B CA 1
ATOM 6043 C C . ILE B 1 112 ? 29.984 -38.156 22.438 1 69.38 112 ILE B C 1
ATOM 6045 O O . ILE B 1 112 ? 29.953 -39.312 22.828 1 69.38 112 ILE B O 1
ATOM 6049 N N . PRO B 1 113 ? 29.594 -37.844 21.234 1 78.06 113 PRO B N 1
ATOM 6050 C CA . PRO B 1 113 ? 29.094 -38.875 20.297 1 78.06 113 PRO B CA 1
ATOM 6051 C C . PRO B 1 113 ? 30.188 -39.781 19.797 1 78.06 113 PRO B C 1
ATOM 6053 O O . PRO B 1 113 ? 31.281 -39.344 19.453 1 78.06 113 PRO B O 1
ATOM 6056 N N . ILE B 1 114 ? 30.078 -41.156 20.031 1 76.56 114 ILE B N 1
ATOM 6057 C CA . ILE B 1 114 ? 31.031 -42.125 19.547 1 76.56 114 ILE B CA 1
ATOM 6058 C C . ILE B 1 114 ? 30.75 -42.469 18.078 1 76.56 114 ILE B C 1
ATOM 6060 O O . ILE B 1 114 ? 31.672 -42.562 17.266 1 76.56 114 ILE B O 1
ATOM 6064 N N . ASN B 1 115 ? 29.484 -42.688 17.75 1 82.25 115 ASN B N 1
ATOM 6065 C CA . ASN B 1 115 ? 29.062 -43 16.391 1 82.25 115 ASN B CA 1
ATOM 6066 C C . ASN B 1 115 ? 27.844 -42.188 15.992 1 82.25 115 ASN B C 1
ATOM 6068 O O . ASN B 1 115 ? 26.938 -41.938 16.812 1 82.25 115 ASN B O 1
ATOM 6072 N N . GLN B 1 116 ? 27.969 -41.562 14.844 1 87.81 116 GLN B N 1
ATOM 6073 C CA . GLN B 1 116 ? 26.844 -40.812 14.297 1 87.81 116 GLN B CA 1
ATOM 6074 C C . GLN B 1 116 ? 26.656 -41.125 12.812 1 87.81 116 GLN B C 1
ATOM 6076 O O . GLN B 1 116 ? 27.641 -41.281 12.078 1 87.81 116 GLN B O 1
ATOM 6081 N N . SER B 1 117 ? 25.484 -41.406 12.453 1 88.19 117 SER B N 1
ATOM 6082 C CA . SER B 1 117 ? 25.203 -41.625 11.047 1 88.19 117 SER B CA 1
ATOM 6083 C C . SER B 1 117 ? 24.516 -40.438 10.406 1 88.19 117 SER B C 1
ATOM 6085 O O . SER B 1 117 ? 23.594 -39.875 10.992 1 88.19 117 SER B O 1
ATOM 6087 N N . LEU B 1 118 ? 25.031 -40 9.266 1 91.81 118 LEU B N 1
ATOM 6088 C CA . LEU B 1 118 ? 24.453 -38.906 8.477 1 91.81 118 LEU B CA 1
ATOM 6089 C C . LEU B 1 118 ? 23.656 -39.469 7.297 1 91.81 118 LEU B C 1
ATOM 6091 O O . LEU B 1 118 ? 24.234 -40.094 6.41 1 91.81 118 LEU B O 1
ATOM 6095 N N . HIS B 1 119 ? 22.344 -39.219 7.336 1 91.44 119 HIS B N 1
ATOM 6096 C CA . HIS B 1 119 ? 21.438 -39.812 6.359 1 91.44 119 HIS B CA 1
ATOM 6097 C C . HIS B 1 119 ? 20.781 -38.75 5.492 1 91.44 119 HIS B C 1
ATOM 6099 O O . HIS B 1 119 ? 20.875 -37.562 5.781 1 91.44 119 HIS B O 1
ATOM 6105 N N . CYS B 1 120 ? 20.234 -39.25 4.352 1 90.75 120 CYS B N 1
ATOM 6106 C CA . CYS B 1 120 ? 19.281 -38.438 3.594 1 90.75 120 CYS B CA 1
ATOM 6107 C C . CYS B 1 120 ? 18 -38.219 4.379 1 90.75 120 CYS B C 1
ATOM 6109 O O . CYS B 1 120 ? 17.547 -39.125 5.094 1 90.75 120 CYS B O 1
ATOM 6111 N N . THR B 1 121 ? 17.406 -37.062 4.352 1 88.31 121 THR B N 1
ATOM 6112 C CA . THR B 1 121 ? 16.188 -36.719 5.09 1 88.31 121 THR B CA 1
ATOM 6113 C C . THR B 1 121 ? 15.016 -37.562 4.594 1 88.31 121 THR B C 1
ATOM 6115 O O . THR B 1 121 ? 13.992 -37.688 5.277 1 88.31 121 THR B O 1
ATOM 6118 N N . ARG B 1 122 ? 15.156 -38.094 3.441 1 86.88 122 ARG B N 1
ATOM 6119 C CA . ARG B 1 122 ? 14.062 -38.875 2.875 1 86.88 122 ARG B CA 1
ATOM 6120 C C . ARG B 1 122 ? 14.148 -40.312 3.297 1 86.88 122 ARG B C 1
ATOM 6122 O O . ARG B 1 122 ? 13.5 -41.188 2.697 1 86.88 122 ARG B O 1
ATOM 6129 N N . GLU B 1 123 ? 14.977 -40.438 4.352 1 85.38 123 GLU B N 1
ATOM 6130 C CA . GLU B 1 123 ? 15.07 -41.781 4.926 1 85.38 123 GLU B CA 1
ATOM 6131 C C . GLU B 1 123 ? 13.836 -42.094 5.766 1 85.38 123 GLU B C 1
ATOM 6133 O O . GLU B 1 123 ? 13.188 -41.188 6.305 1 85.38 123 GLU B O 1
ATOM 6138 N N . GLY B 1 124 ? 13.492 -43.344 5.82 1 77.94 124 GLY B N 1
ATOM 6139 C CA . GLY B 1 124 ? 12.398 -43.781 6.676 1 77.94 124 GLY B CA 1
ATOM 6140 C C . GLY B 1 124 ? 11.094 -43.969 5.93 1 77.94 124 GLY B C 1
ATOM 6141 O O . GLY B 1 124 ? 11.062 -43.906 4.699 1 77.94 124 GLY B O 1
ATOM 6142 N N . TYR B 1 125 ? 10.172 -44.406 6.641 1 77.69 125 TYR B N 1
ATOM 6143 C CA . TYR B 1 125 ? 8.844 -44.656 6.09 1 77.69 125 TYR B CA 1
ATOM 6144 C C . TYR B 1 125 ? 7.766 -44 6.953 1 77.69 125 TYR B C 1
ATOM 6146 O O . TYR B 1 125 ? 7.828 -44.062 8.188 1 77.69 125 TYR B O 1
ATOM 6154 N N . ARG B 1 126 ? 7.137 -42.969 6.43 1 73.44 126 ARG B N 1
ATOM 6155 C CA . ARG B 1 126 ? 6.031 -42.344 7.16 1 73.44 126 ARG B CA 1
ATOM 6156 C C . ARG B 1 126 ? 4.703 -42.625 6.457 1 73.44 126 ARG B C 1
ATOM 6158 O O . ARG B 1 126 ? 4.586 -42.438 5.246 1 73.44 126 ARG B O 1
ATOM 6165 N N . GLU B 1 127 ? 3.74 -43.281 7.152 1 67.38 127 GLU B N 1
ATOM 6166 C CA . GLU B 1 127 ? 2.389 -43.5 6.641 1 67.38 127 GLU B CA 1
ATOM 6167 C C . GLU B 1 127 ? 1.408 -42.5 7.266 1 67.38 127 GLU B C 1
ATOM 6169 O O . GLU B 1 127 ? 1.449 -42.25 8.477 1 67.38 127 GLU B O 1
ATOM 6174 N N . SER B 1 128 ? 0.832 -41.594 6.414 1 69.62 128 SER B N 1
ATOM 6175 C CA . SER B 1 128 ? -0.168 -40.688 6.945 1 69.62 128 SER B CA 1
ATOM 6176 C C . SER B 1 128 ? -1.426 -41.438 7.383 1 69.62 128 SER B C 1
ATOM 6178 O O . SER B 1 128 ? -1.906 -42.312 6.68 1 69.62 128 SER B O 1
ATOM 6180 N N . HIS B 1 129 ? -1.712 -41.188 8.641 1 65.06 129 HIS B N 1
ATOM 6181 C CA . HIS B 1 129 ? -2.939 -41.812 9.148 1 65.06 129 HIS B CA 1
ATOM 6182 C C . HIS B 1 129 ? -4.109 -40.812 9.039 1 65.06 129 HIS B C 1
ATOM 6184 O O . HIS B 1 129 ? -5.242 -41.188 9.391 1 65.06 129 HIS B O 1
ATOM 6190 N N . VAL B 1 130 ? -3.824 -39.625 8.625 1 60.16 130 VAL B N 1
ATOM 6191 C CA . VAL B 1 130 ? -4.883 -38.625 8.586 1 60.16 130 VAL B CA 1
ATOM 6192 C C . VAL B 1 130 ? -5.676 -38.75 7.289 1 60.16 130 VAL B C 1
ATOM 6194 O O . VAL B 1 130 ? -5.105 -38.719 6.199 1 60.16 130 VAL B O 1
ATOM 6197 N N . LYS B 1 131 ? -6.93 -39.188 7.434 1 59.97 131 LYS B N 1
ATOM 6198 C CA . LYS B 1 131 ? -7.824 -39.406 6.297 1 59.97 131 LYS B CA 1
ATOM 6199 C C . LYS B 1 131 ? -8.508 -38.094 5.891 1 59.97 131 LYS B C 1
ATOM 6201 O O . LYS B 1 131 ? -9.547 -38.125 5.238 1 59.97 131 LYS B O 1
ATOM 6206 N N . VAL B 1 132 ? -7.891 -37 6.43 1 60.66 132 VAL B N 1
ATOM 6207 C CA . VAL B 1 132 ? -8.586 -35.75 6.078 1 60.66 132 VAL B CA 1
ATOM 6208 C C . VAL B 1 132 ? -7.977 -35.156 4.809 1 60.66 132 VAL B C 1
ATOM 6210 O O . VAL B 1 132 ? -6.754 -35.062 4.695 1 60.66 132 VAL B O 1
ATOM 6213 N N . ALA B 1 133 ? -8.82 -35.156 3.75 1 59.94 133 ALA B N 1
ATOM 6214 C CA . ALA B 1 133 ? -8.453 -34.656 2.43 1 59.94 133 ALA B CA 1
ATOM 6215 C C . ALA B 1 133 ? -7.836 -33.281 2.529 1 59.94 133 ALA B C 1
ATOM 6217 O O . ALA B 1 133 ? -7.113 -32.844 1.627 1 59.94 133 ALA B O 1
ATOM 6218 N N . THR B 1 134 ? -8.023 -32.562 3.705 1 62 134 THR B N 1
ATOM 6219 C CA . THR B 1 134 ? -7.617 -31.156 3.756 1 62 134 THR B CA 1
ATOM 6220 C C . THR B 1 134 ? -6.164 -31.031 4.199 1 62 134 THR B C 1
ATOM 6222 O O . THR B 1 134 ? -5.598 -29.938 4.195 1 62 134 THR B O 1
ATOM 6225 N N . ARG B 1 135 ? -5.582 -32.219 4.457 1 61.44 135 ARG B N 1
ATOM 6226 C CA . ARG B 1 135 ? -4.219 -32.094 4.961 1 61.44 135 ARG B CA 1
ATOM 6227 C C . ARG B 1 135 ? -3.252 -31.719 3.848 1 61.44 135 ARG B C 1
ATOM 6229 O O . ARG B 1 135 ? -3.221 -32.375 2.797 1 61.44 135 ARG B O 1
ATOM 6236 N N . SER B 1 136 ? -2.551 -30.672 3.984 1 64.25 136 SER B N 1
ATOM 6237 C CA . SER B 1 136 ? -1.679 -30.125 2.947 1 64.25 136 SER B CA 1
ATOM 6238 C C . SER B 1 136 ? -0.222 -30.5 3.199 1 64.25 136 SER B C 1
ATOM 6240 O O . SER B 1 136 ? 0.641 -30.266 2.352 1 64.25 136 SER B O 1
ATOM 6242 N N . ASN B 1 137 ? 0.01 -31.406 4.207 1 75.44 137 ASN B N 1
ATOM 6243 C CA . ASN B 1 137 ? 1.421 -31.656 4.484 1 75.44 137 ASN B CA 1
ATOM 6244 C C . ASN B 1 137 ? 1.964 -32.781 3.627 1 75.44 137 ASN B C 1
ATOM 6246 O O . ASN B 1 137 ? 1.327 -33.844 3.504 1 75.44 137 ASN B O 1
ATOM 6250 N N . ARG B 1 138 ? 3.074 -32.688 3.104 1 82.75 138 ARG B N 1
ATOM 6251 C CA . ARG B 1 138 ? 3.701 -33.656 2.201 1 82.75 138 ARG B CA 1
ATOM 6252 C C . ARG B 1 138 ? 4.543 -34.656 2.975 1 82.75 138 ARG B C 1
ATOM 6254 O O . ARG B 1 138 ? 5.047 -34.344 4.059 1 82.75 138 ARG B O 1
ATOM 6261 N N . ILE B 1 139 ? 4.5 -35.812 2.496 1 82.75 139 ILE B N 1
ATOM 6262 C CA . ILE B 1 139 ? 5.387 -36.844 3.01 1 82.75 139 ILE B CA 1
ATOM 6263 C C . ILE B 1 139 ? 6.68 -36.844 2.193 1 82.75 139 ILE B C 1
ATOM 6265 O O . ILE B 1 139 ? 6.641 -36.938 0.963 1 82.75 139 ILE B O 1
ATOM 6269 N N . THR B 1 140 ? 7.773 -36.719 2.871 1 83.81 140 THR B N 1
ATOM 6270 C CA . THR B 1 140 ? 9.055 -36.656 2.186 1 83.81 140 THR B CA 1
ATOM 6271 C C . THR B 1 140 ? 9.781 -38 2.232 1 83.81 140 THR B C 1
ATOM 6273 O O . THR B 1 140 ? 10.688 -38.25 1.43 1 83.81 140 THR B O 1
ATOM 6276 N N . ALA B 1 141 ? 9.352 -38.812 3.117 1 81.62 141 ALA B N 1
ATOM 6277 C CA . ALA B 1 141 ? 10.078 -40.062 3.324 1 81.62 141 ALA B CA 1
ATOM 6278 C C . ALA B 1 141 ? 9.836 -41.031 2.174 1 81.62 141 ALA B C 1
ATOM 6280 O O . ALA B 1 141 ? 8.695 -41.281 1.788 1 81.62 141 ALA B O 1
ATOM 6281 N N . THR B 1 142 ? 10.922 -41.594 1.448 1 81.25 142 THR B N 1
ATOM 6282 C CA . THR B 1 142 ? 10.844 -42.562 0.37 1 81.25 142 THR B CA 1
ATOM 6283 C C . THR B 1 142 ? 11.695 -43.812 0.69 1 81.25 142 THR B C 1
ATOM 6285 O O . THR B 1 142 ? 12.172 -44.5 -0.217 1 81.25 142 THR B O 1
ATOM 6288 N N . ARG B 1 143 ? 12.062 -44.031 1.886 1 81 143 ARG B N 1
ATOM 6289 C CA . ARG B 1 143 ? 12.883 -45.156 2.312 1 81 143 ARG B CA 1
ATOM 6290 C C . ARG B 1 143 ? 14.266 -45.094 1.678 1 81 143 ARG B C 1
ATOM 6292 O O . ARG B 1 143 ? 14.82 -46.125 1.268 1 81 143 ARG B O 1
ATOM 6299 N N . CYS B 1 144 ? 14.688 -43.938 1.474 1 87.75 144 CYS B N 1
ATOM 6300 C CA . CYS B 1 144 ? 16.016 -43.75 0.895 1 87.75 144 CYS B CA 1
ATOM 6301 C C . CYS B 1 144 ? 17.094 -44.219 1.85 1 87.75 144 CYS B C 1
ATOM 6303 O O . CYS B 1 144 ? 17.094 -43.875 3.031 1 87.75 144 CYS B O 1
ATOM 6305 N N . LYS B 1 145 ? 18.078 -45 1.408 1 86.31 145 LYS B N 1
ATOM 6306 C CA . LYS B 1 145 ? 19.109 -45.562 2.264 1 86.31 145 LYS B CA 1
ATOM 6307 C C . LYS B 1 145 ? 20.406 -44.781 2.139 1 86.31 145 LYS B C 1
ATOM 6309 O O . LYS B 1 145 ? 21.422 -45.125 2.74 1 86.31 145 LYS B O 1
ATOM 6314 N N . ALA B 1 146 ? 20.328 -43.75 1.441 1 90 146 ALA B N 1
ATOM 6315 C CA . ALA B 1 146 ? 21.547 -42.969 1.197 1 90 146 ALA B CA 1
ATOM 6316 C C . ALA B 1 146 ? 22.094 -42.375 2.496 1 90 146 ALA B C 1
ATOM 6318 O O . ALA B 1 146 ? 21.344 -41.812 3.301 1 90 146 ALA B O 1
ATOM 6319 N N . ARG B 1 147 ? 23.391 -42.562 2.758 1 91.06 147 ARG B N 1
ATOM 6320 C CA . ARG B 1 147 ? 24.156 -42 3.873 1 91.06 147 ARG B CA 1
ATOM 6321 C C . ARG B 1 147 ? 25.594 -41.719 3.451 1 91.06 147 ARG B C 1
ATOM 6323 O O . ARG B 1 147 ? 25.969 -41.938 2.295 1 91.06 147 ARG B O 1
ATOM 6330 N N . MET B 1 148 ? 26.266 -41.156 4.359 1 89.56 148 MET B N 1
ATOM 6331 C CA . MET B 1 148 ? 27.625 -40.75 4.016 1 89.56 148 MET B CA 1
ATOM 6332 C C . MET B 1 148 ? 28.453 -41.938 3.531 1 89.56 148 MET B C 1
ATOM 6334 O O . MET B 1 148 ? 29.344 -41.781 2.701 1 89.56 148 MET B O 1
ATOM 6338 N N . VAL B 1 149 ? 28.109 -43.219 3.947 1 87.12 149 VAL B N 1
ATOM 6339 C CA . VAL B 1 149 ? 28.891 -44.406 3.607 1 87.12 149 VAL B CA 1
ATOM 6340 C C . VAL B 1 149 ? 28.266 -45.094 2.402 1 87.12 149 VAL B C 1
ATOM 6342 O O . VAL B 1 149 ? 28.906 -45.906 1.731 1 87.12 149 VAL B O 1
ATOM 6345 N N . GLU B 1 150 ? 27.047 -44.812 2.098 1 88.75 150 GLU B N 1
ATOM 6346 C CA . GLU B 1 150 ? 26.297 -45.344 0.958 1 88.75 150 GLU B CA 1
ATOM 6347 C C . GLU B 1 150 ? 25.625 -44.188 0.19 1 88.75 150 GLU B C 1
ATOM 6349 O O . GLU B 1 150 ? 24.578 -43.688 0.616 1 88.75 150 GLU B O 1
ATOM 6354 N N . LEU B 1 151 ? 26.109 -43.938 -0.974 1 89.31 151 LEU B N 1
ATOM 6355 C CA . LEU B 1 151 ? 25.734 -42.719 -1.646 1 89.31 151 LEU B CA 1
ATOM 6356 C C . LEU B 1 151 ? 24.562 -42.938 -2.59 1 89.31 151 LEU B C 1
ATOM 6358 O O . LEU B 1 151 ? 24 -41.969 -3.139 1 89.31 151 LEU B O 1
ATOM 6362 N N . ARG B 1 152 ? 24.031 -44.094 -2.699 1 87.75 152 ARG B N 1
ATOM 6363 C CA . ARG B 1 152 ? 22.953 -44.406 -3.641 1 87.75 152 ARG B CA 1
ATOM 6364 C C . ARG B 1 152 ? 21.609 -43.938 -3.098 1 87.75 152 ARG B C 1
ATOM 6366 O O . ARG B 1 152 ? 21.266 -44.219 -1.955 1 87.75 152 ARG B O 1
ATOM 6373 N N . HIS B 1 153 ? 20.922 -43.188 -3.875 1 89.38 153 HIS B N 1
ATOM 6374 C CA . HIS B 1 153 ? 19.609 -42.656 -3.502 1 89.38 153 HIS B CA 1
ATOM 6375 C C . HIS B 1 153 ? 18.5 -43.438 -4.203 1 89.38 153 HIS B C 1
ATOM 6377 O O . HIS B 1 153 ? 18.703 -43.969 -5.305 1 89.38 153 HIS B O 1
ATOM 6383 N N . SER B 1 154 ? 17.328 -43.531 -3.607 1 82.56 154 SER B N 1
ATOM 6384 C CA . SER B 1 154 ? 16.141 -44.125 -4.207 1 82.56 154 SER B CA 1
ATOM 6385 C C . SER B 1 154 ? 15.25 -43.094 -4.871 1 82.56 154 SER B C 1
ATOM 6387 O O . SER B 1 154 ? 14.125 -43.406 -5.266 1 82.56 154 SER B O 1
ATOM 6389 N N . HIS B 1 155 ? 15.586 -41.906 -4.883 1 82.88 155 HIS B N 1
ATOM 6390 C CA . HIS B 1 155 ? 14.859 -40.781 -5.465 1 82.88 155 HIS B CA 1
ATOM 6391 C C . HIS B 1 155 ? 15.781 -39.906 -6.293 1 82.88 155 HIS B C 1
ATOM 6393 O O . HIS B 1 155 ? 17 -39.875 -6.074 1 82.88 155 HIS B O 1
ATOM 6399 N N . PRO B 1 156 ? 15.211 -39.219 -7.227 1 81.5 156 PRO B N 1
ATOM 6400 C CA . PRO B 1 156 ? 16.047 -38.312 -8.016 1 81.5 156 PRO B CA 1
ATOM 6401 C C . PRO B 1 156 ? 16.516 -37.094 -7.215 1 81.5 156 PRO B C 1
ATOM 6403 O O . PRO B 1 156 ? 15.797 -36.625 -6.352 1 81.5 156 PRO B O 1
ATOM 6406 N N . CYS B 1 157 ? 17.812 -36.781 -7.426 1 85.62 157 CYS B N 1
ATOM 6407 C CA . CYS B 1 157 ? 18.391 -35.594 -6.793 1 85.62 157 CYS B CA 1
ATOM 6408 C C . CYS B 1 157 ? 18.688 -34.5 -7.828 1 85.62 157 CYS B C 1
ATOM 6410 O O . CYS B 1 157 ? 19.172 -34.812 -8.922 1 85.62 157 CYS B O 1
ATOM 6412 N N . SER B 1 158 ? 18.203 -33.375 -7.555 1 84.38 158 SER B N 1
ATOM 6413 C CA . SER B 1 158 ? 18.469 -32.219 -8.43 1 84.38 158 SER B CA 1
ATOM 6414 C C . SER B 1 158 ? 19 -31.031 -7.641 1 84.38 158 SER B C 1
ATOM 6416 O O . SER B 1 158 ? 18.297 -30.484 -6.789 1 84.38 158 SER B O 1
ATOM 6418 N N . ALA B 1 159 ? 20.203 -30.609 -8.008 1 84 159 ALA B N 1
ATOM 6419 C CA . ALA B 1 159 ? 20.828 -29.469 -7.336 1 84 159 ALA B CA 1
ATOM 6420 C C . ALA B 1 159 ? 20.047 -28.188 -7.609 1 84 159 ALA B C 1
ATOM 6422 O O . ALA B 1 159 ? 19.953 -27.312 -6.738 1 84 159 ALA B O 1
ATOM 6423 N N . GLU B 1 160 ? 19.469 -28.125 -8.719 1 81.44 160 GLU B N 1
ATOM 6424 C CA . GLU B 1 160 ? 18.734 -26.922 -9.125 1 81.44 160 GLU B CA 1
ATOM 6425 C C . GLU B 1 160 ? 17.484 -26.734 -8.289 1 81.44 160 GLU B C 1
ATOM 6427 O O . GLU B 1 160 ? 17.094 -25.609 -7.977 1 81.44 160 GLU B O 1
ATOM 6432 N N . LYS B 1 161 ? 16.969 -27.797 -7.961 1 84.19 161 LYS B N 1
ATOM 6433 C CA . LYS B 1 161 ? 15.742 -27.734 -7.184 1 84.19 161 LYS B CA 1
ATOM 6434 C C . LYS B 1 161 ? 16.031 -27.594 -5.691 1 84.19 161 LYS B C 1
ATOM 6436 O O . LYS B 1 161 ? 15.289 -26.938 -4.965 1 84.19 161 LYS B O 1
ATOM 6441 N N . ALA B 1 162 ? 17.141 -28.172 -5.273 1 84.06 162 ALA B N 1
ATOM 6442 C CA . ALA B 1 162 ? 17.469 -28.234 -3.852 1 84.06 162 ALA B CA 1
ATOM 6443 C C . ALA B 1 162 ? 17.734 -26.844 -3.293 1 84.06 162 ALA B C 1
ATOM 6445 O O . ALA B 1 162 ? 17.531 -26.594 -2.102 1 84.06 162 ALA B O 1
ATOM 6446 N N . VAL B 1 163 ? 18.141 -25.953 -4.176 1 82.31 163 VAL B N 1
ATOM 6447 C CA . VAL B 1 163 ? 18.453 -24.578 -3.742 1 82.31 163 VAL B CA 1
ATOM 6448 C C . VAL B 1 163 ? 17.188 -23.938 -3.162 1 82.31 163 VAL B C 1
ATOM 6450 O O . VAL B 1 163 ? 17.281 -23.031 -2.334 1 82.31 163 VAL B O 1
ATOM 6453 N N . HIS B 1 164 ? 16.078 -24.453 -3.518 1 86.25 164 HIS B N 1
ATOM 6454 C CA . HIS B 1 164 ? 14.82 -23.844 -3.105 1 86.25 164 HIS B CA 1
ATOM 6455 C C . HIS B 1 164 ? 14.25 -24.562 -1.884 1 86.25 164 HIS B C 1
ATOM 6457 O O . HIS B 1 164 ? 13.195 -24.172 -1.374 1 86.25 164 HIS B O 1
ATOM 6463 N N . TYR B 1 165 ? 14.984 -25.594 -1.411 1 87.25 165 TYR B N 1
ATOM 6464 C CA . TYR B 1 165 ? 14.531 -26.266 -0.199 1 87.25 165 TYR B CA 1
ATOM 6465 C C . TYR B 1 165 ? 14.664 -25.359 1.013 1 87.25 165 TYR B C 1
ATOM 6467 O O . TYR B 1 165 ? 15.594 -24.547 1.092 1 87.25 165 TYR B O 1
ATOM 6475 N N . HIS B 1 166 ? 13.734 -25.484 1.918 1 85.5 166 HIS B N 1
ATOM 6476 C CA . HIS B 1 166 ? 13.688 -24.625 3.096 1 85.5 166 HIS B CA 1
ATOM 6477 C C . HIS B 1 166 ? 14.977 -24.734 3.904 1 85.5 166 HIS B C 1
ATOM 6479 O O . HIS B 1 166 ? 15.414 -23.75 4.52 1 85.5 166 HIS B O 1
ATOM 6485 N N . GLU B 1 167 ? 15.617 -25.891 3.861 1 86.12 167 GLU B N 1
ATOM 6486 C CA . GLU B 1 167 ? 16.812 -26.141 4.66 1 86.12 167 GLU B CA 1
ATOM 6487 C C . GLU B 1 167 ? 18 -25.344 4.133 1 86.12 167 GLU B C 1
ATOM 6489 O O . GLU B 1 167 ? 18.953 -25.078 4.871 1 86.12 167 GLU B O 1
ATOM 6494 N N . TYR B 1 168 ? 17.969 -25.031 2.896 1 87.25 168 TYR B N 1
ATOM 6495 C CA . TYR B 1 168 ? 19.125 -24.344 2.312 1 87.25 168 TYR B CA 1
ATOM 6496 C C . TYR B 1 168 ? 18.844 -22.844 2.18 1 87.25 168 TYR B C 1
ATOM 6498 O O . TYR B 1 168 ? 19.688 -22.094 1.693 1 87.25 168 TYR B O 1
ATOM 6506 N N . ARG B 1 169 ? 17.656 -22.406 2.576 1 88.31 169 ARG B N 1
ATOM 6507 C CA . ARG B 1 169 ? 17.312 -21 2.549 1 88.31 169 ARG B CA 1
ATOM 6508 C C . ARG B 1 169 ? 17.688 -20.312 3.861 1 88.31 169 ARG B C 1
ATOM 6510 O O . ARG B 1 169 ? 17.641 -20.938 4.926 1 88.31 169 ARG B O 1
ATOM 6517 N N . GLU B 1 170 ? 18.203 -19.141 3.744 1 88.5 170 GLU B N 1
ATOM 6518 C CA . GLU B 1 170 ? 18.594 -18.406 4.941 1 88.5 170 GLU B CA 1
ATOM 6519 C C . GLU B 1 170 ? 18.234 -16.938 4.832 1 88.5 170 GLU B C 1
ATOM 6521 O O . GLU B 1 170 ? 18.531 -16.281 3.828 1 88.5 170 GLU B O 1
ATOM 6526 N N . LEU B 1 171 ? 17.594 -16.5 5.898 1 90.12 171 LEU B N 1
ATOM 6527 C CA . LEU B 1 171 ? 17.328 -15.07 6.012 1 90.12 171 LEU B CA 1
ATOM 6528 C C . LEU B 1 171 ? 18.516 -14.344 6.625 1 90.12 171 LEU B C 1
ATOM 6530 O O . LEU B 1 171 ? 18.859 -14.57 7.785 1 90.12 171 LEU B O 1
ATOM 6534 N N . THR B 1 172 ? 19.172 -13.508 5.879 1 89.06 172 THR B N 1
ATOM 6535 C CA . THR B 1 172 ? 20.328 -12.758 6.363 1 89.06 172 THR B CA 1
ATOM 6536 C C . THR B 1 172 ? 19.922 -11.789 7.469 1 89.06 172 THR B C 1
ATOM 6538 O O . THR B 1 172 ? 18.75 -11.445 7.594 1 89.06 172 THR B O 1
ATOM 6541 N N . LYS B 1 173 ? 20.844 -11.391 8.305 1 88.56 173 LYS B N 1
ATOM 6542 C CA . LYS B 1 173 ? 20.578 -10.422 9.359 1 88.56 173 LYS B CA 1
ATOM 6543 C C . LYS B 1 173 ? 20.109 -9.094 8.781 1 88.56 173 LYS B C 1
ATOM 6545 O O . LYS B 1 173 ? 19.203 -8.461 9.32 1 88.56 173 LYS B O 1
ATOM 6550 N N . HIS B 1 174 ? 20.75 -8.742 7.699 1 90.94 174 HIS B N 1
ATOM 6551 C CA . HIS B 1 174 ? 20.344 -7.516 7.023 1 90.94 174 HIS B CA 1
ATOM 6552 C C . HIS B 1 174 ? 18.875 -7.578 6.613 1 90.94 174 HIS B C 1
ATOM 6554 O O . HIS B 1 174 ? 18.125 -6.633 6.855 1 90.94 174 HIS B O 1
ATOM 6560 N N . ALA B 1 175 ? 18.5 -8.688 5.996 1 92.75 175 ALA B N 1
ATOM 6561 C CA . ALA B 1 175 ? 17.125 -8.859 5.551 1 92.75 175 ALA B CA 1
ATOM 6562 C C . ALA B 1 175 ? 16.156 -8.805 6.73 1 92.75 175 ALA B C 1
ATOM 6564 O O . ALA B 1 175 ? 15.086 -8.195 6.641 1 92.75 175 ALA B O 1
ATOM 6565 N N . LYS B 1 176 ? 16.562 -9.422 7.82 1 90.75 176 LYS B N 1
ATOM 6566 C CA . LYS B 1 176 ? 15.719 -9.438 9.008 1 90.75 176 LYS B CA 1
ATOM 6567 C C . LYS B 1 176 ? 15.469 -8.023 9.523 1 90.75 176 LYS B C 1
ATOM 6569 O O . LYS B 1 176 ? 14.336 -7.68 9.883 1 90.75 176 LYS B O 1
ATOM 6574 N N . TYR B 1 177 ? 16.453 -7.246 9.492 1 87.81 177 TYR B N 1
ATOM 6575 C CA . TYR B 1 177 ? 16.344 -5.887 10.008 1 87.81 177 TYR B CA 1
ATOM 6576 C C . TYR B 1 177 ? 15.516 -5.016 9.062 1 87.81 177 TYR B C 1
ATOM 6578 O O . TYR B 1 177 ? 14.703 -4.203 9.508 1 87.81 177 TYR B O 1
ATOM 6586 N N . VAL B 1 178 ? 15.719 -5.215 7.785 1 90.81 178 VAL B N 1
ATOM 6587 C CA . VAL B 1 178 ? 14.938 -4.465 6.809 1 90.81 178 VAL B CA 1
ATOM 6588 C C . VAL B 1 178 ? 13.469 -4.852 6.914 1 90.81 178 VAL B C 1
ATOM 6590 O O . VAL B 1 178 ? 12.586 -3.994 6.836 1 90.81 178 VAL B O 1
ATOM 6593 N N . ILE B 1 179 ? 13.227 -6.148 7.062 1 91.81 179 ILE B N 1
ATOM 6594 C CA . ILE B 1 179 ? 11.859 -6.645 7.191 1 91.81 179 ILE B CA 1
ATOM 6595 C C . ILE B 1 179 ? 11.195 -6.016 8.414 1 91.81 179 ILE B C 1
ATOM 6597 O O . ILE B 1 179 ? 10.047 -5.578 8.344 1 91.81 179 ILE B O 1
ATOM 6601 N N . THR B 1 180 ? 11.93 -5.91 9.469 1 86.81 180 THR B N 1
ATOM 6602 C CA . THR B 1 180 ? 11.398 -5.34 10.703 1 86.81 180 THR B CA 1
ATOM 6603 C C . THR B 1 180 ? 11.078 -3.859 10.516 1 86.81 180 THR B C 1
ATOM 6605 O O . THR B 1 180 ? 10 -3.4 10.898 1 86.81 180 THR B O 1
ATOM 6608 N N . ASP B 1 181 ? 11.945 -3.143 9.922 1 85.81 181 ASP B N 1
ATOM 6609 C CA . ASP B 1 181 ? 11.75 -1.713 9.703 1 85.81 181 ASP B CA 1
ATOM 6610 C C . ASP B 1 181 ? 10.578 -1.458 8.758 1 85.81 181 ASP B C 1
ATOM 6612 O O . ASP B 1 181 ? 9.797 -0.53 8.969 1 85.81 181 ASP B O 1
ATOM 6616 N N . ASN B 1 182 ? 10.555 -2.26 7.699 1 89 182 ASN B N 1
ATOM 6617 C CA . ASN B 1 182 ? 9.477 -2.104 6.723 1 89 182 ASN B CA 1
ATOM 6618 C C . ASN B 1 182 ? 8.117 -2.471 7.32 1 89 182 ASN B C 1
ATOM 6620 O O . ASN B 1 182 ? 7.109 -1.84 7.008 1 89 182 ASN B O 1
ATOM 6624 N N . ASP B 1 183 ? 8.125 -3.488 8.102 1 85.81 183 ASP B N 1
ATOM 6625 C CA . ASP B 1 183 ? 6.875 -3.875 8.742 1 85.81 183 ASP B CA 1
ATOM 6626 C C . ASP B 1 183 ? 6.375 -2.773 9.68 1 85.81 183 ASP B C 1
ATOM 6628 O O . ASP B 1 183 ? 5.172 -2.512 9.75 1 85.81 183 ASP B O 1
ATOM 6632 N N . GLU B 1 184 ? 7.301 -2.174 10.375 1 81 184 GLU B N 1
ATOM 6633 C CA . GLU B 1 184 ? 6.953 -1.072 11.273 1 81 184 GLU B CA 1
ATOM 6634 C C . GLU B 1 184 ? 6.414 0.123 10.484 1 81 184 GLU B C 1
ATOM 6636 O O . GLU B 1 184 ? 5.598 0.892 11 1 81 184 GLU B O 1
ATOM 6641 N N . ALA B 1 185 ? 6.902 0.256 9.297 1 84.69 185 ALA B N 1
ATOM 6642 C CA . ALA B 1 185 ? 6.453 1.349 8.438 1 84.69 185 ALA B CA 1
ATOM 6643 C C . ALA B 1 185 ? 5.113 1.021 7.789 1 84.69 185 ALA B C 1
ATOM 6645 O O . ALA B 1 185 ? 4.496 1.879 7.156 1 84.69 185 ALA B O 1
ATOM 6646 N N . GLY B 1 186 ? 4.633 -0.233 7.949 1 80.62 186 GLY B N 1
ATOM 6647 C CA . GLY B 1 186 ? 3.357 -0.644 7.387 1 80.62 186 GLY B CA 1
ATOM 6648 C C . GLY B 1 186 ? 3.467 -1.127 5.953 1 80.62 186 GLY B C 1
ATOM 6649 O O . GLY B 1 186 ? 2.488 -1.091 5.203 1 80.62 186 GLY B O 1
ATOM 6650 N N . ILE B 1 187 ? 4.656 -1.462 5.57 1 87.12 187 ILE B N 1
ATOM 6651 C CA . ILE B 1 187 ? 4.855 -1.983 4.223 1 87.12 187 ILE B CA 1
ATOM 6652 C C . ILE B 1 187 ? 4.473 -3.461 4.18 1 87.12 187 ILE B C 1
ATOM 6654 O O . ILE B 1 187 ? 4.844 -4.23 5.07 1 87.12 187 ILE B O 1
ATOM 6658 N N . ARG B 1 188 ? 3.756 -3.879 3.166 1 84.69 188 ARG B N 1
ATOM 6659 C CA . ARG B 1 188 ? 3.301 -5.258 3.016 1 84.69 188 ARG B CA 1
ATOM 6660 C C . ARG B 1 188 ? 4.477 -6.203 2.807 1 84.69 188 ARG B C 1
ATOM 6662 O O . ARG B 1 188 ? 5.492 -5.82 2.221 1 84.69 188 ARG B O 1
ATOM 6669 N N . PRO B 1 189 ? 4.273 -7.449 3.275 1 89.62 189 PRO B N 1
ATOM 6670 C CA . PRO B 1 189 ? 5.363 -8.422 3.158 1 89.62 189 PRO B CA 1
ATOM 6671 C C . PRO B 1 189 ? 5.766 -8.68 1.709 1 89.62 189 PRO B C 1
ATOM 6673 O O . PRO B 1 189 ? 6.953 -8.852 1.417 1 89.62 189 PRO B O 1
ATOM 6676 N N . ASN B 1 190 ? 4.84 -8.742 0.845 1 88.06 190 ASN B N 1
ATOM 6677 C CA . ASN B 1 190 ? 5.168 -8.992 -0.555 1 88.06 190 ASN B CA 1
ATOM 6678 C C . ASN B 1 190 ? 6.02 -7.867 -1.138 1 88.06 190 ASN B C 1
ATOM 6680 O O . ASN B 1 190 ? 6.938 -8.125 -1.92 1 88.06 190 ASN B O 1
ATOM 6684 N N . LYS B 1 191 ? 5.711 -6.602 -0.795 1 89.19 191 LYS B N 1
ATOM 6685 C CA . LYS B 1 191 ? 6.488 -5.469 -1.285 1 89.19 191 LYS B CA 1
ATOM 6686 C C . LYS B 1 191 ? 7.871 -5.43 -0.646 1 89.19 191 LYS B C 1
ATOM 6688 O O . LYS B 1 191 ? 8.852 -5.039 -1.287 1 89.19 191 LYS B O 1
ATOM 6693 N N . THR B 1 192 ? 7.848 -5.793 0.646 1 92.69 192 THR B N 1
ATOM 6694 C CA . THR B 1 192 ? 9.141 -5.891 1.314 1 92.69 192 THR B CA 1
ATOM 6695 C C . THR B 1 192 ? 10.031 -6.922 0.626 1 92.69 192 THR B C 1
ATOM 6697 O O . THR B 1 192 ? 11.219 -6.68 0.418 1 92.69 192 THR B O 1
ATOM 6700 N N . TYR B 1 193 ? 9.406 -8.07 0.267 1 94 193 TYR B N 1
ATOM 6701 C CA . TYR B 1 193 ? 10.141 -9.102 -0.455 1 94 193 TYR B CA 1
ATOM 6702 C C . TYR B 1 193 ? 10.68 -8.562 -1.776 1 94 193 TYR B C 1
ATOM 6704 O O . TYR B 1 193 ? 11.844 -8.789 -2.117 1 94 193 TYR B O 1
ATOM 6712 N N . LEU B 1 194 ? 9.93 -7.824 -2.482 1 89.06 194 LEU B N 1
ATOM 6713 C CA . LEU B 1 194 ? 10.328 -7.289 -3.777 1 89.06 194 LEU B CA 1
ATOM 6714 C C . LEU B 1 194 ? 11.438 -6.25 -3.619 1 89.06 194 LEU B C 1
ATOM 6716 O O . LEU B 1 194 ? 12.336 -6.164 -4.453 1 89.06 194 LEU B O 1
ATOM 6720 N N . ALA B 1 195 ? 11.32 -5.406 -2.598 1 90.31 195 ALA B N 1
ATOM 6721 C CA . ALA B 1 195 ? 12.359 -4.406 -2.346 1 90.31 195 ALA B CA 1
ATOM 6722 C C . ALA B 1 195 ? 13.711 -5.07 -2.102 1 90.31 195 ALA B C 1
ATOM 6724 O O . ALA B 1 195 ? 14.734 -4.613 -2.615 1 90.31 195 ALA B O 1
ATOM 6725 N N . LEU B 1 196 ? 13.695 -6.16 -1.321 1 91.94 196 LEU B N 1
ATOM 6726 C CA . LEU B 1 196 ? 14.922 -6.898 -1.036 1 91.94 196 LEU B CA 1
ATOM 6727 C C . LEU B 1 196 ? 15.438 -7.594 -2.289 1 91.94 196 LEU B C 1
ATOM 6729 O O . LEU B 1 196 ? 16.656 -7.688 -2.496 1 91.94 196 LEU B O 1
ATOM 6733 N N . ALA B 1 197 ? 14.484 -8.117 -3.074 1 89.44 197 ALA B N 1
ATOM 6734 C CA . ALA B 1 197 ? 14.875 -8.75 -4.332 1 89.44 197 ALA B CA 1
ATOM 6735 C C . ALA B 1 197 ? 15.531 -7.75 -5.27 1 89.44 197 ALA B C 1
ATOM 6737 O O . ALA B 1 197 ? 16.531 -8.062 -5.926 1 89.44 197 ALA B O 1
ATOM 6738 N N . ASN B 1 198 ? 15.008 -6.559 -5.312 1 85.19 198 ASN B N 1
ATOM 6739 C CA . ASN B 1 198 ? 15.562 -5.516 -6.168 1 85.19 198 ASN B CA 1
ATOM 6740 C C . ASN B 1 198 ? 16.969 -5.113 -5.719 1 85.19 198 ASN B C 1
ATOM 6742 O O . ASN B 1 198 ? 17.812 -4.785 -6.547 1 85.19 198 ASN B O 1
ATOM 6746 N N . GLU B 1 199 ? 17.172 -5.117 -4.43 1 85.62 199 GLU B N 1
ATOM 6747 C CA . GLU B 1 199 ? 18.469 -4.75 -3.883 1 85.62 199 GLU B CA 1
ATOM 6748 C C . GLU B 1 199 ? 19.562 -5.672 -4.398 1 85.62 199 GLU B C 1
ATOM 6750 O O . GLU B 1 199 ? 20.703 -5.246 -4.586 1 85.62 199 GLU B O 1
ATOM 6755 N N . VAL B 1 200 ? 19.219 -6.992 -4.652 1 86.06 200 VAL B N 1
ATOM 6756 C CA . VAL B 1 200 ? 20.234 -7.965 -5.039 1 86.06 200 VAL B CA 1
ATOM 6757 C C . VAL B 1 200 ? 20.172 -8.211 -6.543 1 86.06 200 VAL B C 1
ATOM 6759 O O . VAL B 1 200 ? 20.969 -8.984 -7.086 1 86.06 200 VAL B O 1
ATOM 6762 N N . GLY B 1 201 ? 19.281 -7.645 -7.262 1 79.69 201 GLY B N 1
ATOM 6763 C CA . GLY B 1 201 ? 19.219 -7.77 -8.711 1 79.69 201 GLY B CA 1
ATOM 6764 C C . GLY B 1 201 ? 18.172 -8.773 -9.172 1 79.69 201 GLY B C 1
ATOM 6765 O O . GLY B 1 201 ? 18.328 -9.383 -10.234 1 79.69 201 GLY B O 1
ATOM 6766 N N . GLY B 1 202 ? 17.234 -9.094 -8.336 1 83.62 202 GLY B N 1
ATOM 6767 C CA . GLY B 1 202 ? 16.172 -9.992 -8.727 1 83.62 202 GLY B CA 1
ATOM 6768 C C . GLY B 1 202 ? 15.867 -11.055 -7.688 1 83.62 202 GLY B C 1
ATOM 6769 O O . GLY B 1 202 ? 16.688 -11.32 -6.809 1 83.62 202 GLY B O 1
ATOM 6770 N N . PRO B 1 203 ? 14.727 -11.656 -7.789 1 85.69 203 PRO B N 1
ATOM 6771 C CA . PRO B 1 203 ? 14.328 -12.68 -6.82 1 85.69 203 PRO B CA 1
ATOM 6772 C C . PRO B 1 203 ? 15.188 -13.938 -6.898 1 85.69 203 PRO B C 1
ATOM 6774 O O . PRO B 1 203 ? 15.336 -14.656 -5.906 1 85.69 203 PRO B O 1
ATOM 6777 N N . SER B 1 204 ? 15.766 -14.219 -8.07 1 84.19 204 SER B N 1
ATOM 6778 C CA . SER B 1 204 ? 16.562 -15.422 -8.258 1 84.19 204 SER B CA 1
ATOM 6779 C C . SER B 1 204 ? 17.859 -15.352 -7.457 1 84.19 204 SER B C 1
ATOM 6781 O O . SER B 1 204 ? 18.453 -16.375 -7.141 1 84.19 204 SER B O 1
ATOM 6783 N N . LYS B 1 205 ? 18.234 -14.211 -7.051 1 85.31 205 LYS B N 1
ATOM 6784 C CA . LYS B 1 205 ? 19.516 -14.031 -6.355 1 85.31 205 LYS B CA 1
ATOM 6785 C C . LYS B 1 205 ? 19.297 -13.969 -4.844 1 85.31 205 LYS B C 1
ATOM 6787 O O . LYS B 1 205 ? 20.266 -13.875 -4.082 1 85.31 205 LYS B O 1
ATOM 6792 N N . LEU B 1 206 ? 18.094 -14.039 -4.441 1 88.81 206 LEU B N 1
ATOM 6793 C CA . LEU B 1 206 ? 17.797 -13.992 -3.014 1 88.81 206 LEU B CA 1
ATOM 6794 C C . LEU B 1 206 ? 17.938 -15.375 -2.387 1 88.81 206 LEU B C 1
ATOM 6796 O O . LEU B 1 206 ? 17.562 -16.375 -2.998 1 88.81 206 LEU B O 1
ATOM 6800 N N . SER B 1 207 ? 18.438 -15.461 -1.211 1 89.19 207 SER B N 1
ATOM 6801 C CA . SER B 1 207 ? 18.656 -16.719 -0.514 1 89.19 207 SER B CA 1
ATOM 6802 C C . SER B 1 207 ? 17.391 -17.156 0.242 1 89.19 207 SER B C 1
ATOM 6804 O O . SER B 1 207 ? 17.422 -18.109 1.008 1 89.19 207 SER B O 1
ATOM 6806 N N . PHE B 1 208 ? 16.359 -16.422 0.15 1 92.5 208 PHE B N 1
ATOM 6807 C CA . PHE B 1 208 ? 15.133 -16.75 0.853 1 92.5 208 PHE B CA 1
ATOM 6808 C C . PHE B 1 208 ? 13.914 -16.453 -0.022 1 92.5 208 PHE B C 1
ATOM 6810 O O . PHE B 1 208 ? 14.031 -15.781 -1.052 1 92.5 208 PHE B O 1
ATOM 6817 N N . SER B 1 209 ? 12.797 -17 0.377 1 91.38 209 SER B N 1
ATOM 6818 C CA . SER B 1 209 ? 11.57 -16.844 -0.396 1 91.38 209 SER B CA 1
ATOM 6819 C C . SER B 1 209 ? 10.625 -15.844 0.26 1 91.38 209 SER B C 1
ATOM 6821 O O . SER B 1 209 ? 10.875 -15.383 1.372 1 91.38 209 SER B O 1
ATOM 6823 N N . GLU B 1 210 ? 9.641 -15.5 -0.525 1 91.81 210 GLU B N 1
ATOM 6824 C CA . GLU B 1 210 ? 8.602 -14.617 0.007 1 91.81 210 GLU B CA 1
ATOM 6825 C C . GLU B 1 210 ? 7.934 -15.227 1.234 1 91.81 210 GLU B C 1
ATOM 6827 O O . GLU B 1 210 ? 7.594 -14.516 2.182 1 91.81 210 GLU B O 1
ATOM 6832 N N . LYS B 1 211 ? 7.738 -16.5 1.196 1 90 211 LYS B N 1
ATOM 6833 C CA . LYS B 1 211 ? 7.129 -17.203 2.318 1 90 211 LYS B CA 1
ATOM 6834 C C . LYS B 1 211 ? 7.977 -17.078 3.582 1 90 211 LYS B C 1
ATOM 6836 O O . LYS B 1 211 ? 7.438 -16.984 4.688 1 90 211 LYS B O 1
ATOM 6841 N N . ASP B 1 212 ? 9.25 -17.078 3.342 1 92.88 212 ASP B N 1
ATOM 6842 C CA . ASP B 1 212 ? 10.141 -16.922 4.488 1 92.88 212 ASP B CA 1
ATOM 6843 C C . ASP B 1 212 ? 9.953 -15.555 5.145 1 92.88 212 ASP B C 1
ATOM 6845 O O . ASP B 1 212 ? 10.016 -15.438 6.367 1 92.88 212 ASP B O 1
ATOM 6849 N N . VAL B 1 213 ? 9.797 -14.562 4.309 1 93.69 213 VAL B N 1
ATOM 6850 C CA . VAL B 1 213 ? 9.555 -13.211 4.82 1 93.69 213 VAL B CA 1
ATOM 6851 C C . VAL B 1 213 ? 8.258 -13.188 5.621 1 93.69 213 VAL B C 1
ATOM 6853 O O . VAL B 1 213 ? 8.219 -12.672 6.742 1 93.69 213 VAL B O 1
ATOM 6856 N N . LYS B 1 214 ? 7.238 -13.797 5.121 1 90.38 214 LYS B N 1
ATOM 6857 C CA . LYS B 1 214 ? 5.941 -13.844 5.793 1 90.38 214 LYS B CA 1
ATOM 6858 C C . LYS B 1 214 ? 6.031 -14.617 7.102 1 90.38 214 LYS B C 1
ATOM 6860 O O . LYS B 1 214 ? 5.469 -14.203 8.117 1 90.38 214 LYS B O 1
ATOM 6865 N N . ASN B 1 215 ? 6.746 -15.711 7.02 1 89 215 ASN B N 1
ATOM 6866 C CA . ASN B 1 215 ? 6.922 -16.516 8.219 1 89 215 ASN B CA 1
ATOM 6867 C C . ASN B 1 215 ? 7.684 -15.758 9.305 1 89 215 ASN B C 1
ATOM 6869 O O . ASN B 1 215 ? 7.348 -15.852 10.484 1 89 215 ASN B O 1
ATOM 6873 N N . TYR B 1 216 ? 8.68 -15.094 8.883 1 91.62 216 TYR B N 1
ATOM 6874 C CA . TYR B 1 216 ? 9.453 -14.305 9.844 1 91.62 216 TYR B CA 1
ATOM 6875 C C . TYR B 1 216 ? 8.57 -13.273 10.531 1 91.62 216 TYR B C 1
ATOM 6877 O O . TYR B 1 216 ? 8.641 -13.094 11.75 1 91.62 216 TYR B O 1
ATOM 6885 N N . ILE B 1 217 ? 7.773 -12.625 9.781 1 87.44 217 ILE B N 1
ATOM 6886 C CA . ILE B 1 217 ? 6.891 -11.602 10.32 1 87.44 217 ILE B CA 1
ATOM 6887 C C . ILE B 1 217 ? 5.883 -12.234 11.273 1 87.44 217 ILE B C 1
ATOM 6889 O O . ILE B 1 217 ? 5.672 -11.734 12.383 1 87.44 217 ILE B O 1
ATOM 6893 N N . THR B 1 218 ? 5.297 -13.367 10.891 1 82.88 218 THR B N 1
ATOM 6894 C CA . THR B 1 218 ? 4.27 -14.023 11.688 1 82.88 218 THR B CA 1
ATOM 6895 C C . THR B 1 218 ? 4.855 -14.578 12.977 1 82.88 218 THR B C 1
ATOM 6897 O O . THR B 1 218 ? 4.234 -14.484 14.039 1 82.88 218 THR B O 1
ATOM 6900 N N . ARG B 1 219 ? 6.09 -15.062 12.898 1 82.25 219 ARG B N 1
ATOM 6901 C CA . ARG B 1 219 ? 6.691 -15.727 14.047 1 82.25 219 ARG B CA 1
ATOM 6902 C C . ARG B 1 219 ? 7.336 -14.719 14.992 1 82.25 219 ARG B C 1
ATOM 6904 O O . ARG B 1 219 ? 7.25 -14.859 16.219 1 82.25 219 ARG B O 1
ATOM 6911 N N . ASN B 1 220 ? 7.98 -13.75 14.406 1 77.56 220 ASN B N 1
ATOM 6912 C CA . ASN B 1 220 ? 8.828 -12.891 15.234 1 77.56 220 ASN B CA 1
ATOM 6913 C C . ASN B 1 220 ? 8.164 -11.547 15.5 1 77.56 220 ASN B C 1
ATOM 6915 O O . ASN B 1 220 ? 8.469 -10.891 16.5 1 77.56 220 ASN B O 1
ATOM 6919 N N . LEU B 1 221 ? 7.363 -11.18 14.648 1 75.31 221 LEU B N 1
ATOM 6920 C CA . LEU B 1 221 ? 6.871 -9.812 14.781 1 75.31 221 LEU B CA 1
ATOM 6921 C C . LEU B 1 221 ? 5.398 -9.797 15.18 1 75.31 221 LEU B C 1
ATOM 6923 O O . LEU B 1 221 ? 4.875 -8.766 15.602 1 75.31 221 LEU B O 1
ATOM 6927 N N . ARG B 1 222 ? 4.734 -10.953 14.984 1 71.75 222 ARG B N 1
ATOM 6928 C CA . ARG B 1 222 ? 3.33 -11.023 15.367 1 71.75 222 ARG B CA 1
ATOM 6929 C C . ARG B 1 222 ? 3.143 -11.93 16.578 1 71.75 222 ARG B C 1
ATOM 6931 O O . ARG B 1 222 ? 3.918 -12.867 16.797 1 71.75 222 ARG B O 1
ATOM 6938 N N . CYS B 1 223 ? 2.363 -11.414 17.438 1 61.38 223 CYS B N 1
ATOM 6939 C CA . CYS B 1 223 ? 2.088 -12.227 18.609 1 61.38 223 CYS B CA 1
ATOM 6940 C C . CYS B 1 223 ? 0.983 -13.242 18.328 1 61.38 223 CYS B C 1
ATOM 6942 O O . CYS B 1 223 ? 0.047 -12.945 17.578 1 61.38 223 CYS B O 1
ATOM 6944 N N . SER B 1 224 ? 1.24 -14.5 18.516 1 57.88 224 SER B N 1
ATOM 6945 C CA . SER B 1 224 ? 0.272 -15.57 18.281 1 57.88 224 SER B CA 1
ATOM 6946 C C . SER B 1 224 ? -0.906 -15.453 19.25 1 57.88 224 SER B C 1
ATOM 6948 O O . SER B 1 224 ? -2.021 -15.867 18.922 1 57.88 224 SER B O 1
ATOM 6950 N N . ASP B 1 225 ? -0.578 -14.891 20.359 1 64.31 225 ASP B N 1
ATOM 6951 C CA . ASP B 1 225 ? -1.596 -14.922 21.406 1 64.31 225 ASP B CA 1
ATOM 6952 C C . ASP B 1 225 ? -2.049 -13.508 21.766 1 64.31 225 ASP B C 1
ATOM 6954 O O . ASP B 1 225 ? -1.234 -12.586 21.828 1 64.31 225 ASP B O 1
ATOM 6958 N N . ASP B 1 226 ? -3.344 -13.312 21.906 1 65.88 226 ASP B N 1
ATOM 6959 C CA . ASP B 1 226 ? -3.967 -12.047 22.281 1 65.88 226 ASP B CA 1
ATOM 6960 C C . ASP B 1 226 ? -3.379 -11.523 23.594 1 65.88 226 ASP B C 1
ATOM 6962 O O . ASP B 1 226 ? -3.168 -10.32 23.75 1 65.88 226 ASP B O 1
ATOM 6966 N N . ASN B 1 227 ? -3.041 -12.445 24.391 1 70.25 227 ASN B N 1
ATOM 6967 C CA . ASN B 1 227 ? -2.518 -12.039 25.688 1 70.25 227 ASN B CA 1
ATOM 6968 C C . ASN B 1 227 ? -1.117 -11.445 25.578 1 70.25 227 ASN B C 1
ATOM 6970 O O . ASN B 1 227 ? -0.777 -10.5 26.281 1 70.25 227 ASN B O 1
ATOM 6974 N N . GLU B 1 228 ? -0.406 -11.945 24.656 1 73.69 228 GLU B N 1
ATOM 6975 C CA . GLU B 1 228 ? 0.943 -11.422 24.453 1 73.69 228 GLU B CA 1
ATOM 6976 C C . GLU B 1 228 ? 0.91 -10.023 23.859 1 73.69 228 GLU B C 1
ATOM 6978 O O . GLU B 1 228 ? 1.744 -9.18 24.188 1 73.69 228 GLU B O 1
ATOM 6983 N N . ASP B 1 229 ? -0.071 -9.836 23.094 1 73.19 229 ASP B N 1
ATOM 6984 C CA . ASP B 1 229 ? -0.225 -8.516 22.484 1 73.19 229 ASP B CA 1
ATOM 6985 C C . ASP B 1 229 ? -0.593 -7.469 23.531 1 73.19 229 ASP B C 1
ATOM 6987 O O . ASP B 1 229 ? -0.075 -6.352 23.5 1 73.19 229 ASP B O 1
ATOM 6991 N N . PHE B 1 230 ? -1.38 -7.867 24.391 1 76.06 230 PHE B N 1
ATOM 6992 C CA . PHE B 1 230 ? -1.807 -6.941 25.422 1 76.06 230 PHE B CA 1
ATOM 6993 C C . PHE B 1 230 ? -0.667 -6.664 26.406 1 76.06 230 PHE B C 1
ATOM 6995 O O . PHE B 1 230 ? -0.519 -5.539 26.891 1 76.06 230 PHE B O 1
ATOM 7002 N N . GLN B 1 231 ? 0.074 -7.672 26.625 1 78.25 231 GLN B N 1
ATOM 7003 C CA . GLN B 1 231 ? 1.229 -7.473 27.484 1 78.25 231 GLN B CA 1
ATOM 7004 C C . GLN B 1 231 ? 2.26 -6.559 26.828 1 78.25 231 GLN B C 1
ATOM 7006 O O . GLN B 1 231 ? 2.891 -5.742 27.516 1 78.25 231 GLN B O 1
ATOM 7011 N N . GLY B 1 232 ? 2.387 -6.723 25.578 1 78.25 232 GLY B N 1
ATOM 7012 C CA . GLY B 1 232 ? 3.275 -5.828 24.859 1 78.25 232 GLY B CA 1
ATOM 7013 C C . GLY B 1 232 ? 2.834 -4.379 24.891 1 78.25 232 GLY B C 1
ATOM 7014 O O . GLY B 1 232 ? 3.658 -3.477 25.047 1 78.25 232 GLY B O 1
ATOM 7015 N N . MET B 1 233 ? 1.573 -4.168 24.828 1 81.19 233 MET B N 1
ATOM 7016 C CA . MET B 1 233 ? 1.009 -2.824 24.906 1 81.19 233 MET B CA 1
ATOM 7017 C C . MET B 1 233 ? 1.214 -2.23 26.297 1 81.19 233 MET B C 1
ATOM 7019 O O . MET B 1 233 ? 1.594 -1.065 26.422 1 81.19 233 MET B O 1
ATOM 7023 N N . MET B 1 234 ? 1.024 -3.098 27.234 1 83.69 234 MET B N 1
ATOM 7024 C CA . MET B 1 234 ? 1.195 -2.645 28.609 1 83.69 234 MET B CA 1
ATOM 7025 C C . MET B 1 234 ? 2.648 -2.271 28.875 1 83.69 234 MET B C 1
ATOM 7027 O O . MET B 1 234 ? 2.924 -1.263 29.531 1 83.69 234 MET B O 1
ATOM 7031 N N . ASN B 1 235 ? 3.492 -3.084 28.344 1 83.25 235 ASN B N 1
ATOM 7032 C CA . ASN B 1 235 ? 4.91 -2.785 28.516 1 83.25 235 ASN B CA 1
ATOM 7033 C C . ASN B 1 235 ? 5.285 -1.465 27.859 1 83.25 235 ASN B C 1
ATOM 7035 O O . ASN B 1 235 ? 6.105 -0.709 28.375 1 83.25 235 ASN B O 1
ATOM 7039 N N . TYR B 1 236 ? 4.695 -1.251 26.797 1 84.06 236 TYR B N 1
ATOM 7040 C CA . TYR B 1 236 ? 4.934 0.008 26.094 1 84.06 236 TYR B CA 1
ATOM 7041 C C . TYR B 1 236 ? 4.441 1.19 26.922 1 84.06 236 TYR B C 1
ATOM 7043 O O . TYR B 1 236 ? 5.141 2.197 27.047 1 84.06 236 TYR B O 1
ATOM 7051 N N . PHE B 1 237 ? 3.262 1.089 27.484 1 88.69 237 PHE B N 1
ATOM 7052 C CA . PHE B 1 237 ? 2.688 2.178 28.266 1 88.69 237 PHE B CA 1
ATOM 7053 C C . PHE B 1 237 ? 3.545 2.48 29.484 1 88.69 237 PHE B C 1
ATOM 7055 O O . PHE B 1 237 ? 3.803 3.645 29.797 1 88.69 237 PHE B O 1
ATOM 7062 N N . VAL B 1 238 ? 3.945 1.393 30.047 1 89.75 238 VAL B N 1
ATOM 7063 C CA . VAL B 1 238 ? 4.77 1.559 31.234 1 89.75 238 VAL B CA 1
ATOM 7064 C C . VAL B 1 238 ? 6.086 2.238 30.859 1 89.75 238 VAL B C 1
ATOM 7066 O O . VAL B 1 238 ? 6.531 3.158 31.547 1 89.75 238 VAL B O 1
ATOM 7069 N N . ARG B 1 239 ? 6.656 1.871 29.828 1 87.31 239 ARG B N 1
ATOM 7070 C CA . ARG B 1 239 ? 7.918 2.459 29.391 1 87.31 239 ARG B CA 1
ATOM 7071 C C . ARG B 1 239 ? 7.738 3.93 29.031 1 87.31 239 ARG B C 1
ATOM 7073 O O . ARG B 1 239 ? 8.586 4.762 29.359 1 87.31 239 ARG B O 1
ATOM 7080 N N . MET B 1 240 ? 6.691 4.211 28.297 1 88.31 240 MET B N 1
ATOM 7081 C CA . MET B 1 240 ? 6.438 5.59 27.891 1 88.31 240 MET B CA 1
ATOM 7082 C C . MET B 1 240 ? 6.227 6.484 29.109 1 88.31 240 MET B C 1
ATOM 7084 O O . MET B 1 240 ? 6.656 7.641 29.125 1 88.31 240 MET B O 1
ATOM 7088 N N . LYS B 1 241 ? 5.578 5.949 30.094 1 91.5 241 LYS B N 1
ATOM 7089 C CA . LYS B 1 241 ? 5.348 6.699 31.328 1 91.5 241 LYS B CA 1
ATOM 7090 C C . LYS B 1 241 ? 6.656 6.918 32.094 1 91.5 241 LYS B C 1
ATOM 7092 O O . LYS B 1 241 ? 6.832 7.949 32.75 1 91.5 241 LYS B O 1
ATOM 7097 N N . GLU B 1 242 ? 7.523 5.992 31.969 1 90.19 242 GLU B N 1
ATOM 7098 C CA . GLU B 1 242 ? 8.828 6.121 32.594 1 90.19 242 GLU B CA 1
ATOM 7099 C C . GLU B 1 242 ? 9.672 7.191 31.922 1 90.19 242 GLU B C 1
ATOM 7101 O O . GLU B 1 242 ? 10.414 7.922 32.594 1 90.19 242 GLU B O 1
ATOM 7106 N N . ILE B 1 243 ? 9.578 7.266 30.656 1 87.56 243 ILE B N 1
ATOM 7107 C CA . ILE B 1 243 ? 10.336 8.25 29.891 1 87.56 243 ILE B CA 1
ATOM 7108 C C . ILE B 1 243 ? 9.789 9.648 30.156 1 87.56 243 ILE B C 1
ATOM 7110 O O . ILE B 1 243 ? 10.547 10.594 30.375 1 87.56 243 ILE B O 1
ATOM 7114 N N . ASN B 1 244 ? 8.469 9.766 30.062 1 91 244 ASN B N 1
ATOM 7115 C CA . ASN B 1 244 ? 7.789 11.023 30.344 1 91 244 ASN B CA 1
ATOM 7116 C C . ASN B 1 244 ? 6.582 10.82 31.25 1 91 244 ASN B C 1
ATOM 7118 O O . ASN B 1 244 ? 5.57 10.258 30.844 1 91 244 ASN B O 1
ATOM 7122 N N . PRO B 1 245 ? 6.664 11.312 32.375 1 92.38 245 PRO B N 1
ATOM 7123 C CA . PRO B 1 245 ? 5.605 11.078 33.375 1 92.38 245 PRO B CA 1
ATOM 7124 C C . PRO B 1 245 ? 4.266 11.68 32.938 1 92.38 245 PRO B C 1
ATOM 7126 O O . PRO B 1 245 ? 3.223 11.32 33.5 1 92.38 245 PRO B O 1
ATOM 7129 N N . ASN B 1 246 ? 4.258 12.531 32.031 1 92.69 246 ASN B N 1
ATOM 7130 C CA . ASN B 1 246 ? 3.008 13.141 31.578 1 92.69 246 ASN B CA 1
ATOM 7131 C C . ASN B 1 246 ? 2.27 12.258 30.578 1 92.69 246 ASN B C 1
ATOM 7133 O O . ASN B 1 246 ? 1.15 12.57 30.172 1 92.69 246 ASN B O 1
ATOM 7137 N N . PHE B 1 247 ? 2.943 11.219 30.25 1 93.25 247 PHE B N 1
ATOM 7138 C CA . PHE B 1 247 ? 2.238 10.203 29.469 1 93.25 247 PHE B CA 1
ATOM 7139 C C . PHE B 1 247 ? 1.12 9.57 30.297 1 93.25 247 PHE B C 1
ATOM 7141 O O . PHE B 1 247 ? 1.34 9.148 31.422 1 93.25 247 PHE B O 1
ATOM 7148 N N . PHE B 1 248 ? -0.086 9.547 29.703 1 96.12 248 PHE B N 1
ATOM 7149 C CA . PHE B 1 248 ? -1.243 9.039 30.422 1 96.12 248 PHE B CA 1
ATOM 7150 C C . PHE B 1 248 ? -1.808 7.801 29.75 1 96.12 248 PHE B C 1
ATOM 7152 O O . PHE B 1 248 ? -1.886 7.742 28.516 1 96.12 248 PHE B O 1
ATOM 7159 N N . TYR B 1 249 ? -2.07 6.797 30.562 1 94.31 249 TYR B N 1
ATOM 7160 C CA . TYR B 1 249 ? -2.779 5.641 30.016 1 94.31 249 TYR B CA 1
ATOM 7161 C C . TYR B 1 249 ? -3.738 5.059 31.047 1 94.31 249 TYR B C 1
ATOM 7163 O O . TYR B 1 249 ? -3.562 5.258 32.25 1 94.31 249 TYR B O 1
ATOM 7171 N N . ALA B 1 250 ? -4.832 4.523 30.594 1 95.44 250 ALA B N 1
ATOM 7172 C CA . ALA B 1 250 ? -5.82 3.826 31.422 1 95.44 250 ALA B CA 1
ATOM 7173 C C . ALA B 1 250 ? -6.289 2.545 30.734 1 95.44 250 ALA B C 1
ATOM 7175 O O . ALA B 1 250 ? -6.465 2.512 29.516 1 95.44 250 ALA B O 1
ATOM 7176 N N . ILE B 1 251 ? -6.375 1.5 31.531 1 92.25 251 ILE B N 1
ATOM 7177 C CA . ILE B 1 251 ? -6.809 0.209 31.016 1 92.25 251 ILE B CA 1
ATOM 7178 C C . ILE B 1 251 ? -8.031 -0.277 31.797 1 92.25 251 ILE B C 1
ATOM 7180 O O . ILE B 1 251 ? -8.086 -0.161 33.031 1 92.25 251 ILE B O 1
ATOM 7184 N N . ASP B 1 252 ? -9 -0.651 30.984 1 91 252 ASP B N 1
ATOM 7185 C CA . ASP B 1 252 ? -10.203 -1.246 31.562 1 91 252 ASP B CA 1
ATOM 7186 C C . ASP B 1 252 ? -10.18 -2.768 31.422 1 91 252 ASP B C 1
ATOM 7188 O O . ASP B 1 252 ? -9.953 -3.303 30.344 1 91 252 ASP B O 1
ATOM 7192 N N . VAL B 1 253 ? -10.273 -3.479 32.5 1 87.31 253 VAL B N 1
ATOM 7193 C CA . VAL B 1 253 ? -10.289 -4.938 32.531 1 87.31 253 VAL B CA 1
ATOM 7194 C C . VAL B 1 253 ? -11.594 -5.434 33.156 1 87.31 253 VAL B C 1
ATOM 7196 O O . VAL B 1 253 ? -12.172 -4.754 34 1 87.31 253 VAL B O 1
ATOM 7199 N N . ASP B 1 254 ? -12.055 -6.504 32.625 1 83.06 254 ASP B N 1
ATOM 7200 C CA . ASP B 1 254 ? -13.281 -7.07 33.188 1 83.06 254 ASP B CA 1
ATOM 7201 C C . ASP B 1 254 ? -13 -7.785 34.5 1 83.06 254 ASP B C 1
ATOM 7203 O O . ASP B 1 254 ? -11.859 -7.789 35 1 83.06 254 ASP B O 1
ATOM 7207 N N . ASP B 1 255 ? -14.109 -8.336 35.031 1 81.44 255 ASP B N 1
ATOM 7208 C CA . ASP B 1 255 ? -14.023 -9.016 36.312 1 81.44 255 ASP B CA 1
ATOM 7209 C C . ASP B 1 255 ? -13.078 -10.211 36.25 1 81.44 255 ASP B C 1
ATOM 7211 O O . ASP B 1 255 ? -12.469 -10.586 37.25 1 81.44 255 ASP B O 1
ATOM 7215 N N . ASP B 1 256 ? -12.914 -10.852 35.031 1 79.75 256 ASP B N 1
ATOM 7216 C CA . ASP B 1 256 ? -12.008 -11.977 34.844 1 79.75 256 ASP B CA 1
ATOM 7217 C C . ASP B 1 256 ? -10.625 -11.5 34.406 1 79.75 256 ASP B C 1
ATOM 7219 O O . ASP B 1 256 ? -9.805 -12.289 33.938 1 79.75 256 ASP B O 1
ATOM 7223 N N . ASN B 1 257 ? -10.398 -10.25 34.531 1 78.38 257 ASN B N 1
ATOM 7224 C CA . ASN B 1 257 ? -9.117 -9.625 34.219 1 78.38 257 ASN B CA 1
ATOM 7225 C C . ASN B 1 257 ? -8.82 -9.711 32.719 1 78.38 257 ASN B C 1
ATOM 7227 O O . ASN B 1 257 ? -7.66 -9.867 32.312 1 78.38 257 ASN B O 1
ATOM 7231 N N . LYS B 1 258 ? -9.891 -9.836 32 1 79.5 258 LYS B N 1
ATOM 7232 C CA . LYS B 1 258 ? -9.734 -9.805 30.547 1 79.5 258 LYS B CA 1
ATOM 7233 C C . LYS B 1 258 ? -9.797 -8.375 30.016 1 79.5 258 LYS B C 1
ATOM 7235 O O . LYS B 1 258 ? -10.586 -7.562 30.5 1 79.5 258 LYS B O 1
ATOM 7240 N N . PHE B 1 259 ? -8.953 -8.109 29.078 1 81.69 259 PHE B N 1
ATOM 7241 C CA . PHE B 1 259 ? -8.828 -6.781 28.484 1 81.69 259 PHE B CA 1
ATOM 7242 C C . PHE B 1 259 ? -10.156 -6.332 27.875 1 81.69 259 PHE B C 1
ATOM 7244 O O . PHE B 1 259 ? -10.797 -7.094 27.156 1 81.69 259 PHE B O 1
ATOM 7251 N N . LYS B 1 260 ? -10.594 -5.109 28.203 1 85.12 260 LYS B N 1
ATOM 7252 C CA . LYS B 1 260 ? -11.805 -4.527 27.625 1 85.12 260 LYS B CA 1
ATOM 7253 C C . LYS B 1 260 ? -11.477 -3.314 26.766 1 85.12 260 LYS B C 1
ATOM 7255 O O . LYS B 1 260 ? -11.711 -3.328 25.562 1 85.12 260 LYS B O 1
ATOM 7260 N N . SER B 1 261 ? -10.961 -2.242 27.438 1 88.12 261 SER B N 1
ATOM 7261 C CA . SER B 1 261 ? -10.656 -1.012 26.703 1 88.12 261 SER B CA 1
ATOM 7262 C C . SER B 1 261 ? -9.359 -0.381 27.219 1 88.12 261 SER B C 1
ATOM 7264 O O . SER B 1 261 ? -8.898 -0.702 28.312 1 88.12 261 SER B O 1
ATOM 7266 N N . ALA B 1 262 ? -8.773 0.378 26.344 1 89.31 262 ALA B N 1
ATOM 7267 C CA . ALA B 1 262 ? -7.562 1.106 26.719 1 89.31 262 ALA B CA 1
ATOM 7268 C C . ALA B 1 262 ? -7.566 2.516 26.125 1 89.31 262 ALA B C 1
ATOM 7270 O O . ALA B 1 262 ? -8.07 2.73 25.031 1 89.31 262 ALA B O 1
ATOM 7271 N N . LEU B 1 263 ? -7.125 3.434 26.906 1 93.19 263 LEU B N 1
ATOM 7272 C CA . LEU B 1 263 ? -6.938 4.812 26.469 1 93.19 263 LEU B CA 1
ATOM 7273 C C . LEU B 1 263 ? -5.516 5.285 26.75 1 93.19 263 LEU B C 1
ATOM 7275 O O . LEU B 1 263 ? -4.965 5 27.828 1 93.19 263 LEU B O 1
ATOM 7279 N N . TRP B 1 264 ? -4.883 5.879 25.781 1 91.75 264 TRP B N 1
ATOM 7280 C CA . TRP B 1 264 ? -3.57 6.461 26.047 1 91.75 264 TRP B CA 1
ATOM 7281 C C . TRP B 1 264 ? -3.43 7.816 25.375 1 91.75 264 TRP B C 1
ATOM 7283 O O . TRP B 1 264 ? -4.004 8.047 24.297 1 91.75 264 TRP B O 1
ATOM 7293 N N . VAL B 1 265 ? -2.785 8.695 25.984 1 93.38 265 VAL B N 1
ATOM 7294 C CA . VAL B 1 265 ? -2.525 10.055 25.531 1 93.38 265 VAL B CA 1
ATOM 7295 C C . VAL B 1 265 ? -1.056 10.398 25.75 1 93.38 265 VAL B C 1
ATOM 7297 O O . VAL B 1 265 ? -0.596 10.5 26.891 1 93.38 265 VAL B O 1
ATOM 7300 N N . ASP B 1 266 ? -0.366 10.594 24.656 1 91.19 266 ASP B N 1
ATOM 7301 C CA . ASP B 1 266 ? 1.037 10.992 24.719 1 91.19 266 ASP B CA 1
ATOM 7302 C C . ASP B 1 266 ? 1.19 12.359 25.391 1 91.19 266 ASP B C 1
ATOM 7304 O O . ASP B 1 266 ? 0.261 13.172 25.375 1 91.19 266 ASP B O 1
ATOM 7308 N N . ALA B 1 267 ? 2.418 12.602 25.922 1 92.88 267 ALA B N 1
ATOM 7309 C CA . ALA B 1 267 ? 2.686 13.844 26.625 1 92.88 267 ALA B CA 1
ATOM 7310 C C . ALA B 1 267 ? 2.516 15.047 25.719 1 92.88 267 ALA B C 1
ATOM 7312 O O . ALA B 1 267 ? 1.988 16.078 26.125 1 92.88 267 ALA B O 1
ATOM 7313 N N . ARG B 1 268 ? 2.92 14.906 24.531 1 92.75 268 ARG B N 1
ATOM 7314 C CA . ARG B 1 268 ? 2.795 16 23.562 1 92.75 268 ARG B CA 1
ATOM 7315 C C . ARG B 1 268 ? 1.334 16.25 23.219 1 92.75 268 ARG B C 1
ATOM 7317 O O . ARG B 1 268 ? 0.908 17.406 23.094 1 92.75 268 ARG B O 1
ATOM 7324 N N . CYS B 1 269 ? 0.604 15.219 23.094 1 92.5 269 CYS B N 1
ATOM 7325 C CA . CYS B 1 269 ? -0.815 15.336 22.781 1 92.5 269 CYS B CA 1
ATOM 7326 C C . CYS B 1 269 ? -1.578 15.984 23.922 1 92.5 269 CYS B C 1
ATOM 7328 O O . CYS B 1 269 ? -2.459 16.812 23.703 1 92.5 269 CYS B O 1
ATOM 7330 N N . ARG B 1 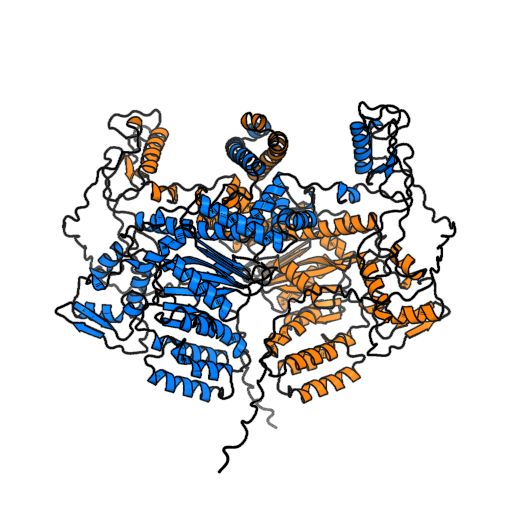270 ? -1.196 15.602 25.094 1 93.88 270 ARG B N 1
ATOM 7331 C CA . ARG B 1 270 ? -1.825 16.172 26.281 1 93.88 270 ARG B CA 1
ATOM 7332 C C . ARG B 1 270 ? -1.563 17.672 26.375 1 93.88 270 ARG B C 1
ATOM 7334 O O . ARG B 1 270 ? -2.477 18.453 26.672 1 93.88 270 ARG B O 1
ATOM 7341 N N . ALA B 1 271 ? -0.385 18.031 26.078 1 94.12 271 ALA B N 1
ATOM 7342 C CA . ALA B 1 271 ? -0.007 19.438 26.125 1 94.12 271 ALA B CA 1
ATOM 7343 C C . ALA B 1 271 ? -0.663 20.234 25 1 94.12 271 ALA B C 1
ATOM 7345 O O . ALA B 1 271 ? -1.047 21.391 25.188 1 94.12 271 ALA B O 1
ATOM 7346 N N . SER B 1 272 ? -0.795 19.641 23.859 1 94 272 SER B N 1
ATOM 7347 C CA . SER B 1 272 ? -1.372 20.328 22.703 1 94 272 SER B CA 1
ATOM 7348 C C . SER B 1 272 ? -2.867 20.562 22.891 1 94 272 SER B C 1
ATOM 7350 O O . SER B 1 272 ? -3.445 21.453 22.266 1 94 272 SER B O 1
ATOM 7352 N N . TYR B 1 273 ? -3.432 19.781 23.75 1 95.44 273 TYR B N 1
ATOM 7353 C CA . TYR B 1 273 ? -4.859 19.922 24.016 1 95.44 273 TYR B CA 1
ATOM 7354 C C . TYR B 1 273 ? -5.172 21.281 24.609 1 95.44 273 TYR B C 1
ATOM 7356 O O . TYR B 1 273 ? -6.262 21.828 24.391 1 95.44 273 TYR B O 1
ATOM 7364 N N . GLU B 1 274 ? -4.242 21.859 25.25 1 92.06 274 GLU B N 1
ATOM 7365 C CA . GLU B 1 274 ? -4.441 23.188 25.844 1 92.06 274 GLU B CA 1
ATOM 7366 C C . GLU B 1 274 ? -4.676 24.234 24.766 1 92.06 274 GLU B C 1
ATOM 7368 O O . GLU B 1 274 ? -5.383 25.219 24.984 1 92.06 274 GLU B O 1
ATOM 7373 N N . TYR B 1 275 ? -4.18 23.969 23.656 1 93.56 275 TYR B N 1
ATOM 7374 C CA . TYR B 1 275 ? -4.262 24.953 22.594 1 93.56 275 TYR B CA 1
ATOM 7375 C C . TYR B 1 275 ? -5.344 24.578 21.578 1 93.56 275 TYR B C 1
ATOM 7377 O O . TYR B 1 275 ? -5.945 25.453 20.953 1 93.56 275 TYR B O 1
ATOM 7385 N N . TYR B 1 276 ? -5.594 23.297 21.453 1 93 276 TYR B N 1
ATOM 7386 C CA . TYR B 1 276 ? -6.422 22.859 20.328 1 93 276 TYR B CA 1
ATOM 7387 C C . TYR B 1 276 ? -7.582 22 20.812 1 93 276 TYR B C 1
ATOM 7389 O O . TYR B 1 276 ? -8.219 21.297 20.016 1 93 276 TYR B O 1
ATOM 7397 N N . GLY B 1 277 ? -7.867 22.016 22.031 1 91.38 277 GLY B N 1
ATOM 7398 C CA . GLY B 1 277 ? -8.914 21.172 22.609 1 91.38 277 GLY B CA 1
ATOM 7399 C C . GLY B 1 277 ? -10.297 21.781 22.469 1 91.38 277 GLY B C 1
ATOM 7400 O O . GLY B 1 277 ? -11.258 21.266 23.047 1 91.38 277 GLY B O 1
ATOM 7401 N N . ASP B 1 278 ? -10.492 22.875 21.688 1 92.25 278 ASP B N 1
ATOM 7402 C CA . ASP B 1 278 ? -11.789 23.5 21.516 1 92.25 278 ASP B CA 1
ATOM 7403 C C . ASP B 1 278 ? -12.734 22.609 20.719 1 92.25 278 ASP B C 1
ATOM 7405 O O . ASP B 1 278 ? -13.898 22.422 21.109 1 92.25 278 ASP B O 1
ATOM 7409 N N . VAL B 1 279 ? -12.227 22.109 19.703 1 93.12 279 VAL B N 1
ATOM 7410 C CA . VAL B 1 279 ? -13.016 21.188 18.891 1 93.12 279 VAL B CA 1
ATOM 7411 C C . VAL B 1 279 ? -12.234 19.891 18.672 1 93.12 279 VAL B C 1
ATOM 7413 O O . VAL B 1 279 ? -11.055 19.922 18.312 1 93.12 279 VAL B O 1
ATOM 7416 N N . VAL B 1 280 ? -12.945 18.781 18.891 1 93.12 280 VAL B N 1
ATOM 7417 C CA . VAL B 1 280 ? -12.289 17.484 18.766 1 93.12 280 VAL B CA 1
ATOM 7418 C C . VAL B 1 280 ? -13.141 16.547 17.922 1 93.12 280 VAL B C 1
ATOM 7420 O O . VAL B 1 280 ? -14.367 16.547 18.016 1 93.12 280 VAL B O 1
ATOM 7423 N N . SER B 1 281 ? -12.523 15.891 17.016 1 91.19 281 SER B N 1
ATOM 7424 C CA . SER B 1 281 ? -13.188 14.844 16.25 1 91.19 281 SER B CA 1
ATOM 7425 C C . SER B 1 281 ? -12.852 13.461 16.797 1 91.19 281 SER B C 1
ATOM 7427 O O . SER B 1 281 ? -11.695 13.172 17.109 1 91.19 281 SER B O 1
ATOM 7429 N N . PHE B 1 282 ? -13.875 12.75 17.078 1 89.94 282 PHE B N 1
ATOM 7430 C CA . PHE B 1 282 ? -13.719 11.383 17.578 1 89.94 282 PHE B CA 1
ATOM 7431 C C . PHE B 1 282 ? -14.25 10.375 16.562 1 89.94 282 PHE B C 1
ATOM 7433 O O . PHE B 1 282 ? -15.43 10.422 16.203 1 89.94 282 PHE B O 1
ATOM 7440 N N . ASP B 1 283 ? -13.383 9.547 16.078 1 81 283 ASP B N 1
ATOM 7441 C CA . ASP B 1 283 ? -13.75 8.609 15.031 1 81 283 ASP B CA 1
ATOM 7442 C C . ASP B 1 283 ? -13.242 7.203 15.344 1 81 283 ASP B C 1
ATOM 7444 O O . ASP B 1 283 ? -12.117 7.039 15.82 1 81 283 ASP B O 1
ATOM 7448 N N . THR B 1 284 ? -14.203 6.332 15.211 1 75.69 284 THR B N 1
ATOM 7449 C CA . THR B 1 284 ? -13.82 4.938 15.406 1 75.69 284 THR B CA 1
ATOM 7450 C C . THR B 1 284 ? -13.578 4.254 14.062 1 75.69 284 THR B C 1
ATOM 7452 O O . THR B 1 284 ? -14.258 4.543 13.078 1 75.69 284 THR B O 1
ATOM 7455 N N . THR B 1 285 ? -12.578 3.838 13.891 1 63.19 285 THR B N 1
ATOM 7456 C CA . THR B 1 285 ? -12.336 3.047 12.688 1 63.19 285 THR B CA 1
ATOM 7457 C C . THR B 1 285 ? -12.438 1.556 12.992 1 63.19 285 THR B C 1
ATOM 7459 O O . THR B 1 285 ? -12.062 1.111 14.078 1 63.19 285 THR B O 1
ATOM 7462 N N . TYR B 1 286 ? -13.68 0.888 12.398 1 50.88 286 TYR B N 1
ATOM 7463 C CA . TYR B 1 286 ? -13.852 -0.551 12.562 1 50.88 286 TYR B CA 1
ATOM 7464 C C . TYR B 1 286 ? -12.602 -1.304 12.117 1 50.88 286 TYR B C 1
ATOM 7466 O O . TYR B 1 286 ? -12.32 -1.408 10.922 1 50.88 286 TYR B O 1
ATOM 7474 N N . ARG B 1 287 ? -11.844 -1.303 12.648 1 51.06 287 ARG B N 1
ATOM 7475 C CA . ARG B 1 287 ? -10.57 -1.944 12.336 1 51.06 287 ARG B CA 1
ATOM 7476 C C . ARG B 1 287 ? -10.766 -3.422 12.016 1 51.06 287 ARG B C 1
ATOM 7478 O O . ARG B 1 287 ? -11.656 -4.07 12.57 1 51.06 287 ARG B O 1
ATOM 7485 N N . ARG B 1 288 ? -10.109 -3.854 11.133 1 49.25 288 ARG B N 1
ATOM 7486 C CA . ARG B 1 288 ? -9.273 -4.871 10.508 1 49.25 288 ARG B CA 1
ATOM 7487 C C . ARG B 1 288 ? -8.336 -5.512 11.523 1 49.25 288 ARG B C 1
ATOM 7489 O O . ARG B 1 288 ? -7.473 -6.312 11.164 1 49.25 288 ARG B O 1
ATOM 7496 N N . ASN B 1 289 ? -8.359 -4.957 12.969 1 51.38 289 ASN B N 1
ATOM 7497 C CA . ASN B 1 289 ? -7.34 -5.617 13.773 1 51.38 289 ASN B CA 1
ATOM 7498 C C . ASN B 1 289 ? -7.645 -7.098 13.969 1 51.38 289 ASN B C 1
ATOM 7500 O O . ASN B 1 289 ? -8.781 -7.531 13.773 1 51.38 289 ASN B O 1
ATOM 7504 N N . ARG B 1 290 ? -6.645 -7.73 14.07 1 56.97 290 ARG B N 1
ATOM 7505 C CA . ARG B 1 290 ? -6.734 -9.172 14.281 1 56.97 290 ARG B CA 1
ATOM 7506 C C . ARG B 1 290 ? -7.719 -9.5 15.398 1 56.97 290 ARG B C 1
ATOM 7508 O O . ARG B 1 290 ? -8.344 -10.562 15.391 1 56.97 290 ARG B O 1
ATOM 7515 N N . HIS B 1 291 ? -7.871 -8.484 16.359 1 61.91 291 HIS B N 1
ATOM 7516 C CA . HIS B 1 291 ? -8.68 -8.773 17.531 1 61.91 291 HIS B CA 1
ATOM 7517 C C . HIS B 1 291 ? -10.102 -8.234 17.359 1 61.91 291 HIS B C 1
ATOM 7519 O O . HIS B 1 291 ? -10.961 -8.469 18.219 1 61.91 291 HIS B O 1
ATOM 7525 N N . GLY B 1 292 ? -10.273 -7.547 16.281 1 64.5 292 GLY B N 1
ATOM 7526 C CA . GLY B 1 292 ? -11.602 -7.008 16.031 1 64.5 292 GLY B CA 1
ATOM 7527 C C . GLY B 1 292 ? -11.961 -5.852 16.938 1 64.5 292 GLY B C 1
ATOM 7528 O O . GLY B 1 292 ? -13.141 -5.617 17.219 1 64.5 292 GLY B O 1
ATOM 7529 N N . LEU B 1 293 ? -10.961 -5.309 17.703 1 73.62 293 LEU B N 1
ATOM 7530 C CA . LEU B 1 293 ? -11.234 -4.199 18.609 1 73.62 293 LEU B CA 1
ATOM 7531 C C . LEU B 1 293 ? -11.234 -2.873 17.859 1 73.62 293 LEU B C 1
ATOM 7533 O O . LEU B 1 293 ? -10.289 -2.559 17.141 1 73.62 293 LEU B O 1
ATOM 7537 N N . PRO B 1 294 ? -12.312 -2.109 18.016 1 78.5 294 PRO B N 1
ATOM 7538 C CA . PRO B 1 294 ? -12.352 -0.814 17.344 1 78.5 294 PRO B CA 1
ATOM 7539 C C . PRO B 1 294 ? -11.297 0.158 17.859 1 78.5 294 PRO B C 1
ATOM 7541 O O . PRO B 1 294 ? -11.094 0.263 19.078 1 78.5 294 PRO B O 1
ATOM 7544 N N . PHE B 1 295 ? -10.562 0.76 16.984 1 82.06 295 PHE B N 1
ATOM 7545 C CA . PHE B 1 295 ? -9.609 1.817 17.312 1 82.06 295 PHE B CA 1
ATOM 7546 C C . PHE B 1 295 ? -10.258 3.189 17.156 1 82.06 295 PHE B C 1
ATOM 7548 O O . PHE B 1 295 ? -10.953 3.453 16.188 1 82.06 295 PHE B O 1
ATOM 7555 N N . ALA B 1 296 ? -10.094 3.969 18.125 1 84.75 296 ALA B N 1
ATOM 7556 C CA . ALA B 1 296 ? -10.656 5.316 18.109 1 84.75 296 ALA B CA 1
ATOM 7557 C C . ALA B 1 296 ? -9.57 6.367 18.312 1 84.75 296 ALA B C 1
ATOM 7559 O O . ALA B 1 296 ? -8.586 6.129 19.016 1 84.75 296 ALA B O 1
ATOM 7560 N N . SER B 1 297 ? -9.719 7.492 17.719 1 87.56 297 SER B N 1
ATOM 7561 C CA . SER B 1 297 ? -8.75 8.578 17.844 1 87.56 297 SER B CA 1
ATOM 7562 C C . SER B 1 297 ? -9.438 9.906 18.109 1 87.56 297 SER B C 1
ATOM 7564 O O . SER B 1 297 ? -10.539 10.156 17.609 1 87.56 297 SER B O 1
ATOM 7566 N N . PHE B 1 298 ? -8.805 10.672 18.938 1 90.31 298 PHE B N 1
ATOM 7567 C CA . PHE B 1 298 ? -9.172 12.062 19.156 1 90.31 298 PHE B CA 1
ATOM 7568 C C . PHE B 1 298 ? -8.328 12.992 18.297 1 90.31 298 PHE B C 1
ATOM 7570 O O . PHE B 1 298 ? -7.102 13.039 18.438 1 90.31 298 PHE B O 1
ATOM 7577 N N . ILE B 1 299 ? -8.984 13.688 17.422 1 89.44 299 ILE B N 1
ATOM 7578 C CA . ILE B 1 299 ? -8.25 14.5 16.469 1 89.44 299 ILE B CA 1
ATOM 7579 C C . ILE B 1 299 ? -8.641 15.969 16.625 1 89.44 299 ILE B C 1
ATOM 7581 O O . ILE B 1 299 ? -9.828 16.297 16.75 1 89.44 299 ILE B O 1
ATOM 7585 N N . GLY B 1 300 ? -7.652 16.797 16.703 1 91.31 300 GLY B N 1
ATOM 7586 C CA . GLY B 1 300 ? -7.848 18.234 16.672 1 91.31 300 GLY B CA 1
ATOM 7587 C C . GLY B 1 300 ? -7.23 18.906 15.461 1 91.31 300 GLY B C 1
ATOM 7588 O O . GLY B 1 300 ? -6.836 18.234 14.508 1 91.31 300 GLY B O 1
ATOM 7589 N N . VAL B 1 301 ? -7.273 20.234 15.461 1 91.56 301 VAL B N 1
ATOM 7590 C CA . VAL B 1 301 ? -6.684 21.016 14.375 1 91.56 301 VAL B CA 1
ATOM 7591 C C . VAL B 1 301 ? -5.637 21.969 14.945 1 91.56 301 VAL B C 1
ATOM 7593 O O . VAL B 1 301 ? -5.918 22.719 15.883 1 91.56 301 VAL B O 1
ATOM 7596 N N . ASN B 1 302 ? -4.469 21.922 14.398 1 93.12 302 ASN B N 1
ATOM 7597 C CA . ASN B 1 302 ? -3.408 22.781 14.922 1 93.12 302 ASN B CA 1
ATOM 7598 C C . ASN B 1 302 ? -3.447 24.172 14.297 1 93.12 302 ASN B C 1
ATOM 7600 O O . ASN B 1 302 ? -4.402 24.516 13.594 1 93.12 302 ASN B O 1
ATOM 7604 N N . HIS B 1 303 ? -2.488 25.047 14.562 1 94.88 303 HIS B N 1
ATOM 7605 C CA . HIS B 1 303 ? -2.484 26.453 14.164 1 94.88 303 HIS B CA 1
ATOM 7606 C C . HIS B 1 303 ? -2.252 26.594 12.664 1 94.88 303 HIS B C 1
ATOM 7608 O O . HIS B 1 303 ? -2.459 27.672 12.102 1 94.88 303 HIS B O 1
ATOM 7614 N N . HIS B 1 304 ? -1.831 25.531 11.984 1 93.38 304 HIS B N 1
ATOM 7615 C CA . HIS B 1 304 ? -1.67 25.547 10.531 1 93.38 304 HIS B CA 1
ATOM 7616 C C . HIS B 1 304 ? -2.928 25.047 9.836 1 93.38 304 HIS B C 1
ATOM 7618 O O . HIS B 1 304 ? -2.951 24.906 8.609 1 93.38 304 HIS B O 1
ATOM 7624 N N . GLY B 1 305 ? -3.932 24.75 10.594 1 90.62 305 GLY B N 1
ATOM 7625 C CA . GLY B 1 305 ? -5.145 24.203 10.008 1 90.62 305 GLY B CA 1
ATOM 7626 C C . GLY B 1 305 ? -5.027 22.734 9.656 1 90.62 305 GLY B C 1
ATOM 7627 O O . GLY B 1 305 ? -5.773 22.234 8.812 1 90.62 305 GLY B O 1
ATOM 7628 N N . LYS B 1 306 ? -4.109 22.094 10.211 1 89.12 306 LYS B N 1
ATOM 7629 C CA . LYS B 1 306 ? -3.885 20.672 9.938 1 89.12 306 LYS B CA 1
ATOM 7630 C C . LYS B 1 306 ? -4.281 19.812 11.133 1 89.12 306 LYS B C 1
ATOM 7632 O O . LYS B 1 306 ? -4.258 20.266 12.273 1 89.12 306 LYS B O 1
ATOM 7637 N N . SER B 1 307 ? -4.582 18.578 10.859 1 87.94 307 SER B N 1
ATOM 7638 C CA . SER B 1 307 ? -5.035 17.672 11.898 1 87.94 307 SER B CA 1
ATOM 7639 C C . SER B 1 307 ? -3.9 17.312 12.852 1 87.94 307 SER B C 1
ATOM 7641 O O . SER B 1 307 ? -2.75 17.172 12.43 1 87.94 307 SER B O 1
ATOM 7643 N N . THR B 1 308 ? -4.203 17.219 14.055 1 89 308 THR B N 1
ATOM 7644 C CA . THR B 1 308 ? -3.268 16.797 15.094 1 89 308 THR B CA 1
ATOM 7645 C C . THR B 1 308 ? -3.904 15.758 16 1 89 308 THR B C 1
ATOM 7647 O O . THR B 1 308 ? -5.129 15.711 16.141 1 89 308 THR B O 1
ATOM 7650 N N . LEU B 1 309 ? -3.098 14.945 16.609 1 88.56 309 LEU B N 1
ATOM 7651 C CA . LEU B 1 309 ? -3.582 13.875 17.469 1 88.56 309 LEU B CA 1
ATOM 7652 C C . LEU B 1 309 ? -3.674 14.344 18.922 1 88.56 309 LEU B C 1
ATOM 7654 O O . LEU B 1 309 ? -2.768 15.016 19.422 1 88.56 309 LEU B O 1
ATOM 7658 N N . LEU B 1 310 ? -4.797 14 19.562 1 92.75 310 LEU B N 1
ATOM 7659 C CA . LEU B 1 310 ? -5.016 14.438 20.938 1 92.75 310 LEU B CA 1
ATOM 7660 C C . LEU B 1 310 ? -5.199 13.242 21.875 1 92.75 310 LEU B C 1
ATOM 7662 O O . LEU B 1 310 ? -5.32 13.406 23.094 1 92.75 310 LEU B O 1
ATOM 7666 N N . GLY B 1 311 ? -5.285 12.117 21.297 1 90.25 311 GLY B N 1
ATOM 7667 C CA . GLY B 1 311 ? -5.422 10.883 22.062 1 90.25 311 GLY B CA 1
ATOM 7668 C C . GLY B 1 311 ? -5.914 9.719 21.219 1 90.25 311 GLY B C 1
ATOM 7669 O O . GLY B 1 311 ? -6.391 9.906 20.094 1 90.25 311 GLY B O 1
ATOM 7670 N N . CYS B 1 312 ? -5.777 8.531 21.828 1 88.25 312 CYS B N 1
ATOM 7671 C CA . CYS B 1 312 ? -6.23 7.316 21.156 1 88.25 312 CYS B CA 1
ATOM 7672 C C . CYS B 1 312 ? -6.859 6.344 22.141 1 88.25 312 CYS B C 1
ATOM 7674 O O . CYS B 1 312 ? -6.594 6.414 23.344 1 88.25 312 CYS B O 1
ATOM 7676 N N . ALA B 1 313 ? -7.742 5.508 21.578 1 88.69 313 ALA B N 1
ATOM 7677 C CA . ALA B 1 313 ? -8.398 4.52 22.422 1 88.69 313 ALA B CA 1
ATOM 7678 C C . ALA B 1 313 ? -8.656 3.223 21.672 1 88.69 313 ALA B C 1
ATOM 7680 O O . ALA B 1 313 ? -8.812 3.236 20.438 1 88.69 313 ALA B O 1
ATOM 7681 N N . LEU B 1 314 ? -8.555 2.146 22.406 1 84.12 314 LEU B N 1
ATOM 7682 C CA . LEU B 1 314 ? -9.023 0.839 21.969 1 84.12 314 LEU B CA 1
ATOM 7683 C C . LEU B 1 314 ? -10.273 0.415 22.719 1 84.12 314 LEU B C 1
ATOM 7685 O O . LEU B 1 314 ? -10.281 0.42 23.953 1 84.12 314 LEU B O 1
ATOM 7689 N N . LEU B 1 315 ? -11.289 0.091 21.953 1 85.38 315 LEU B N 1
ATOM 7690 C CA . LEU B 1 315 ? -12.555 -0.239 22.578 1 85.38 315 LEU B CA 1
ATOM 7691 C C . LEU B 1 315 ? -12.836 -1.736 22.5 1 85.38 315 LEU B C 1
ATOM 7693 O O . LEU B 1 315 ? -12.531 -2.371 21.484 1 85.38 315 LEU B O 1
ATOM 7697 N N . GLY B 1 316 ? -13.266 -2.332 23.609 1 76.31 316 GLY B N 1
ATOM 7698 C CA . GLY B 1 316 ? -13.68 -3.725 23.578 1 76.31 316 GLY B CA 1
ATOM 7699 C C . GLY B 1 316 ? -14.906 -3.959 22.719 1 76.31 316 GLY B C 1
ATOM 7700 O O . GLY B 1 316 ? -15.023 -4.996 22.062 1 76.31 316 GLY B O 1
ATOM 7701 N N . ASN B 1 317 ? -15.758 -3.084 22.797 1 78.12 317 ASN B N 1
ATOM 7702 C CA . ASN B 1 317 ? -16.969 -3.096 21.984 1 78.12 317 ASN B CA 1
ATOM 7703 C C . ASN B 1 317 ? -17.469 -1.682 21.688 1 78.12 317 ASN B C 1
ATOM 7705 O O . ASN B 1 317 ? -16.906 -0.707 22.188 1 78.12 317 ASN B O 1
ATOM 7709 N N . GLU B 1 318 ? -18.438 -1.651 20.859 1 79.19 318 GLU B N 1
ATOM 7710 C CA . GLU B 1 318 ? -18.969 -0.345 20.484 1 79.19 318 GLU B CA 1
ATOM 7711 C C . GLU B 1 318 ? -20.297 -0.085 21.188 1 79.19 318 GLU B C 1
ATOM 7713 O O . GLU B 1 318 ? -21.25 0.416 20.562 1 79.19 318 GLU B O 1
ATOM 7718 N N . GLU B 1 319 ? -20.25 -0.421 22.453 1 85.62 319 GLU B N 1
ATOM 7719 C CA . GLU B 1 319 ? -21.438 -0.185 23.266 1 85.62 319 GLU B CA 1
ATOM 7720 C C . GLU B 1 319 ? -21.297 1.086 24.094 1 85.62 319 GLU B C 1
ATOM 7722 O O . GLU B 1 319 ? -20.203 1.632 24.219 1 85.62 319 GLU B O 1
ATOM 7727 N N . ILE B 1 320 ? -22.391 1.525 24.688 1 90.31 320 ILE B N 1
ATOM 7728 C CA . ILE B 1 320 ? -22.469 2.801 25.391 1 90.31 320 ILE B CA 1
ATOM 7729 C C . ILE B 1 320 ? -21.5 2.791 26.578 1 90.31 320 ILE B C 1
ATOM 7731 O O . ILE B 1 320 ? -20.719 3.727 26.766 1 90.31 320 ILE B O 1
ATOM 7735 N N . PRO B 1 321 ? -21.406 1.718 27.328 1 90.56 321 PRO B N 1
ATOM 7736 C CA . PRO B 1 321 ? -20.516 1.753 28.484 1 90.56 321 PRO B CA 1
ATOM 7737 C C . PRO B 1 321 ? -19.047 1.893 28.094 1 90.56 321 PRO B C 1
ATOM 7739 O O . PRO B 1 321 ? -18.281 2.549 28.797 1 90.56 321 PRO B O 1
ATOM 7742 N N . SER B 1 322 ? -18.703 1.306 27.031 1 90.81 322 SER B N 1
ATOM 7743 C CA . SER B 1 322 ? -17.328 1.411 26.578 1 90.81 322 SER B CA 1
ATOM 7744 C C . SER B 1 322 ? -16.984 2.846 26.188 1 90.81 322 SER B C 1
ATOM 7746 O O . SER B 1 322 ? -15.906 3.344 26.531 1 90.81 322 SER B O 1
ATOM 7748 N N . PHE B 1 323 ? -17.906 3.473 25.531 1 94.44 323 PHE B N 1
ATOM 7749 C CA . PHE B 1 323 ? -17.688 4.863 25.156 1 94.44 323 PHE B CA 1
ATOM 7750 C C . PHE B 1 323 ? -17.688 5.766 26.391 1 94.44 323 PHE B C 1
ATOM 7752 O O . PHE B 1 323 ? -16.891 6.703 26.469 1 94.44 323 PHE B O 1
ATOM 7759 N N . GLU B 1 324 ? -18.547 5.477 27.297 1 96 324 GLU B N 1
ATOM 7760 C CA . GLU B 1 324 ? -18.594 6.25 28.531 1 96 324 GLU B CA 1
ATOM 7761 C C . GLU B 1 324 ? -17.25 6.18 29.281 1 96 324 GLU B C 1
ATOM 7763 O O . GLU B 1 324 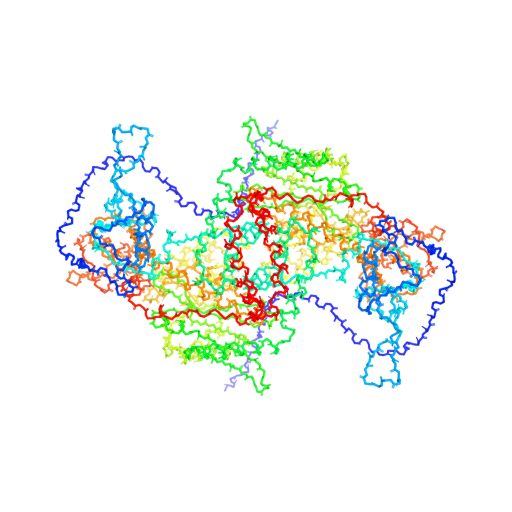? -16.766 7.195 29.766 1 96 324 GLU B O 1
ATOM 7768 N N . TRP B 1 325 ? -16.766 5.008 29.312 1 95.38 325 TRP B N 1
ATOM 7769 C CA . TRP B 1 325 ? -15.484 4.82 30 1 95.38 325 TRP B CA 1
ATOM 7770 C C . TRP B 1 325 ? -14.375 5.613 29.312 1 95.38 325 TRP B C 1
ATOM 7772 O O . TRP B 1 325 ? -13.594 6.301 29.969 1 95.38 325 TRP B O 1
ATOM 7782 N N . VAL B 1 326 ? -14.281 5.555 28.031 1 95.38 326 VAL B N 1
ATOM 7783 C CA . VAL B 1 326 ? -13.227 6.215 27.25 1 95.38 326 VAL B CA 1
ATOM 7784 C C . VAL B 1 326 ? -13.32 7.727 27.453 1 95.38 326 VAL B C 1
ATOM 7786 O O . VAL B 1 326 ? -12.312 8.383 27.734 1 95.38 326 VAL B O 1
ATOM 7789 N N . PHE B 1 327 ? -14.523 8.281 27.375 1 96.88 327 PHE B N 1
ATOM 7790 C CA . PHE B 1 327 ? -14.695 9.719 27.516 1 96.88 327 PHE B CA 1
ATOM 7791 C C . PHE B 1 327 ? -14.391 10.156 28.938 1 96.88 327 PHE B C 1
ATOM 7793 O O . PHE B 1 327 ? -13.812 11.227 29.156 1 96.88 327 PHE B O 1
ATOM 7800 N N . THR B 1 328 ? -14.766 9.312 29.828 1 96.69 328 THR B N 1
ATOM 7801 C CA . THR B 1 328 ? -14.5 9.641 31.234 1 96.69 328 THR B CA 1
ATOM 7802 C C . THR B 1 328 ? -13 9.688 31.5 1 96.69 328 THR B C 1
ATOM 7804 O O . THR B 1 328 ? -12.508 10.633 32.125 1 96.69 328 THR B O 1
ATOM 7807 N N . GLN B 1 329 ? -12.305 8.672 31.016 1 96.56 329 GLN B N 1
ATOM 7808 C CA . GLN B 1 329 ? -10.859 8.633 31.219 1 96.56 329 GLN B CA 1
ATOM 7809 C C . GLN B 1 329 ? -10.164 9.75 30.469 1 96.56 329 GLN B C 1
ATOM 7811 O O . GLN B 1 329 ? -9.172 10.312 30.938 1 96.56 329 GLN B O 1
ATOM 7816 N N . TRP B 1 330 ? -10.648 10.008 29.297 1 96.19 330 TRP B N 1
ATOM 7817 C CA . TRP B 1 330 ? -10.055 11.062 28.484 1 96.19 330 TRP B CA 1
ATOM 7818 C C . TRP B 1 330 ? -10.188 12.414 29.156 1 96.19 330 TRP B C 1
ATOM 7820 O O . TRP B 1 330 ? -9.234 13.195 29.219 1 96.19 330 TRP B O 1
ATOM 7830 N N . VAL B 1 331 ? -11.344 12.703 29.734 1 95.62 331 VAL B N 1
ATOM 7831 C CA . VAL B 1 331 ? -11.586 13.961 30.438 1 95.62 331 VAL B CA 1
ATOM 7832 C C . VAL B 1 331 ? -10.727 14.016 31.703 1 95.62 331 VAL B C 1
ATOM 7834 O O . VAL B 1 331 ? -10.219 15.078 32.062 1 95.62 331 VAL B O 1
ATOM 7837 N N . ARG B 1 332 ? -10.594 12.914 32.312 1 94.94 332 ARG B N 1
ATOM 7838 C CA . ARG B 1 332 ? -9.727 12.844 33.469 1 94.94 332 ARG B CA 1
ATOM 7839 C C . ARG B 1 332 ? -8.289 13.219 33.125 1 94.94 332 ARG B C 1
ATOM 7841 O O . ARG B 1 332 ? -7.602 13.875 33.906 1 94.94 332 ARG B O 1
ATOM 7848 N N . CYS B 1 333 ? -7.855 12.812 31.984 1 94.88 333 CYS B N 1
ATOM 7849 C CA . CYS B 1 333 ? -6.5 13.07 31.516 1 94.88 333 CYS B CA 1
ATOM 7850 C C . CYS B 1 333 ? -6.316 14.531 31.125 1 94.88 333 CYS B C 1
ATOM 7852 O O . CYS B 1 333 ? -5.379 15.188 31.578 1 94.88 333 CYS B O 1
ATOM 7854 N N . ILE B 1 334 ? -7.227 15.047 30.328 1 92.69 334 ILE B N 1
ATOM 7855 C CA . ILE B 1 334 ? -7.047 16.375 29.734 1 92.69 334 ILE B CA 1
ATOM 7856 C C . ILE B 1 334 ? -7.57 17.438 30.688 1 92.69 334 ILE B C 1
ATOM 7858 O O . ILE B 1 334 ? -7.191 18.609 30.578 1 92.69 334 ILE B O 1
ATOM 7862 N N . GLY B 1 335 ? -8.492 17.156 31.547 1 89.44 335 GLY B N 1
ATOM 7863 C CA . GLY B 1 335 ? -8.969 18.078 32.562 1 89.44 335 GLY B CA 1
ATOM 7864 C C . GLY B 1 335 ? -10.227 18.812 32.156 1 89.44 335 GLY B C 1
ATOM 7865 O O . GLY B 1 335 ? -11.188 18.891 32.938 1 89.44 335 GLY B O 1
ATOM 7866 N N . THR B 1 336 ? -10.242 19.406 30.922 1 92.56 336 THR B N 1
ATOM 7867 C CA . THR B 1 336 ? -11.398 20.172 30.469 1 92.56 336 THR B CA 1
ATOM 7868 C C . THR B 1 336 ? -12.016 19.562 29.219 1 92.56 336 THR B C 1
ATOM 7870 O O . THR B 1 336 ? -11.305 19.219 28.266 1 92.56 336 THR B O 1
ATOM 7873 N N . ALA B 1 337 ? -13.352 19.469 29.266 1 94.88 337 ALA B N 1
ATOM 7874 C CA . ALA B 1 337 ? -14.07 18.922 28.125 1 94.88 337 ALA B CA 1
ATOM 7875 C C . ALA B 1 337 ? -14.016 19.891 26.938 1 94.88 337 ALA B C 1
ATOM 7877 O O . ALA B 1 337 ? -13.945 21.109 27.125 1 94.88 337 ALA B O 1
ATOM 7878 N N . PRO B 1 338 ? -14 19.328 25.797 1 95.19 338 PRO B N 1
ATOM 7879 C CA . PRO B 1 338 ? -14.023 20.203 24.625 1 95.19 338 PRO B CA 1
ATOM 7880 C C . PRO B 1 338 ? -15.359 20.938 24.453 1 95.19 338 PRO B C 1
ATOM 7882 O O . PRO B 1 338 ? -16.375 20.5 25.016 1 95.19 338 PRO B O 1
ATOM 7885 N N . LYS B 1 339 ? -15.328 22.031 23.719 1 93.88 339 LYS B N 1
ATOM 7886 C CA . LYS B 1 339 ? -16.547 22.781 23.469 1 93.88 339 LYS B CA 1
ATOM 7887 C C . LYS B 1 339 ? -17.406 22.078 22.422 1 93.88 339 LYS B C 1
ATOM 7889 O O . LYS B 1 339 ? -18.641 22.094 22.5 1 93.88 339 LYS B O 1
ATOM 7894 N N . GLY B 1 340 ? -16.734 21.562 21.516 1 93.94 340 GLY B N 1
ATOM 7895 C CA . GLY B 1 340 ? -17.422 20.812 20.469 1 93.94 340 GLY B CA 1
ATOM 7896 C C . GLY B 1 340 ? -16.781 19.469 20.172 1 93.94 340 GLY B C 1
ATOM 7897 O O . GLY B 1 340 ? -15.562 19.344 20.219 1 93.94 340 GLY B O 1
ATOM 7898 N N . ILE B 1 341 ? -17.625 18.469 19.875 1 93.69 341 ILE B N 1
ATOM 7899 C CA . ILE B 1 341 ? -17.125 17.156 19.5 1 93.69 341 ILE B CA 1
ATOM 7900 C C . ILE B 1 341 ? -17.875 16.656 18.266 1 93.69 341 ILE B C 1
ATOM 7902 O O . ILE B 1 341 ? -19.078 16.844 18.141 1 93.69 341 ILE B O 1
ATOM 7906 N N . ILE B 1 342 ? -17.141 16.172 17.328 1 92.25 342 ILE B N 1
ATOM 7907 C CA . ILE B 1 342 ? -17.703 15.641 16.078 1 92.25 342 ILE B CA 1
ATOM 7908 C C . ILE B 1 342 ? -17.516 14.125 16.031 1 92.25 342 ILE B C 1
ATOM 7910 O O . ILE B 1 342 ? -16.422 13.617 16.281 1 92.25 342 ILE B O 1
ATOM 7914 N N . THR B 1 343 ? -18.562 13.359 15.766 1 91.56 343 THR B N 1
ATOM 7915 C CA . THR B 1 343 ? -18.484 11.906 15.664 1 91.56 343 THR B CA 1
ATOM 7916 C C . THR B 1 343 ? -19.25 11.406 14.445 1 91.56 343 THR B C 1
ATOM 7918 O O . THR B 1 343 ? -19.938 12.188 13.773 1 91.56 343 THR B O 1
ATOM 7921 N N . ASP B 1 344 ? -19.094 10.156 14.195 1 86.25 344 ASP B N 1
ATOM 7922 C CA . ASP B 1 344 ? -19.938 9.508 13.188 1 86.25 344 ASP B CA 1
ATOM 7923 C C . ASP B 1 344 ? -21.359 9.297 13.703 1 86.25 344 ASP B C 1
ATOM 7925 O O . ASP B 1 344 ? -21.641 9.555 14.883 1 86.25 344 ASP B O 1
ATOM 7929 N N . GLN B 1 345 ? -22.188 8.852 12.773 1 87.25 345 GLN B N 1
ATOM 7930 C CA . GLN B 1 345 ? -23.562 8.578 13.148 1 87.25 345 GLN B CA 1
ATOM 7931 C C . GLN B 1 345 ? -23.672 7.312 13.992 1 87.25 345 GLN B C 1
ATOM 7933 O O . GLN B 1 345 ? -23.859 6.219 13.461 1 87.25 345 GLN B O 1
ATOM 7938 N N . CYS B 1 346 ? -23.516 7.438 15.297 1 86.81 346 CYS B N 1
ATOM 7939 C CA . CYS B 1 346 ? -23.547 6.316 16.219 1 86.81 346 CYS B CA 1
ATOM 7940 C C . CYS B 1 346 ? -24.359 6.66 17.469 1 86.81 346 CYS B C 1
ATOM 7942 O O . CYS B 1 346 ? -24 7.562 18.219 1 86.81 346 CYS B O 1
ATOM 7944 N N . LYS B 1 347 ? -25.422 5.926 17.641 1 88 347 LYS B N 1
ATOM 7945 C CA . LYS B 1 347 ? -26.312 6.176 18.766 1 88 347 LYS B CA 1
ATOM 7946 C C . LYS B 1 347 ? -25.609 5.918 20.094 1 88 347 LYS B C 1
ATOM 7948 O O . LYS B 1 347 ? -25.828 6.641 21.078 1 88 347 LYS B O 1
ATOM 7953 N N . ALA B 1 348 ? -24.797 4.953 20.062 1 91.75 348 ALA B N 1
ATOM 7954 C CA . ALA B 1 348 ? -24.062 4.617 21.281 1 91.75 348 ALA B CA 1
ATOM 7955 C C . ALA B 1 348 ? -23.125 5.746 21.688 1 91.75 348 ALA B C 1
ATOM 7957 O O . ALA B 1 348 ? -23.047 6.113 22.859 1 91.75 348 ALA B O 1
ATOM 7958 N N . MET B 1 349 ? -22.5 6.324 20.766 1 92.56 349 MET B N 1
ATOM 7959 C CA . MET B 1 349 ? -21.594 7.438 21.047 1 92.56 349 MET B CA 1
ATOM 7960 C C . MET B 1 349 ? -22.359 8.656 21.531 1 92.56 349 MET B C 1
ATOM 7962 O O . MET B 1 349 ? -21.938 9.336 22.469 1 92.56 349 MET B O 1
ATOM 7966 N N . ALA B 1 350 ? -23.438 8.867 20.844 1 92.81 350 ALA B N 1
ATOM 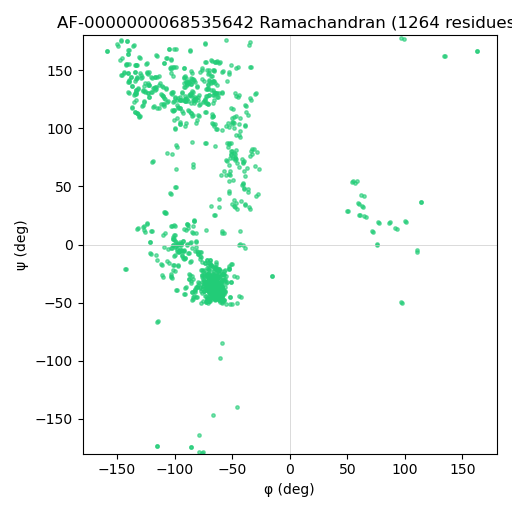7967 C CA . ALA B 1 350 ? -24.266 10.008 21.219 1 92.81 350 ALA B CA 1
ATOM 7968 C C . ALA B 1 350 ? -24.766 9.875 22.656 1 92.81 350 ALA B C 1
ATOM 7970 O O . ALA B 1 350 ? -24.781 10.859 23.406 1 92.81 350 ALA B O 1
ATOM 7971 N N . GLY B 1 351 ? -25.141 8.68 22.969 1 94 351 GLY B N 1
ATOM 7972 C CA . GLY B 1 351 ? -25.578 8.438 24.344 1 94 351 GLY B CA 1
ATOM 7973 C C . GLY B 1 351 ? -24.484 8.648 25.359 1 94 351 GLY B C 1
ATOM 7974 O O . GLY B 1 351 ? -24.703 9.25 26.422 1 94 351 GLY B O 1
ATOM 7975 N N . ALA B 1 352 ? -23.328 8.203 25.109 1 96.12 352 ALA B N 1
ATOM 7976 C CA . ALA B 1 352 ? -22.188 8.359 26 1 96.12 352 ALA B CA 1
ATOM 7977 C C . ALA B 1 352 ? -21.797 9.828 26.156 1 96.12 352 ALA B C 1
ATOM 7979 O O . ALA B 1 352 ? -21.484 10.281 27.266 1 96.12 352 ALA B O 1
ATOM 7980 N N . ILE B 1 353 ? -21.859 10.57 25.078 1 95.88 353 ILE B N 1
ATOM 7981 C CA . ILE B 1 353 ? -21.5 11.984 25.094 1 95.88 353 ILE B CA 1
ATOM 7982 C C . ILE B 1 353 ? -22.5 12.773 25.922 1 95.88 353 ILE B C 1
ATOM 7984 O O . ILE B 1 353 ? -22.109 13.648 26.703 1 95.88 353 ILE B O 1
ATOM 7988 N N . ARG B 1 354 ? -23.719 12.461 25.781 1 94.69 354 ARG B N 1
ATOM 7989 C CA . ARG B 1 354 ? -24.75 13.133 26.562 1 94.69 354 ARG B CA 1
ATOM 7990 C C . ARG B 1 354 ? -24.547 12.922 28.047 1 94.69 354 ARG B C 1
ATOM 7992 O O . ARG B 1 354 ? -24.812 13.82 28.859 1 94.69 354 ARG B O 1
ATOM 7999 N N . LYS B 1 355 ? -24.047 11.82 28.391 1 95.88 355 LYS B N 1
ATOM 8000 C CA . LYS B 1 355 ? -23.891 11.461 29.797 1 95.88 355 LYS B CA 1
ATOM 8001 C C . LYS B 1 355 ? -22.594 12.031 30.359 1 95.88 355 LYS B C 1
ATOM 8003 O O . LYS B 1 355 ? -22.594 12.617 31.453 1 95.88 355 LYS B O 1
ATOM 8008 N N . VAL B 1 356 ? -21.5 11.867 29.672 1 96.5 356 VAL B N 1
ATOM 8009 C CA . VAL B 1 356 ? -20.172 12.18 30.203 1 96.5 356 VAL B CA 1
ATOM 8010 C C . VAL B 1 356 ? -19.828 13.633 29.875 1 96.5 356 VAL B C 1
ATOM 8012 O O . VAL B 1 356 ? -19.125 14.289 30.641 1 96.5 356 VAL B O 1
ATOM 8015 N N . LEU B 1 357 ? -20.266 14.094 28.656 1 96.12 357 LEU B N 1
ATOM 8016 C CA . LEU B 1 357 ? -19.969 15.445 28.203 1 96.12 357 LEU B CA 1
ATOM 8017 C C . LEU B 1 357 ? -21.25 16.234 27.969 1 96.12 357 LEU B C 1
ATOM 8019 O O . LEU B 1 357 ? -21.531 16.688 26.859 1 96.12 357 LEU B O 1
ATOM 8023 N N . PRO B 1 358 ? -21.859 16.547 28.953 1 93.88 358 PRO B N 1
ATOM 8024 C CA . PRO B 1 358 ? -23.156 17.203 28.781 1 93.88 358 PRO B CA 1
ATOM 8025 C C . PRO B 1 358 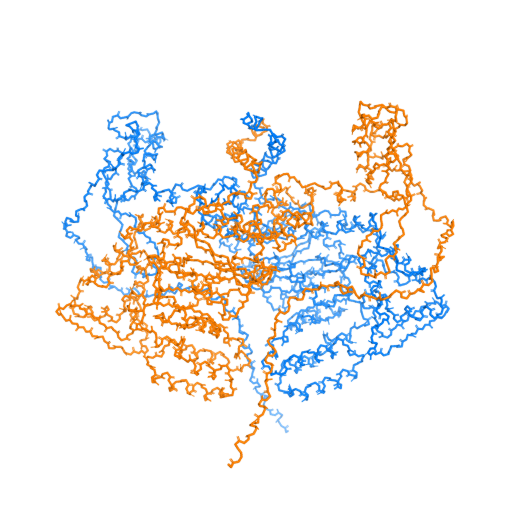? -23.047 18.625 28.25 1 93.88 358 PRO B C 1
ATOM 8027 O O . PRO B 1 358 ? -23.969 19.109 27.578 1 93.88 358 PRO B O 1
ATOM 8030 N N . ASP B 1 359 ? -21.953 19.297 28.5 1 93.56 359 ASP B N 1
ATOM 8031 C CA . ASP B 1 359 ? -21.812 20.688 28.109 1 93.56 359 ASP B CA 1
ATOM 8032 C C . ASP B 1 359 ? -21.156 20.797 26.734 1 93.56 359 ASP B C 1
ATOM 8034 O O . ASP B 1 359 ? -20.984 21.906 26.203 1 93.56 359 ASP B O 1
ATOM 8038 N N . THR B 1 360 ? -20.734 19.719 26.203 1 95.38 360 THR B N 1
ATOM 8039 C CA . THR B 1 360 ? -20.094 19.703 24.891 1 95.38 360 THR B CA 1
ATOM 8040 C C . THR B 1 360 ? -21.125 19.609 23.766 1 95.38 360 THR B C 1
ATOM 8042 O O . THR B 1 360 ? -22.047 18.797 23.844 1 95.38 360 THR B O 1
ATOM 8045 N N . VAL B 1 361 ? -21.016 20.516 22.828 1 94.56 361 VAL B N 1
ATOM 8046 C CA . VAL B 1 361 ? -21.906 20.453 21.672 1 94.56 361 VAL B CA 1
ATOM 8047 C C . VAL B 1 361 ? -21.516 19.297 20.781 1 94.56 361 VAL B C 1
ATOM 8049 O O . VAL B 1 361 ? -20.359 19.188 20.359 1 94.56 361 VAL B O 1
ATOM 8052 N N . HIS B 1 362 ? -22.484 18.438 20.594 1 93.62 362 HIS B N 1
ATOM 8053 C CA . HIS B 1 362 ? -22.234 17.234 19.797 1 93.62 362 HIS B CA 1
ATOM 8054 C C . HIS B 1 362 ? -22.797 17.375 18.391 1 93.62 362 HIS B C 1
ATOM 8056 O O . HIS B 1 362 ? -23.969 17.734 18.219 1 93.62 362 HIS B O 1
ATOM 8062 N N . ARG B 1 363 ? -21.953 17.078 17.406 1 92.12 363 ARG B N 1
ATOM 8063 C CA . ARG B 1 363 ? -22.375 17.109 16 1 92.12 363 ARG B CA 1
ATOM 8064 C C . ARG B 1 363 ? -21.891 15.867 15.258 1 92.12 363 ARG B C 1
ATOM 8066 O O . ARG B 1 363 ? -20.844 15.312 15.578 1 92.12 363 ARG B O 1
ATOM 8073 N N . TRP B 1 364 ? -22.734 15.492 14.273 1 90.81 364 TRP B N 1
ATOM 8074 C CA . TRP B 1 364 ? -22.344 14.391 13.406 1 90.81 364 TRP B CA 1
ATOM 8075 C C . TRP B 1 364 ? -21.469 14.883 12.258 1 90.81 364 TRP B C 1
ATOM 8077 O O . TRP B 1 364 ? -21.594 16.031 11.82 1 90.81 364 TRP B O 1
ATOM 8087 N N . CYS B 1 365 ? -20.578 13.977 11.891 1 88.19 365 CYS B N 1
ATOM 8088 C CA . CYS B 1 365 ? -19.688 14.32 10.797 1 88.19 365 CYS B CA 1
ATOM 8089 C C . CYS B 1 365 ? -20.422 14.312 9.461 1 88.19 365 CYS B C 1
ATOM 8091 O O . CYS B 1 365 ? -20.844 13.25 8.992 1 88.19 365 CYS B O 1
ATOM 8093 N N . ILE B 1 366 ? -20.562 15.43 8.836 1 86.44 366 ILE B N 1
ATOM 8094 C CA . ILE B 1 366 ? -21.312 15.602 7.605 1 86.44 366 ILE B CA 1
ATOM 8095 C C . ILE B 1 366 ? -20.641 14.828 6.473 1 86.44 366 ILE B C 1
ATOM 8097 O O . ILE B 1 366 ? -21.312 14.297 5.59 1 86.44 366 ILE B O 1
ATOM 8101 N N . TRP B 1 367 ? -19.375 14.758 6.555 1 81.62 367 TRP B N 1
ATOM 8102 C CA . TRP B 1 367 ? -18.656 14.055 5.5 1 81.62 367 TRP B CA 1
ATOM 8103 C C . TRP B 1 367 ? -19.047 12.586 5.461 1 81.62 367 TRP B C 1
ATOM 8105 O O . TRP B 1 367 ? -19.281 12.023 4.387 1 81.62 367 TRP B O 1
ATOM 8115 N N . HIS B 1 368 ? -19.109 11.992 6.555 1 79.94 368 HIS B N 1
ATOM 8116 C CA . HIS B 1 368 ? -19.469 10.578 6.629 1 79.94 368 HIS B CA 1
ATOM 8117 C C . HIS B 1 368 ? -20.906 10.359 6.137 1 79.94 368 HIS B C 1
ATOM 8119 O O . HIS B 1 368 ? -21.203 9.328 5.523 1 79.94 368 HIS B O 1
ATOM 8125 N N . ILE B 1 369 ? -21.672 11.289 6.402 1 86.06 369 ILE B N 1
ATOM 8126 C CA . ILE B 1 369 ? -23.062 11.195 5.984 1 86.06 369 ILE B CA 1
ATOM 8127 C C . ILE B 1 369 ? -23.156 11.305 4.465 1 86.06 369 ILE B C 1
ATOM 8129 O O . ILE B 1 369 ? -23.797 10.484 3.812 1 86.06 369 ILE B O 1
ATOM 8133 N N . MET B 1 370 ? -22.484 12.305 3.928 1 85.62 370 MET B N 1
ATOM 8134 C CA . MET B 1 370 ? -22.578 12.57 2.494 1 85.62 370 MET B CA 1
ATOM 8135 C C . MET B 1 370 ? -21.875 11.477 1.695 1 85.62 370 MET B C 1
ATOM 8137 O O . MET B 1 370 ? -22.25 11.188 0.562 1 85.62 370 MET B O 1
ATOM 8141 N N . LYS B 1 371 ? -20.938 10.859 2.271 1 80.38 371 LYS B N 1
ATOM 8142 C CA . LYS B 1 371 ? -20.219 9.773 1.611 1 80.38 371 LYS B CA 1
ATOM 8143 C C . LYS B 1 371 ? -21.141 8.57 1.395 1 80.38 371 LYS B C 1
ATOM 8145 O O . LYS B 1 371 ? -20.969 7.824 0.427 1 80.38 371 LYS B O 1
ATOM 8150 N N . LYS B 1 372 ? -22.094 8.414 2.223 1 81 372 LYS B N 1
ATOM 8151 C CA . LYS B 1 372 ? -23.016 7.285 2.145 1 81 372 LYS B CA 1
ATOM 8152 C C . LYS B 1 372 ? -24.062 7.5 1.051 1 81 372 LYS B C 1
ATOM 8154 O O . LYS B 1 372 ? -24.781 6.57 0.681 1 81 372 LYS B O 1
ATOM 8159 N N . THR B 1 373 ? -24.094 8.68 0.536 1 84.56 373 THR B N 1
ATOM 8160 C CA . THR B 1 373 ? -25.125 9.039 -0.434 1 84.56 373 THR B CA 1
ATOM 8161 C C . THR B 1 373 ? -25.047 8.141 -1.668 1 84.56 373 THR B C 1
ATOM 8163 O O . THR B 1 373 ? -26.062 7.68 -2.176 1 84.56 373 THR B O 1
ATOM 8166 N N . GLN B 1 374 ? -23.828 7.863 -2.039 1 77.62 374 GLN B N 1
ATOM 8167 C CA . GLN B 1 374 ? -23.672 7.059 -3.244 1 77.62 374 GLN B CA 1
ATOM 8168 C C . GLN B 1 374 ? -24.156 5.629 -3.02 1 77.62 374 GLN B C 1
ATOM 8170 O O . GLN B 1 374 ? -24.781 5.035 -3.9 1 77.62 374 GLN B O 1
ATOM 8175 N N . PHE B 1 375 ? -23.875 5.188 -1.919 1 75 375 PHE B N 1
ATOM 8176 C CA . PHE B 1 375 ? -24.25 3.82 -1.583 1 75 375 PHE B CA 1
ATOM 8177 C C . PHE B 1 375 ? -25.75 3.715 -1.369 1 75 375 PHE B C 1
ATOM 8179 O O . PHE B 1 375 ? -26.375 2.732 -1.779 1 75 375 PHE B O 1
ATOM 8186 N N . LYS B 1 376 ? -26.359 4.766 -0.767 1 78.69 376 LYS B N 1
ATOM 8187 C CA . LYS B 1 376 ? -27.766 4.711 -0.358 1 78.69 376 LYS B CA 1
ATOM 8188 C C . LYS B 1 376 ? -28.688 5.137 -1.496 1 78.69 376 LYS B C 1
ATOM 8190 O O . LYS B 1 376 ? -29.812 4.656 -1.599 1 78.69 376 LYS B O 1
ATOM 8195 N N . LEU B 1 377 ? -28.172 6.008 -2.357 1 82.62 377 LEU B N 1
ATOM 8196 C CA . LEU B 1 377 ? -29.062 6.598 -3.354 1 82.62 377 LEU B CA 1
ATOM 8197 C C . LEU B 1 377 ? -28.562 6.301 -4.766 1 82.62 377 LEU B C 1
ATOM 8199 O O . LEU B 1 377 ? -29.203 6.703 -5.746 1 82.62 377 LEU B O 1
ATOM 8203 N N . GLY B 1 378 ? -27.562 5.613 -4.887 1 75 378 GLY B N 1
ATOM 8204 C CA . GLY B 1 378 ? -26.953 5.371 -6.184 1 75 378 GLY B CA 1
ATOM 8205 C C . GLY B 1 378 ? -27.844 4.57 -7.117 1 75 378 GLY B C 1
ATOM 8206 O O . GLY B 1 378 ? -27.688 4.637 -8.336 1 75 378 GLY B O 1
ATOM 8207 N N . GLY B 1 379 ? -28.797 3.873 -6.656 1 69.12 379 GLY B N 1
ATOM 8208 C CA . GLY B 1 379 ? -29.656 3.025 -7.457 1 69.12 379 GLY B CA 1
ATOM 8209 C C . GLY B 1 379 ? -30.766 3.797 -8.164 1 69.12 379 GLY B C 1
ATOM 8210 O O . GLY B 1 379 ? -31.406 3.273 -9.07 1 69.12 379 GLY B O 1
ATOM 8211 N N . TYR B 1 380 ? -30.859 5.043 -7.879 1 75.44 380 TYR B N 1
ATOM 8212 C CA . TYR B 1 380 ? -31.938 5.832 -8.484 1 75.44 380 TYR B CA 1
ATOM 8213 C C . TYR B 1 380 ? -31.516 6.344 -9.859 1 75.44 380 TYR B C 1
ATOM 8215 O O . TYR B 1 380 ? -30.328 6.59 -10.109 1 75.44 380 TYR B O 1
ATOM 8223 N N . THR B 1 381 ? -32.312 6.434 -10.844 1 71.94 381 THR B N 1
ATOM 8224 C CA . THR B 1 381 ? -32.062 6.719 -12.258 1 71.94 381 THR B CA 1
ATOM 8225 C C . THR B 1 381 ? -31.422 8.094 -12.422 1 71.94 381 THR B C 1
ATOM 8227 O O . THR B 1 381 ? -30.5 8.266 -13.227 1 71.94 381 THR B O 1
ATOM 8230 N N . ARG B 1 382 ? -31.953 9.188 -11.719 1 82.5 382 ARG B N 1
ATOM 8231 C CA . ARG B 1 382 ? -31.438 10.547 -11.836 1 82.5 382 ARG B CA 1
ATOM 8232 C C . ARG B 1 382 ? -30.5 10.875 -10.68 1 82.5 382 ARG B C 1
ATOM 8234 O O . ARG B 1 382 ? -30.578 11.953 -10.094 1 82.5 382 ARG B O 1
ATOM 8241 N N . TYR B 1 383 ? -29.609 10.008 -10.469 1 83.19 383 TYR B N 1
ATOM 8242 C CA . TYR B 1 383 ? -28.766 10.156 -9.297 1 83.19 383 TYR B CA 1
ATOM 8243 C C . TYR B 1 383 ? -27.891 11.398 -9.414 1 83.19 383 TYR B C 1
ATOM 8245 O O . TYR B 1 383 ? -27.656 12.086 -8.422 1 83.19 383 TYR B O 1
ATOM 8253 N N . GLY B 1 384 ? -27.312 11.664 -10.547 1 85.94 384 GLY B N 1
ATOM 8254 C CA . GLY B 1 384 ? -26.484 12.852 -10.719 1 85.94 384 GLY B CA 1
ATOM 8255 C C . GLY B 1 384 ? -27.188 14.125 -10.281 1 85.94 384 GLY B C 1
ATOM 8256 O O . GLY B 1 384 ? -26.641 14.914 -9.516 1 85.94 384 GLY B O 1
ATOM 8257 N N . GLU B 1 385 ? -28.328 14.289 -10.773 1 90.06 385 GLU B N 1
ATOM 8258 C CA . GLU B 1 385 ? -29.141 15.461 -10.414 1 90.06 385 GLU B CA 1
ATOM 8259 C C . GLU B 1 385 ? -29.562 15.414 -8.945 1 90.06 385 GLU B C 1
ATOM 8261 O O . GLU B 1 385 ? -29.547 16.438 -8.258 1 90.06 385 GLU B O 1
ATOM 8266 N N . LEU B 1 386 ? -29.922 14.312 -8.57 1 91.62 386 LEU B N 1
ATOM 8267 C CA . LEU B 1 386 ? -30.297 14.094 -7.18 1 91.62 386 LEU B CA 1
ATOM 8268 C C . LEU B 1 386 ? -29.172 14.469 -6.234 1 91.62 386 LEU B C 1
ATOM 8270 O O . LEU B 1 386 ? -29.375 15.195 -5.262 1 91.62 386 LEU B O 1
ATOM 8274 N N . SER B 1 387 ? -28 14.008 -6.527 1 90.38 387 SER B N 1
ATOM 8275 C CA . SER B 1 387 ? -26.844 14.281 -5.691 1 90.38 387 SER B CA 1
ATOM 8276 C C . SER B 1 387 ? -26.484 15.758 -5.699 1 90.38 387 SER B C 1
ATOM 8278 O O . SER B 1 387 ? -26.156 16.328 -4.656 1 90.38 387 SER B O 1
ATOM 8280 N N . ALA B 1 388 ? -26.594 16.344 -6.797 1 89.62 388 ALA B N 1
ATOM 8281 C CA . ALA B 1 388 ? -26.312 17.766 -6.914 1 89.62 388 ALA B CA 1
ATOM 8282 C C . ALA B 1 388 ? -27.297 18.609 -6.102 1 89.62 388 ALA B C 1
ATOM 8284 O O . ALA B 1 388 ? -26.906 19.531 -5.395 1 89.62 388 ALA B O 1
ATOM 8285 N N . MET B 1 389 ? -28.5 18.312 -6.242 1 92.12 389 MET B N 1
ATOM 8286 C CA . MET B 1 389 ? -29.531 19.031 -5.508 1 92.12 389 MET B CA 1
ATOM 8287 C C . MET B 1 389 ? -29.359 18.844 -4.004 1 92.12 389 MET B C 1
ATOM 8289 O O . MET B 1 389 ? -29.5 19.797 -3.232 1 92.12 389 MET B O 1
ATOM 8293 N N . MET B 1 390 ? -29.078 17.672 -3.6 1 92.94 390 MET B N 1
ATOM 8294 C CA . MET B 1 390 ? -28.859 17.406 -2.182 1 92.94 390 MET B CA 1
ATOM 8295 C C . MET B 1 390 ? -27.656 18.203 -1.655 1 92.94 390 MET B C 1
ATOM 8297 O O . MET B 1 390 ? -27.734 18.797 -0.582 1 92.94 390 MET B O 1
ATOM 8301 N N . ASN B 1 391 ? -26.625 18.172 -2.381 1 89.44 391 ASN B N 1
ATOM 8302 C CA . ASN B 1 391 ? -25.438 18.922 -1.99 1 89.44 391 ASN B CA 1
ATOM 8303 C C . ASN B 1 391 ? -25.75 20.406 -1.834 1 89.44 391 ASN B C 1
ATOM 8305 O O . ASN B 1 391 ? -25.312 21.047 -0.874 1 89.44 391 ASN B O 1
ATOM 8309 N N . HIS B 1 392 ? -26.469 20.891 -2.719 1 86.69 392 HIS B N 1
ATOM 8310 C CA . HIS B 1 392 ? -26.828 22.297 -2.674 1 86.69 392 HIS B CA 1
ATOM 8311 C C . HIS B 1 392 ? -27.688 22.609 -1.447 1 86.69 392 HIS B C 1
ATOM 8313 O O . HIS B 1 392 ? -27.453 23.594 -0.76 1 86.69 392 HIS B O 1
ATOM 8319 N N . ILE B 1 393 ? -28.609 21.812 -1.205 1 91.31 393 ILE B N 1
ATOM 8320 C CA . ILE B 1 393 ? -29.516 22.016 -0.087 1 91.31 393 ILE B CA 1
ATOM 8321 C C . ILE B 1 393 ? -28.75 21.922 1.23 1 91.31 393 ILE B C 1
ATOM 8323 O O . ILE B 1 393 ? -28.969 22.719 2.145 1 91.31 393 ILE B O 1
ATOM 8327 N N . VAL B 1 394 ? -27.828 21.016 1.275 1 89.69 394 VAL B N 1
ATOM 8328 C CA . VAL B 1 394 ? -27.125 20.719 2.52 1 89.69 394 VAL B CA 1
ATOM 8329 C C . VAL B 1 394 ? -26.094 21.812 2.797 1 89.69 394 VAL B C 1
ATOM 8331 O O . VAL B 1 394 ? -26.016 22.328 3.914 1 89.69 394 VAL B O 1
ATOM 8334 N N . TYR B 1 395 ? -25.406 22.281 1.794 1 82.25 395 TYR B N 1
ATOM 8335 C CA . TYR B 1 395 ? -24.25 23.141 2.037 1 82.25 395 TYR B CA 1
ATOM 8336 C C . TYR B 1 395 ? -24.609 24.594 1.811 1 82.25 395 TYR B C 1
ATOM 8338 O O . TYR B 1 395 ? -23.984 25.5 2.377 1 82.25 395 TYR B O 1
ATOM 8346 N N . ASN B 1 396 ? -25.609 24.859 1.073 1 80.69 396 ASN B N 1
ATOM 8347 C CA . ASN B 1 396 ? -25.812 26.234 0.647 1 80.69 396 ASN B CA 1
ATOM 8348 C C . ASN B 1 396 ? -27.156 26.781 1.108 1 80.69 396 ASN B C 1
ATOM 8350 O O . ASN B 1 396 ? -27.562 27.875 0.697 1 80.69 396 ASN B O 1
ATOM 8354 N N . SER B 1 397 ? -27.797 26.094 1.965 1 85.19 397 SER B N 1
ATOM 8355 C CA . SER B 1 397 ? -29.047 26.641 2.48 1 85.19 397 SER B CA 1
ATOM 8356 C C . SER B 1 397 ? -28.797 27.844 3.393 1 85.19 397 SER B C 1
ATOM 8358 O O . SER B 1 397 ? -27.984 27.766 4.312 1 85.19 397 SER B O 1
ATOM 8360 N N . PRO B 1 398 ? -29.438 28.984 3.209 1 80.38 398 PRO B N 1
ATOM 8361 C CA . PRO B 1 398 ? -29.172 30.203 3.984 1 80.38 398 PRO B CA 1
ATOM 8362 C C . PRO B 1 398 ? -29.797 30.172 5.371 1 80.38 398 PRO B C 1
ATOM 8364 O O . PRO B 1 398 ? -29.312 30.812 6.297 1 80.38 398 PRO B O 1
ATOM 8367 N N . SER B 1 399 ? -30.969 29.594 5.426 1 85.25 399 SER B N 1
ATOM 8368 C CA . SER B 1 399 ? -31.688 29.547 6.699 1 85.25 399 SER B CA 1
ATOM 8369 C C . SER B 1 399 ? -32.375 28.203 6.902 1 85.25 399 SER B C 1
ATOM 8371 O O . SER B 1 399 ? -32.5 27.406 5.965 1 85.25 399 SER B O 1
ATOM 8373 N N . SER B 1 400 ? -32.812 28.016 8.172 1 90.06 400 SER B N 1
ATOM 8374 C CA . SER B 1 400 ? -33.5 26.781 8.5 1 90.06 400 SER B CA 1
ATOM 8375 C C . SER B 1 400 ? -34.844 26.688 7.75 1 90.06 400 SER B C 1
ATOM 8377 O O . SER B 1 400 ? -35.219 25.594 7.336 1 90.06 400 SER B O 1
ATOM 8379 N N . GLU B 1 401 ? -35.469 27.797 7.535 1 90.88 401 GLU B N 1
ATOM 8380 C CA . GLU B 1 401 ? -36.75 27.812 6.828 1 90.88 401 GLU B CA 1
ATOM 8381 C C . GLU B 1 401 ? -36.562 27.453 5.359 1 90.88 401 GLU B C 1
ATOM 8383 O O . GLU B 1 401 ? -37.312 26.656 4.816 1 90.88 401 GLU B O 1
ATOM 8388 N N . SER B 1 402 ? -35.562 28.047 4.844 1 89.06 402 SER B N 1
ATOM 8389 C CA . SER B 1 402 ? -35.312 27.75 3.441 1 89.06 402 SER B CA 1
ATOM 8390 C C . SER B 1 402 ? -34.938 26.281 3.248 1 89.06 402 SER B C 1
ATOM 8392 O O . SER B 1 402 ? -35.312 25.688 2.236 1 89.06 402 SER B O 1
ATOM 8394 N N . PHE B 1 403 ? -34.25 25.734 4.238 1 93.5 403 PHE B N 1
ATOM 8395 C CA . PHE B 1 403 ? -33.875 24.328 4.168 1 93.5 403 PHE B CA 1
ATOM 8396 C C . PHE B 1 403 ? -35.094 23.438 4.145 1 93.5 403 PHE B C 1
ATOM 8398 O O . PHE B 1 403 ? -35.188 22.484 3.355 1 93.5 403 PHE B O 1
ATOM 8405 N N . GLU B 1 404 ? -36.062 23.719 5.008 1 94.81 404 GLU B N 1
ATOM 8406 C CA . GLU B 1 404 ? -37.281 22.906 5.102 1 94.81 404 GLU B CA 1
ATOM 8407 C C . GLU B 1 404 ? -38.031 22.875 3.777 1 94.81 404 GLU B C 1
ATOM 8409 O O . GLU B 1 404 ? -38.5 21.828 3.344 1 94.81 404 GLU B O 1
ATOM 8414 N N . VAL B 1 405 ? -38.062 24 3.123 1 94.25 405 VAL B N 1
ATOM 8415 C CA . VAL B 1 405 ? -38.781 24.109 1.855 1 94.25 405 VAL B CA 1
ATOM 8416 C C . VAL B 1 405 ? -38.031 23.359 0.766 1 94.25 405 VAL B C 1
ATOM 8418 O O . VAL B 1 405 ? -38.625 22.578 0.021 1 94.25 405 VAL B O 1
ATOM 8421 N N . ASP B 1 406 ? -36.812 23.578 0.74 1 94.19 406 ASP B N 1
ATOM 8422 C CA . ASP B 1 406 ? -36 22.969 -0.302 1 94.19 406 ASP B CA 1
ATOM 8423 C C . ASP B 1 406 ? -35.938 21.453 -0.125 1 94.19 406 ASP B C 1
ATOM 8425 O O . ASP B 1 406 ? -35.906 20.703 -1.107 1 94.19 406 ASP B O 1
ATOM 8429 N N . TRP B 1 407 ? -35.844 21.047 1.173 1 95.81 407 TRP B N 1
ATOM 8430 C CA . TRP B 1 407 ? -35.781 19.609 1.452 1 95.81 407 TRP B CA 1
ATOM 8431 C C . TRP B 1 407 ? -37.062 18.922 1.042 1 95.81 407 TRP B C 1
ATOM 8433 O O . TRP B 1 407 ? -37.062 17.828 0.464 1 95.81 407 TRP B O 1
ATOM 8443 N N . ALA B 1 408 ? -38.188 19.562 1.25 1 95.19 408 ALA B N 1
ATOM 8444 C CA . ALA B 1 408 ? -39.469 19.016 0.85 1 95.19 408 ALA B CA 1
ATOM 8445 C C . ALA B 1 408 ? -39.594 18.922 -0.669 1 95.19 408 ALA B C 1
ATOM 8447 O O . ALA B 1 408 ? -40.125 17.938 -1.203 1 95.19 408 ALA B O 1
ATOM 8448 N N . ALA B 1 409 ? -39.125 19.891 -1.315 1 94.69 409 ALA B N 1
ATOM 8449 C CA . ALA B 1 409 ? -39.125 19.906 -2.775 1 94.69 409 ALA B CA 1
ATOM 8450 C C . ALA B 1 409 ? -38.25 18.781 -3.332 1 94.69 409 ALA B C 1
ATOM 8452 O O . ALA B 1 409 ? -38.594 18.156 -4.328 1 94.69 409 ALA B O 1
ATOM 8453 N N . PHE B 1 410 ? -37.125 18.594 -2.662 1 94.69 410 PHE B N 1
ATOM 8454 C CA . PHE B 1 410 ? -36.156 17.547 -3.041 1 94.69 410 PHE B CA 1
ATOM 8455 C C . PHE B 1 410 ? -36.812 16.172 -2.932 1 94.69 410 PHE B C 1
ATOM 8457 O O . PHE B 1 410 ? -36.719 15.367 -3.863 1 94.69 410 PHE B O 1
ATOM 8464 N N . ILE B 1 411 ? -37.5 15.914 -1.872 1 94.19 411 ILE B N 1
ATOM 8465 C CA . ILE B 1 411 ? -38.125 14.625 -1.63 1 94.19 411 ILE B CA 1
ATOM 8466 C C . ILE B 1 411 ? -39.25 14.391 -2.652 1 94.19 411 ILE B C 1
ATOM 8468 O O . ILE B 1 411 ? -39.406 13.281 -3.17 1 94.19 411 ILE B O 1
ATOM 8472 N N . LYS B 1 412 ? -39.969 15.398 -3 1 93.56 412 LYS B N 1
ATOM 8473 C CA . LYS B 1 412 ? -41.094 15.312 -3.951 1 93.56 412 LYS B CA 1
ATOM 8474 C C . LYS B 1 412 ? -40.562 15.133 -5.375 1 93.56 412 LYS B C 1
ATOM 8476 O O . LYS B 1 412 ? -41.094 14.297 -6.125 1 93.56 412 LYS B O 1
ATOM 8481 N N . GLU B 1 413 ? -39.625 15.859 -5.676 1 93.5 413 GLU B N 1
ATOM 8482 C CA . GLU B 1 413 ? -39.094 15.875 -7.035 1 93.5 413 GLU B CA 1
ATOM 8483 C C . GLU B 1 413 ? -38.562 14.5 -7.434 1 93.5 413 GLU B C 1
ATOM 8485 O O . GLU B 1 413 ? -38.781 14.047 -8.562 1 93.5 413 GLU B O 1
ATOM 8490 N N . PHE B 1 414 ? -37.969 13.875 -6.508 1 91.25 414 PHE B N 1
ATOM 8491 C CA . PHE B 1 414 ? -37.312 12.617 -6.859 1 91.25 414 PHE B CA 1
ATOM 8492 C C . PHE B 1 414 ? -38.062 11.438 -6.254 1 91.25 414 PHE B C 1
ATOM 8494 O O . PHE B 1 414 ? -37.562 10.312 -6.227 1 91.25 414 PHE B O 1
ATOM 8501 N N . ALA B 1 415 ? -39.188 11.727 -5.715 1 86.44 415 ALA B N 1
ATOM 8502 C CA . ALA B 1 415 ? -40.062 10.703 -5.156 1 86.44 415 ALA B CA 1
ATOM 8503 C C . ALA B 1 415 ? -39.344 9.852 -4.125 1 86.44 415 ALA B C 1
ATOM 8505 O O . ALA B 1 415 ? -39.344 8.617 -4.215 1 86.44 415 ALA B O 1
ATOM 8506 N N . LEU B 1 416 ? -38.781 10.523 -3.156 1 88.56 416 LEU B N 1
ATOM 8507 C CA . LEU B 1 416 ? -37.938 9.852 -2.162 1 88.56 416 LEU B CA 1
ATOM 8508 C C . LEU B 1 416 ? -38.719 9.672 -0.853 1 88.56 416 LEU B C 1
ATOM 8510 O O . LEU B 1 416 ? -38.094 9.422 0.191 1 88.56 416 LEU B O 1
ATOM 8514 N N . GLY B 1 417 ? -39.938 9.797 -0.833 1 86.31 417 GLY B N 1
ATOM 8515 C CA . GLY B 1 417 ? -40.75 9.766 0.366 1 86.31 417 GLY B CA 1
ATOM 8516 C C . GLY B 1 417 ? -40.625 8.477 1.15 1 86.31 417 GLY B C 1
ATOM 8517 O O . GLY B 1 417 ? -40.75 8.477 2.377 1 86.31 417 GLY B O 1
ATOM 8518 N N . GLN B 1 418 ? -40.281 7.441 0.503 1 81.94 418 GLN B N 1
ATOM 8519 C CA . GLN B 1 418 ? -40.25 6.145 1.167 1 81.94 418 GLN B CA 1
ATOM 8520 C C . GLN B 1 418 ? -38.812 5.762 1.543 1 81.94 418 GLN B C 1
ATOM 8522 O O . GLN B 1 418 ? -38.562 4.68 2.084 1 81.94 418 GLN B O 1
ATOM 8527 N N . ASN B 1 419 ? -37.938 6.59 1.339 1 85.06 419 ASN B N 1
ATOM 8528 C CA . ASN B 1 419 ? -36.562 6.305 1.698 1 85.06 419 ASN B CA 1
ATOM 8529 C C . ASN B 1 419 ? -36.312 6.508 3.191 1 85.06 419 ASN B C 1
ATOM 8531 O O . ASN B 1 419 ? -36.281 7.641 3.674 1 85.06 419 ASN B O 1
ATOM 8535 N N . ARG B 1 420 ? -36.094 5.445 3.818 1 85.38 420 ARG B N 1
ATOM 8536 C CA . ARG B 1 420 ? -35.969 5.469 5.273 1 85.38 420 ARG B CA 1
ATOM 8537 C C . ARG B 1 420 ? -34.719 6.211 5.699 1 85.38 420 ARG B C 1
ATOM 8539 O O . ARG B 1 420 ? -34.688 6.883 6.73 1 85.38 420 ARG B O 1
ATOM 8546 N N . TRP B 1 421 ? -33.656 6.059 4.969 1 88.81 421 TRP B N 1
ATOM 8547 C CA . TRP B 1 421 ? -32.406 6.711 5.305 1 88.81 421 TRP B CA 1
ATOM 8548 C C . TRP B 1 421 ? -32.531 8.227 5.281 1 88.81 421 TRP B C 1
ATOM 8550 O O . TRP B 1 421 ? -32.094 8.914 6.203 1 88.81 421 TRP B O 1
ATOM 8560 N N . LEU B 1 422 ? -33.219 8.734 4.297 1 91.88 422 LEU B N 1
ATOM 8561 C CA . LEU B 1 422 ? -33.438 10.172 4.184 1 91.88 422 LEU B CA 1
ATOM 8562 C C . LEU B 1 422 ? -34.406 10.664 5.258 1 91.88 422 LEU B C 1
ATOM 8564 O O . LEU B 1 422 ? -34.25 11.773 5.777 1 91.88 422 LEU B O 1
ATOM 8568 N N . ALA B 1 423 ? -35.312 9.898 5.508 1 92.31 423 ALA B N 1
ATOM 8569 C CA . ALA B 1 423 ? -36.25 10.242 6.57 1 92.31 423 ALA B CA 1
ATOM 8570 C C . ALA B 1 423 ? -35.531 10.352 7.914 1 92.31 423 ALA B C 1
ATOM 8572 O O . ALA B 1 423 ? -35.844 11.266 8.703 1 92.31 423 ALA B O 1
ATOM 8573 N N . ASP B 1 424 ? -34.625 9.477 8.141 1 91.38 424 ASP B N 1
ATOM 8574 C CA . ASP B 1 424 ? -33.844 9.5 9.367 1 91.38 424 ASP B CA 1
ATOM 8575 C C . ASP B 1 424 ? -32.969 10.734 9.422 1 91.38 424 ASP B C 1
ATOM 8577 O O . ASP B 1 424 ? -32.812 11.359 10.477 1 91.38 424 ASP B O 1
ATOM 8581 N N . LEU B 1 425 ? -32.375 11.055 8.312 1 93.06 425 LEU B N 1
ATOM 8582 C CA . LEU B 1 425 ? -31.516 12.234 8.242 1 93.06 425 LEU B CA 1
ATOM 8583 C C . LEU B 1 425 ? -32.312 13.508 8.516 1 93.06 425 LEU B C 1
ATOM 8585 O O . LEU B 1 425 ? -31.828 14.406 9.203 1 93.06 425 LEU B O 1
ATOM 8589 N N . TYR B 1 426 ? -33.5 13.484 7.957 1 94.81 426 TYR B N 1
ATOM 8590 C CA . TYR B 1 426 ? -34.344 14.641 8.164 1 94.81 426 TYR B CA 1
ATOM 8591 C C . TYR B 1 426 ? -34.781 14.742 9.625 1 94.81 426 TYR B C 1
ATOM 8593 O O . TYR B 1 426 ? -34.781 15.836 10.203 1 94.81 426 TYR B O 1
ATOM 8601 N N . ALA B 1 427 ? -35.062 13.672 10.203 1 93.69 427 ALA B N 1
ATOM 8602 C CA . ALA B 1 427 ? -35.5 13.656 11.602 1 93.69 427 ALA B CA 1
ATOM 8603 C C . ALA B 1 427 ? -34.375 14.148 12.516 1 93.69 427 ALA B C 1
ATOM 8605 O O . ALA B 1 427 ? -34.656 14.812 13.523 1 93.69 427 ALA B O 1
ATOM 8606 N N . ASN B 1 428 ? -33.156 13.883 12.164 1 93.25 428 ASN B N 1
ATOM 8607 C CA . ASN B 1 428 ? -32.031 14.266 12.977 1 93.25 428 ASN B CA 1
ATOM 8608 C C . ASN B 1 428 ? -31.25 15.414 12.352 1 93.25 428 ASN B C 1
ATOM 8610 O O . ASN B 1 428 ? -30.031 15.547 12.562 1 93.25 428 ASN B O 1
ATOM 8614 N N . ARG B 1 429 ? -31.844 16.25 11.594 1 93.81 429 ARG B N 1
ATOM 8615 C CA . ARG B 1 429 ? -31.172 17.281 10.805 1 93.81 429 ARG B CA 1
ATOM 8616 C C . ARG B 1 429 ? -30.438 18.266 11.711 1 93.81 429 ARG B C 1
ATOM 8618 O O . ARG B 1 429 ? -29.406 18.828 11.312 1 93.81 429 ARG B O 1
ATOM 8625 N N . ARG B 1 430 ? -30.781 18.422 12.914 1 92.38 430 ARG B N 1
ATOM 8626 C CA . ARG B 1 430 ? -30.156 19.375 13.836 1 92.38 430 ARG B CA 1
ATOM 8627 C C . ARG B 1 430 ? -28.828 18.844 14.344 1 92.38 430 ARG B C 1
ATOM 8629 O O . ARG B 1 430 ? -28.047 19.594 14.938 1 92.38 430 ARG B O 1
ATOM 8636 N N . LYS B 1 431 ? -28.547 17.641 14 1 92.06 431 LYS B N 1
ATOM 8637 C CA . LYS B 1 431 ? -27.312 17.031 14.5 1 92.06 431 LYS B CA 1
ATOM 8638 C C . LYS B 1 431 ? -26.219 17.078 13.445 1 92.06 431 LYS B C 1
ATOM 8640 O O . LYS B 1 431 ? -25.047 16.828 13.75 1 92.06 431 LYS B O 1
ATOM 8645 N N . TRP B 1 432 ? -26.547 17.453 12.266 1 90.81 432 TRP B N 1
ATOM 8646 C CA . TRP B 1 432 ? -25.484 17.328 11.281 1 90.81 432 TRP B CA 1
ATOM 8647 C C . TRP B 1 432 ? -25.516 18.469 10.281 1 90.81 432 TRP B C 1
ATOM 8649 O O . TRP B 1 432 ? -24.5 18.781 9.656 1 90.81 432 TRP B O 1
ATOM 8659 N N . LEU B 1 433 ? -26.594 19.141 10.117 1 91.31 433 LEU B N 1
ATOM 8660 C CA . LEU B 1 433 ? -26.703 20.203 9.117 1 91.31 433 LEU B CA 1
ATOM 8661 C C . LEU B 1 433 ? -25.906 21.438 9.555 1 91.31 433 LEU B C 1
ATOM 8663 O O . LEU B 1 433 ? -26.078 21.922 10.68 1 91.31 433 LEU B O 1
ATOM 8667 N N . PRO B 1 434 ? -25.141 22.016 8.695 1 87.31 434 PRO B N 1
ATOM 8668 C CA . PRO B 1 434 ? -24.281 23.141 9.039 1 87.31 434 PRO B CA 1
ATOM 8669 C C . PRO B 1 434 ? -25.078 24.359 9.492 1 87.31 434 PRO B C 1
ATOM 8671 O O . PRO B 1 434 ? -24.594 25.156 10.312 1 87.31 434 PRO B O 1
ATOM 8674 N N . ILE B 1 435 ? -26.266 24.609 9.008 1 88.06 435 ILE B N 1
ATOM 8675 C CA . ILE B 1 435 ? -27.062 25.812 9.297 1 88.06 435 ILE B CA 1
ATOM 8676 C C . ILE B 1 435 ? -27.328 25.891 10.797 1 88.06 435 ILE B C 1
ATOM 8678 O O . ILE B 1 435 ? -27.469 26.984 11.352 1 88.06 435 ILE B O 1
ATOM 8682 N N . PHE B 1 436 ? -27.266 24.75 11.477 1 89.56 436 PHE B N 1
ATOM 8683 C CA . PHE B 1 436 ? -27.609 24.734 12.891 1 89.56 436 PHE B CA 1
ATOM 8684 C C . PHE B 1 436 ? -26.344 24.891 13.742 1 89.56 436 PHE B C 1
ATOM 8686 O O . PHE B 1 436 ? -26.438 25.016 14.969 1 89.56 436 PHE B O 1
ATOM 8693 N N . PHE B 1 437 ? -25.188 24.906 13.148 1 88.38 437 PHE B N 1
ATOM 8694 C CA . PHE B 1 437 ? -23.938 24.938 13.898 1 88.38 437 PHE B CA 1
ATOM 8695 C C . PHE B 1 437 ? -23.078 26.109 13.445 1 88.38 437 PHE B C 1
ATOM 8697 O O . PHE B 1 437 ? -21.906 26.203 13.82 1 88.38 437 PHE B O 1
ATOM 8704 N N . LYS B 1 438 ? -23.5 26.969 12.727 1 85.81 438 LYS B N 1
ATOM 8705 C CA . LYS B 1 438 ? -22.688 28.031 12.141 1 85.81 438 LYS B CA 1
ATOM 8706 C C . LYS B 1 438 ? -22.297 29.078 13.188 1 85.81 438 LYS B C 1
ATOM 8708 O O . LYS B 1 438 ? -21.344 29.828 12.992 1 85.81 438 LYS B O 1
ATOM 8713 N N . THR B 1 439 ? -22.953 29.078 14.289 1 87.75 439 THR B N 1
ATOM 8714 C CA . THR B 1 439 ? -22.703 30.094 15.297 1 87.75 439 THR B CA 1
ATOM 8715 C C . THR B 1 439 ? -21.625 29.625 16.281 1 87.75 439 THR B C 1
ATOM 8717 O O . THR B 1 439 ? -21.109 30.422 17.062 1 87.75 439 THR B O 1
ATOM 8720 N N . GLU B 1 440 ? -21.328 28.422 16.203 1 90.44 440 GLU B N 1
ATOM 8721 C CA . GLU B 1 440 ? -20.312 27.859 17.078 1 90.44 440 GLU B CA 1
ATOM 8722 C C . GLU B 1 440 ? -18.984 27.656 16.344 1 90.44 440 GLU B C 1
ATOM 8724 O O . GLU B 1 440 ? -18.969 27.594 15.109 1 90.44 440 GLU B O 1
ATOM 8729 N N . PHE B 1 441 ? -17.953 27.578 17.125 1 92.31 441 PHE B N 1
ATOM 8730 C CA . PHE B 1 441 ? -16.625 27.453 16.531 1 92.31 441 PHE B CA 1
ATOM 8731 C C . PHE B 1 441 ? -16.297 25.984 16.25 1 92.31 441 PHE B C 1
ATOM 8733 O O . PHE B 1 441 ? -16.406 25.141 17.156 1 92.31 441 PHE B O 1
ATOM 8740 N N . TRP B 1 442 ? -15.859 25.703 15.039 1 91.38 442 TRP B N 1
ATOM 8741 C CA . TRP B 1 442 ? -15.578 24.328 14.68 1 91.38 442 TRP B CA 1
ATOM 8742 C C . TRP B 1 442 ? -14.219 24.203 13.992 1 91.38 442 TRP B C 1
ATOM 8744 O O . TRP B 1 442 ? -13.906 23.172 13.398 1 91.38 442 TRP B O 1
ATOM 8754 N N . ALA B 1 443 ? -13.383 25.219 14.039 1 89.12 443 ALA B N 1
ATOM 8755 C CA . ALA B 1 443 ? -12.023 25.234 13.508 1 89.12 443 ALA B CA 1
ATOM 8756 C C . ALA B 1 443 ? -11.992 24.75 12.062 1 89.12 443 ALA B C 1
ATOM 8758 O O . ALA B 1 443 ? -11.062 24.062 11.648 1 89.12 443 ALA B O 1
ATOM 8759 N N . GLY B 1 444 ? -13.031 24.938 11.328 1 80.06 444 GLY B N 1
ATOM 8760 C CA . GLY B 1 444 ? -13.062 24.562 9.922 1 80.06 444 GLY B CA 1
ATOM 8761 C C . GLY B 1 444 ? -13.211 23.062 9.711 1 80.06 444 GLY B C 1
ATOM 8762 O O . GLY B 1 444 ? -13.078 22.578 8.578 1 80.06 444 GLY B O 1
ATOM 8763 N N . MET B 1 445 ? -13.281 22.297 10.773 1 75 445 MET B N 1
ATOM 8764 C CA . MET B 1 445 ? -13.398 20.844 10.656 1 75 445 MET B CA 1
ATOM 8765 C C . MET B 1 445 ? -14.68 20.469 9.922 1 75 445 MET B C 1
ATOM 8767 O O . MET B 1 445 ? -15.773 20.859 10.328 1 75 445 MET B O 1
ATOM 8771 N N . ARG B 1 446 ? -14.945 21.281 8.93 1 54.41 446 ARG B N 1
ATOM 8772 C CA . ARG B 1 446 ? -16.156 20.859 8.227 1 54.41 446 ARG B CA 1
ATOM 8773 C C . ARG B 1 446 ? -15.992 19.469 7.637 1 54.41 446 ARG B C 1
ATOM 8775 O O . ARG B 1 446 ? -16.844 18.609 7.824 1 54.41 446 ARG B O 1
ATOM 8782 N N . SER B 1 447 ? -15.648 19.656 6.328 1 41.84 447 SER B N 1
ATOM 8783 C CA . SER B 1 447 ? -15.945 19.047 5.035 1 41.84 447 SER B CA 1
ATOM 8784 C C . SER B 1 447 ? -15.133 17.766 4.832 1 41.84 447 SER B C 1
ATOM 8786 O O . SER B 1 447 ? -14.195 17.5 5.582 1 41.84 447 SER B O 1
ATOM 8788 N N . THR B 1 448 ? -15.07 17.312 3.578 1 37.59 448 THR B N 1
ATOM 8789 C CA . THR B 1 448 ? -14.695 16.172 2.746 1 37.59 448 THR B CA 1
ATOM 8790 C C . THR B 1 448 ? -13.242 15.773 3 1 37.59 448 THR B C 1
ATOM 8792 O O . THR B 1 448 ? -12.93 14.586 3.102 1 37.59 448 THR B O 1
ATOM 8795 N N . GLN B 1 449 ? -12.445 16.812 2.906 1 40.06 449 GLN B N 1
ATOM 8796 C CA . GLN B 1 449 ? -11.039 16.562 2.631 1 40.06 449 GLN B CA 1
ATOM 8797 C C . GLN B 1 449 ? -10.289 16.172 3.9 1 40.06 449 GLN B C 1
ATOM 8799 O O . GLN B 1 449 ? -9.391 15.328 3.859 1 40.06 449 GLN B O 1
ATOM 8804 N N . ARG B 1 450 ? -10.688 16.797 4.996 1 41.66 450 ARG B N 1
ATOM 8805 C CA . ARG B 1 450 ? -9.883 16.516 6.184 1 41.66 450 ARG B CA 1
ATOM 8806 C C . ARG B 1 450 ? -10.172 15.117 6.723 1 41.66 450 ARG B C 1
ATOM 8808 O O . ARG B 1 450 ? -9.273 14.453 7.246 1 41.66 450 ARG B O 1
ATOM 8815 N N . SER B 1 451 ? -11.508 14.898 6.625 1 43.34 451 SER B N 1
ATOM 8816 C CA . SER B 1 451 ? -11.867 13.578 7.125 1 43.34 451 SER B CA 1
ATOM 8817 C C . SER B 1 451 ? -11.203 12.477 6.309 1 43.34 451 SER B C 1
ATOM 8819 O O . SER B 1 451 ? -10.844 11.43 6.852 1 43.34 451 SER B O 1
ATOM 8821 N N . GLU B 1 452 ? -11.094 12.836 5.035 1 44.72 452 GLU B N 1
ATOM 8822 C CA . GLU B 1 452 ? -10.359 11.867 4.223 1 44.72 452 GLU B CA 1
ATOM 8823 C C . GLU B 1 452 ? -8.922 11.711 4.711 1 44.72 452 GLU B C 1
ATOM 8825 O O . GLU B 1 452 ? -8.367 10.609 4.699 1 44.72 452 GLU B O 1
ATOM 8830 N N . GLN B 1 453 ? -8.438 12.953 5.051 1 43.94 453 GLN B N 1
ATOM 8831 C CA . GLN B 1 453 ? -7.09 12.914 5.602 1 43.94 453 GLN B CA 1
ATOM 8832 C C . GLN B 1 453 ? -7.055 12.141 6.914 1 43.94 453 GLN B C 1
ATOM 8834 O O . GLN B 1 453 ? -6.082 11.438 7.199 1 43.94 453 GLN B O 1
ATOM 8839 N N . HIS B 1 454 ? -8.172 12.422 7.641 1 45.41 454 HIS B N 1
ATOM 8840 C CA . HIS B 1 454 ? -8.289 11.711 8.906 1 45.41 454 HIS B CA 1
ATOM 8841 C C . HIS B 1 454 ? -8.344 10.203 8.688 1 45.41 454 HIS B C 1
ATOM 8843 O O . HIS B 1 454 ? -7.699 9.445 9.406 1 45.41 454 HIS B O 1
ATOM 8849 N N . ALA B 1 455 ? -9.25 10.023 7.727 1 43.59 455 ALA B N 1
ATOM 8850 C CA . ALA B 1 455 ? -9.352 8.602 7.398 1 43.59 455 ALA B CA 1
ATOM 8851 C C . ALA B 1 455 ? -7.992 8.039 6.992 1 43.59 455 ALA B C 1
ATOM 8853 O O . ALA B 1 455 ? -7.672 6.887 7.305 1 43.59 455 ALA B O 1
ATOM 8854 N N . ARG B 1 456 ? -7.266 9.008 6.398 1 46.06 456 ARG B N 1
ATOM 8855 C CA . ARG B 1 456 ? -5.93 8.602 5.961 1 46.06 456 ARG B CA 1
ATOM 8856 C C . ARG B 1 456 ? -5.008 8.383 7.156 1 46.06 456 ARG B C 1
ATOM 8858 O O . ARG B 1 456 ? -4.152 7.496 7.137 1 46.06 456 ARG B O 1
ATOM 8865 N N . ILE B 1 457 ? -5.125 9.461 8.055 1 41 457 ILE B N 1
ATOM 8866 C CA . ILE B 1 457 ? -4.281 9.305 9.234 1 41 457 ILE B CA 1
ATOM 8867 C C . ILE B 1 457 ? -4.52 7.938 9.867 1 41 457 ILE B C 1
ATOM 8869 O O . ILE B 1 457 ? -3.57 7.266 10.281 1 41 457 ILE B O 1
ATOM 8873 N N . LEU B 1 458 ? -5.836 7.656 9.953 1 43.38 458 LEU B N 1
ATOM 8874 C CA . LEU B 1 458 ? -6.215 6.434 10.656 1 43.38 458 LEU B CA 1
ATOM 8875 C C . LEU B 1 458 ? -5.926 5.207 9.797 1 43.38 458 LEU B C 1
ATOM 8877 O O . LEU B 1 458 ? -5.648 4.125 10.328 1 43.38 458 LEU B O 1
ATOM 8881 N N . TRP B 1 459 ? -6.141 5.449 8.484 1 42.78 459 TRP B N 1
ATOM 8882 C CA . TRP B 1 459 ? -5.836 4.312 7.625 1 42.78 459 TRP B CA 1
ATOM 8883 C C . TRP B 1 459 ? -4.426 3.795 7.887 1 42.78 459 TRP B C 1
ATOM 8885 O O . TRP B 1 459 ? -4.117 2.641 7.586 1 42.78 459 TRP B O 1
ATOM 8895 N N . TRP B 1 460 ? -3.74 4.668 8.438 1 41.31 460 TRP B N 1
ATOM 8896 C CA . TRP B 1 460 ? -2.355 4.289 8.695 1 41.31 460 TRP B CA 1
ATOM 8897 C C . TRP B 1 460 ? -2.266 3.311 9.867 1 41.31 460 TRP B C 1
ATOM 8899 O O . TRP B 1 460 ? -1.213 2.717 10.109 1 41.31 460 TRP B O 1
ATOM 8909 N N . ILE B 1 461 ? -3.303 3.412 10.734 1 40.84 461 ILE B N 1
ATOM 8910 C CA . ILE B 1 461 ? -3.123 2.521 11.883 1 40.84 461 ILE B CA 1
ATOM 8911 C C . ILE B 1 461 ? -3.617 1.122 11.523 1 40.84 461 ILE B C 1
ATOM 8913 O O . ILE B 1 461 ? -4.824 0.879 11.469 1 40.84 461 ILE B O 1
ATOM 8917 N N . PRO B 1 462 ? -3.01 0.417 10.695 1 38.97 462 PRO B N 1
ATOM 8918 C CA . PRO B 1 462 ? -3.4 -0.956 10.367 1 38.97 462 PRO B CA 1
ATOM 8919 C C . PRO B 1 462 ? -3.936 -1.723 11.57 1 38.97 462 PRO B C 1
ATOM 8921 O O . PRO B 1 462 ? -3.744 -1.297 12.711 1 38.97 462 PRO B O 1
ATOM 8924 N N . ALA B 1 463 ? -4.457 -2.881 11.383 1 39.72 463 ALA B N 1
ATOM 8925 C CA . ALA B 1 463 ? -4.922 -3.906 12.312 1 39.72 463 ALA B CA 1
ATOM 8926 C C . ALA B 1 463 ? -4.035 -3.969 13.555 1 39.72 463 ALA B C 1
ATOM 8928 O O . ALA B 1 463 ? -2.807 -3.916 13.445 1 39.72 463 ALA B O 1
ATOM 8929 N N . LEU B 1 464 ? -4.617 -3.551 14.742 1 42.53 464 LEU B N 1
ATOM 8930 C CA . LEU B 1 464 ? -4.082 -3.547 16.094 1 42.53 464 LEU B CA 1
ATOM 8931 C C . LEU B 1 464 ? -3.191 -4.762 16.328 1 42.53 464 LEU B C 1
ATOM 8933 O O . LEU B 1 464 ? -3.654 -5.789 16.844 1 42.53 464 LEU B O 1
ATOM 8937 N N . GLN B 1 465 ? -2.549 -5.242 15.445 1 43.38 465 GLN B N 1
ATOM 8938 C CA . GLN B 1 465 ? -1.538 -6.188 15.898 1 43.38 465 GLN B CA 1
ATOM 8939 C C . GLN B 1 465 ? -0.651 -5.574 16.969 1 43.38 465 GLN B C 1
ATOM 8941 O O . GLN B 1 465 ? -0.644 -4.352 17.156 1 43.38 465 GLN B O 1
ATOM 8946 N N . GLU B 1 466 ? -0.109 -6.336 17.953 1 46.69 466 GLU B N 1
ATOM 8947 C CA . GLU B 1 466 ? 0.851 -5.93 18.969 1 46.69 466 GLU B CA 1
ATOM 8948 C C . GLU B 1 466 ? 1.508 -4.602 18.609 1 46.69 466 GLU B C 1
ATOM 8950 O O . GLU B 1 466 ? 1.792 -3.785 19.5 1 46.69 466 GLU B O 1
ATOM 8955 N N . TRP B 1 467 ? 1.562 -4.352 17.297 1 53.06 467 TRP B N 1
ATOM 8956 C CA . TRP B 1 467 ? 2.574 -3.436 16.781 1 53.06 467 TRP B CA 1
ATOM 8957 C C . TRP B 1 467 ? 1.947 -2.115 16.344 1 53.06 467 TRP B C 1
ATOM 8959 O O . TRP B 1 467 ? 2.586 -1.311 15.664 1 53.06 467 TRP B O 1
ATOM 8969 N N . PHE B 1 468 ? 0.8 -1.946 17.109 1 61.34 468 PHE B N 1
ATOM 8970 C CA . PHE B 1 468 ? 0.162 -0.676 16.781 1 61.34 468 PHE B CA 1
ATOM 8971 C C . PHE B 1 468 ? 0.924 0.488 17.406 1 61.34 468 PHE B C 1
ATOM 8973 O O . PHE B 1 468 ? 0.932 1.594 16.859 1 61.34 468 PHE B O 1
ATOM 8980 N N . VAL B 1 469 ? 1.664 0.018 18.453 1 65.38 469 VAL B N 1
ATOM 8981 C CA . VAL B 1 469 ? 2.297 1.087 19.219 1 65.38 469 VAL B CA 1
ATOM 8982 C C . VAL B 1 469 ? 3.41 1.726 18.391 1 65.38 469 VAL B C 1
ATOM 8984 O O . VAL B 1 469 ? 3.613 2.941 18.453 1 65.38 469 VAL B O 1
ATOM 8987 N N . HIS B 1 470 ? 4.012 0.857 17.562 1 68.19 470 HIS B N 1
ATOM 8988 C CA . HIS B 1 470 ? 5.07 1.421 16.75 1 68.19 470 HIS B CA 1
ATOM 8989 C C . HIS B 1 470 ? 4.5 2.285 15.625 1 68.19 470 HIS B C 1
ATOM 8991 O O . HIS B 1 470 ? 5.086 3.311 15.266 1 68.19 470 HIS B O 1
ATOM 8997 N N . LYS B 1 471 ? 3.422 1.879 15.266 1 74.69 471 LYS B N 1
ATOM 8998 C CA . LYS B 1 471 ? 2.764 2.668 14.227 1 74.69 471 LYS B CA 1
ATOM 8999 C C . LYS B 1 471 ? 2.252 3.992 14.789 1 74.69 471 LYS B C 1
ATOM 9001 O O . LYS B 1 471 ? 2.27 5.016 14.094 1 74.69 471 LYS B O 1
ATOM 9006 N N . TYR B 1 472 ? 2.002 3.893 16.125 1 79.38 472 TYR B N 1
ATOM 9007 C CA . TYR B 1 472 ? 1.585 5.105 16.812 1 79.38 472 TYR B CA 1
ATOM 9008 C C . TYR B 1 472 ? 2.725 6.113 16.891 1 79.38 472 TYR B C 1
ATOM 9010 O O . TYR B 1 472 ? 2.531 7.297 16.609 1 79.38 472 TYR B O 1
ATOM 9018 N N . ASP B 1 473 ? 3.861 5.609 17.141 1 81.38 473 ASP B N 1
ATOM 9019 C CA . ASP B 1 473 ? 5.031 6.477 17.25 1 81.38 473 ASP B CA 1
ATOM 9020 C C . ASP B 1 473 ? 5.371 7.098 15.898 1 81.38 473 ASP B C 1
ATOM 9022 O O . ASP B 1 473 ? 5.797 8.25 15.828 1 81.38 473 ASP B O 1
ATOM 9026 N N . ASN B 1 474 ? 5.219 6.32 14.922 1 81 474 ASN B N 1
ATOM 9027 C CA . ASN B 1 474 ? 5.5 6.816 13.578 1 81 474 ASN B CA 1
ATOM 9028 C C . ASN B 1 474 ? 4.539 7.93 13.18 1 81 474 ASN B C 1
ATOM 9030 O O . ASN B 1 474 ? 4.945 8.914 12.562 1 81 474 ASN B O 1
ATOM 9034 N N . VAL B 1 475 ? 3.32 7.797 13.586 1 81.69 475 VAL B N 1
ATOM 9035 C CA . VAL B 1 475 ? 2.314 8.797 13.25 1 81.69 475 VAL B CA 1
ATOM 9036 C C . VAL B 1 475 ? 2.596 10.086 14.016 1 81.69 475 VAL B C 1
ATOM 9038 O O . VAL B 1 475 ? 2.588 11.18 13.438 1 81.69 475 VAL B O 1
ATOM 9041 N N . LEU B 1 476 ? 2.846 9.867 15.281 1 85.38 476 LEU B N 1
ATOM 9042 C CA . LEU B 1 476 ? 3.127 11.039 16.109 1 85.38 476 LEU B CA 1
ATOM 9043 C C . LEU B 1 476 ? 4.387 11.75 15.625 1 85.38 476 LEU B C 1
ATOM 9045 O O . LEU B 1 476 ? 4.41 12.977 15.531 1 85.38 476 LEU B O 1
ATOM 9049 N N . GLY B 1 477 ? 5.359 10.938 15.32 1 85.69 477 GLY B N 1
ATOM 9050 C CA . GLY B 1 477 ? 6.613 11.516 14.859 1 85.69 477 GLY B CA 1
ATOM 9051 C C . GLY B 1 477 ? 6.48 12.242 13.531 1 85.69 477 GLY B C 1
ATOM 9052 O O . GLY B 1 477 ? 7.07 13.305 13.344 1 85.69 477 GLY B O 1
ATOM 9053 N N . THR B 1 478 ? 5.746 11.734 12.664 1 86.25 478 THR B N 1
ATOM 9054 C CA . THR B 1 478 ? 5.562 12.336 11.352 1 86.25 478 THR B CA 1
ATOM 9055 C C . THR B 1 478 ? 4.754 13.625 11.461 1 86.25 478 THR B C 1
ATOM 9057 O O . THR B 1 478 ? 5.047 14.609 10.781 1 86.25 478 THR B O 1
ATOM 9060 N N . LYS B 1 479 ? 3.736 13.602 12.289 1 87.75 479 LYS B N 1
ATOM 9061 C CA . LYS B 1 479 ? 2.926 14.805 12.477 1 87.75 479 LYS B CA 1
ATOM 9062 C C . LYS B 1 479 ? 3.744 15.922 13.109 1 87.75 479 LYS B C 1
ATOM 9064 O O . LYS B 1 479 ? 3.604 17.094 12.734 1 87.75 479 LYS B O 1
ATOM 9069 N N . GLU B 1 480 ? 4.504 15.508 14.062 1 89.69 480 GLU B N 1
ATOM 9070 C CA . GLU B 1 480 ? 5.387 16.484 14.695 1 89.69 480 GLU B CA 1
ATOM 9071 C C . GLU B 1 480 ? 6.359 17.094 13.688 1 89.69 480 GLU B C 1
ATOM 9073 O O . GLU B 1 480 ? 6.535 18.312 13.633 1 89.69 480 GLU B O 1
ATOM 9078 N N . GLN B 1 481 ? 6.938 16.203 12.891 1 89.75 481 GLN B N 1
ATOM 9079 C CA . GLN B 1 481 ? 7.918 16.656 11.914 1 89.75 481 GLN B CA 1
ATOM 9080 C C . GLN B 1 481 ? 7.273 17.594 10.883 1 89.75 481 GLN B C 1
ATOM 9082 O O . GLN B 1 481 ? 7.871 18.594 10.492 1 89.75 481 GLN B O 1
ATOM 9087 N N . LYS B 1 482 ? 6.125 17.328 10.5 1 89.62 482 LYS B N 1
ATOM 9088 C CA . LYS B 1 482 ? 5.43 18.172 9.523 1 89.62 482 LYS B CA 1
ATOM 9089 C C . LYS B 1 482 ? 5.09 19.531 10.109 1 89.62 482 LYS B C 1
ATOM 9091 O O . LYS B 1 482 ? 5.168 20.547 9.414 1 89.62 482 LYS B O 1
ATOM 9096 N N . GLU B 1 483 ? 4.68 19.516 11.32 1 91.62 483 GLU B N 1
ATOM 9097 C CA . GLU B 1 483 ? 4.387 20.781 12 1 91.62 483 GLU B CA 1
ATOM 9098 C C . GLU B 1 483 ? 5.633 21.641 12.109 1 91.62 483 GLU B C 1
ATOM 9100 O O . GLU B 1 483 ? 5.57 22.859 11.875 1 91.62 483 GLU B O 1
ATOM 9105 N N . LEU B 1 484 ? 6.734 21.016 12.43 1 90.12 484 LEU B N 1
ATOM 9106 C CA . LEU B 1 484 ? 7.992 21.734 12.547 1 90.12 484 LEU B CA 1
ATOM 9107 C C . LEU B 1 484 ? 8.422 22.312 11.195 1 90.12 484 LEU B C 1
ATOM 9109 O O . LEU B 1 484 ? 8.93 23.422 11.117 1 90.12 484 LEU B O 1
ATOM 9113 N N . GLU B 1 485 ? 8.219 21.562 10.211 1 90.88 485 GLU B N 1
ATOM 9114 C CA . GLU B 1 485 ? 8.555 22.016 8.867 1 90.88 485 GLU B CA 1
ATOM 9115 C C . GLU B 1 485 ? 7.676 23.188 8.453 1 90.88 485 GLU B C 1
ATOM 9117 O O . GLU B 1 485 ? 8.156 24.125 7.809 1 90.88 485 GLU B O 1
ATOM 9122 N N . ASP B 1 486 ? 6.43 23.141 8.797 1 92.06 486 ASP B N 1
ATOM 9123 C CA . ASP B 1 486 ? 5.527 24.25 8.492 1 92.06 486 ASP B CA 1
ATOM 9124 C C . ASP B 1 486 ? 5.934 25.516 9.25 1 92.06 486 ASP B C 1
ATOM 9126 O O . ASP B 1 486 ? 5.887 26.609 8.695 1 92.06 486 ASP B O 1
ATOM 9130 N N . ASP B 1 487 ? 6.312 25.328 10.477 1 91.38 487 ASP B N 1
ATOM 9131 C CA . ASP B 1 487 ? 6.781 26.453 11.266 1 91.38 487 ASP B CA 1
ATOM 9132 C C . ASP B 1 487 ? 8.047 27.062 10.656 1 91.38 487 ASP B C 1
ATOM 9134 O O . ASP B 1 487 ? 8.188 28.281 10.617 1 91.38 487 ASP B O 1
ATOM 9138 N N . ALA B 1 488 ? 8.906 26.156 10.234 1 89.88 488 ALA B N 1
ATOM 9139 C CA . ALA B 1 488 ? 10.141 26.625 9.617 1 89.88 488 ALA B CA 1
ATOM 9140 C C . ALA B 1 488 ? 9.859 27.375 8.32 1 89.88 488 ALA B C 1
ATOM 9142 O O . ALA B 1 488 ? 10.5 28.391 8.031 1 89.88 488 ALA B O 1
ATOM 9143 N N . ALA B 1 489 ? 8.969 26.922 7.594 1 88.75 489 ALA B N 1
ATOM 9144 C CA . ALA B 1 489 ? 8.602 27.578 6.336 1 88.75 489 ALA B CA 1
ATOM 9145 C C . ALA B 1 489 ? 8.016 28.969 6.59 1 88.75 489 ALA B C 1
ATOM 9147 O O . ALA B 1 489 ? 8.266 29.906 5.824 1 88.75 489 ALA B O 1
ATOM 9148 N N . ASP B 1 490 ? 7.215 29.078 7.645 1 89.25 490 ASP B N 1
ATOM 9149 C CA . ASP B 1 490 ? 6.613 30.359 8.008 1 89.25 490 ASP B CA 1
ATOM 9150 C C . ASP B 1 490 ? 7.676 31.344 8.461 1 89.25 490 ASP B C 1
ATOM 9152 O O . ASP B 1 490 ? 7.531 32.562 8.258 1 89.25 490 ASP B O 1
ATOM 9156 N N . SER B 1 491 ? 8.68 30.828 9.078 1 85.12 491 SER B N 1
ATOM 9157 C CA . SER B 1 491 ? 9.758 31.688 9.555 1 85.12 491 SER B CA 1
ATOM 9158 C C . SER B 1 491 ? 10.656 32.125 8.406 1 85.12 491 SER B C 1
ATOM 9160 O O . SER B 1 491 ? 11.273 33.188 8.469 1 85.12 491 SER B O 1
ATOM 9162 N N . LYS B 1 492 ? 10.75 31.391 7.375 1 84.81 492 LYS B N 1
ATOM 9163 C CA . LYS B 1 492 ? 11.656 31.672 6.262 1 84.81 492 LYS B CA 1
ATOM 9164 C C . LYS B 1 492 ? 11.062 32.688 5.309 1 84.81 492 LYS B C 1
ATOM 9166 O O . LYS B 1 492 ? 11.789 33.531 4.746 1 84.81 492 LYS B O 1
ATOM 9171 N N . GLY B 1 493 ? 9.734 32.531 5.133 1 83.44 493 GLY B N 1
ATOM 9172 C CA . GLY B 1 493 ? 9.133 33.438 4.184 1 83.44 493 GLY B CA 1
ATOM 9173 C C . GLY B 1 493 ? 7.637 33.594 4.371 1 83.44 493 GLY B C 1
ATOM 9174 O O . GLY B 1 493 ? 7.023 32.875 5.156 1 83.44 493 GLY B O 1
ATOM 9175 N N . ALA B 1 494 ? 7.156 34.719 3.631 1 84.56 494 ALA B N 1
ATOM 9176 C CA . ALA B 1 494 ? 5.73 35.031 3.734 1 84.56 494 ALA B CA 1
ATOM 9177 C C . ALA B 1 494 ? 5.074 35.062 2.357 1 84.56 494 ALA B C 1
ATOM 9179 O O . ALA B 1 494 ? 5.734 35.344 1.356 1 84.56 494 ALA B O 1
ATOM 9180 N N . ILE B 1 495 ? 3.779 34.656 2.367 1 86.81 495 ILE B N 1
ATOM 9181 C CA . ILE B 1 495 ? 2.98 34.781 1.152 1 86.81 495 ILE B CA 1
ATOM 9182 C C . ILE B 1 495 ? 2.672 36.25 0.876 1 86.81 495 ILE B C 1
ATOM 9184 O O . ILE B 1 495 ? 2.295 37 1.785 1 86.81 495 ILE B O 1
ATOM 9188 N N . PRO B 1 496 ? 2.85 36.625 -0.344 1 83.31 496 PRO B N 1
ATOM 9189 C CA . PRO B 1 496 ? 2.629 38.031 -0.648 1 83.31 496 PRO B CA 1
ATOM 9190 C C . PRO B 1 496 ? 1.155 38.438 -0.592 1 83.31 496 PRO B C 1
ATOM 9192 O O . PRO B 1 496 ? 0.281 37.594 -0.842 1 83.31 496 PRO B O 1
ATOM 9195 N N . CYS B 1 497 ? 0.964 39.688 -0.254 1 82.69 497 CYS B N 1
ATOM 9196 C CA . CYS B 1 497 ? -0.385 40.219 -0.245 1 82.69 497 CYS B CA 1
ATOM 9197 C C . CYS B 1 497 ? -0.873 40.5 -1.664 1 82.69 497 CYS B C 1
ATOM 9199 O O . CYS B 1 497 ? -0.075 40.812 -2.553 1 82.69 497 CYS B O 1
ATOM 9201 N N . ILE B 1 498 ? -2.074 40.25 -1.899 1 76.81 498 ILE B N 1
ATOM 9202 C CA . ILE B 1 498 ? -2.668 40.531 -3.205 1 76.81 498 ILE B CA 1
ATOM 9203 C C . ILE B 1 498 ? -3.096 41.969 -3.297 1 76.81 498 ILE B C 1
ATOM 9205 O O . ILE B 1 498 ? -2.857 42.656 -4.309 1 76.81 498 ILE B O 1
ATOM 9209 N N . GLY B 1 499 ? -3.74 42.5 -2.26 1 71 499 GLY B N 1
ATOM 9210 C CA . GLY B 1 499 ? -4.195 43.875 -2.273 1 71 499 GLY B CA 1
ATOM 9211 C C . GLY B 1 499 ? -3.371 44.781 -1.378 1 71 499 GLY B C 1
ATOM 9212 O O . GLY B 1 499 ? -2.428 44.344 -0.727 1 71 499 GLY B O 1
ATOM 9213 N N . SER B 1 500 ? -3.41 46.094 -1.573 1 62.38 500 SER B N 1
ATOM 9214 C CA . SER B 1 500 ? -2.639 47.125 -0.868 1 62.38 500 SER B CA 1
ATOM 9215 C C . SER B 1 500 ? -3.305 47.5 0.447 1 62.38 500 SER B C 1
ATOM 9217 O O . SER B 1 500 ? -2.926 48.5 1.073 1 62.38 500 SER B O 1
ATOM 9219 N N . THR B 1 501 ? -4.148 46.625 0.94 1 71.38 501 THR B N 1
ATOM 9220 C CA . THR B 1 501 ? -4.855 47.094 2.127 1 71.38 501 THR B CA 1
ATOM 9221 C C . THR B 1 501 ? -4.086 46.719 3.395 1 71.38 501 THR B C 1
ATOM 9223 O O . THR B 1 501 ? -3.311 45.75 3.402 1 71.38 501 THR B O 1
ATOM 9226 N N . GLY B 1 502 ? -4.102 47.531 4.391 1 82.62 502 GLY B N 1
ATOM 9227 C CA . GLY B 1 502 ? -3.512 47.344 5.703 1 82.62 502 GLY B CA 1
ATOM 9228 C C . GLY B 1 502 ? -4.023 46.094 6.395 1 82.62 502 GLY B C 1
ATOM 9229 O O . GLY B 1 502 ? -3.305 45.469 7.18 1 82.62 502 GLY B O 1
ATOM 9230 N N . ILE B 1 503 ? -5.16 45.688 5.957 1 86.44 503 ILE B N 1
ATOM 9231 C CA . ILE B 1 503 ? -5.789 44.531 6.574 1 86.44 503 ILE B CA 1
ATOM 9232 C C . ILE B 1 503 ? -5.035 43.25 6.184 1 86.44 503 ILE B C 1
ATOM 9234 O O . ILE B 1 503 ? -4.707 42.438 7.039 1 86.44 503 ILE B O 1
ATOM 9238 N N . GLU B 1 504 ? -4.777 43.094 4.965 1 86.69 504 GLU B N 1
ATOM 9239 C CA . GLU B 1 504 ? -4.07 41.906 4.484 1 86.69 504 GLU B CA 1
ATOM 9240 C C . GLU B 1 504 ? -2.676 41.812 5.102 1 86.69 504 GLU B C 1
ATOM 9242 O O . GLU B 1 504 ? -2.219 40.719 5.445 1 86.69 504 GLU B O 1
ATOM 9247 N N . ARG B 1 505 ? -2.094 42.844 5.246 1 87.25 505 ARG B N 1
ATOM 9248 C CA . ARG B 1 505 ? -0.752 42.875 5.82 1 87.25 505 ARG B CA 1
ATOM 9249 C C . ARG B 1 505 ? -0.773 42.469 7.281 1 87.25 505 ARG B C 1
ATOM 9251 O O . ARG B 1 505 ? 0.14 41.781 7.75 1 87.25 505 ARG B O 1
ATOM 9258 N N . GLN B 1 506 ? -1.75 42.969 7.922 1 91.06 506 GLN B N 1
ATOM 9259 C CA . GLN B 1 506 ? -1.885 42.562 9.328 1 91.06 506 GLN B CA 1
ATOM 9260 C C . GLN B 1 506 ? -2.031 41.062 9.469 1 91.06 506 GLN B C 1
ATOM 9262 O O . GLN B 1 506 ? -1.37 40.438 10.312 1 91.06 506 GLN B O 1
ATOM 9267 N N . PHE B 1 507 ? -2.836 40.5 8.656 1 91.94 507 PHE B N 1
ATOM 9268 C CA . PHE B 1 507 ? -3.037 39.062 8.727 1 91.94 507 PHE B CA 1
ATOM 9269 C C . PHE B 1 507 ? -1.812 38.312 8.211 1 91.94 507 PHE B C 1
ATOM 9271 O O . PHE B 1 507 ? -1.5 37.219 8.68 1 91.94 507 PHE B O 1
ATOM 9278 N N . GLN B 1 508 ? -1.16 38.812 7.258 1 89.94 508 GLN B N 1
ATOM 9279 C CA . GLN B 1 508 ? 0.074 38.219 6.762 1 89.94 508 GLN B CA 1
ATOM 9280 C C . GLN B 1 508 ? 1.107 38.062 7.875 1 89.94 508 GLN B C 1
ATOM 9282 O O . GLN B 1 508 ? 1.822 37.062 7.953 1 89.94 508 GLN B O 1
ATOM 9287 N N . GLN B 1 509 ? 1.113 39.031 8.758 1 88.88 509 GLN B N 1
ATOM 9288 C CA . GLN B 1 509 ? 2.104 39.062 9.828 1 88.88 509 GLN B CA 1
ATOM 9289 C C . GLN B 1 509 ? 1.671 38.219 11.008 1 88.88 509 GLN B C 1
ATOM 9291 O O . GLN B 1 509 ? 2.512 37.656 11.719 1 88.88 509 GLN B O 1
ATOM 9296 N N . GLU B 1 510 ? 0.435 38.094 11.148 1 92.81 510 GLU B N 1
ATOM 9297 C CA . GLU B 1 510 ? -0.049 37.438 12.367 1 92.81 510 GLU B CA 1
ATOM 9298 C C . GLU B 1 510 ? -0.389 35.969 12.125 1 92.81 510 GLU B C 1
ATOM 9300 O O . GLU B 1 510 ? -0.14 35.125 12.992 1 92.81 510 GLU B O 1
ATOM 9305 N N . TYR B 1 511 ? -0.96 35.656 11.016 1 94.12 511 TYR B N 1
ATOM 9306 C CA . TYR B 1 511 ? -1.456 34.312 10.766 1 94.12 511 TYR B CA 1
ATOM 9307 C C . TYR B 1 511 ? -0.394 33.469 10.086 1 94.12 511 TYR B C 1
ATOM 9309 O O . TYR B 1 511 ? 0.542 34 9.477 1 94.12 511 TYR B O 1
ATOM 9317 N N . THR B 1 512 ? -0.532 32.156 10.359 1 94.06 512 THR B N 1
ATOM 9318 C CA . THR B 1 512 ? 0.308 31.219 9.617 1 94.06 512 THR B CA 1
ATOM 9319 C C . THR B 1 512 ? 0.019 31.297 8.125 1 94.06 512 THR B C 1
ATOM 9321 O O . THR B 1 512 ? -1.052 31.766 7.719 1 94.06 512 THR B O 1
ATOM 9324 N N . SER B 1 513 ? 0.963 30.906 7.312 1 90.5 513 SER B N 1
ATOM 9325 C CA . SER B 1 513 ? 0.843 31.031 5.863 1 90.5 513 SER B CA 1
ATOM 9326 C C . SER B 1 513 ? -0.375 30.266 5.348 1 90.5 513 SER B C 1
ATOM 9328 O O . SER B 1 513 ? -1.064 30.734 4.441 1 90.5 513 SER B O 1
ATOM 9330 N N . ASN B 1 514 ? -0.651 29.156 5.922 1 89.38 514 ASN B N 1
ATOM 9331 C CA . ASN B 1 514 ? -1.788 28.359 5.477 1 89.38 514 ASN B CA 1
ATOM 9332 C C . ASN B 1 514 ? -3.113 29.047 5.77 1 89.38 514 ASN B C 1
ATOM 9334 O O . ASN B 1 514 ? -3.998 29.094 4.91 1 89.38 514 ASN B O 1
ATOM 9338 N N . MET B 1 515 ? -3.178 29.594 6.945 1 91.44 515 MET B N 1
ATOM 9339 C CA . MET B 1 515 ? -4.414 30.266 7.328 1 91.44 515 MET B CA 1
ATOM 9340 C C . MET B 1 515 ? -4.555 31.609 6.609 1 91.44 515 MET B C 1
ATOM 9342 O O . MET B 1 515 ? -5.664 32.031 6.281 1 91.44 515 MET B O 1
ATOM 9346 N N . PHE B 1 516 ? -3.416 32.25 6.363 1 91.31 516 PHE B N 1
ATOM 9347 C CA . PHE B 1 516 ? -3.432 33.469 5.598 1 91.31 516 PHE B CA 1
ATOM 9348 C C . PHE B 1 516 ? -3.893 33.219 4.168 1 91.31 516 PHE B C 1
ATOM 9350 O O . PHE B 1 516 ? -4.656 34.031 3.607 1 91.31 516 PHE B O 1
ATOM 9357 N N . ARG B 1 517 ? -3.457 32.156 3.619 1 88.06 517 ARG B N 1
ATOM 9358 C CA . ARG B 1 517 ? -3.881 31.781 2.273 1 88.06 517 ARG B CA 1
ATOM 9359 C C . ARG B 1 517 ? -5.387 31.547 2.217 1 88.06 517 ARG B C 1
ATOM 9361 O O . ARG B 1 517 ? -6.047 31.938 1.253 1 88.06 517 ARG B O 1
ATOM 9368 N N . THR B 1 518 ? -5.871 30.906 3.197 1 86.12 518 THR B N 1
ATOM 9369 C CA . THR B 1 518 ? -7.312 30.672 3.273 1 86.12 518 THR B CA 1
ATOM 9370 C C . THR B 1 518 ? -8.07 32 3.324 1 86.12 518 THR B C 1
ATOM 9372 O O . THR B 1 518 ? -9.141 32.125 2.725 1 86.12 518 THR B O 1
ATOM 9375 N N . LEU B 1 519 ? -7.543 32.938 3.982 1 86.81 519 LEU B N 1
ATOM 9376 C CA . LEU B 1 519 ? -8.141 34.25 4.086 1 86.81 519 LEU B CA 1
ATOM 9377 C C . LEU B 1 519 ? -8.086 35 2.744 1 86.81 519 LEU B C 1
ATOM 9379 O O . LEU B 1 519 ? -9.047 35.656 2.363 1 86.81 519 LEU B O 1
ATOM 9383 N N . GLN B 1 520 ? -6.98 34.781 2.037 1 84.12 520 GLN B N 1
ATOM 9384 C CA . GLN B 1 520 ? -6.828 35.438 0.738 1 84.12 520 GLN B CA 1
ATOM 9385 C C . GLN B 1 520 ? -7.82 34.875 -0.276 1 84.12 520 GLN B C 1
ATOM 9387 O O . GLN B 1 520 ? -8.328 35.594 -1.126 1 84.12 520 GLN B O 1
ATOM 9392 N N . LEU B 1 521 ? -8.047 33.656 -0.16 1 77.88 521 LEU B N 1
ATOM 9393 C CA . LEU B 1 521 ? -8.984 33 -1.08 1 77.88 521 LEU B CA 1
ATOM 9394 C C . LEU B 1 521 ? -10.398 33.531 -0.858 1 77.88 521 LEU B C 1
ATOM 9396 O O . LEU B 1 521 ? -11.188 33.625 -1.802 1 77.88 521 LEU B O 1
ATOM 9400 N N . GLU B 1 522 ? -10.75 33.844 0.315 1 75.44 522 GLU B N 1
ATOM 9401 C CA . GLU B 1 522 ? -12.047 34.438 0.614 1 75.44 522 GLU B CA 1
ATOM 9402 C C . GLU B 1 522 ? -12.188 35.812 -0.032 1 75.44 522 GLU B C 1
ATOM 9404 O O . GLU B 1 522 ? -13.266 36.188 -0.488 1 75.44 522 GLU B O 1
ATOM 9409 N N . LYS B 1 523 ? -11.086 36.438 -0.175 1 66.75 523 LYS B N 1
ATOM 9410 C CA . LYS B 1 523 ? -11.109 37.781 -0.71 1 66.75 523 LYS B CA 1
ATOM 9411 C C . LYS B 1 523 ? -11.266 37.781 -2.229 1 66.75 523 LYS B C 1
ATOM 9413 O O . LYS B 1 523 ? -11.875 38.688 -2.801 1 66.75 523 LYS B O 1
ATOM 9418 N N . VAL B 1 524 ? -10.688 36.75 -2.85 1 62.41 524 VAL B N 1
ATOM 9419 C CA . VAL B 1 524 ? -10.727 36.656 -4.309 1 62.41 524 VAL B CA 1
ATOM 9420 C C . VAL B 1 524 ? -12.117 36.219 -4.762 1 62.41 524 VAL B C 1
ATOM 9422 O O . VAL B 1 524 ? -12.523 36.5 -5.895 1 62.41 524 VAL B O 1
ATOM 9425 N N . PHE B 1 525 ? -12.875 35.469 -4.012 1 56.66 525 PHE B N 1
ATOM 9426 C CA . PHE B 1 525 ? -14.211 35.031 -4.383 1 56.66 525 PHE B CA 1
ATOM 9427 C C . PHE B 1 525 ? -15.117 36.219 -4.691 1 56.66 525 PHE B C 1
ATOM 9429 O O . PHE B 1 525 ? -16.312 36.062 -4.93 1 56.66 525 PHE B O 1
ATOM 9436 N N . TRP B 1 526 ? -14.633 37.438 -4.801 1 50.72 526 TRP B N 1
ATOM 9437 C CA . TRP B 1 526 ? -15.422 38.625 -5.117 1 50.72 526 TRP B CA 1
ATOM 9438 C C . TRP B 1 526 ? -16.25 38.438 -6.387 1 50.72 526 TRP B C 1
ATOM 9440 O O . TRP B 1 526 ? -17.328 38.969 -6.527 1 50.72 526 TRP B O 1
ATOM 9450 N N . GLY B 1 527 ? -15.828 37.406 -7.211 1 48.12 527 GLY B N 1
ATOM 9451 C CA . GLY B 1 527 ? -16.484 37.406 -8.508 1 48.12 527 GLY B CA 1
ATOM 9452 C C . GLY B 1 527 ? -17.469 36.25 -8.672 1 48.12 527 GLY B C 1
ATOM 9453 O O . GLY B 1 527 ? -18.094 36.094 -9.727 1 48.12 527 GLY B O 1
ATOM 9454 N N . LYS B 1 528 ? -17.562 35.438 -7.734 1 52.03 528 LYS B N 1
ATOM 9455 C CA . LYS B 1 528 ? -18.469 34.312 -8.039 1 52.03 528 LYS B CA 1
ATOM 9456 C C . LYS B 1 528 ? -19.922 34.688 -7.703 1 52.03 528 LYS B C 1
ATOM 9458 O O . LYS B 1 528 ? -20.156 35.562 -6.848 1 52.03 528 LYS B O 1
ATOM 9463 N N . PRO B 1 529 ? -20.812 34.312 -8.562 1 50.69 529 PRO B N 1
ATOM 9464 C CA . PRO B 1 529 ? -22.234 34.625 -8.359 1 50.69 529 PRO B CA 1
ATOM 9465 C C . PRO B 1 529 ? -22.703 34.312 -6.941 1 50.69 529 PRO B C 1
ATOM 9467 O O . PRO B 1 529 ? -22.375 33.281 -6.395 1 50.69 529 PRO B O 1
ATOM 9470 N N . VAL B 1 530 ? -22.984 35.375 -6.23 1 55.38 530 VAL B N 1
ATOM 9471 C CA . VAL B 1 530 ? -23.469 35.344 -4.855 1 55.38 530 VAL B CA 1
ATOM 9472 C C . VAL B 1 530 ? -24.859 34.719 -4.82 1 55.38 530 VAL B C 1
ATOM 9474 O O . VAL B 1 530 ? -25.781 35.219 -5.461 1 55.38 530 VAL B O 1
ATOM 9477 N N . TYR B 1 531 ? -25.031 33.5 -4.438 1 58.56 531 TYR B N 1
ATOM 9478 C CA . TYR B 1 531 ? -26.312 32.812 -4.387 1 58.56 531 TYR B CA 1
ATOM 9479 C C . TYR B 1 531 ? -27.219 33.406 -3.32 1 58.56 531 TYR B C 1
ATOM 9481 O O . TYR B 1 531 ? -28.438 33.438 -3.465 1 58.56 531 TYR B O 1
ATOM 9489 N N . HIS B 1 532 ? -26.609 34 -2.244 1 71.5 532 HIS B N 1
ATOM 9490 C CA . HIS B 1 532 ? -27.438 34.5 -1.15 1 71.5 532 HIS B CA 1
ATOM 9491 C C . HIS B 1 532 ? -26.922 35.844 -0.627 1 71.5 532 HIS B C 1
ATOM 9493 O O . HIS B 1 532 ? -25.75 36.156 -0.761 1 71.5 532 HIS B O 1
ATOM 9499 N N . THR B 1 533 ? -27.859 36.719 -0.303 1 79.62 533 THR B N 1
ATOM 9500 C CA . THR B 1 533 ? -27.531 37.969 0.344 1 79.62 533 THR B CA 1
ATOM 9501 C C . THR B 1 533 ? -27.438 37.812 1.857 1 79.62 533 THR B C 1
ATOM 9503 O O . THR B 1 533 ? -28.281 37.125 2.461 1 79.62 533 THR B O 1
ATOM 9506 N N . PHE B 1 534 ? -26.359 38.312 2.393 1 85.62 534 PHE B N 1
ATOM 9507 C CA . PHE B 1 534 ? -26.156 38.219 3.836 1 85.62 534 PHE B CA 1
ATOM 9508 C C . PHE B 1 534 ? -26.156 39.625 4.457 1 85.62 534 PHE B C 1
ATOM 9510 O O . PHE B 1 534 ? -25.672 40.562 3.854 1 85.62 534 PHE B O 1
ATOM 9517 N N . ILE B 1 535 ? -26.703 39.719 5.652 1 88.88 535 ILE B N 1
ATOM 9518 C CA . ILE B 1 535 ? -26.734 40.969 6.391 1 88.88 535 ILE B CA 1
ATOM 9519 C C . ILE B 1 535 ? -25.484 41.062 7.266 1 88.88 535 ILE B C 1
ATOM 9521 O O . ILE B 1 535 ? -25.172 40.156 8.031 1 88.88 535 ILE B O 1
ATOM 9525 N N . VAL B 1 536 ? -24.766 42.188 7.027 1 93.69 536 VAL B N 1
ATOM 9526 C CA . VAL B 1 536 ? -23.578 42.438 7.84 1 93.69 536 VAL B CA 1
ATOM 9527 C C . VAL B 1 536 ? -23.859 43.625 8.789 1 93.69 536 VAL B C 1
ATOM 9529 O O . VAL B 1 536 ? -24.25 44.688 8.344 1 93.69 536 VAL B O 1
ATOM 9532 N N . GLN B 1 537 ? -23.766 43.312 10.039 1 94.19 537 GLN B N 1
ATOM 9533 C CA . GLN B 1 537 ? -23.859 44.344 11.047 1 94.19 537 GLN B CA 1
ATOM 9534 C C . GLN B 1 537 ? -22.5 45 11.305 1 94.19 537 GLN B C 1
ATOM 9536 O O . GLN B 1 537 ? -21.531 44.312 11.617 1 94.19 537 GLN B O 1
ATOM 9541 N N . PHE B 1 538 ? -22.469 46.312 11.109 1 94.38 538 PHE 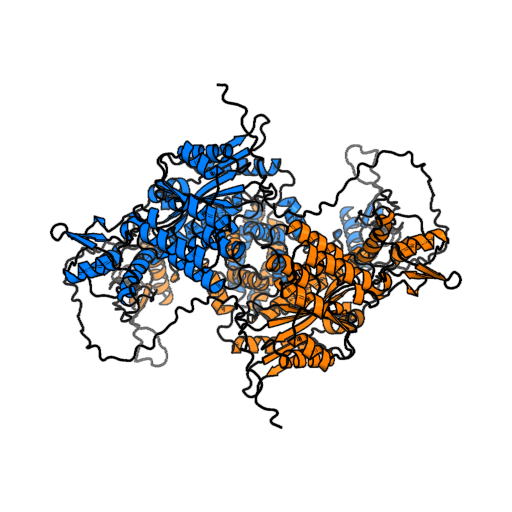B N 1
ATOM 9542 C CA . PHE B 1 538 ? -21.219 47.031 11.266 1 94.38 538 PHE B CA 1
ATOM 9543 C C . PHE B 1 538 ? -21.375 48.188 12.227 1 94.38 538 PHE B C 1
ATOM 9545 O O . PHE B 1 538 ? -22.281 49 12.078 1 94.38 538 PHE B O 1
ATOM 9552 N N . ASP B 1 539 ? -20.547 48.188 13.266 1 92.12 539 ASP B N 1
ATOM 9553 C CA . ASP B 1 539 ? -20.484 49.312 14.188 1 92.12 539 ASP B CA 1
ATOM 9554 C C . ASP B 1 539 ? -19.328 50.25 13.836 1 92.12 539 ASP B C 1
ATOM 9556 O O . ASP B 1 539 ? -18.156 49.906 14.047 1 92.12 539 ASP B O 1
ATOM 9560 N N . PRO B 1 540 ? -19.578 51.438 13.516 1 87.88 540 PRO B N 1
ATOM 9561 C CA . PRO B 1 540 ? -18.516 52.375 13.086 1 87.88 540 PRO B CA 1
ATOM 9562 C C . PRO B 1 540 ? -17.625 52.812 14.242 1 87.88 540 PRO B C 1
ATOM 9564 O O . PRO B 1 540 ? -16.469 53.188 14.031 1 87.88 540 PRO B O 1
ATOM 9567 N N . LEU B 1 541 ? -18.156 52.812 15.422 1 87.56 541 LEU B N 1
ATOM 9568 C CA . LEU B 1 541 ? -17.375 53.25 16.562 1 87.56 541 LEU B CA 1
ATOM 9569 C C . LEU B 1 541 ? -16.359 52.219 16.984 1 87.56 541 LEU B C 1
ATOM 9571 O O . LEU B 1 541 ? -15.156 52.5 17.078 1 87.56 541 LEU B O 1
ATOM 9575 N N . SER B 1 542 ? -16.781 51 17.125 1 87.69 542 SER B N 1
ATOM 9576 C CA . SER B 1 542 ? -15.906 49.938 17.578 1 87.69 542 SER B CA 1
ATOM 9577 C C . SER B 1 542 ? -15.281 49.219 16.391 1 87.69 542 SER B C 1
ATOM 9579 O O . SER B 1 542 ? -14.32 48.469 16.547 1 87.69 542 SER B O 1
ATOM 9581 N N . GLN B 1 543 ? -15.773 49.469 15.219 1 87.81 543 GLN B N 1
ATOM 9582 C CA . GLN B 1 543 ? -15.336 48.844 13.977 1 87.81 543 GLN B CA 1
ATOM 9583 C C . GLN B 1 543 ? -15.539 47.344 14.023 1 87.81 543 GLN B C 1
ATOM 9585 O O . GLN B 1 543 ? -14.805 46.594 13.383 1 87.81 543 GLN B O 1
ATOM 9590 N N . LYS B 1 544 ? -16.453 46.906 14.812 1 91.75 544 LYS B N 1
ATOM 9591 C CA . LYS B 1 544 ? -16.781 45.469 14.891 1 91.75 544 LYS B CA 1
ATOM 9592 C C . LYS B 1 544 ? -17.906 45.125 13.914 1 91.75 544 LYS B C 1
ATOM 9594 O O . LYS B 1 544 ? -18.781 45.938 13.656 1 91.75 544 LYS B O 1
ATOM 9599 N N . SER B 1 545 ? -17.734 44 13.297 1 93.44 545 SER B N 1
ATOM 9600 C CA . SER B 1 545 ? -18.703 43.531 12.312 1 93.44 545 SER B CA 1
ATOM 9601 C C . SER B 1 545 ? -19.141 42.094 12.594 1 93.44 545 SER B C 1
ATOM 9603 O O . SER B 1 545 ? -18.391 41.344 13.188 1 93.44 545 SER B O 1
ATOM 9605 N N . ARG B 1 546 ? -20.359 41.844 12.297 1 93.12 546 ARG B N 1
ATOM 9606 C CA . ARG B 1 546 ? -20.906 40.469 12.367 1 93.12 546 ARG B CA 1
ATOM 9607 C C . ARG B 1 546 ? -21.703 40.156 11.109 1 93.12 546 ARG B C 1
ATOM 9609 O O . ARG B 1 546 ? -22.578 40.906 10.711 1 93.12 546 ARG B O 1
ATOM 9616 N N . CYS B 1 547 ? -21.312 39.094 10.469 1 92.06 547 CYS B N 1
ATOM 9617 C CA . CYS B 1 547 ? -22 38.688 9.25 1 92.06 547 CYS B CA 1
ATOM 9618 C C . CYS B 1 547 ? -22.922 37.5 9.523 1 92.06 547 CYS B C 1
ATOM 9620 O O . CYS B 1 547 ? -22.594 36.625 10.336 1 92.06 547 CYS B O 1
ATOM 9622 N N . GLU B 1 548 ? -23.953 37.469 8.836 1 88.19 548 GLU B N 1
ATOM 9623 C CA . GLU B 1 548 ? -24.938 36.406 9 1 88.19 548 GLU B CA 1
ATOM 9624 C C . GLU B 1 548 ? -24.391 35.094 8.469 1 88.19 548 GLU B C 1
ATOM 9626 O O . GLU B 1 548 ? -24.938 34.031 8.781 1 88.19 548 GLU B O 1
ATOM 9631 N N . CYS B 1 549 ? -23.391 35.125 7.695 1 85.5 549 CYS B N 1
ATOM 9632 C CA . CYS B 1 549 ? -22.797 33.875 7.211 1 85.5 549 CYS B CA 1
ATOM 9633 C C . CYS B 1 549 ? -22.078 33.125 8.328 1 85.5 549 CYS B C 1
ATOM 9635 O O . CYS B 1 549 ? -21.875 31.922 8.25 1 85.5 549 CYS B O 1
ATOM 9637 N N . ASN B 1 550 ? -21.641 33.812 9.375 1 89.56 550 ASN B N 1
ATOM 9638 C CA . ASN B 1 550 ? -21.016 33.312 10.594 1 89.56 550 ASN B CA 1
ATOM 9639 C C . ASN B 1 550 ? -19.734 32.531 10.281 1 89.56 550 ASN B C 1
ATOM 9641 O O . ASN B 1 550 ? -19.438 31.531 10.93 1 89.56 550 ASN B O 1
ATOM 9645 N N . LYS B 1 551 ? -19 32.969 9.273 1 89.06 551 LYS B N 1
ATOM 9646 C CA . LYS B 1 551 ? -17.75 32.312 8.922 1 89.06 551 LYS B CA 1
ATOM 9647 C C . LYS B 1 551 ? -16.688 32.531 10 1 89.06 551 LYS B C 1
ATOM 9649 O O . LYS B 1 551 ? -15.922 31.625 10.336 1 89.06 551 LYS B O 1
ATOM 9654 N N . PHE B 1 552 ? -16.625 33.719 10.445 1 92.75 552 PHE B N 1
ATOM 9655 C CA . PHE B 1 552 ? -15.641 34.031 11.492 1 92.75 552 PHE B CA 1
ATOM 9656 C C . PHE B 1 552 ? -15.938 33.219 12.75 1 92.75 552 PHE B C 1
ATOM 9658 O O . PHE B 1 552 ? -15.023 32.688 13.375 1 92.75 552 PHE B O 1
ATOM 9665 N N . GLU B 1 553 ? -17.188 33.094 13.078 1 91.5 553 GLU B N 1
ATOM 9666 C CA . GLU B 1 553 ? -17.578 32.375 14.281 1 91.5 553 GLU B CA 1
ATOM 9667 C C . GLU B 1 553 ? -17.328 30.875 14.133 1 91.5 553 GLU B C 1
ATOM 9669 O O . GLU B 1 553 ? -16.953 30.188 15.094 1 91.5 553 GLU B O 1
ATOM 9674 N N . SER B 1 554 ? -17.422 30.453 13 1 89.88 554 SER B N 1
ATOM 9675 C CA . SER B 1 554 ? -17.359 29.016 12.789 1 89.88 554 SER B CA 1
ATOM 9676 C C . SER B 1 554 ? -15.922 28.562 12.516 1 89.88 554 SER B C 1
ATOM 9678 O O . SER B 1 554 ? -15.484 27.531 13.008 1 89.88 554 SER B O 1
ATOM 9680 N N . VAL B 1 555 ? -15.172 29.312 11.703 1 90.56 555 VAL B N 1
ATOM 9681 C CA . VAL B 1 555 ? -13.852 28.891 11.25 1 90.56 555 VAL B CA 1
ATOM 9682 C C . VAL B 1 555 ? -12.773 29.766 11.875 1 90.56 555 VAL B C 1
ATOM 9684 O O . VAL B 1 555 ? -11.625 29.344 12.023 1 90.56 555 VAL B O 1
ATOM 9687 N N . GLY B 1 556 ? -13.086 30.906 12.211 1 90.31 556 GLY B N 1
ATOM 9688 C CA . GLY B 1 556 ? -12.117 31.828 12.766 1 90.31 556 GLY B CA 1
ATOM 9689 C C . GLY B 1 556 ? -11.453 32.688 11.711 1 90.31 556 GLY B C 1
ATOM 9690 O O . GLY B 1 556 ? -10.375 33.25 11.945 1 90.31 556 GLY B O 1
ATOM 9691 N N . ILE B 1 557 ? -12.016 32.719 10.492 1 91.75 557 ILE B N 1
ATOM 9692 C CA . ILE B 1 557 ? -11.508 33.562 9.406 1 91.75 557 ILE B CA 1
ATOM 9693 C C . ILE B 1 557 ? -12.602 34.5 8.922 1 91.75 557 ILE B C 1
ATOM 9695 O O . ILE B 1 557 ? -13.766 34.125 8.828 1 91.75 557 ILE B O 1
ATOM 9699 N N . LEU B 1 558 ? -12.211 35.719 8.703 1 91.44 558 LEU B N 1
ATOM 9700 C CA . LEU B 1 558 ? -13.172 36.719 8.258 1 91.44 558 LEU B CA 1
ATOM 9701 C C . LEU B 1 558 ? -13.695 36.406 6.859 1 91.44 558 LEU B C 1
ATOM 9703 O O . LEU B 1 558 ? -12.938 35.938 6.004 1 91.44 558 LEU B O 1
ATOM 9707 N N . CYS B 1 559 ? -14.969 36.656 6.719 1 88.94 559 CYS B N 1
ATOM 9708 C CA . CYS B 1 559 ? -15.609 36.344 5.445 1 88.94 559 CYS B CA 1
ATOM 9709 C C . CYS B 1 559 ? -15.477 37.469 4.461 1 88.94 559 CYS B C 1
ATOM 9711 O O . CYS B 1 559 ? -15.164 38.594 4.855 1 88.94 559 CYS B O 1
ATOM 9713 N N . TYR B 1 560 ? -15.766 37.219 3.301 1 86 560 TYR B N 1
ATOM 9714 C CA . TYR B 1 560 ? -15.719 38.188 2.225 1 86 560 TYR B CA 1
ATOM 9715 C C . TYR B 1 560 ? -16.734 39.312 2.459 1 86 560 TYR B C 1
ATOM 9717 O O . TYR B 1 560 ? -16.5 40.469 2.111 1 86 560 TYR B O 1
ATOM 9725 N N . HIS B 1 561 ? -17.859 39.031 3.076 1 87.12 561 HIS B N 1
ATOM 9726 C CA . HIS B 1 561 ? -18.922 40 3.322 1 87.12 561 HIS B CA 1
ATOM 9727 C C . HIS B 1 561 ? -18.438 41.125 4.234 1 87.12 561 HIS B C 1
ATOM 9729 O O . HIS B 1 561 ? -18.719 42.281 3.975 1 87.12 561 HIS B O 1
ATOM 9735 N N . ILE B 1 562 ? -17.703 40.688 5.16 1 90.19 562 ILE B N 1
ATOM 9736 C CA . ILE B 1 562 ? -17.172 41.688 6.102 1 90.19 562 ILE B CA 1
ATOM 9737 C C . ILE B 1 562 ? -16.125 42.531 5.406 1 90.19 562 ILE B C 1
ATOM 9739 O O . ILE B 1 562 ? -16.094 43.75 5.586 1 90.19 562 ILE B O 1
ATOM 9743 N N . PHE B 1 563 ? -15.344 41.969 4.582 1 88.38 563 PHE B N 1
ATOM 9744 C CA . PHE B 1 563 ? -14.32 42.719 3.863 1 88.38 563 PHE B CA 1
ATOM 9745 C C . PHE B 1 563 ? -14.945 43.75 2.934 1 88.38 563 PHE B C 1
ATOM 9747 O O . PHE B 1 563 ? -14.43 44.844 2.785 1 88.38 563 PHE B O 1
ATOM 9754 N N . ALA B 1 564 ? -16.016 43.312 2.357 1 85.62 564 ALA B N 1
ATOM 9755 C CA . ALA B 1 564 ? -16.703 44.219 1.444 1 85.62 564 ALA B CA 1
ATOM 9756 C C . ALA B 1 564 ? -17.234 45.438 2.186 1 85.62 564 ALA B C 1
ATOM 9758 O O . ALA B 1 564 ? -17.109 46.562 1.701 1 85.62 564 ALA B O 1
ATOM 9759 N N . VAL B 1 565 ? -17.797 45.219 3.312 1 89.62 565 VAL B N 1
ATOM 9760 C CA . VAL B 1 565 ? -18.328 46.312 4.121 1 89.62 565 VAL B CA 1
ATOM 9761 C C . VAL B 1 565 ? -17.188 47.188 4.621 1 89.62 565 VAL B C 1
ATOM 9763 O O . VAL B 1 565 ? -17.281 48.406 4.617 1 89.62 565 VAL B O 1
ATOM 9766 N N . TRP B 1 566 ? -16.125 46.562 5.055 1 89.38 566 TRP B N 1
ATOM 9767 C CA . TRP B 1 566 ? -14.969 47.281 5.559 1 89.38 566 TRP B CA 1
ATOM 9768 C C . TRP B 1 566 ? -14.344 48.156 4.461 1 89.38 566 TRP B C 1
ATOM 9770 O O . TRP B 1 566 ? -13.852 49.25 4.727 1 89.38 566 TRP B O 1
ATOM 9780 N N . SER B 1 567 ? -14.352 47.594 3.271 1 84.19 567 SER B N 1
ATOM 9781 C CA . SER B 1 567 ? -13.844 48.375 2.145 1 84.19 567 SER B CA 1
ATOM 9782 C C . SER B 1 567 ? -14.719 49.594 1.88 1 84.19 567 SER B C 1
ATOM 9784 O O . SER B 1 567 ? -14.203 50.688 1.554 1 84.19 567 SER B O 1
ATOM 9786 N N . TYR B 1 568 ? -15.961 49.438 2.055 1 85.31 568 TYR B N 1
ATOM 9787 C CA . TYR B 1 568 ? -16.906 50.5 1.83 1 85.31 568 TYR B CA 1
ATOM 9788 C C . TYR B 1 568 ? -16.734 51.625 2.863 1 85.31 568 TYR B C 1
ATOM 9790 O O . TYR B 1 568 ? -16.797 52.812 2.531 1 85.31 568 TYR B O 1
ATOM 9798 N N . TYR B 1 569 ? -16.453 51.281 4.012 1 88.44 569 TYR B N 1
ATOM 9799 C CA . TYR B 1 569 ? -16.328 52.25 5.09 1 88.44 569 TYR B CA 1
ATOM 9800 C C . TYR B 1 569 ? -14.859 52.625 5.312 1 88.44 569 TYR B C 1
ATOM 9802 O O . TYR B 1 569 ? -14.531 53.312 6.281 1 88.44 569 TYR B O 1
ATOM 9810 N N . ARG B 1 570 ? -13.898 52.031 4.5 1 86.31 570 ARG B N 1
ATOM 9811 C CA . ARG B 1 570 ? -12.477 52.375 4.492 1 86.31 570 ARG B CA 1
ATOM 9812 C C . ARG B 1 570 ? -11.828 52.031 5.828 1 86.31 570 ARG B C 1
ATOM 9814 O O . ARG B 1 570 ? -11.117 52.844 6.41 1 86.31 570 ARG B O 1
ATOM 9821 N N . VAL B 1 571 ? -12.211 50.906 6.309 1 87.38 571 VAL B N 1
ATOM 9822 C CA . VAL B 1 571 ? -11.539 50.375 7.488 1 87.38 571 VAL B CA 1
ATOM 9823 C C . VAL B 1 571 ? -10.148 49.875 7.109 1 87.38 571 VAL B C 1
ATOM 9825 O O . VAL B 1 571 ? -10 49.094 6.168 1 87.38 571 VAL B O 1
ATOM 9828 N N . ASP B 1 572 ? -9.109 50.312 7.82 1 85.25 572 ASP B N 1
ATOM 9829 C CA . ASP B 1 572 ? -7.746 49.938 7.434 1 85.25 572 ASP B CA 1
ATOM 9830 C C . ASP B 1 572 ? -7.078 49.094 8.5 1 85.25 572 ASP B C 1
ATOM 9832 O O . ASP B 1 572 ? -6.023 48.5 8.266 1 85.25 572 ASP B O 1
ATOM 9836 N N . THR B 1 573 ? -7.711 49 9.617 1 89.25 573 THR B N 1
ATOM 9837 C CA . THR B 1 573 ? -7.121 48.25 10.703 1 89.25 573 THR B CA 1
ATOM 9838 C C . THR B 1 573 ? -8.109 47.188 11.234 1 89.25 573 THR B C 1
ATOM 9840 O O . THR B 1 573 ? -9.297 47.5 11.383 1 89.25 573 THR B O 1
ATOM 9843 N N . VAL B 1 574 ? -7.582 46.062 11.445 1 91.44 574 VAL B N 1
ATOM 9844 C CA . VAL B 1 574 ? -8.422 45 11.953 1 91.44 574 VAL B CA 1
ATOM 9845 C C . VAL B 1 574 ? -8.43 45.031 13.477 1 91.44 574 VAL B C 1
ATOM 9847 O O . VAL B 1 574 ? -7.375 45 14.109 1 91.44 574 VAL B O 1
ATOM 9850 N N . PRO B 1 575 ? -9.562 45.094 13.977 1 90.62 575 PRO B N 1
ATOM 9851 C CA . PRO B 1 575 ? -9.625 44.969 15.43 1 90.62 575 PRO B CA 1
ATOM 9852 C C . PRO B 1 575 ? -9.008 43.656 15.945 1 90.62 575 PRO B C 1
ATOM 9854 O O . PRO B 1 575 ? -9.109 42.625 15.281 1 90.62 575 PRO B O 1
ATOM 9857 N N . SER B 1 576 ? -8.445 43.656 17.125 1 90.12 576 SER B N 1
ATOM 9858 C CA . SER B 1 576 ? -7.684 42.531 17.688 1 90.12 576 SER B CA 1
ATOM 9859 C C . SER B 1 576 ? -8.578 41.344 17.953 1 90.12 576 SER B C 1
ATOM 9861 O O . SER B 1 576 ? -8.109 40.219 18 1 90.12 576 SER B O 1
ATOM 9863 N N . CYS B 1 577 ? -9.859 41.625 18.109 1 91 577 CYS B N 1
ATOM 9864 C CA . CYS B 1 577 ? -10.773 40.531 18.422 1 91 577 CYS B CA 1
ATOM 9865 C C . CYS B 1 577 ? -10.898 39.594 17.25 1 91 577 CYS B C 1
ATOM 9867 O O . CYS B 1 577 ? -11.305 38.438 17.422 1 91 577 CYS B O 1
ATOM 9869 N N . TYR B 1 578 ? -10.508 40.062 16.062 1 93.5 578 TYR B N 1
ATOM 9870 C CA . TYR B 1 578 ? -10.648 39.219 14.875 1 93.5 578 TYR B CA 1
ATOM 9871 C C . TYR B 1 578 ? -9.367 38.438 14.602 1 93.5 578 TYR B C 1
ATOM 9873 O O . TYR B 1 578 ? -9.336 37.594 13.711 1 93.5 578 TYR B O 1
ATOM 9881 N N . VAL B 1 579 ? -8.328 38.75 15.289 1 92.88 579 VAL B N 1
ATOM 9882 C CA . VAL B 1 579 ? -7.074 38 15.172 1 92.88 579 VAL B CA 1
ATOM 9883 C C . VAL B 1 579 ? -6.996 36.938 16.266 1 92.88 579 VAL B C 1
ATOM 9885 O O . VAL B 1 579 ? -6.676 37.25 17.406 1 92.88 579 VAL B O 1
ATOM 9888 N N . LEU B 1 580 ? -7.227 35.781 15.867 1 93 580 LEU B N 1
ATOM 9889 C CA . LEU B 1 580 ? -7.27 34.656 16.828 1 93 580 LEU B CA 1
ATOM 9890 C C . LEU B 1 580 ? -5.871 34.125 17.094 1 93 580 LEU B C 1
ATOM 9892 O O . LEU B 1 580 ? -5.137 33.812 16.156 1 93 580 LEU B O 1
ATOM 9896 N N . PRO B 1 581 ? -5.539 33.969 18.359 1 92.31 581 PRO B N 1
ATOM 9897 C CA . PRO B 1 581 ? -4.234 33.406 18.688 1 92.31 581 PRO B CA 1
ATOM 9898 C C . PRO B 1 581 ? -4.062 31.969 18.188 1 92.31 581 PRO B C 1
ATOM 9900 O O . PRO B 1 581 ? -2.938 31.531 17.922 1 92.31 581 PRO B O 1
ATOM 9903 N N . ARG B 1 582 ? -5.113 31.328 17.969 1 92 582 ARG B N 1
ATOM 9904 C CA . ARG B 1 582 ? -5.066 29.938 17.531 1 92 582 ARG B CA 1
ATOM 9905 C C . ARG B 1 582 ? -4.41 29.797 16.156 1 92 582 ARG B C 1
ATOM 9907 O O . ARG B 1 582 ? -3.758 28.797 15.875 1 92 582 ARG B O 1
ATOM 9914 N N . TRP B 1 583 ? -4.609 30.812 15.344 1 94.56 583 TRP B N 1
ATOM 9915 C CA . TRP B 1 583 ? -4.098 30.75 13.977 1 94.56 583 TRP B CA 1
ATOM 9916 C C . TRP B 1 583 ? -2.795 31.531 13.852 1 94.56 583 TRP B C 1
ATOM 9918 O O . TRP B 1 583 ? -2.225 31.625 12.758 1 94.56 583 TRP B O 1
ATOM 9928 N N . SER B 1 584 ? -2.281 32.094 14.953 1 94.25 584 SER B N 1
ATOM 9929 C CA . SER B 1 584 ? -1.146 33 14.914 1 94.25 584 SER B CA 1
ATOM 9930 C C . SER B 1 584 ? 0.176 32.25 14.852 1 94.25 584 SER B C 1
ATOM 9932 O O . SER B 1 584 ? 0.336 31.203 15.516 1 94.25 584 SER B O 1
ATOM 9934 N N . LYS B 1 585 ? 1.084 32.719 14.094 1 92.06 585 LYS B N 1
ATOM 9935 C CA . LYS B 1 585 ? 2.416 32.125 14.023 1 92.06 585 LYS B CA 1
ATOM 9936 C C . LYS B 1 585 ? 3.33 32.719 15.102 1 92.06 585 LYS B C 1
ATOM 9938 O O . LYS B 1 585 ? 4.406 32.156 15.367 1 92.06 585 LYS B O 1
ATOM 9943 N N . ASN B 1 586 ? 2.832 33.719 15.766 1 89.25 586 ASN B N 1
ATOM 9944 C CA . ASN B 1 586 ? 3.678 34.438 16.719 1 89.25 586 ASN B CA 1
ATOM 9945 C C . ASN B 1 586 ? 3.461 33.906 18.141 1 89.25 586 ASN B C 1
ATOM 9947 O O . ASN B 1 586 ? 4.18 34.312 19.062 1 89.25 586 ASN B O 1
ATOM 9951 N N . VAL B 1 587 ? 2.557 33.062 18.297 1 90.88 587 VAL B N 1
ATOM 9952 C CA . VAL B 1 587 ? 2.281 32.531 19.625 1 90.88 587 VAL B CA 1
ATOM 9953 C C . VAL B 1 587 ? 3.264 31.406 19.938 1 90.88 587 VAL B C 1
ATOM 9955 O O . VAL B 1 587 ? 3.469 30.5 19.125 1 90.88 587 VAL B O 1
ATOM 9958 N N . ILE B 1 588 ? 3.934 31.547 21.031 1 87.38 588 ILE B N 1
ATOM 9959 C CA . ILE B 1 588 ? 4.84 30.484 21.469 1 87.38 588 ILE B CA 1
ATOM 9960 C C . ILE B 1 588 ? 4.039 29.359 22.125 1 87.38 588 ILE B C 1
ATOM 9962 O O . ILE B 1 588 ? 3.332 29.594 23.109 1 87.38 588 ILE B O 1
ATOM 9966 N N . ARG B 1 589 ? 4.168 28.297 21.578 1 91.31 589 ARG B N 1
ATOM 9967 C CA . ARG B 1 589 ? 3.422 27.141 22.062 1 91.31 589 ARG B CA 1
ATOM 9968 C C . ARG B 1 589 ? 4.336 26.172 22.812 1 91.31 589 ARG B C 1
ATOM 9970 O O . ARG B 1 589 ? 5.234 25.578 22.219 1 91.31 589 ARG B O 1
ATOM 9977 N N . LYS B 1 590 ? 4.039 25.875 24 1 89.25 590 LYS B N 1
ATOM 9978 C CA . LYS B 1 590 ? 4.914 25.156 24.922 1 89.25 590 LYS B CA 1
ATOM 9979 C C . LYS B 1 590 ? 5.004 23.672 24.531 1 89.25 590 LYS B C 1
ATOM 9981 O O . LYS B 1 590 ? 6.004 23.016 24.828 1 89.25 590 LYS B O 1
ATOM 9986 N N . TYR B 1 591 ? 3.984 23.234 23.906 1 92.06 591 TYR B N 1
ATOM 9987 C CA . TYR B 1 591 ? 3.998 21.797 23.625 1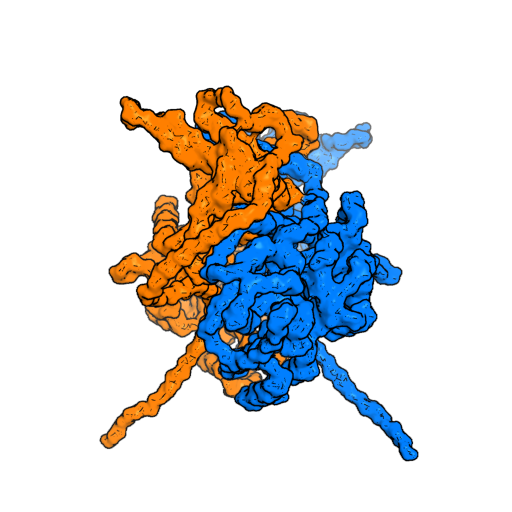 92.06 591 TYR B CA 1
ATOM 9988 C C . TYR B 1 591 ? 5.059 21.469 22.578 1 92.06 591 TYR B C 1
ATOM 9990 O O . TYR B 1 591 ? 5.445 20.297 22.422 1 92.06 591 TYR B O 1
ATOM 9998 N N . THR B 1 592 ? 5.574 22.438 21.844 1 87.31 592 THR B N 1
ATOM 9999 C CA . THR B 1 592 ? 6.574 22.219 20.797 1 87.31 592 THR B CA 1
ATOM 10000 C C . THR B 1 592 ? 7.914 21.812 21.422 1 87.31 592 THR B C 1
ATOM 10002 O O . THR B 1 592 ? 8.781 21.281 20.734 1 87.31 592 THR B O 1
ATOM 10005 N N . TYR B 1 593 ? 8.008 22 22.719 1 85.81 593 TYR B N 1
ATOM 10006 C CA . TYR B 1 593 ? 9.25 21.656 23.406 1 85.81 593 TYR B CA 1
ATOM 10007 C C . TYR B 1 593 ? 9.25 20.188 23.797 1 85.81 593 TYR B C 1
ATOM 10009 O O . TYR B 1 593 ? 10.305 19.625 24.141 1 85.81 593 TYR B O 1
ATOM 10017 N N . ILE B 1 594 ? 8.133 19.609 23.734 1 88.62 594 ILE B N 1
ATOM 10018 C CA . ILE B 1 594 ? 8.039 18.188 24.047 1 88.62 594 ILE B CA 1
ATOM 10019 C C . ILE B 1 594 ? 8.281 17.375 22.797 1 88.62 594 ILE B C 1
ATOM 10021 O O . ILE B 1 594 ? 7.512 17.453 21.828 1 88.62 594 ILE B O 1
ATOM 10025 N N . LYS B 1 595 ? 9.328 16.641 22.812 1 83.12 595 LYS B N 1
ATOM 10026 C CA . LYS B 1 595 ? 9.656 15.828 21.641 1 83.12 595 LYS B CA 1
ATOM 10027 C C . LYS B 1 595 ? 8.977 14.469 21.719 1 83.12 595 LYS B C 1
ATOM 10029 O O . LYS B 1 595 ? 8.828 13.891 22.797 1 83.12 595 LYS B O 1
ATOM 10034 N N . SER B 1 596 ? 8.523 14.133 20.516 1 80.38 596 SER B N 1
ATOM 10035 C CA . SER B 1 596 ? 7.926 12.797 20.422 1 80.38 596 SER B CA 1
ATOM 10036 C C . SER B 1 596 ? 8.977 11.711 20.594 1 80.38 596 SER B C 1
ATOM 10038 O O . SER B 1 596 ? 10.117 11.867 20.141 1 80.38 596 SER B O 1
ATOM 10040 N N . ILE B 1 597 ? 8.594 10.703 21.312 1 74.31 597 ILE B N 1
ATOM 10041 C CA . ILE B 1 597 ? 9.516 9.602 21.578 1 74.31 597 ILE B CA 1
ATOM 10042 C C . ILE B 1 597 ? 9.289 8.492 20.562 1 74.31 597 ILE B C 1
ATOM 10044 O O . ILE B 1 597 ? 8.148 8.148 20.25 1 74.31 597 ILE B O 1
ATOM 10048 N N . HIS B 1 598 ? 10.359 8.164 19.906 1 73.38 598 HIS B N 1
ATOM 10049 C CA . HIS B 1 598 ? 10.312 7.012 19.016 1 73.38 598 HIS B CA 1
ATOM 10050 C C . HIS B 1 598 ? 10.914 5.781 19.688 1 73.38 598 HIS B C 1
ATOM 10052 O O . HIS B 1 598 ? 12.125 5.699 19.875 1 73.38 598 HIS B O 1
ATOM 10058 N N . ASP B 1 599 ? 9.883 4.984 20.172 1 67.88 599 ASP B N 1
ATOM 10059 C CA . ASP B 1 599 ? 10.328 3.801 20.906 1 67.88 599 ASP B CA 1
ATOM 10060 C C . ASP B 1 599 ? 11.031 2.818 19.969 1 67.88 599 ASP B C 1
ATOM 10062 O O . ASP B 1 599 ? 10.414 2.262 19.062 1 67.88 599 ASP B O 1
ATOM 10066 N N . VAL B 1 600 ? 12.398 2.838 20.125 1 58.62 600 VAL B N 1
ATOM 10067 C CA . VAL B 1 600 ? 13.258 1.934 19.375 1 58.62 600 VAL B CA 1
ATOM 10068 C C . VAL B 1 600 ? 13.281 0.563 20.047 1 58.62 600 VAL B C 1
ATOM 10070 O O . VAL B 1 600 ? 14.031 -0.326 19.625 1 58.62 600 VAL B O 1
ATOM 10073 N N . ALA B 1 601 ? 12.539 0.44 21.047 1 53.75 601 ALA B N 1
ATOM 10074 C CA . ALA B 1 601 ? 12.656 -0.762 21.875 1 53.75 601 ALA B CA 1
ATOM 10075 C C . ALA B 1 601 ? 12.469 -2.021 21.031 1 53.75 601 ALA B C 1
ATOM 10077 O O . ALA B 1 601 ? 12.984 -3.086 21.375 1 53.75 601 ALA B O 1
ATOM 10078 N N . ARG B 1 602 ? 11.711 -1.958 19.875 1 57.31 602 ARG B N 1
ATOM 10079 C CA . ARG B 1 602 ? 11.664 -3.229 19.156 1 57.31 602 ARG B CA 1
ATOM 10080 C C . ARG B 1 602 ? 13.055 -3.643 18.688 1 57.31 602 ARG B C 1
ATOM 10082 O O . ARG B 1 602 ? 13.297 -4.82 18.422 1 57.31 602 ARG B O 1
ATOM 10089 N N . SER B 1 603 ? 13.922 -2.602 18.625 1 61.34 603 SER B N 1
ATOM 10090 C CA . SER B 1 603 ? 15.211 -2.957 18.047 1 61.34 603 SER B CA 1
ATOM 10091 C C . SER B 1 603 ? 16.203 -3.395 19.125 1 61.34 603 SER B C 1
ATOM 10093 O O . SER B 1 603 ? 16.375 -2.707 20.125 1 61.34 603 SER B O 1
ATOM 10095 N N . ASN B 1 604 ? 16.328 -4.688 19.172 1 70.62 604 ASN B N 1
ATOM 10096 C CA . ASN B 1 604 ? 17.344 -5.27 20.047 1 70.62 604 ASN B CA 1
ATOM 10097 C C . ASN B 1 604 ? 18.672 -4.535 19.922 1 70.62 604 ASN B C 1
ATOM 10099 O O . ASN B 1 604 ? 18.891 -3.795 18.969 1 70.62 604 ASN B O 1
ATOM 10103 N N . GLU B 1 605 ? 19.375 -4.59 20.938 1 77.44 605 GLU B N 1
ATOM 10104 C CA . GLU B 1 605 ? 20.688 -3.947 21 1 77.44 605 GLU B CA 1
ATOM 10105 C C . GLU B 1 605 ? 21.547 -4.352 19.797 1 77.44 605 GLU B C 1
ATOM 10107 O O . GLU B 1 605 ? 22.266 -3.523 19.234 1 77.44 605 GLU B O 1
ATOM 10112 N N . SER B 1 606 ? 21.266 -5.594 19.406 1 80.12 606 SER B N 1
ATOM 10113 C CA . SER B 1 606 ? 22.031 -6.074 18.25 1 80.12 606 SER B CA 1
ATOM 10114 C C . SER B 1 606 ? 21.578 -5.383 16.969 1 80.12 606 SER B C 1
ATOM 10116 O O . SER B 1 606 ? 22.391 -5.059 16.109 1 80.12 606 SER B O 1
ATOM 10118 N N . HIS B 1 607 ? 20.312 -5.098 16.953 1 82.56 607 HIS B N 1
ATOM 10119 C CA . HIS B 1 607 ? 19.75 -4.43 15.781 1 82.56 607 HIS B CA 1
ATOM 10120 C C . HIS B 1 607 ? 20.25 -2.988 15.68 1 82.56 607 HIS B C 1
ATOM 10122 O O . HIS B 1 607 ? 20.594 -2.518 14.594 1 82.56 607 HIS B O 1
ATOM 10128 N N . ASN B 1 608 ? 20.328 -2.367 16.797 1 82.81 608 ASN B N 1
ATOM 10129 C CA . ASN B 1 608 ? 20.781 -0.981 16.828 1 82.81 608 ASN B CA 1
ATOM 10130 C C . ASN B 1 608 ? 22.266 -0.872 16.469 1 82.81 608 ASN B C 1
ATOM 10132 O O . ASN B 1 608 ? 22.672 0.054 15.773 1 82.81 608 ASN B O 1
ATOM 10136 N N . MET B 1 609 ? 22.984 -1.887 17 1 86.44 609 MET B N 1
ATOM 10137 C CA . MET B 1 609 ? 24.406 -1.901 16.703 1 86.44 609 MET B CA 1
ATOM 10138 C C . MET B 1 609 ? 24.641 -2.154 15.211 1 86.44 609 MET B C 1
ATOM 10140 O O . MET B 1 609 ? 25.5 -1.517 14.594 1 86.44 609 MET B O 1
ATOM 10144 N N . PHE B 1 610 ? 23.953 -3.086 14.711 1 88.81 610 PHE B N 1
ATOM 10145 C CA . PHE B 1 610 ? 24.047 -3.379 13.281 1 88.81 610 PHE B CA 1
ATOM 10146 C C . PHE B 1 610 ? 23.703 -2.145 12.453 1 88.81 610 PHE B C 1
ATOM 10148 O O . PHE B 1 610 ? 24.422 -1.824 11.5 1 88.81 610 PHE B O 1
ATOM 10155 N N . ARG B 1 611 ? 22.719 -1.382 12.852 1 85.25 611 ARG B N 1
ATOM 10156 C CA . ARG B 1 611 ? 22.281 -0.176 12.164 1 85.25 611 ARG B CA 1
ATOM 10157 C C . ARG B 1 611 ? 23.359 0.9 12.195 1 85.25 611 ARG B C 1
ATOM 10159 O O . ARG B 1 611 ? 23.594 1.582 11.195 1 85.25 611 ARG B O 1
ATOM 10166 N N . GLN B 1 612 ? 23.844 1.009 13.305 1 86.81 612 GLN B N 1
ATOM 10167 C CA . GLN B 1 612 ? 24.875 2.023 13.469 1 86.81 612 GLN B CA 1
ATOM 10168 C C . GLN B 1 612 ? 26.094 1.708 12.602 1 86.81 612 GLN B C 1
ATOM 10170 O O . GLN B 1 612 ? 26.656 2.6 11.961 1 86.81 612 GLN B O 1
ATOM 10175 N N . LEU B 1 613 ? 26.453 0.407 12.602 1 90.12 613 LEU B N 1
ATOM 10176 C CA . LEU B 1 613 ? 27.594 -0.012 11.789 1 90.12 613 LEU B CA 1
ATOM 10177 C C . LEU B 1 613 ? 27.312 0.233 10.305 1 90.12 613 LEU B C 1
ATOM 10179 O O . LEU B 1 613 ? 28.172 0.748 9.586 1 90.12 613 LEU B O 1
ATOM 10183 N N . CYS B 1 614 ? 26.141 -0.09 9.922 1 90.31 614 CYS B N 1
ATOM 10184 C CA . CYS B 1 614 ? 25.781 0.073 8.516 1 90.31 614 CYS B CA 1
ATOM 10185 C C . CYS B 1 614 ? 25.703 1.548 8.141 1 90.31 614 CYS B C 1
ATOM 10187 O O . CYS B 1 614 ? 26.141 1.942 7.059 1 90.31 614 CYS B O 1
ATOM 10189 N N . SER B 1 615 ? 25.156 2.367 9.039 1 88.81 615 SER B N 1
ATOM 10190 C CA . SER B 1 615 ? 25.047 3.799 8.773 1 88.81 615 SER B CA 1
ATOM 10191 C C . SER B 1 615 ? 26.422 4.434 8.578 1 88.81 615 SER B C 1
ATOM 10193 O O . SER B 1 615 ? 26.594 5.273 7.695 1 88.81 615 SER B O 1
ATOM 10195 N N . GLU B 1 616 ? 27.375 4.012 9.359 1 90.69 616 GLU B N 1
ATOM 10196 C CA . GLU B 1 616 ? 28.75 4.52 9.234 1 90.69 616 GLU B CA 1
ATOM 10197 C C . GLU B 1 616 ? 29.391 4.059 7.922 1 90.69 616 GLU B C 1
ATOM 10199 O O . GLU B 1 616 ? 30.109 4.816 7.285 1 90.69 616 GLU B O 1
ATOM 10204 N N . PHE B 1 617 ? 29.047 2.846 7.617 1 92.94 617 PHE B N 1
ATOM 10205 C CA . PHE B 1 617 ? 29.641 2.322 6.391 1 92.94 617 PHE B CA 1
ATOM 10206 C C . PHE B 1 617 ? 29.031 3.006 5.168 1 92.94 617 PHE B C 1
ATOM 10208 O O . PHE B 1 617 ? 29.703 3.168 4.148 1 92.94 617 PHE B O 1
ATOM 10215 N N . TYR B 1 618 ? 27.797 3.359 5.227 1 91.75 618 TYR B N 1
ATOM 10216 C CA . TYR B 1 618 ? 27.188 4.062 4.105 1 91.75 618 TYR B CA 1
ATOM 10217 C C . TYR B 1 618 ? 27.969 5.328 3.77 1 91.75 618 TYR B C 1
ATOM 10219 O O . TYR B 1 618 ? 28.141 5.66 2.596 1 91.75 618 TYR B O 1
ATOM 10227 N N . ASN B 1 619 ? 28.391 6.008 4.797 1 88.81 619 ASN B N 1
ATOM 10228 C CA . ASN B 1 619 ? 29.156 7.23 4.594 1 88.81 619 ASN B CA 1
ATOM 10229 C C . ASN B 1 619 ? 30.5 6.945 3.92 1 88.81 619 ASN B C 1
ATOM 10231 O O . ASN B 1 619 ? 30.938 7.703 3.053 1 88.81 619 ASN B O 1
ATOM 10235 N N . VAL B 1 620 ? 31.078 5.828 4.309 1 90.81 620 VAL B N 1
ATOM 10236 C CA . VAL B 1 620 ? 32.344 5.43 3.719 1 90.81 620 VAL B CA 1
ATOM 10237 C C . VAL B 1 620 ? 32.156 5.012 2.266 1 90.81 620 VAL B C 1
ATOM 10239 O O . VAL B 1 620 ? 32.906 5.41 1.381 1 90.81 620 VAL B O 1
ATOM 10242 N N . ALA B 1 621 ? 31.156 4.203 2.074 1 91.5 621 ALA B N 1
ATOM 10243 C CA . ALA B 1 621 ? 30.859 3.703 0.732 1 91.5 621 ALA B CA 1
ATOM 10244 C C . ALA B 1 621 ? 30.578 4.852 -0.228 1 91.5 621 ALA B C 1
ATOM 10246 O O . ALA B 1 621 ? 30.969 4.805 -1.397 1 91.5 621 ALA B O 1
ATOM 10247 N N . GLN B 1 622 ? 29.938 5.879 0.263 1 88 622 GLN B N 1
ATOM 10248 C CA . GLN B 1 622 ? 29.578 7.035 -0.556 1 88 622 GLN B CA 1
ATOM 10249 C C . GLN B 1 622 ? 30.828 7.754 -1.062 1 88 622 GLN B C 1
ATOM 10251 O O . GLN B 1 622 ? 30.844 8.25 -2.191 1 88 622 GLN B O 1
ATOM 10256 N N . GLU B 1 623 ? 31.812 7.789 -0.281 1 87.12 623 GLU B N 1
ATOM 10257 C CA . GLU B 1 623 ? 33.062 8.484 -0.631 1 87.12 623 GLU B CA 1
ATOM 10258 C C . GLU B 1 623 ? 33.875 7.676 -1.637 1 87.12 623 GLU B C 1
ATOM 10260 O O . GLU B 1 623 ? 34.594 8.25 -2.465 1 87.12 623 GLU B O 1
ATOM 10265 N N . PHE B 1 624 ? 33.656 6.363 -1.695 1 87.25 624 PHE B N 1
ATOM 10266 C CA . PHE B 1 624 ? 34.531 5.512 -2.48 1 87.25 624 PHE B CA 1
ATOM 10267 C C . PHE B 1 624 ? 33.875 5.066 -3.77 1 87.25 624 PHE B C 1
ATOM 10269 O O . PHE B 1 624 ? 34.531 4.59 -4.691 1 87.25 624 PHE B O 1
ATOM 10276 N N . VAL B 1 625 ? 32.562 5.191 -3.91 1 85.75 625 VAL B N 1
ATOM 10277 C CA . VAL B 1 625 ? 31.828 4.664 -5.043 1 85.75 625 VAL B CA 1
ATOM 10278 C C . VAL B 1 625 ? 32.125 5.477 -6.297 1 85.75 625 VAL B C 1
ATOM 10280 O O . VAL B 1 625 ? 32 4.977 -7.418 1 85.75 625 VAL B O 1
ATOM 10283 N N . ALA B 1 626 ? 32.625 6.723 -6.137 1 80.12 626 ALA B N 1
ATOM 10284 C CA . ALA B 1 626 ? 32.906 7.594 -7.277 1 80.12 626 ALA B CA 1
ATOM 10285 C C . ALA B 1 626 ? 34.094 7.082 -8.086 1 80.12 626 ALA B C 1
ATOM 10287 O O . ALA B 1 626 ? 34.219 7.359 -9.281 1 80.12 626 ALA B O 1
ATOM 10288 N N . CYS B 1 627 ? 35.031 6.332 -7.406 1 84.38 627 CYS B N 1
ATOM 10289 C CA . CYS B 1 627 ? 36.219 5.797 -8.055 1 84.38 627 CYS B CA 1
ATOM 10290 C C . CYS B 1 627 ? 36.219 4.273 -8 1 84.38 627 CYS B C 1
ATOM 10292 O O . CYS B 1 627 ? 36.281 3.691 -6.914 1 84.38 627 CYS B O 1
ATOM 10294 N N . GLU B 1 628 ? 36.219 3.602 -9.133 1 85.69 628 GLU B N 1
ATOM 10295 C CA . GLU B 1 628 ? 36.125 2.146 -9.219 1 85.69 628 GLU B CA 1
ATOM 10296 C C . GLU B 1 628 ? 37.344 1.487 -8.539 1 85.69 628 GLU B C 1
ATOM 10298 O O . GLU B 1 628 ? 37.188 0.456 -7.879 1 85.69 628 GLU B O 1
ATOM 10303 N N . GLU B 1 629 ? 38.469 2.133 -8.734 1 87.12 629 GLU B N 1
ATOM 10304 C CA . GLU B 1 629 ? 39.688 1.57 -8.133 1 87.12 629 GLU B CA 1
ATOM 10305 C C . GLU B 1 629 ? 39.625 1.613 -6.609 1 87.12 629 GLU B C 1
ATOM 10307 O O . GLU B 1 629 ? 39.969 0.637 -5.941 1 87.12 629 GLU B O 1
ATOM 10312 N N . GLU B 1 630 ? 39.156 2.748 -6.172 1 88.94 630 GLU B N 1
ATOM 10313 C CA . GLU B 1 630 ? 39.062 2.904 -4.727 1 88.94 630 GLU B CA 1
ATOM 10314 C C . GLU B 1 630 ? 37.969 1.981 -4.148 1 88.94 630 GLU B C 1
ATOM 10316 O O . GLU B 1 630 ? 38.156 1.442 -3.053 1 88.94 630 GLU B O 1
ATOM 10321 N N . ALA B 1 631 ? 36.969 1.756 -4.871 1 89.31 631 ALA B N 1
ATOM 10322 C CA . ALA B 1 631 ? 35.906 0.872 -4.43 1 89.31 631 ALA B CA 1
ATOM 10323 C C . ALA B 1 631 ? 36.375 -0.576 -4.355 1 89.31 631 ALA B C 1
ATOM 10325 O O . ALA B 1 631 ? 36 -1.308 -3.43 1 89.31 631 ALA B O 1
ATOM 10326 N N . THR B 1 632 ? 37.219 -0.98 -5.301 1 88.5 632 THR B N 1
ATOM 10327 C CA . THR B 1 632 ? 37.75 -2.338 -5.312 1 88.5 632 THR B CA 1
ATOM 10328 C C . THR B 1 632 ? 38.656 -2.568 -4.117 1 88.5 632 THR B C 1
ATOM 10330 O O . THR B 1 632 ? 38.625 -3.639 -3.502 1 88.5 632 THR B O 1
ATOM 10333 N N . ILE B 1 633 ? 39.438 -1.513 -3.779 1 87.56 633 ILE B N 1
ATOM 10334 C CA . ILE B 1 633 ? 40.312 -1.606 -2.627 1 87.56 633 ILE B CA 1
ATOM 10335 C C . ILE B 1 633 ? 39.5 -1.767 -1.351 1 87.56 633 ILE B C 1
ATOM 10337 O O . ILE B 1 633 ? 39.812 -2.598 -0.498 1 87.56 633 ILE B O 1
ATOM 10341 N N . LEU B 1 634 ? 38.531 -1.013 -1.29 1 87.38 634 LEU B N 1
ATOM 10342 C CA . LEU B 1 634 ? 37.688 -1.094 -0.116 1 87.38 634 LEU B CA 1
ATOM 10343 C C . LEU B 1 634 ? 37.094 -2.488 0.02 1 87.38 634 LEU B C 1
ATOM 10345 O O . LEU B 1 634 ? 37.031 -3.039 1.121 1 87.38 634 LEU B O 1
#

Organism: Arachis hypogaea (NCBI:txid3818)

InterPro domains:
  IPR004330 FAR1, DNA binding domain [PF03101] (83-149)
  IPR007527 Zinc finger, SWIM-type [PS50966] (534-570)
  IPR018289 MULE transposase domain [PF10551] (279-372)

pLDDT: mean 78.29, std 20.95, range [18.3, 96.88]

Sequence (1268 aa):
MERSNPEGKPNSTVINASEGNDELNDDGVVNQEGSLVDEITDVMVMRNDELDLRHELPDHSGLSEAEIPVIGMSFDSLPLAQEFYANYAKKLGFVTKVRNTNFDKTRKDAKIPINQSLHCTREGYRESHVKVATRSNRITATRCKARMVELRHSHPCSAEKAVHYHEYRELTKHAKYVITDNDEAGIRPNKTYLALANEVGGPSKLSFSEKDVKNYITRNLRCSDDNEDFQGMMNYFVRMKEINPNFFYAIDVDDDNKFKSALWVDARCRASYEYYGDVVSFDTTYRRNRHGLPFASFIGVNHHGKSTLLGCALLGNEEIPSFEWVFTQWVRCIGTAPKGIITDQCKAMAGAIRKVLPDTVHRWCIWHIMKKTQFKLGGYTRYGELSAMMNHIVYNSPSSESFEVDWAAFIKEFALGQNRWLADLYANRRKWLPIFFKTEFWAGMRSTQRSEQHARILWWIPALQEWFVHKYDNVLGTKEQKELEDDAADSKGAIPCIGSTGIERQFQQEYTSNMFRTLQLEKVFWGKPVYHTFIVQFDPLSQKSRCECNKFESVGILCYHIFAVWSYYRVDTVPSCYVLPRWSKNVIRKYTYIKSIHDVARSNESHNMFRQLCSEFYNVAQEFVACEEEATILMERSNPEGKPNSTVINASEGNDELNDDGVVNQEGSLVDEITDVMVMRNDELDLRHELPDHSGLSEAEIPVIGMSFDSLPLAQEFYANYAKKLGFVTKVRNTNFDKTRKDAKIPINQSLHCTREGYRESHVKVATRSNRITATRCKARMVELRHSHPCSAEKAVHYHEYRELTKHAKYVITDNDEAGIRPNKTYLALANEVGGPSKLSFSEKDVKNYITRNLRCSDDNEDFQGMMNYFVRMKEINPNFFYAIDVDDDNKFKSALWVDARCRASYEYYGDVVSFDTTYRRNRHGLPFASFIGVNHHGKSTLLGCALLGNEEIPSFEWVFTQWVRCIGTAPKGIITDQCKAMAGAIRKVLPDTVHRWCIWHIMKKTQFKLGGYTRYGELSAMMNHIVYNSPSSESFEVDWAAFIKEFALGQNRWLADLYANRRKWLPIFFKTEFWAGMRSTQRSEQHARILWWIPALQEWFVHKYDNVLGTKEQKELEDDAADSKGAIPCIGSTGIERQFQQEYTSNMFRTLQLEKVFWGKPVYHTFIVQFDPLSQKSRCECNKFESVGILCYHIFAVWSYYRVDTVPSCYVLPRWSKNVIRKYTYIKSIHDVARSNESHNMFRQLCSEFYNVAQEFVACEEEATIL

Foldseek 3Di:
DDPDDDDDPPPPPPPPVPPDPCPCPVPPPVPPDDDCPDPPVPVPPPPPPPPVLVLPDQDCVPPDPVLAQEPPDDDPDPVVVVVSVQVSCLQSAFGKDKDDFDADPVPPPDRDGPDIWIATPLADDDDDPDPDPPDPDDRSHPNFGDTSHRHGGSDHGDNVVNLQDPVQADDDPVLLLLLVVCVLQVHDLVVSLVVVQVVQPHNVRHSHDSVVSVVSCCPPVFDPDPVVLVVLVVVVQVVQCVVPVLKDKDWDADPVRHGFKMKTFHNLLLQCCVQWVQEWEKEWDFAQAPLRWIKIFIWTAFLLRAIDGNIIMTGNDLALVRLLVRLQRSCVSNVDHHQEYEYAPDPSNVNSCCVNPVNHQYAYAQQNLLVCLCVQPVPQPPSVVLSVLVVCLQQPQLAPVSSVVSLVVSCVVRVVVPRVSVVVCVVVVCRYRVRNCLQAAHQPSHDNPNVVVVVVLVVQQGHSGSSSVSSVLVSNQVVLVVVVVQLVVQVVDWDDDPDPFLALVVCRQWFRRSVSVVLRVQQVCVPDPDPDDWDKDADPVQRDIDISSSCCNYNLHDHNVSVVVCVVVVPRDDDVVSRDNRRTSPDDRPSSPDHRDNPPVVQPPVNVVVVVVVVVVVVVCVVQVVDPVSNVVD/DDPDDDDPPPPPPPPPPPPDPCPCPVPPVVPPDDDCPDPPVPVPPPDPPPPVLVLDDQPCVPPDPVLAQEPPDDDPDPVVVVVSVQVSCLQSAFGKDKDDFDADPVPPPPRDTPDIWIATPLADDDDDPDPDPPDPDDRSHPNFGDTSHRHGGSDHGDNVCNLQDPVQADDDPVLLLLLVVCVLQVHDLVVSLVVVQVVQPHNVRHSHDSVVSVVSCCPPVFDPDPVVLVVLVVVVQVVQCVVPVLKDKDWDADPVRHGFKMKTFHNLLLQCCVQWVQEWEKEWDQAPAPLSWIKIFIWTAFLLRAIDGNIIMTGNDLALVRLLVRLQRSCVSNVDHHQEYEYAPDPSNVNSCCVNPVNHQAAYAQQNVLVCLCVQPVPQPPSVVLNVLVVCLQQPQLAPVSSVVSLVVSCVVRVVVPRPSSVVCVVPVCRYRVRNPLQAAHQPSHYHPNVVVVVVLVVQQHHSGSSSVLSVLVSNQVVLVVVVVQLVVQVVDWDDDPDPFLALVVCRQWFRRSVSVVLNVQQVCVPDPDPDDWDKDADPVQRDIDISSSCCNYNLHDHNVSVVVCVVVVPRDDDVVSRDNRRTSPDDRPSSPPHRDNPPVVQPPVNVVVVVVVVVVVVVCVVQVVDPVSNVVD